Protein 4FVM (pdb70)

Radius of gyration: 31.54 Å; Cα contacts (8 Å, |Δi|>4): 1608; chains: 1; bounding box: 75×98×57 Å

Secondary structure (DSSP, 8-state):
--SEEEEEEEEEEETTEEEEEEEEE-TTS-EEEEEEEE---EEEEEEEE-TT--HHHHHHHHHHHHHHHHT-S---EEEEEEE--SS-TTS-SEEEEEEEEEESS-SS-TTPPPPTT---SSEEEEESTT--HHHHHHHHTT--SS-EEEE-S-BSSS--S-BSSSEEEEES-GGGEEE--------EEEEEEEEEEEEETTTTEEEEEEEEEEEEEEE-TTSPPPTTPPPSEEEEEE--SSSSSPPTTHHHHHHHHSSSEEEE-SSHHHHHHHHHHHHHHH--SEEEESSIIIIIHHHHHHHHHHTT-TTGGGGSSB--SS--TT---TTHHHHHHHHHHTTSEEEETTSHHHHHT-TT-SS--HHHHHHHHH----------TTSTHHHH-HHHHHHHHHHHHHHHHHHHHHHHHTTHHHHHHHHHHHHTS-HHHHHHS-HHHHHHHHHHHHHHHTTBPPPP--B----EEE-S-EEEEE-TTHHHHHHHHTT--TTT----SS-TTS---PPPTTSPP-HHHHHHHHHHHHHHHHHHHHHH---HHHHHHHHHHHHHHHHHHTTTHHHHHSTT-TT--HHHHHHHHHHHHHHHHHHHHHHHHTT-EEEEE-SSEEEEE---SSHHHHHHHHHHHHHHHHHH-TT---EEEEEEEEEEEEETTEEEEEEE--EEEEEESS-S--TTS-HHHHHHHHHHHHHHSSSS-TTHHHHHHHHHHHHHHHHHHTT-S-GGGG-EEEE-SS-GGG-TTGGG-HHHHHHHHHHHHT----TTPEEEEEEB-----TTTTEEEHHHHHSGGG---B-HHHIIIIIIIHHHHHHT--

CATH classification: 2.40.50.730 (+7 more: 3.30.70.2820, 3.30.420.10, 6.10.10.100)

GO terms:
  GO:0005657 replication fork (C, IDA)
  GO:0000510 H3-H4 histone complex chaperone activity (F, IDA)
  GO:0042276 error-prone translesion synthesis (P, IDA)
  GO:0003887 DNA-directed DNA polymerase activity (F, IDA)
  GO:0005658 alpha DNA polymerase:primase complex (C, IDA)
  GO:0006278 RNA-templated DNA biosynthetic process (P, IDA)
  GO:0000731 DNA synthesis involved in DNA repair (P, IMP)
  GO:0005739 mitochondrion (C, HDA)
  GO:0000510 H3-H4 histone complex chaperone activity (F, IMP)
  GO:0006260 DNA replication (P, IMP)
  GO:0006279 premeiotic DNA replication (P, IMP)
  GO:0006302 double-strand break repair (P, IMP)
  GO:0005515 protein binding (F, IPI)
  GO:0034061 DNA polymerase activity (F, EXP)

Solvent-accessible surface area: 40458 Å² total; per-residue (Å²): 178,128,49,22,92,0,4,3,0,8,36,4,72,33,124,60,8,0,10,0,0,0,5,15,118,77,210,81,113,88,36,39,1,0,3,0,39,0,35,32,2,26,36,56,1,17,0,3,19,94,168,76,89,63,15,80,50,0,64,126,52,6,4,69,109,9,61,118,86,8,33,29,145,106,12,176,26,109,80,52,120,18,70,8,11,3,51,69,62,87,9,58,91,89,16,66,1,0,30,0,46,6,35,9,63,19,95,134,44,31,222,77,66,7,63,45,120,62,108,14,124,19,0,63,21,0,4,12,5,70,25,41,8,0,12,8,2,0,31,53,17,144,0,55,0,3,20,29,0,43,1,119,60,21,65,115,120,57,26,195,122,35,11,12,16,69,32,34,0,6,3,89,93,2,114,9,0,71,54,38,130,76,192,83,14,13,62,0,73,1,4,0,3,16,14,20,31,19,78,35,107,183,104,120,73,57,25,0,0,0,0,0,6,0,1,4,74,96,2,36,18,51,46,60,39,86,117,90,43,173,30,89,38,17,0,0,0,0,18,5,9,73,56,108,68,35,10,175,45,4,65,75,32,4,190,133,130,11,63,45,113,36,93,66,29,110,72,11,89,40,0,0,40,18,0,0,52,34,0,99,130,19,23,0,0,0,0,0,0,24,84,3,31,96,64,62,8,40,18,3,11,48,15,3,63,62,41,110,1,82,66,1,1,1,11,0,0,50,49,27,195,104,39,32,169,134,14,64,95,101,134,87,24,85,122,19,9,65,28,8,5,11,0,3,1,31,0,2,0,6,18,95,6,0,62,67,35,6,104,129,6,78,54,52,58,25,26,44,0,33,80,46,27,11,147,118,130,37,159,89,83,86,40,31,3,65,50,63,85,15,67,116,54,31,89,16,0,10,111,0,0,63,11,1,3,38,32,0,62,9,3,0,16,0,2,16,70,19,55,1,5,20,4,0,24,41,1,0,33,14,2,0,0,0,0,35,58,2,3,30,26,73,138,34,26,27,10,33,17,9,0,0,4,38,0,35,118,60,28,21,6,28,21,47,154,122,11,138,22,91,95,10,62,25,117,53,14,0,0,17,0,28,0,69,30,1,36,9,9,1,0,35,72,63,22,0,0,5,52,12,5,134,28,67,53,138,69,75,82,87,92,15,86,50,15,80,110,140,60,122,89,4,6,0,0,97,12,0,16,67,4,41,71,76,61,95,101,22,79,131,81,25,161,109,43,124,56,90,91,122,100,54,100,21,53,15,59,10,57,0,2,72,66,11,9,33,5,1,47,21,1,0,18,110,101,116,23,39,3,56,2,64,2,0,10,52,9,0,33,46,44,0,139,97,9,4,116,61,0,84,103,16,0,87,80,54,134,4,117,18,3,22,0,15,44,70,16,0,10,0,14,7,50,22,120,66,95,42,67,0,36,141,47,0,82,29,0,52,171,24,0,49,113,132,52,158,38,2,92,1,75,45,99,47,11,2,45,28,0,25,3,74,22,76,155,97,21,0,0,25,6,27,129,128,75,82,58,35,25,40,21,82,56,154,140,140,197,78,56,0,20,10,4,78,63,1,23,91,63,0,12,66,8,38,0,27,110,106,76,91,140,112,3,59,89,61,0,111,78,49,39,94,70,16,104,73,87,1,93,90,48,110,25,174,36,72,57,0,71,5,56,78,100,3,96,133,42,4,159,66,41,110,47,10,158,122,76,28,2,2,20,3,0,51,88,54,45,197,88,62,185,93,9,111,30,17,23,74,7,40,6,0,0,3,116,134,145,85,52,48,1,86,33,0,39,7,20,83,75,4,88,95,189,93,63,131,42,79,2,6,20,117,37,0,38,74,108,5,12,128,41,21,15,97,186,25,61,114,141

Structure (mmCIF, N/CA/C/O backbone):
data_4FVM
#
_entry.id   4FVM
#
_cell.length_a   74.380
_cell.length_b   127.140
_cell.length_c   74.570
_cell.angle_alpha   90.00
_cell.angle_beta   104.78
_cell.angle_gamma   90.00
#
_symmetry.space_group_name_H-M   'P 1 21 1'
#
loop_
_entity.id
_entity.type
_entity.pdbx_description
1 polymer 'DNA polymerase alpha catalytic subunit A'
2 water water
#
loop_
_atom_site.group_PDB
_atom_site.id
_atom_site.type_symbol
_atom_site.label_atom_id
_atom_site.label_alt_id
_atom_site.label_comp_id
_atom_site.label_asym_id
_atom_site.label_entity_id
_atom_site.label_seq_id
_atom_site.pdbx_PDB_ins_code
_atom_site.Cartn_x
_atom_site.Cartn_y
_atom_site.Cartn_z
_atom_site.occupancy
_atom_site.B_iso_or_equiv
_atom_site.auth_seq_id
_atom_site.auth_comp_id
_atom_site.auth_asym_id
_atom_site.auth_atom_id
_atom_site.pdbx_PDB_model_num
ATOM 1 N N . THR A 1 1 ? -46.667 24.386 10.476 1.00 71.03 349 THR A N 1
ATOM 2 C CA . THR A 1 1 ? -47.786 24.000 11.329 1.00 64.53 349 THR A CA 1
ATOM 3 C C . THR A 1 1 ? -49.120 24.145 10.597 1.00 56.40 349 THR A C 1
ATOM 4 O O . THR A 1 1 ? -50.161 23.709 11.091 1.00 54.49 349 THR A O 1
ATOM 14 N N . ASP A 1 2 ? -49.083 24.759 9.419 1.00 59.11 350 ASP A N 1
ATOM 15 C CA . ASP A 1 2 ? -50.283 24.939 8.611 1.00 60.70 350 ASP A CA 1
ATOM 16 C C . ASP A 1 2 ? -50.062 24.432 7.191 1.00 54.73 350 ASP A C 1
ATOM 17 O O . ASP A 1 2 ? -50.844 24.730 6.288 1.00 67.62 350 ASP A O 1
ATOM 26 N N . THR A 1 3 ? -48.995 23.665 6.997 1.00 57.13 351 THR A N 1
ATOM 27 C CA . THR A 1 3 ? -48.661 23.151 5.676 1.00 58.26 351 THR A CA 1
ATOM 28 C C . THR A 1 3 ? -48.511 21.633 5.683 1.00 52.81 351 THR A C 1
ATOM 29 O O . THR A 1 3 ? -48.076 21.040 6.670 1.00 53.42 351 THR A O 1
ATOM 40 N N . PHE A 1 4 ? -48.892 21.015 4.572 1.00 47.96 352 PHE A N 1
ATOM 41 C CA . PHE A 1 4 ? -48.750 19.580 4.392 1.00 53.81 352 PHE A CA 1
ATOM 42 C C . PHE A 1 4 ? -47.293 19.263 4.073 1.00 55.00 352 PHE A C 1
ATOM 43 O O . PHE A 1 4 ? -46.739 19.778 3.102 1.00 57.37 352 PHE A O 1
ATOM 60 N N . GLN A 1 5 ? -46.672 18.428 4.901 1.00 49.96 353 GLN A N 1
ATOM 61 C CA . GLN A 1 5 ? -45.255 18.106 4.747 1.00 55.64 353 GLN A CA 1
ATOM 62 C C . GLN A 1 5 ? -45.051 16.648 4.345 1.00 56.73 353 GLN A C 1
ATOM 63 O O . GLN A 1 5 ? -45.502 15.735 5.039 1.00 53.13 353 GLN A O 1
ATOM 77 N N . MET A 1 6 ? -44.360 16.440 3.228 1.00 46.64 354 MET A N 1
ATOM 78 C CA . MET A 1 6 ? -44.135 15.100 2.704 1.00 49.69 354 MET A CA 1
ATOM 79 C C . MET A 1 6 ? -42.680 14.896 2.290 1.00 42.82 354 MET A C 1
ATOM 80 O O . MET A 1 6 ? -42.052 15.788 1.722 1.00 41.84 354 MET A O 1
ATOM 94 N N . PHE A 1 7 ? -42.149 13.712 2.579 1.00 48.72 355 PHE A N 1
ATOM 95 C CA . PHE A 1 7 ? -40.832 13.325 2.091 1.00 36.82 355 PHE A CA 1
ATOM 96 C C . PHE A 1 7 ? -41.014 12.548 0.796 1.00 38.88 355 PHE A C 1
ATOM 97 O O . PHE A 1 7 ? -41.522 11.427 0.812 1.00 40.65 355 PHE A O 1
ATOM 114 N N . TRP A 1 8 ? -40.610 13.139 -0.325 1.00 28.56 356 TRP A N 1
ATOM 115 C CA . TRP A 1 8 ? -40.861 12.525 -1.626 1.00 36.54 356 TRP A CA 1
ATOM 116 C C . TRP A 1 8 ? -39.769 11.531 -2.032 1.00 35.37 356 TRP A C 1
ATOM 117 O O . TRP A 1 8 ? -38.583 11.748 -1.777 1.00 30.32 356 TRP A O 1
ATOM 138 N N . LEU A 1 9 ? -40.194 10.440 -2.666 1.00 32.50 357 LEU A N 1
ATOM 139 C CA . LEU A 1 9 ? -39.305 9.337 -3.023 1.00 35.25 357 LEU A CA 1
ATOM 140 C C . LEU A 1 9 ? -39.300 9.043 -4.524 1.00 39.74 357 LEU A C 1
ATOM 141 O O . LEU A 1 9 ? -38.248 8.775 -5.108 1.00 32.02 357 LEU A O 1
ATOM 157 N N . ASP A 1 10 ? -40.476 9.072 -5.145 1.00 33.64 358 ASP A N 1
ATOM 158 C CA . ASP A 1 10 ? -40.597 8.701 -6.550 1.00 33.95 358 ASP A CA 1
ATOM 159 C C . ASP A 1 10 ? -41.725 9.493 -7.199 1.00 32.02 358 ASP A C 1
ATOM 160 O O . ASP A 1 10 ? -42.394 10.279 -6.531 1.00 30.96 358 ASP A O 1
ATOM 169 N N . TYR A 1 11 ? -41.933 9.291 -8.497 1.00 36.79 359 TYR A N 1
ATOM 170 C CA . TYR A 1 11 ? -42.954 10.036 -9.225 1.00 37.41 359 TYR A CA 1
ATOM 171 C C . TYR A 1 11 ? -43.489 9.266 -10.431 1.00 40.37 359 TYR A C 1
ATOM 172 O O . TYR A 1 11 ? -42.971 8.208 -10.796 1.00 37.10 359 TYR A O 1
ATOM 190 N N . CYS A 1 12 ? -44.529 9.822 -11.047 1.00 39.09 360 CYS A N 1
ATOM 191 C CA A CYS A 1 12 ? -45.037 9.299 -12.308 0.57 42.10 360 CYS A CA 1
ATOM 192 C CA B CYS A 1 12 ? -45.104 9.275 -12.271 0.43 42.02 360 CYS A CA 1
ATOM 193 C C . CYS A 1 12 ? -45.818 10.376 -13.051 1.00 45.99 360 CYS A C 1
ATOM 194 O O . CYS A 1 12 ? -46.333 11.321 -12.454 1.00 44.21 360 CYS A O 1
ATOM 209 N N . GLU A 1 13 ? -45.866 10.241 -14.372 1.00 53.38 361 GLU A N 1
ATOM 210 C CA . GLU A 1 13 ? -46.550 11.208 -15.220 1.00 43.27 361 GLU A CA 1
ATOM 211 C C . GLU A 1 13 ? -47.863 10.619 -15.725 1.00 56.91 361 GLU A C 1
ATOM 212 O O . GLU A 1 13 ? -47.915 9.455 -16.114 1.00 45.79 361 GLU A O 1
ATOM 224 N N . VAL A 1 14 ? -48.925 11.420 -15.716 1.00 53.81 362 VAL A N 1
ATOM 225 C CA . VAL A 1 14 ? -50.221 10.953 -16.195 1.00 54.78 362 VAL A CA 1
ATOM 226 C C . VAL A 1 14 ? -51.175 12.115 -16.459 1.00 54.13 362 VAL A C 1
ATOM 227 O O . VAL A 1 14 ? -51.328 13.010 -15.629 1.00 50.45 362 VAL A O 1
ATOM 240 N N . ASN A 1 15 ? -51.808 12.096 -17.628 1.00 58.73 363 ASN A N 1
ATOM 241 C CA . ASN A 1 15 ? -52.760 13.135 -18.006 1.00 55.47 363 ASN A CA 1
ATOM 242 C C . ASN A 1 15 ? -52.193 14.537 -17.808 1.00 50.16 363 ASN A C 1
ATOM 243 O O . ASN A 1 15 ? -52.865 15.419 -17.277 1.00 47.70 363 ASN A O 1
ATOM 254 N N . ASN A 1 16 ? -50.949 14.729 -18.233 1.00 53.00 364 ASN A N 1
ATOM 255 C CA . ASN A 1 16 ? -50.288 16.028 -18.148 1.00 45.10 364 ASN A CA 1
ATOM 256 C C . ASN A 1 16 ? -50.231 16.588 -16.727 1.00 41.16 364 ASN A C 1
ATOM 257 O O . ASN A 1 16 ? -50.189 17.801 -16.533 1.00 50.85 364 ASN A O 1
ATOM 268 N N . THR A 1 17 ? -50.241 15.699 -15.740 1.00 49.16 365 THR A N 1
ATOM 269 C CA . THR A 1 17 ? -49.989 16.086 -14.357 1.00 39.73 365 THR A CA 1
ATOM 270 C C . THR A 1 17 ? -48.758 15.346 -13.858 1.00 49.13 365 THR A C 1
ATOM 271 O O . THR A 1 17 ? -48.253 14.440 -14.523 1.00 46.12 365 THR A O 1
ATOM 282 N N . LEU A 1 18 ? -48.284 15.735 -12.681 1.00 39.76 366 LEU A N 1
ATOM 283 C CA . LEU A 1 18 ? -47.137 15.090 -12.066 1.00 38.63 366 LEU A CA 1
ATOM 284 C C . LEU A 1 18 ? -47.537 14.606 -10.684 1.00 43.69 366 LEU A C 1
ATOM 285 O O . LEU A 1 18 ? -48.031 15.378 -9.864 1.00 37.23 366 LEU A O 1
ATOM 301 N N . ILE A 1 19 ? -47.338 13.317 -10.434 1.00 37.44 367 ILE A N 1
ATOM 302 C CA . ILE A 1 19 ? -47.666 12.743 -9.139 1.00 30.34 367 ILE A CA 1
ATOM 303 C C . ILE A 1 19 ? -46.386 12.400 -8.394 1.00 38.22 367 ILE A C 1
ATOM 304 O O . ILE A 1 19 ? -45.490 11.761 -8.942 1.00 36.30 367 ILE A O 1
ATOM 320 N N . LEU A 1 20 ? -46.299 12.858 -7.150 1.00 35.09 368 LEU A N 1
ATOM 321 C CA . LEU A 1 20 ? -45.169 12.538 -6.295 1.00 43.43 368 LEU A CA 1
ATOM 322 C C . LEU A 1 20 ? -45.613 11.552 -5.232 1.00 42.51 368 LEU A C 1
ATOM 323 O O . LEU A 1 20 ? -46.643 11.748 -4.587 1.00 40.26 368 LEU A O 1
ATOM 339 N N . PHE A 1 21 ? -44.834 10.490 -5.059 1.00 39.27 369 PHE A N 1
ATOM 340 C CA . PHE A 1 21 ? -45.086 9.514 -4.009 1.00 34.99 369 PHE A CA 1
ATOM 341 C C . PHE A 1 21 ? -44.059 9.692 -2.901 1.00 41.51 369 PHE A C 1
ATOM 342 O O . PHE A 1 21 ? -42.878 9.919 -3.169 1.00 33.50 369 PHE A O 1
ATOM 359 N N . GLY A 1 22 ? -44.510 9.587 -1.656 1.00 34.91 370 GLY A N 1
ATOM 360 C CA . GLY A 1 22 ? -43.638 9.814 -0.521 1.00 34.37 370 GLY A CA 1
ATOM 361 C C . GLY A 1 22 ? -44.263 9.373 0.783 1.00 38.29 370 GLY A C 1
ATOM 362 O O . GLY A 1 22 ? -45.173 8.542 0.799 1.00 36.45 370 GLY A O 1
ATOM 366 N N . LYS A 1 23 ? -43.775 9.937 1.884 1.00 37.21 371 LYS A N 1
ATOM 367 C CA . LYS A 1 23 ? -44.241 9.550 3.206 1.00 42.46 371 LYS A CA 1
ATOM 368 C C . LYS A 1 23 ? -44.692 10.760 4.018 1.00 43.49 371 LYS A C 1
ATOM 369 O O . LYS A 1 23 ? -44.123 11.848 3.906 1.00 42.01 371 LYS A O 1
ATOM 388 N N . VAL A 1 24 ? -45.720 10.555 4.836 1.00 39.47 372 VAL A N 1
ATOM 389 C CA . VAL A 1 24 ? -46.222 11.589 5.730 1.00 45.72 372 VAL A CA 1
ATOM 390 C C . VAL A 1 24 ? -46.232 11.074 7.162 1.00 45.29 372 VAL A C 1
ATOM 391 O O . VAL A 1 24 ? -46.503 9.900 7.407 1.00 47.14 372 VAL A O 1
ATOM 404 N N . LYS A 1 25 ? -45.944 11.962 8.105 1.00 45.74 373 LYS A N 1
ATOM 405 C CA . LYS A 1 25 ? -45.926 11.606 9.516 1.00 50.13 373 LYS A CA 1
ATOM 406 C C . LYS A 1 25 ? -47.308 11.814 10.127 1.00 58.13 373 LYS A C 1
ATOM 407 O O . LYS A 1 25 ? -47.983 12.800 9.831 1.00 63.77 373 LYS A O 1
ATOM 426 N N . LEU A 1 26 ? -47.730 10.880 10.974 1.00 61.17 374 LEU A N 1
ATOM 427 C CA . LEU A 1 26 ? -49.032 10.968 11.623 1.00 56.91 374 LEU A CA 1
ATOM 428 C C . LEU A 1 26 ? -48.872 11.407 13.074 1.00 61.30 374 LEU A C 1
ATOM 429 O O . LEU A 1 26 ? -47.754 11.553 13.567 1.00 64.07 374 LEU A O 1
ATOM 445 N N . LYS A 1 27 ? -49.995 11.616 13.753 1.00 64.83 375 LYS A N 1
ATOM 446 C CA . LYS A 1 27 ? -49.978 12.121 15.122 1.00 65.33 375 LYS A CA 1
ATOM 447 C C . LYS A 1 27 ? -49.264 11.170 16.082 1.00 66.96 375 LYS A C 1
ATOM 448 O O . LYS A 1 27 ? -48.763 11.594 17.122 1.00 69.43 375 LYS A O 1
ATOM 467 N N . ASP A 1 28 ? -49.215 9.887 15.733 1.00 70.49 376 ASP A N 1
ATOM 468 C CA . ASP A 1 28 ? -48.535 8.901 16.570 1.00 72.94 376 ASP A CA 1
ATOM 469 C C . ASP A 1 28 ? -47.082 8.708 16.137 1.00 77.04 376 ASP A C 1
ATOM 470 O O . ASP A 1 28 ? -46.475 7.675 16.417 1.00 79.25 376 ASP A O 1
ATOM 479 N N . ASP A 1 29 ? -46.535 9.707 15.448 1.00 72.78 377 ASP A N 1
ATOM 480 C CA . ASP A 1 29 ? -45.134 9.700 15.024 1.00 77.81 377 ASP A CA 1
ATOM 481 C C . ASP A 1 29 ? -44.804 8.611 13.998 1.00 76.92 377 ASP A C 1
ATOM 482 O O . ASP A 1 29 ? -43.653 8.477 13.582 1.00 79.99 377 ASP A O 1
ATOM 491 N N . ASN A 1 30 ? -45.808 7.845 13.585 1.00 71.43 378 ASN A N 1
ATOM 492 C CA . ASN A 1 30 ? -45.614 6.841 12.545 1.00 68.40 378 ASN A CA 1
ATOM 493 C C . ASN A 1 30 ? -45.807 7.461 11.171 1.00 66.98 378 ASN A C 1
ATOM 494 O O . ASN A 1 30 ? -46.597 8.390 11.007 1.00 67.54 378 ASN A O 1
ATOM 505 N N . CYS A 1 31 ? -45.084 6.946 10.182 1.00 59.73 379 CYS A N 1
ATOM 506 C CA . CYS A 1 31 ? -45.168 7.476 8.829 1.00 51.40 379 CYS A CA 1
ATOM 507 C C . CYS A 1 31 ? -45.868 6.506 7.886 1.00 48.55 379 CYS A C 1
ATOM 508 O O . CYS A 1 31 ? -45.581 5.311 7.882 1.00 58.33 379 CYS A O 1
ATOM 516 N N . VAL A 1 32 ? -46.788 7.035 7.085 1.00 42.88 380 VAL A N 1
ATOM 517 C CA . VAL A 1 32 ? -47.500 6.238 6.095 1.00 33.70 380 VAL A CA 1
ATOM 518 C C . VAL A 1 32 ? -47.245 6.813 4.709 1.00 37.54 380 VAL A C 1
ATOM 519 O O . VAL A 1 32 ? -46.648 7.880 4.577 1.00 40.55 380 VAL A O 1
ATOM 532 N N . SER A 1 33 ? -47.700 6.109 3.678 1.00 31.57 381 SER A N 1
ATOM 533 C CA . SER A 1 33 ? -47.468 6.542 2.306 1.00 35.36 381 SER A CA 1
ATOM 534 C C . SER A 1 33 ? -48.435 7.650 1.914 1.00 42.89 381 SER A C 1
ATOM 535 O O . SER A 1 33 ? -49.528 7.764 2.471 1.00 38.32 381 SER A O 1
ATOM 543 N N . ALA A 1 34 ? -48.028 8.460 0.944 1.00 43.06 382 ALA A N 1
ATOM 544 C CA . ALA A 1 34 ? -48.859 9.556 0.471 1.00 39.94 382 ALA A CA 1
ATOM 545 C C . ALA A 1 34 ? -48.543 9.875 -0.982 1.00 35.66 382 ALA A C 1
ATOM 546 O O . ALA A 1 34 ? -47.447 9.595 -1.460 1.00 39.10 382 ALA A O 1
ATOM 553 N N . MET A 1 35 ? -49.512 10.446 -1.688 1.00 34.16 383 MET A N 1
ATOM 554 C CA . MET A 1 35 ? -49.276 10.928 -3.042 1.00 47.39 383 MET A CA 1
ATOM 555 C C . MET A 1 35 ? -49.770 12.362 -3.190 1.00 47.34 383 MET A C 1
ATOM 556 O O . MET A 1 35 ? -50.748 12.759 -2.558 1.00 40.10 383 MET A O 1
ATOM 570 N N . VAL A 1 36 ? -49.078 13.133 -4.024 1.00 41.78 384 VAL A N 1
ATOM 571 C CA . VAL A 1 36 ? -49.470 14.502 -4.319 1.00 38.32 384 VAL A CA 1
ATOM 572 C C . VAL A 1 36 ? -49.617 14.670 -5.823 1.00 43.97 384 VAL A C 1
ATOM 573 O O . VAL A 1 36 ? -48.670 14.443 -6.572 1.00 40.47 384 VAL A O 1
ATOM 586 N N . GLN A 1 37 ? -50.809 15.054 -6.268 1.00 46.11 385 GLN A N 1
ATOM 587 C CA . GLN A 1 37 ? -51.019 15.359 -7.676 1.00 45.77 385 GLN A CA 1
ATOM 588 C C . GLN A 1 37 ? -50.759 16.842 -7.917 1.00 47.19 385 GLN A C 1
ATOM 589 O O . GLN A 1 37 ? -51.355 17.700 -7.267 1.00 42.48 385 GLN A O 1
ATOM 603 N N . ILE A 1 38 ? -49.864 17.137 -8.854 1.00 44.59 386 ILE A N 1
ATOM 604 C CA . ILE A 1 38 ? -49.461 18.510 -9.122 1.00 43.48 386 ILE A CA 1
ATOM 605 C C . ILE A 1 38 ? -50.018 19.005 -10.451 1.00 46.51 386 ILE A C 1
ATOM 606 O O . ILE A 1 38 ? -49.631 18.524 -11.516 1.00 40.45 386 ILE A O 1
ATOM 622 N N . ASN A 1 39 ? -50.925 19.973 -10.377 1.00 46.43 387 ASN A N 1
ATOM 623 C CA . ASN A 1 39 ? -51.451 20.626 -11.566 1.00 43.41 387 ASN A CA 1
ATOM 624 C C . ASN A 1 39 ? -50.783 21.983 -11.760 1.00 48.25 387 ASN A C 1
ATOM 625 O O . ASN A 1 39 ? -50.074 22.463 -10.875 1.00 42.32 387 ASN A O 1
ATOM 636 N N . GLY A 1 40 ? -51.000 22.590 -12.923 1.00 47.24 388 GLY A N 1
ATOM 637 C CA . GLY A 1 40 ? -50.549 23.948 -13.172 1.00 50.24 388 GLY A CA 1
ATOM 638 C C . GLY A 1 40 ? -49.116 24.078 -13.658 1.00 49.03 388 GLY A C 1
ATOM 639 O O . GLY A 1 40 ? -48.613 25.191 -13.810 1.00 52.66 388 GLY A O 1
ATOM 643 N N . LEU A 1 41 ? -48.450 22.954 -13.903 1.00 48.75 389 LEU A N 1
ATOM 644 C CA . LEU A 1 41 ? -47.083 22.986 -14.415 1.00 48.63 389 LEU A CA 1
ATOM 645 C C . LEU A 1 41 ? -47.060 23.483 -15.858 1.00 42.55 389 LEU A C 1
ATOM 646 O O . LEU A 1 41 ? -47.975 23.205 -16.634 1.00 44.28 389 LEU A O 1
ATOM 662 N N . CYS A 1 42 ? -46.009 24.220 -16.208 1.00 43.88 390 CYS A N 1
ATOM 663 C CA . CYS A 1 42 ? -45.852 24.750 -17.557 1.00 45.72 390 CYS A CA 1
ATOM 664 C C . CYS A 1 42 ? -44.474 24.423 -18.126 1.00 48.65 390 CYS A C 1
ATOM 665 O O . CYS A 1 42 ? -43.509 24.246 -17.384 1.00 42.26 390 CYS A O 1
ATOM 673 N N . ARG A 1 43 ? -44.397 24.334 -19.449 1.00 50.05 391 ARG A N 1
ATOM 674 C CA . ARG A 1 43 ? -43.118 24.269 -20.140 1.00 41.56 391 ARG A CA 1
ATOM 675 C C . ARG A 1 43 ? -42.554 25.675 -20.272 1.00 46.44 391 ARG A C 1
ATOM 676 O O . ARG A 1 43 ? -43.281 26.613 -20.601 1.00 50.37 391 ARG A O 1
ATOM 697 N N . GLU A 1 44 ? -41.260 25.819 -20.013 1.00 42.55 392 GLU A N 1
ATOM 698 C CA . GLU A 1 44 ? -40.580 27.086 -20.229 1.00 39.19 392 GLU A CA 1
ATOM 699 C C . GLU A 1 44 ? -39.995 27.129 -21.633 1.00 49.34 392 GLU A C 1
ATOM 700 O O . GLU A 1 44 ? -39.031 26.425 -21.933 1.00 53.23 392 GLU A O 1
ATOM 712 N N . LEU A 1 45 ? -40.585 27.952 -22.494 1.00 49.49 393 LEU A N 1
ATOM 713 C CA . LEU A 1 45 ? -40.080 28.113 -23.851 1.00 50.00 393 LEU A CA 1
ATOM 714 C C . LEU A 1 45 ? -39.353 29.442 -24.001 1.00 54.07 393 LEU A C 1
ATOM 715 O O . LEU A 1 45 ? -39.750 30.446 -23.416 1.00 59.44 393 LEU A O 1
ATOM 731 N N . PHE A 1 46 ? -38.276 29.432 -24.780 1.00 58.06 394 PHE A N 1
ATOM 732 C CA . PHE A 1 46 ? -37.518 30.642 -25.062 1.00 50.87 394 PHE A CA 1
ATOM 733 C C . PHE A 1 46 ? -37.419 30.850 -26.568 1.00 56.59 394 PHE A C 1
ATOM 734 O O . PHE A 1 46 ? -36.804 30.051 -27.273 1.00 62.64 394 PHE A O 1
ATOM 751 N N . PHE A 1 47 ? -38.033 31.923 -27.056 1.00 61.31 395 PHE A N 1
ATOM 752 C CA . PHE A 1 47 ? -38.008 32.242 -28.479 1.00 57.86 395 PHE A CA 1
ATOM 753 C C . PHE A 1 47 ? -36.875 33.217 -28.785 1.00 63.67 395 PHE A C 1
ATOM 754 O O . PHE A 1 47 ? -36.748 34.259 -28.141 1.00 61.07 395 PHE A O 1
ATOM 771 N N . LEU A 1 48 ? -36.057 32.869 -29.774 1.00 64.54 396 LEU A N 1
ATOM 772 C CA . LEU A 1 48 ? -34.862 33.638 -30.108 1.00 70.06 396 LEU A CA 1
ATOM 773 C C . LEU A 1 48 ? -35.133 34.638 -31.234 1.00 68.79 396 LEU A C 1
ATOM 774 O O . LEU A 1 48 ? -35.345 34.241 -32.379 1.00 74.05 396 LEU A O 1
ATOM 790 N N . PRO A 1 49 ? -35.117 35.943 -30.913 1.00 72.99 397 PRO A N 1
ATOM 791 C CA . PRO A 1 49 ? -35.433 36.969 -31.914 1.00 80.77 397 PRO A CA 1
ATOM 792 C C . PRO A 1 49 ? -34.522 36.938 -33.139 1.00 79.73 397 PRO A C 1
ATOM 793 O O . PRO A 1 49 ? -33.377 36.494 -33.061 1.00 80.67 397 PRO A O 1
ATOM 804 N N . ARG A 1 50 ? -35.050 37.415 -34.262 1.00 86.72 398 ARG A N 1
ATOM 805 C CA . ARG A 1 50 ? -34.300 37.515 -35.507 1.00 87.02 398 ARG A CA 1
ATOM 806 C C . ARG A 1 50 ? -33.450 38.780 -35.486 1.00 87.13 398 ARG A C 1
ATOM 807 O O . ARG A 1 50 ? -33.715 39.701 -34.713 1.00 81.55 398 ARG A O 1
ATOM 828 N N . GLU A 1 51 ? -32.423 38.817 -36.328 1.00 90.70 399 GLU A N 1
ATOM 829 C CA . GLU A 1 51 ? -31.595 40.008 -36.475 1.00 96.61 399 GLU A CA 1
ATOM 830 C C . GLU A 1 51 ? -32.463 41.242 -36.715 1.00 94.09 399 GLU A C 1
ATOM 831 O O . GLU A 1 51 ? -33.093 41.371 -37.764 1.00 90.66 399 GLU A O 1
ATOM 843 N N . GLY A 1 52 ? -32.497 42.141 -35.735 1.00 85.86 400 GLY A N 1
ATOM 844 C CA . GLY A 1 52 ? -33.257 43.373 -35.851 1.00 83.11 400 GLY A CA 1
ATOM 845 C C . GLY A 1 52 ? -34.568 43.349 -35.085 1.00 90.91 400 GLY A C 1
ATOM 846 O O . GLY A 1 52 ? -35.096 44.396 -34.710 1.00 87.58 400 GLY A O 1
ATOM 850 N N . LYS A 1 53 ? -35.097 42.152 -34.854 1.00 88.87 401 LYS A N 1
ATOM 851 C CA . LYS A 1 53 ? -36.367 41.998 -34.152 1.00 81.50 401 LYS A CA 1
ATOM 852 C C . LYS A 1 53 ? -36.167 41.964 -32.640 1.00 76.09 401 LYS A C 1
ATOM 853 O O . LYS A 1 53 ? -35.045 41.819 -32.155 1.00 75.54 401 LYS A O 1
ATOM 872 N N . THR A 1 54 ? -37.265 42.099 -31.903 1.00 80.14 402 THR A N 1
ATOM 873 C CA . THR A 1 54 ? -37.226 42.104 -30.445 1.00 79.85 402 THR A CA 1
ATOM 874 C C . THR A 1 54 ? -38.194 41.061 -29.890 1.00 79.69 402 THR A C 1
ATOM 875 O O . THR A 1 54 ? -38.989 40.487 -30.635 1.00 77.37 402 THR A O 1
ATOM 886 N N . PRO A 1 55 ? -38.124 40.803 -28.575 1.00 74.70 403 PRO A N 1
ATOM 887 C CA . PRO A 1 55 ? -39.060 39.857 -27.957 1.00 73.48 403 PRO A CA 1
ATOM 888 C C . PRO A 1 55 ? -40.508 40.325 -28.075 1.00 71.44 403 PRO A C 1
ATOM 889 O O . PRO A 1 55 ? -41.412 39.503 -28.227 1.00 67.80 403 PRO A O 1
ATOM 900 N N . THR A 1 56 ? -40.720 41.635 -28.007 1.00 78.06 404 THR A N 1
ATOM 901 C CA . THR A 1 56 ? -42.060 42.198 -28.123 1.00 72.49 404 THR A CA 1
ATOM 902 C C . THR A 1 56 ? -42.650 41.893 -29.495 1.00 71.07 404 THR A C 1
ATOM 903 O O . THR A 1 56 ? -43.855 41.679 -29.627 1.00 67.02 404 THR A O 1
ATOM 914 N N . ASP A 1 57 ? -41.799 41.876 -30.516 1.00 72.39 405 ASP A N 1
ATOM 915 C CA . ASP A 1 57 ? -42.233 41.509 -31.857 1.00 74.10 405 ASP A CA 1
ATOM 916 C C . ASP A 1 57 ? -42.705 40.061 -31.879 1.00 77.57 405 ASP A C 1
ATOM 917 O O . ASP A 1 57 ? -43.707 39.735 -32.515 1.00 82.40 405 ASP A O 1
ATOM 926 N N . ILE A 1 58 ? -41.981 39.197 -31.175 1.00 73.95 406 ILE A N 1
ATOM 927 C CA . ILE A 1 58 ? -42.349 37.792 -31.080 1.00 73.69 406 ILE A CA 1
ATOM 928 C C . ILE A 1 58 ? -43.678 37.650 -30.349 1.00 65.98 406 ILE A C 1
ATOM 929 O O . ILE A 1 58 ? -44.567 36.921 -30.788 1.00 64.38 406 ILE A O 1
ATOM 945 N N . HIS A 1 59 ? -43.802 38.355 -29.229 1.00 60.98 407 HIS A N 1
ATOM 946 C CA . HIS A 1 59 ? -45.010 38.308 -28.415 1.00 65.94 407 HIS A CA 1
ATOM 947 C C . HIS A 1 59 ? -46.240 38.595 -29.269 1.00 79.24 407 HIS A C 1
ATOM 948 O O . HIS A 1 59 ? -47.287 37.972 -29.095 1.00 74.13 407 HIS A O 1
ATOM 963 N N . GLU A 1 60 ? -46.104 39.540 -30.193 1.00 75.80 408 GLU A N 1
ATOM 964 C CA . GLU A 1 60 ? -47.216 39.945 -31.045 1.00 81.28 408 GLU A CA 1
ATOM 965 C C . GLU A 1 60 ? -47.623 38.846 -32.022 1.00 81.58 408 GLU A C 1
ATOM 966 O O . GLU A 1 60 ? -48.801 38.715 -32.355 1.00 89.15 408 GLU A O 1
ATOM 978 N N . GLU A 1 61 ? -46.655 38.057 -32.478 1.00 71.72 409 GLU A N 1
ATOM 979 C CA . GLU A 1 61 ? -46.926 37.039 -33.488 1.00 77.86 409 GLU A CA 1
ATOM 980 C C . GLU A 1 61 ? -47.494 35.748 -32.902 1.00 82.69 409 GLU A C 1
ATOM 981 O O . GLU A 1 61 ? -48.642 35.396 -33.172 1.00 78.03 409 GLU A O 1
ATOM 993 N N . ILE A 1 62 ? -46.693 35.046 -32.102 1.00 82.73 410 ILE A N 1
ATOM 994 C CA . ILE A 1 62 ? -47.033 33.678 -31.701 1.00 74.99 410 ILE A CA 1
ATOM 995 C C . ILE A 1 62 ? -48.012 33.565 -30.534 1.00 67.86 410 ILE A C 1
ATOM 996 O O . ILE A 1 62 ? -48.751 32.587 -30.455 1.00 77.88 410 ILE A O 1
ATOM 1012 N N . ILE A 1 63 ? -48.034 34.543 -29.636 1.00 65.07 411 ILE A N 1
ATOM 1013 C CA . ILE A 1 63 ? -48.901 34.439 -28.466 1.00 65.39 411 ILE A CA 1
ATOM 1014 C C . ILE A 1 63 ? -50.365 34.291 -28.888 1.00 75.27 411 ILE A C 1
ATOM 1015 O O . ILE A 1 63 ? -51.058 33.387 -28.419 1.00 77.27 411 ILE A O 1
ATOM 1031 N N . PRO A 1 64 ? -50.841 35.172 -29.781 1.00 78.83 412 PRO A N 1
ATOM 1032 C CA . PRO A 1 64 ? -52.209 35.011 -30.285 1.00 77.75 412 PRO A CA 1
ATOM 1033 C C . PRO A 1 64 ? -52.398 33.679 -31.006 1.00 74.87 412 PRO A C 1
ATOM 1034 O O . PRO A 1 64 ? -53.459 33.064 -30.893 1.00 79.78 412 PRO A O 1
ATOM 1045 N N . LEU A 1 65 ? -51.376 33.242 -31.737 1.00 73.32 413 LEU A N 1
ATOM 1046 C CA . LEU A 1 65 ? -51.441 31.985 -32.477 1.00 81.70 413 LEU A CA 1
ATOM 1047 C C . LEU A 1 65 ? -51.416 30.783 -31.536 1.00 78.52 413 LEU A C 1
ATOM 1048 O O . LEU A 1 65 ? -51.966 29.726 -31.849 1.00 81.12 413 LEU A O 1
ATOM 1064 N N . LEU A 1 66 ? -50.773 30.949 -30.385 1.00 77.50 414 LEU A N 1
ATOM 1065 C CA . LEU A 1 66 ? -50.690 29.883 -29.395 1.00 81.71 414 LEU A CA 1
ATOM 1066 C C . LEU A 1 66 ? -52.003 29.767 -28.630 1.00 73.59 414 LEU A C 1
ATOM 1067 O O . LEU A 1 66 ? -52.447 28.666 -28.306 1.00 73.72 414 LEU A O 1
ATOM 1083 N N . MET A 1 67 ? -52.620 30.909 -28.345 1.00 71.65 415 MET A N 1
ATOM 1084 C CA . MET A 1 67 ? -53.924 30.932 -27.693 1.00 74.04 415 MET A CA 1
ATOM 1085 C C . MET A 1 67 ? -54.935 30.130 -28.502 1.00 76.73 415 MET A C 1
ATOM 1086 O O . MET A 1 67 ? -55.833 29.501 -27.943 1.00 71.00 415 MET A O 1
ATOM 1100 N N . ASP A 1 68 ? -54.782 30.157 -29.821 1.00 74.09 416 ASP A N 1
ATOM 1101 C CA . ASP A 1 68 ? -55.709 29.472 -30.713 1.00 82.41 416 ASP A CA 1
ATOM 1102 C C . ASP A 1 68 ? -55.484 27.963 -30.713 1.00 74.86 416 ASP A C 1
ATOM 1103 O O . ASP A 1 68 ? -56.411 27.192 -30.463 1.00 73.34 416 ASP A O 1
ATOM 1112 N N . LYS A 1 69 ? -54.253 27.544 -30.992 1.00 78.28 417 LYS A N 1
ATOM 1113 C CA . LYS A 1 69 ? -53.943 26.123 -31.113 1.00 78.46 417 LYS A CA 1
ATOM 1114 C C . LYS A 1 69 ? -54.301 25.361 -29.841 1.00 75.21 417 LYS A C 1
ATOM 1115 O O . LYS A 1 69 ? -54.915 24.295 -29.898 1.00 79.39 417 LYS A O 1
ATOM 1134 N N . TYR A 1 70 ? -53.916 25.912 -28.694 1.00 73.48 418 TYR A N 1
ATOM 1135 C CA . TYR A 1 70 ? -54.133 25.244 -27.415 1.00 77.65 418 TYR A CA 1
ATOM 1136 C C . TYR A 1 70 ? -55.455 25.650 -26.768 1.00 72.43 418 TYR A C 1
ATOM 1137 O O . TYR A 1 70 ? -55.927 24.991 -25.842 1.00 68.50 418 TYR A O 1
ATOM 1155 N N . GLY A 1 71 ? -56.048 26.734 -27.258 1.00 76.42 419 GLY A N 1
ATOM 1156 C CA . GLY A 1 71 ? -57.325 27.198 -26.746 1.00 62.57 419 GLY A CA 1
ATOM 1157 C C . GLY A 1 71 ? -57.213 27.785 -25.353 1.00 65.14 419 GLY A C 1
ATOM 1158 O O . GLY A 1 71 ? -58.001 27.459 -24.467 1.00 64.06 419 GLY A O 1
ATOM 1162 N N . LEU A 1 72 ? -56.230 28.658 -25.162 1.00 73.59 420 LEU A N 1
ATOM 1163 C CA . LEU A 1 72 ? -56.007 29.297 -23.870 1.00 75.07 420 LEU A CA 1
ATOM 1164 C C . LEU A 1 72 ? -56.479 30.746 -23.894 1.00 76.22 420 LEU A C 1
ATOM 1165 O O . LEU A 1 72 ? -56.334 31.437 -24.902 1.00 79.28 420 LEU A O 1
ATOM 1181 N N . ASP A 1 73 ? -57.043 31.201 -22.780 1.00 78.79 421 ASP A N 1
ATOM 1182 C CA . ASP A 1 73 ? -57.490 32.585 -22.662 1.00 82.10 421 ASP A CA 1
ATOM 1183 C C . ASP A 1 73 ? -56.300 33.536 -22.605 1.00 85.59 421 ASP A C 1
ATOM 1184 O O . ASP A 1 73 ? -56.239 34.508 -23.358 1.00 89.64 421 ASP A O 1
ATOM 1193 N N . ASN A 1 74 ? -55.358 33.256 -21.709 1.00 76.55 422 ASN A N 1
ATOM 1194 C CA . ASN A 1 74 ? -54.145 34.058 -21.611 1.00 82.16 422 ASN A CA 1
ATOM 1195 C C . ASN A 1 74 ? -52.906 33.192 -21.410 1.00 82.15 422 ASN A C 1
ATOM 1196 O O . ASN A 1 74 ? -52.972 32.124 -20.802 1.00 68.00 422 ASN A O 1
ATOM 1207 N N . ILE A 1 75 ? -51.776 33.663 -21.928 1.00 78.21 423 ILE A N 1
ATOM 1208 C CA . ILE A 1 75 ? -50.513 32.950 -21.800 1.00 69.62 423 ILE A CA 1
ATOM 1209 C C . ILE A 1 75 ? -49.448 33.870 -21.217 1.00 71.37 423 ILE A C 1
ATOM 1210 O O . ILE A 1 75 ? -49.103 34.888 -21.816 1.00 70.46 423 ILE A O 1
ATOM 1226 N N . ARG A 1 76 ? -48.931 33.513 -20.046 1.00 68.09 424 ARG A N 1
ATOM 1227 C CA . ARG A 1 76 ? -47.875 34.295 -19.415 1.00 59.06 424 ARG A CA 1
ATOM 1228 C C . ARG A 1 76 ? -46.628 34.303 -20.288 1.00 61.54 424 ARG A C 1
ATOM 1229 O O . ARG A 1 76 ? -46.110 33.251 -20.658 1.00 67.47 424 ARG A O 1
ATOM 1250 N N . ALA A 1 77 ? -46.152 35.499 -20.616 1.00 58.73 425 ALA A N 1
ATOM 1251 C CA . ALA A 1 77 ? -44.947 35.650 -21.418 1.00 59.67 425 ALA A CA 1
ATOM 1252 C C . ALA A 1 77 ? -44.267 36.967 -21.078 1.00 58.51 425 ALA A C 1
ATOM 1253 O O . ALA A 1 77 ? -44.926 37.929 -20.686 1.00 65.98 425 ALA A O 1
ATOM 1260 N N . LYS A 1 78 ? -42.947 37.007 -21.223 1.00 55.24 426 LYS A N 1
ATOM 1261 C CA . LYS A 1 78 ? -42.190 38.220 -20.943 1.00 60.08 426 LYS A CA 1
ATOM 1262 C C . LYS A 1 78 ? -40.773 38.115 -21.489 1.00 58.24 426 LYS A C 1
ATOM 1263 O O . LYS A 1 78 ? -40.237 37.015 -21.625 1.00 62.51 426 LYS A O 1
ATOM 1282 N N . PRO A 1 79 ? -40.160 39.265 -21.809 1.00 59.28 427 PRO A N 1
ATOM 1283 C CA . PRO A 1 79 ? -38.763 39.265 -22.251 1.00 56.15 427 PRO A CA 1
ATOM 1284 C C . PRO A 1 79 ? -37.838 38.785 -21.139 1.00 55.78 427 PRO A C 1
ATOM 1285 O O . PRO A 1 79 ? -38.141 38.983 -19.962 1.00 52.30 427 PRO A O 1
ATOM 1296 N N . GLN A 1 80 ? -36.726 38.160 -21.508 1.00 54.40 428 GLN A N 1
ATOM 1297 C CA . GLN A 1 80 ? -35.750 37.707 -20.527 1.00 52.56 428 GLN A CA 1
ATOM 1298 C C . GLN A 1 80 ? -34.407 37.451 -21.192 1.00 51.97 428 GLN A C 1
ATOM 1299 O O . GLN A 1 80 ? -34.320 36.709 -22.170 1.00 58.41 428 GLN A O 1
ATOM 1313 N N . LYS A 1 81 ? -33.361 38.075 -20.662 1.00 49.69 429 LYS A N 1
ATOM 1314 C CA . LYS A 1 81 ? -32.015 37.868 -21.172 1.00 56.35 429 LYS A CA 1
ATOM 1315 C C . LYS A 1 81 ? -31.489 36.516 -20.696 1.00 58.51 429 LYS A C 1
ATOM 1316 O O . LYS A 1 81 ? -31.518 36.216 -19.502 1.00 50.84 429 LYS A O 1
ATOM 1335 N N . MET A 1 82 ? -31.020 35.702 -21.637 1.00 51.16 430 MET A N 1
ATOM 1336 C CA . MET A 1 82 ? -30.501 34.377 -21.319 1.00 57.35 430 MET A CA 1
ATOM 1337 C C . MET A 1 82 ? -29.174 34.134 -22.026 1.00 52.96 430 MET A C 1
ATOM 1338 O O . MET A 1 82 ? -28.924 34.670 -23.105 1.00 56.01 430 MET A O 1
ATOM 1352 N N . LYS A 1 83 ? -28.327 33.318 -21.409 1.00 53.70 431 LYS A N 1
ATOM 1353 C CA . LYS A 1 83 ? -27.039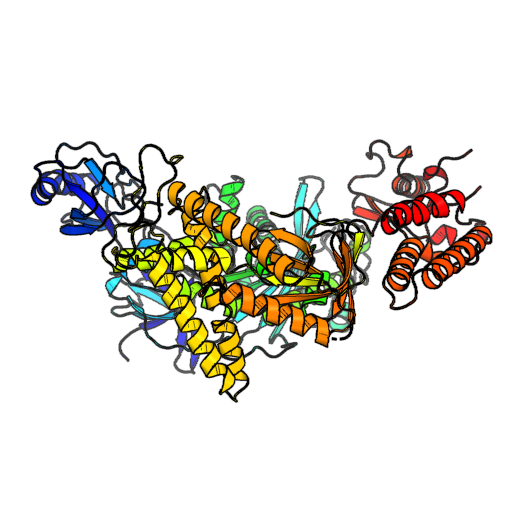 32.971 -21.992 1.00 54.58 431 LYS A CA 1
ATOM 1354 C C . LYS A 1 83 ? -27.103 31.601 -22.655 1.00 53.39 431 LYS A C 1
ATOM 1355 O O . LYS A 1 83 ? -27.808 30.707 -22.187 1.00 60.36 431 LYS A O 1
ATOM 1374 N N . TYR A 1 84 ? -26.373 31.447 -23.754 1.00 55.00 432 TYR A N 1
ATOM 1375 C CA . TYR A 1 84 ? -26.277 30.164 -24.437 1.00 54.18 432 TYR A CA 1
ATOM 1376 C C . TYR A 1 84 ? -24.815 29.846 -24.720 1.00 60.79 432 TYR A C 1
ATOM 1377 O O . TYR A 1 84 ? -24.049 30.721 -25.124 1.00 64.80 432 TYR A O 1
ATOM 1395 N N . SER A 1 85 ? -24.434 28.590 -24.516 1.00 58.49 433 SER A N 1
ATOM 1396 C CA . SER A 1 85 ? -23.031 28.205 -24.590 1.00 62.21 433 SER A CA 1
ATOM 1397 C C . SER A 1 85 ? -22.849 26.760 -25.042 1.00 62.95 433 SER A C 1
ATOM 1398 O O . SER A 1 85 ? -21.863 26.117 -24.683 1.00 60.46 433 SER A O 1
ATOM 1406 N N . PHE A 1 86 ? -23.791 26.249 -25.827 1.00 58.02 434 PHE A N 1
ATOM 1407 C CA . PHE A 1 86 ? -23.730 24.855 -26.252 1.00 56.54 434 PHE A CA 1
ATOM 1408 C C . PHE A 1 86 ? -23.556 24.710 -27.769 1.00 55.08 434 PHE A C 1
ATOM 1409 O O . PHE A 1 86 ? -23.094 25.638 -28.431 1.00 66.65 434 PHE A O 1
ATOM 1426 N N . GLU A 1 87 ? -23.926 23.555 -28.315 1.00 66.29 435 GLU A N 1
ATOM 1427 C CA . GLU A 1 87 ? -23.407 23.133 -29.615 1.00 66.84 435 GLU A CA 1
ATOM 1428 C C . GLU A 1 87 ? -24.144 23.660 -30.851 1.00 73.05 435 GLU A C 1
ATOM 1429 O O . GLU A 1 87 ? -23.678 23.457 -31.972 1.00 76.20 435 GLU A O 1
ATOM 1441 N N . LEU A 1 88 ? -25.279 24.327 -30.669 1.00 69.81 436 LEU A N 1
ATOM 1442 C CA . LEU A 1 88 ? -25.969 24.927 -31.810 1.00 70.47 436 LEU A CA 1
ATOM 1443 C C . LEU A 1 88 ? -25.198 26.156 -32.293 1.00 72.38 436 LEU A C 1
ATOM 1444 O O . LEU A 1 88 ? -25.036 27.125 -31.550 1.00 70.09 436 LEU A O 1
ATOM 1460 N N . PRO A 1 89 ? -24.726 26.118 -33.550 1.00 74.55 437 PRO A N 1
ATOM 1461 C CA . PRO A 1 89 ? -23.783 27.111 -34.083 1.00 80.37 437 PRO A CA 1
ATOM 1462 C C . PRO A 1 89 ? -24.346 28.521 -34.264 1.00 79.32 437 PRO A C 1
ATOM 1463 O O . PRO A 1 89 ? -23.617 29.489 -34.048 1.00 85.84 437 PRO A O 1
ATOM 1474 N N . ASP A 1 90 ? -25.611 28.640 -34.651 1.00 79.52 438 ASP A N 1
ATOM 1475 C CA . ASP A 1 90 ? -26.157 29.938 -35.044 1.00 83.19 438 ASP A CA 1
ATOM 1476 C C . ASP A 1 90 ? -26.724 30.765 -33.885 1.00 84.58 438 ASP A C 1
ATOM 1477 O O . ASP A 1 90 ? -27.195 31.882 -34.098 1.00 82.81 438 ASP A O 1
ATOM 1486 N N . ILE A 1 91 ? -26.676 30.234 -32.666 1.00 77.43 439 ILE A N 1
ATOM 1487 C CA . ILE A 1 91 ? -27.192 30.966 -31.509 1.00 71.37 439 ILE A CA 1
ATOM 1488 C C . ILE A 1 91 ? -26.075 31.733 -30.793 1.00 74.35 439 ILE A C 1
ATOM 1489 O O . ILE A 1 91 ? -24.996 31.185 -30.564 1.00 74.92 439 ILE A O 1
ATOM 1505 N N . PRO A 1 92 ? -26.333 33.008 -30.441 1.00 72.77 440 PRO A N 1
ATOM 1506 C CA . PRO A 1 92 ? -25.305 33.859 -29.825 1.00 69.50 440 PRO A CA 1
ATOM 1507 C C . PRO A 1 92 ? -25.028 33.525 -28.361 1.00 64.88 440 PRO A C 1
ATOM 1508 O O . PRO A 1 92 ? -25.772 32.762 -27.745 1.00 67.02 440 PRO A O 1
ATOM 1519 N N . SER A 1 93 ? -23.965 34.109 -27.817 1.00 55.15 441 SER A N 1
ATOM 1520 C CA . SER A 1 93 ? -23.581 33.883 -26.428 1.00 58.28 441 SER A CA 1
ATOM 1521 C C . SER A 1 93 ? -24.644 34.387 -25.460 1.00 57.58 441 SER A C 1
ATOM 1522 O O . SER A 1 93 ? -24.900 33.765 -24.430 1.00 59.76 441 SER A O 1
ATOM 1530 N N . GLU A 1 94 ? -25.255 35.521 -25.786 1.00 62.71 442 GLU A N 1
ATOM 1531 C CA . GLU A 1 94 ? -26.293 36.092 -24.940 1.00 57.44 442 GLU A CA 1
ATOM 1532 C C . GLU A 1 94 ? -27.290 36.872 -25.785 1.00 61.80 442 GLU A C 1
ATOM 1533 O O . GLU A 1 94 ? -26.912 37.532 -26.752 1.00 67.13 442 GLU A O 1
ATOM 1545 N N . SER A 1 95 ? -28.564 36.792 -25.416 1.00 64.24 443 SER A N 1
ATOM 1546 C CA . SER A 1 95 ? -29.620 37.434 -26.187 1.00 61.34 443 SER A CA 1
ATOM 1547 C C . SER A 1 95 ? -30.848 37.685 -25.326 1.00 64.56 443 SER A C 1
ATOM 1548 O O . SER A 1 95 ? -31.012 37.079 -24.267 1.00 62.10 443 SER A O 1
ATOM 1556 N N . ASP A 1 96 ? -31.709 38.587 -25.786 1.00 66.53 444 ASP A N 1
ATOM 1557 C CA . ASP A 1 96 ? -33.008 38.782 -25.162 1.00 60.93 444 ASP A CA 1
ATOM 1558 C C . ASP A 1 96 ? -33.996 37.803 -25.777 1.00 61.62 444 ASP A C 1
ATOM 1559 O O . ASP A 1 96 ? -34.218 37.810 -26.987 1.00 71.78 444 ASP A O 1
ATOM 1568 N N . TYR A 1 97 ? -34.575 36.951 -24.940 1.00 65.11 445 TYR A N 1
ATOM 1569 C CA . TYR A 1 97 ? -35.553 35.975 -25.400 1.00 55.35 445 TYR A CA 1
ATOM 1570 C C . TYR A 1 97 ? -36.949 36.371 -24.958 1.00 49.85 445 TYR A C 1
ATOM 1571 O O . TYR A 1 97 ? -37.118 37.201 -24.066 1.00 52.75 445 TYR A O 1
ATOM 1589 N N . LEU A 1 98 ? -37.950 35.771 -25.590 1.00 55.70 446 LEU A N 1
ATOM 1590 C CA . LEU A 1 98 ? -39.308 35.822 -25.075 1.00 57.61 446 LEU A CA 1
ATOM 1591 C C . LEU A 1 98 ? -39.574 34.518 -24.336 1.00 61.30 446 LEU A C 1
ATOM 1592 O O . LEU A 1 98 ? -39.658 33.455 -24.953 1.00 51.15 446 LEU A O 1
ATOM 1608 N N . LYS A 1 99 ? -39.684 34.595 -23.014 1.00 63.00 447 LYS A N 1
ATOM 1609 C CA . LYS A 1 99 ? -39.980 33.416 -22.214 1.00 54.68 447 LYS A CA 1
ATOM 1610 C C . LYS A 1 99 ? -41.487 33.212 -22.141 1.00 59.22 447 LYS A C 1
ATOM 1611 O O . LYS A 1 99 ? -42.204 34.045 -21.590 1.00 63.21 447 LYS A O 1
ATOM 1630 N N . VAL A 1 100 ? -41.958 32.102 -22.702 1.00 58.43 448 VAL A N 1
ATOM 1631 C CA . VAL A 1 100 ? -43.385 31.799 -22.735 1.00 55.16 448 VAL A CA 1
ATOM 1632 C C . VAL A 1 100 ? -43.699 30.580 -21.875 1.00 56.31 448 VAL A C 1
ATOM 1633 O O . VAL A 1 100 ? -43.109 29.517 -22.057 1.00 53.27 448 VAL A O 1
ATOM 1646 N N . LEU A 1 101 ? -44.634 30.739 -20.943 1.00 55.82 449 LEU A N 1
ATOM 1647 C CA . LEU A 1 101 ? -45.054 29.639 -20.082 1.00 52.41 449 LEU A CA 1
ATOM 1648 C C . LEU A 1 101 ? -46.276 28.929 -20.659 1.00 51.83 449 LEU A C 1
ATOM 1649 O O . LEU A 1 101 ? -47.400 29.421 -20.562 1.00 63.39 449 LEU A O 1
ATOM 1665 N N . LEU A 1 102 ? -46.039 27.767 -21.259 1.00 51.17 450 LEU A N 1
ATOM 1666 C CA . LEU A 1 102 ? -47.094 26.981 -21.886 1.00 50.80 450 LEU A CA 1
ATOM 1667 C C . LEU A 1 102 ? -47.482 25.808 -20.991 1.00 50.08 450 LEU A C 1
ATOM 1668 O O . LEU A 1 102 ? -46.693 24.883 -20.806 1.00 57.32 450 LEU A O 1
ATOM 1684 N N . PRO A 1 103 ? -48.702 25.837 -20.432 1.00 58.73 451 PRO A N 1
ATOM 1685 C CA . PRO A 1 103 ? -49.134 24.763 -19.529 1.00 48.15 451 PRO A CA 1
ATOM 1686 C C . PRO A 1 103 ? -49.063 23.382 -20.177 1.00 60.26 451 PRO A C 1
ATOM 1687 O O . PRO A 1 103 ? -49.254 23.267 -21.388 1.00 54.32 451 PRO A O 1
ATOM 1698 N N . TYR A 1 104 ? -48.784 22.352 -19.380 1.00 53.02 452 TYR A N 1
ATOM 1699 C CA . TYR A 1 104 ? -48.824 20.978 -19.870 1.00 55.65 452 TYR A CA 1
ATOM 1700 C C . TYR A 1 104 ? -50.271 20.566 -20.097 1.00 49.88 452 TYR A C 1
ATOM 1701 O O . TYR A 1 104 ? -50.584 19.875 -21.066 1.00 49.18 452 TYR A O 1
ATOM 1719 N N . GLN A 1 105 ? -51.147 20.995 -19.194 1.00 54.20 453 GLN A N 1
ATOM 1720 C CA . GLN A 1 105 ? -52.579 20.749 -19.324 1.00 60.49 453 GLN A CA 1
ATOM 1721 C C . GLN A 1 105 ? -53.224 21.880 -20.115 1.00 60.22 453 GLN A C 1
ATOM 1722 O O . GLN A 1 105 ? -53.317 23.006 -19.628 1.00 59.31 453 GLN A O 1
ATOM 1736 N N . THR A 1 106 ? -53.665 21.582 -21.332 1.00 63.98 454 THR A N 1
ATOM 1737 C CA . THR A 1 106 ? -54.341 22.575 -22.159 1.00 70.35 454 THR A CA 1
ATOM 1738 C C . THR A 1 106 ? -55.644 22.013 -22.721 1.00 70.03 454 THR A C 1
ATOM 1739 O O . THR A 1 106 ? -55.737 20.818 -23.004 1.00 71.60 454 THR A O 1
ATOM 1750 N N . PRO A 1 107 ? -56.658 22.878 -22.884 1.00 72.69 455 PRO A N 1
ATOM 1751 C CA . PRO A 1 107 ? -57.966 22.452 -23.395 1.00 67.67 455 PRO A CA 1
ATOM 1752 C C . PRO A 1 107 ? -57.876 21.735 -24.739 1.00 70.23 455 PRO A C 1
ATOM 1753 O O . PRO A 1 107 ? -58.651 20.811 -24.988 1.00 71.43 455 PRO A O 1
ATOM 1764 N N . LYS A 1 108 ? -56.940 22.152 -25.587 1.00 72.21 456 LYS A N 1
ATOM 1765 C CA . LYS A 1 108 ? -56.806 21.579 -26.923 1.00 75.88 456 LYS A CA 1
ATOM 1766 C C . LYS A 1 108 ? -55.369 21.157 -27.229 1.00 72.50 456 LYS A C 1
ATOM 1767 O O . LYS A 1 108 ? -54.416 21.768 -26.748 1.00 74.39 456 LYS A O 1
ATOM 1786 N N . SER A 1 109 ? -55.233 20.108 -28.036 1.00 73.79 457 SER A N 1
ATOM 1787 C CA . SER A 1 109 ? -53.934 19.658 -28.533 1.00 82.34 457 SER A CA 1
ATOM 1788 C C . SER A 1 109 ? -52.837 19.732 -27.476 1.00 78.29 457 SER A C 1
ATOM 1789 O O . SER A 1 109 ? -51.784 20.327 -27.704 1.00 73.00 457 SER A O 1
ATOM 1797 N N . SER A 1 110 ? -53.082 19.118 -26.324 1.00 82.32 458 SER A N 1
ATOM 1798 C CA . SER A 1 110 ? -52.123 19.145 -25.225 1.00 76.15 458 SER A CA 1
ATOM 1799 C C . SER A 1 110 ? -50.929 18.228 -25.482 1.00 78.18 458 SER A C 1
ATOM 1800 O O . SER A 1 110 ? -49.892 18.356 -24.831 1.00 81.16 458 SER A O 1
ATOM 1808 N N . ARG A 1 111 ? -51.074 17.307 -26.430 1.00 81.60 459 ARG A N 1
ATOM 1809 C CA . ARG A 1 111 ? -50.018 16.342 -26.721 1.00 85.94 459 ARG A CA 1
ATOM 1810 C C . ARG A 1 111 ? -49.147 16.788 -27.896 1.00 82.88 459 ARG A C 1
ATOM 1811 O O . ARG A 1 111 ? -48.256 16.057 -28.328 1.00 88.22 459 ARG A O 1
ATOM 1832 N N . ASP A 1 112 ? -49.401 17.990 -28.406 1.00 77.77 460 ASP A N 1
ATOM 1833 C CA . ASP A 1 112 ? -48.632 18.521 -29.528 1.00 78.80 460 ASP A CA 1
ATOM 1834 C C . ASP A 1 112 ? -47.610 19.547 -29.050 1.00 82.96 460 ASP A C 1
ATOM 1835 O O . ASP A 1 112 ? -47.969 20.567 -28.461 1.00 84.11 460 ASP A O 1
ATOM 1844 N N . THR A 1 113 ? -46.335 19.272 -29.313 1.00 82.44 461 THR A N 1
ATOM 1845 C CA . THR A 1 113 ? -45.251 20.134 -28.854 1.00 72.77 461 THR A CA 1
ATOM 1846 C C . THR A 1 113 ? -44.754 21.058 -29.960 1.00 69.26 461 THR A C 1
ATOM 1847 O O . THR A 1 113 ? -44.810 20.719 -31.141 1.00 69.80 461 THR A O 1
ATOM 1858 N N . ILE A 1 114 ? -44.261 22.226 -29.563 1.00 68.95 462 ILE A N 1
ATOM 1859 C CA . ILE A 1 114 ? -43.705 23.192 -30.501 1.00 63.37 462 ILE A CA 1
ATOM 1860 C C . ILE A 1 114 ? -42.287 22.792 -30.895 1.00 77.67 462 ILE A C 1
ATOM 1861 O O . ILE A 1 114 ? -41.416 22.660 -30.035 1.00 79.56 462 ILE A O 1
ATOM 1877 N N . PRO A 1 115 ? -42.048 22.598 -32.202 1.00 79.49 463 PRO A N 1
ATOM 1878 C CA . PRO A 1 115 ? -40.720 22.189 -32.676 1.00 77.34 463 PRO A CA 1
ATOM 1879 C C . PRO A 1 115 ? -39.686 23.307 -32.570 1.00 78.68 463 PRO A C 1
ATOM 1880 O O . PRO A 1 115 ? -40.039 24.485 -32.619 1.00 75.53 463 PRO A O 1
ATOM 1891 N N . SER A 1 116 ? -38.420 22.930 -32.425 1.00 78.47 464 SER A N 1
ATOM 1892 C CA . SER A 1 116 ? -37.338 23.900 -32.302 1.00 74.03 464 SER A CA 1
ATOM 1893 C C . SER A 1 116 ? -37.145 24.685 -33.595 1.00 75.98 464 SER A C 1
ATOM 1894 O O . SER A 1 116 ? -36.710 25.837 -33.572 1.00 67.95 464 SER A O 1
ATOM 1902 N N . ASP A 1 117 ? -37.469 24.055 -34.720 1.00 85.47 465 ASP A N 1
ATOM 1903 C CA . ASP A 1 117 ? -37.297 24.677 -36.027 1.00 86.29 465 ASP A CA 1
ATOM 1904 C C . ASP A 1 117 ? -38.627 25.188 -36.571 1.00 88.47 465 ASP A C 1
ATOM 1905 O O . ASP A 1 117 ? -38.982 24.919 -37.719 1.00 96.17 465 ASP A O 1
ATOM 1914 N N . LEU A 1 118 ? -39.359 25.925 -35.743 1.00 85.42 466 LEU A N 1
ATOM 1915 C CA . LEU A 1 118 ? -40.652 26.467 -36.146 1.00 86.73 466 LEU A CA 1
ATOM 1916 C C . LEU A 1 118 ? -40.464 27.670 -37.068 1.00 87.67 466 LEU A C 1
ATOM 1917 O O . LEU A 1 118 ? -39.706 28.590 -36.757 1.00 88.34 466 LEU A O 1
ATOM 1933 N N . SER A 1 119 ? -41.156 27.654 -38.203 1.00 91.67 467 SER A N 1
ATOM 1934 C CA . SER A 1 119 ? -41.044 28.722 -39.192 1.00 95.92 467 SER A CA 1
ATOM 1935 C C . SER A 1 119 ? -41.676 30.019 -38.685 1.00 89.43 467 SER A C 1
ATOM 1936 O O . SER A 1 119 ? -42.802 30.019 -38.186 1.00 88.12 467 SER A O 1
ATOM 1944 N N . SER A 1 120 ? -40.946 31.123 -38.826 1.00 84.77 468 SER A N 1
ATOM 1945 C CA . SER A 1 120 ? -41.402 32.420 -38.334 1.00 85.19 468 SER A CA 1
ATOM 1946 C C . SER A 1 120 ? -40.474 33.525 -38.845 1.00 91.92 468 SER A C 1
ATOM 1947 O O . SER A 1 120 ? -39.294 33.284 -39.093 1.00 95.77 468 SER A O 1
ATOM 1955 N N . ASP A 1 121 ? -41.026 34.718 -39.050 1.00 91.89 469 ASP A N 1
ATOM 1956 C CA . ASP A 1 121 ? -40.247 35.879 -39.488 1.00 93.03 469 ASP A CA 1
ATOM 1957 C C . ASP A 1 121 ? -39.789 36.790 -38.341 1.00 90.71 469 ASP A C 1
ATOM 1958 O O . ASP A 1 121 ? -39.215 37.855 -38.579 1.00 84.77 469 ASP A O 1
ATOM 1967 N N . THR A 1 122 ? -40.031 36.367 -37.104 1.00 93.33 470 THR A N 1
ATOM 1968 C CA . THR A 1 122 ? -39.644 37.153 -35.930 1.00 91.98 470 THR A CA 1
ATOM 1969 C C . THR A 1 122 ? -38.603 36.427 -35.076 1.00 88.94 470 THR A C 1
ATOM 1970 O O . THR A 1 122 ? -37.821 37.062 -34.366 1.00 88.37 470 THR A O 1
ATOM 1981 N N . PHE A 1 123 ? -38.597 35.099 -35.147 1.00 83.56 471 PHE A N 1
ATOM 1982 C CA . PHE A 1 123 ? -37.621 34.295 -34.420 1.00 81.20 471 PHE A CA 1
ATOM 1983 C C . PHE A 1 123 ? -37.153 33.131 -35.283 1.00 85.30 471 PHE A C 1
ATOM 1984 O O . PHE A 1 123 ? -37.855 32.718 -36.207 1.00 84.69 471 PHE A O 1
ATOM 2001 N N . TYR A 1 124 ? -35.972 32.599 -34.980 1.00 83.88 472 TYR A N 1
ATOM 2002 C CA . TYR A 1 124 ? -35.410 31.510 -35.774 1.00 80.66 472 TYR A CA 1
ATOM 2003 C C . TYR A 1 124 ? -34.973 30.316 -34.923 1.00 77.71 472 TYR A C 1
ATOM 2004 O O . TYR A 1 124 ? -34.196 29.477 -35.379 1.00 79.07 472 TYR A O 1
ATOM 2022 N N . HIS A 1 125 ? -35.473 30.241 -33.693 1.00 73.97 473 HIS A N 1
ATOM 2023 C CA . HIS A 1 125 ? -35.259 29.066 -32.854 1.00 66.04 473 HIS A CA 1
ATOM 2024 C C . HIS A 1 125 ? -36.117 29.116 -31.595 1.00 59.41 473 HIS A C 1
ATOM 2025 O O . HIS A 1 125 ? -36.442 30.194 -31.096 1.00 64.93 473 HIS A O 1
ATOM 2040 N N . VAL A 1 126 ? -36.472 27.941 -31.082 1.00 62.44 474 VAL A N 1
ATOM 2041 C CA . VAL A 1 126 ? -37.305 27.840 -29.890 1.00 65.33 474 VAL A CA 1
ATOM 2042 C C . VAL A 1 126 ? -36.788 26.744 -28.960 1.00 65.15 474 VAL A C 1
ATOM 2043 O O . VAL A 1 126 ? -36.759 25.569 -29.329 1.00 58.47 474 VAL A O 1
ATOM 2056 N N . PHE A 1 127 ? -36.382 27.136 -27.755 1.00 64.71 475 PHE A N 1
ATOM 2057 C CA . PHE A 1 127 ? -35.895 26.186 -26.759 1.00 59.78 475 PHE A CA 1
ATOM 2058 C C . PHE A 1 127 ? -37.008 25.770 -25.804 1.00 57.88 475 PHE A C 1
ATOM 2059 O O . PHE A 1 127 ? -37.895 26.563 -25.494 1.00 53.61 475 PHE A O 1
ATOM 2076 N N . GLY A 1 128 ? -36.953 24.524 -25.340 1.00 48.49 476 GLY A N 1
ATOM 2077 C CA . GLY A 1 128 ? -37.835 24.057 -24.284 1.00 54.82 476 GLY A CA 1
ATOM 2078 C C . GLY A 1 128 ? -39.150 23.464 -24.757 1.00 54.23 476 GLY A C 1
ATOM 2079 O O . GLY A 1 128 ? -40.026 23.167 -23.946 1.00 50.62 476 GLY A O 1
ATOM 2083 N N . GLY A 1 129 ? -39.289 23.278 -26.065 1.00 52.43 477 GLY A N 1
ATOM 2084 C CA . GLY A 1 129 ? -40.528 22.772 -26.630 1.00 61.19 477 GLY A CA 1
ATOM 2085 C C . GLY A 1 129 ? -40.914 21.391 -26.133 1.00 58.38 477 GLY A C 1
ATOM 2086 O O . GLY A 1 129 ? -42.078 21.142 -25.817 1.00 57.76 477 GLY A O 1
ATOM 2090 N N . ASN A 1 130 ? -39.937 20.491 -26.062 1.00 61.91 478 ASN A N 1
ATOM 2091 C CA . ASN A 1 130 ? -40.196 19.100 -25.701 1.00 57.57 478 ASN A CA 1
ATOM 2092 C C . ASN A 1 130 ? -39.908 18.799 -24.233 1.00 55.53 478 ASN A C 1
ATOM 2093 O O . ASN A 1 130 ? -39.642 17.654 -23.870 1.00 62.16 478 ASN A O 1
ATOM 2104 N N . SER A 1 131 ? -39.965 19.825 -23.391 1.00 56.05 479 SER A N 1
ATOM 2105 C CA . SER A 1 131 ? -39.670 19.668 -21.972 1.00 54.39 479 SER A CA 1
ATOM 2106 C C . SER A 1 131 ? -40.458 18.520 -21.349 1.00 50.10 479 SER A C 1
ATOM 2107 O O . SER A 1 131 ? -41.649 18.353 -21.611 1.00 60.80 479 SER A O 1
ATOM 2115 N N . ASN A 1 132 ? -39.775 17.732 -20.524 1.00 44.75 480 ASN A N 1
ATOM 2116 C CA . ASN A 1 132 ? -40.411 16.694 -19.725 1.00 44.70 480 ASN A CA 1
ATOM 2117 C C . ASN A 1 132 ? -40.971 17.311 -18.447 1.00 44.23 480 ASN A C 1
ATOM 2118 O O . ASN A 1 132 ? -40.363 18.213 -17.872 1.00 45.86 480 ASN A O 1
ATOM 2129 N N . ILE A 1 133 ? -42.127 16.828 -18.001 1.00 41.12 481 ILE A N 1
ATOM 2130 C CA . ILE A 1 133 ? -42.827 17.459 -16.884 1.00 41.36 481 ILE A CA 1
ATOM 2131 C C . ILE A 1 133 ? -42.112 17.296 -15.540 1.00 40.39 481 ILE A C 1
ATOM 2132 O O . ILE A 1 133 ? -42.112 18.217 -14.724 1.00 40.00 481 ILE A O 1
ATOM 2148 N N . PHE A 1 134 ? -41.509 16.136 -15.297 1.00 47.91 482 PHE A N 1
ATOM 2149 C CA . PHE A 1 134 ? -40.757 15.944 -14.062 1.00 33.80 482 PHE A CA 1
ATOM 2150 C C . PHE A 1 134 ? -39.565 16.882 -14.055 1.00 32.65 482 PHE A C 1
ATOM 2151 O O . PHE A 1 134 ? -39.234 17.480 -13.033 1.00 30.24 482 PHE A O 1
ATOM 2168 N N . GLU A 1 135 ? -38.921 17.002 -15.210 1.00 36.50 483 GLU A N 1
ATOM 2169 C CA . GLU A 1 135 ? -37.753 17.855 -15.347 1.00 37.88 483 GLU A CA 1
ATOM 2170 C C . GLU A 1 135 ? -38.116 19.304 -15.063 1.00 44.33 483 GLU A C 1
ATOM 2171 O O . GLU A 1 135 ? -37.394 20.001 -14.350 1.00 40.59 483 GLU A O 1
ATOM 2183 N N . SER A 1 136 ? -39.237 19.750 -15.624 1.00 37.98 484 SER A N 1
ATOM 2184 C CA . SER A 1 136 ? -39.690 21.124 -15.442 1.00 35.30 484 SER A CA 1
ATOM 2185 C C . SER A 1 136 ? -39.921 21.422 -13.967 1.00 40.37 484 SER A C 1
ATOM 2186 O O . SER A 1 136 ? -39.484 22.453 -13.458 1.00 38.37 484 SER A O 1
ATOM 2194 N N . PHE A 1 137 ? -40.609 20.514 -13.283 1.00 31.80 485 PHE A N 1
ATOM 2195 C CA . PHE A 1 137 ? -40.910 20.702 -11.869 1.00 33.12 485 PHE A CA 1
ATOM 2196 C C . PHE A 1 137 ? -39.640 20.806 -11.034 1.00 37.04 485 PHE A C 1
ATOM 2197 O O . PHE A 1 137 ? -39.494 21.709 -10.212 1.00 39.67 485 PHE A O 1
ATOM 2214 N N . VAL A 1 138 ? -38.724 19.871 -11.255 1.00 38.80 486 VAL A N 1
ATOM 2215 C CA . VAL A 1 138 ? -37.513 19.768 -10.453 1.00 34.45 486 VAL A CA 1
ATOM 2216 C C . VAL A 1 138 ? -36.587 20.960 -10.667 1.00 35.02 486 VAL A C 1
ATOM 2217 O O . VAL A 1 138 ? -36.000 21.484 -9.722 1.00 35.43 486 VAL A O 1
ATOM 2230 N N . ILE A 1 139 ? -36.466 21.389 -11.916 1.00 36.96 487 ILE A N 1
ATOM 2231 C CA . ILE A 1 139 ? -35.587 22.497 -12.261 1.00 36.14 487 ILE A CA 1
ATOM 2232 C C . ILE A 1 139 ? -36.168 23.853 -11.854 1.00 39.51 487 ILE A C 1
ATOM 2233 O O . ILE A 1 139 ? -35.438 24.735 -11.401 1.00 40.02 487 ILE A O 1
ATOM 2249 N N . GLN A 1 140 ? -37.477 24.018 -12.014 1.00 33.84 488 GLN A N 1
ATOM 2250 C CA . GLN A 1 140 ? -38.126 25.283 -11.681 1.00 39.89 488 GLN A CA 1
ATOM 2251 C C . GLN A 1 140 ? -38.223 25.481 -10.173 1.00 44.16 488 GLN A C 1
ATOM 2252 O O . GLN A 1 140 ? -38.119 26.604 -9.680 1.00 38.13 488 GLN A O 1
ATOM 2266 N N . ASN A 1 141 ? -38.417 24.387 -9.445 1.00 36.85 489 ASN A N 1
ATOM 2267 C CA . ASN A 1 141 ? -38.585 24.455 -7.998 1.00 34.43 489 ASN A CA 1
ATOM 2268 C C . ASN A 1 141 ? -37.318 24.073 -7.241 1.00 30.59 489 ASN A C 1
ATOM 2269 O O . ASN A 1 141 ? -37.334 23.941 -6.017 1.00 36.51 489 ASN A O 1
ATOM 2280 N N . ARG A 1 142 ? -36.224 23.894 -7.974 1.00 40.39 490 ARG A N 1
ATOM 2281 C CA . ARG A 1 142 ? -34.920 23.638 -7.368 1.00 41.81 490 ARG A CA 1
ATOM 2282 C C . ARG A 1 142 ? -34.949 22.432 -6.431 1.00 43.41 490 ARG A C 1
ATOM 2283 O O . ARG A 1 142 ? -34.375 22.464 -5.343 1.00 44.18 490 ARG A O 1
ATOM 2304 N N . ILE A 1 143 ? -35.610 21.364 -6.866 1.00 38.55 491 ILE A N 1
ATOM 2305 C CA . ILE A 1 143 ? -35.699 20.144 -6.075 1.00 34.36 491 ILE A CA 1
ATOM 2306 C C . ILE A 1 143 ? -34.470 19.282 -6.333 1.00 31.32 491 ILE A C 1
ATOM 2307 O O . ILE A 1 143 ? -34.166 18.949 -7.477 1.00 33.73 491 ILE A O 1
ATOM 2323 N N . MET A 1 144 ? -33.756 18.929 -5.270 1.00 30.64 492 MET A N 1
ATOM 2324 C CA . MET A 1 144 ? -32.528 18.152 -5.412 1.00 41.03 492 MET A CA 1
ATOM 2325 C C . MET A 1 144 ? -32.674 16.778 -4.766 1.00 33.56 492 MET A C 1
ATOM 2326 O O . MET A 1 144 ? -32.235 16.563 -3.639 1.00 37.00 492 MET A O 1
ATOM 2340 N N . GLY A 1 145 ? -33.299 15.854 -5.488 1.00 39.90 493 GLY A N 1
ATOM 2341 C CA . GLY A 1 145 ? -33.450 14.490 -5.012 1.00 42.30 493 GLY A CA 1
ATOM 2342 C C . GLY A 1 145 ? -34.429 14.368 -3.861 1.00 38.44 493 GLY A C 1
ATOM 2343 O O . GLY A 1 145 ? -35.093 15.339 -3.501 1.00 40.45 493 GLY A O 1
ATOM 2347 N N . PRO A 1 146 ? -34.517 13.167 -3.268 1.00 39.87 494 PRO A N 1
ATOM 2348 C CA . PRO A 1 146 ? -35.458 12.891 -2.177 1.00 42.97 494 PRO A CA 1
ATOM 2349 C C . PRO A 1 146 ? -35.235 13.802 -0.977 1.00 37.16 494 PRO A C 1
ATOM 2350 O O . PRO A 1 146 ? -34.124 13.878 -0.454 1.00 41.54 494 PRO A O 1
ATOM 2361 N N . CYS A 1 147 ? -36.293 14.480 -0.549 1.00 43.46 495 CYS A N 1
ATOM 2362 C CA . CYS A 1 147 ? -36.205 15.439 0.542 1.00 38.18 495 CYS A CA 1
ATOM 2363 C C . CYS A 1 147 ? -37.595 15.752 1.074 1.00 38.28 495 CYS A C 1
ATOM 2364 O O . CYS A 1 147 ? -38.600 15.317 0.509 1.00 36.44 495 CYS A O 1
ATOM 2372 N N . TRP A 1 148 ? -37.649 16.509 2.164 1.00 44.66 496 TRP A N 1
ATOM 2373 C CA . TRP A 1 148 ? -38.915 16.983 2.705 1.00 44.46 496 TRP A CA 1
ATOM 2374 C C . TRP A 1 148 ? -39.451 18.145 1.876 1.00 45.52 496 TRP A C 1
ATOM 2375 O O . TRP A 1 148 ? -38.689 18.993 1.413 1.00 42.89 496 TRP A O 1
ATOM 2396 N N . LEU A 1 149 ? -40.769 18.176 1.699 1.00 46.02 497 LEU A N 1
ATOM 2397 C CA . LEU A 1 149 ? -41.419 19.209 0.906 1.00 40.96 497 LEU A CA 1
ATOM 2398 C C . LEU A 1 149 ? -42.536 19.881 1.695 1.00 46.93 497 LEU A C 1
ATOM 2399 O O . LEU A 1 149 ? -43.460 19.214 2.161 1.00 45.70 497 LEU A O 1
ATOM 2415 N N . ASP A 1 150 ? -42.445 21.199 1.847 1.00 49.43 498 ASP A N 1
ATOM 2416 C CA . ASP A 1 150 ? -43.555 21.983 2.375 1.00 42.95 498 ASP A CA 1
ATOM 2417 C C . ASP A 1 150 ? -44.552 22.217 1.257 1.00 38.64 498 ASP A C 1
ATOM 2418 O O . ASP A 1 150 ? -44.208 22.778 0.218 1.00 38.86 498 ASP A O 1
ATOM 2427 N N . ILE A 1 151 ? -45.786 21.778 1.472 1.00 46.11 499 ILE A N 1
ATOM 2428 C CA . ILE A 1 151 ? -46.830 21.907 0.469 1.00 49.92 499 ILE A CA 1
ATOM 2429 C C . ILE A 1 151 ? -48.005 22.696 1.032 1.00 53.04 499 ILE A C 1
ATOM 2430 O O . ILE A 1 151 ? -48.712 22.220 1.921 1.00 57.27 499 ILE A O 1
ATOM 2446 N N . LYS A 1 152 ? -48.207 23.904 0.515 1.00 48.36 500 LYS A N 1
ATOM 2447 C CA . LYS A 1 152 ? -49.311 24.748 0.963 1.00 48.65 500 LYS A CA 1
ATOM 2448 C C . LYS A 1 152 ? -50.481 24.665 -0.014 1.00 47.45 500 LYS A C 1
ATOM 2449 O O . LYS A 1 152 ? -50.298 24.373 -1.196 1.00 49.80 500 LYS A O 1
ATOM 2468 N N . GLY A 1 153 ? -51.686 24.914 0.487 1.00 45.98 501 GLY A N 1
ATOM 2469 C CA . GLY A 1 153 ? -52.879 24.862 -0.338 1.00 39.76 501 GLY A CA 1
ATOM 2470 C C . GLY A 1 153 ? -53.189 23.461 -0.829 1.00 55.80 501 GLY A C 1
ATOM 2471 O O . GLY A 1 153 ? -53.703 23.282 -1.934 1.00 53.17 501 GLY A O 1
ATOM 2475 N N . ALA A 1 154 ? -52.877 22.465 -0.006 1.00 53.45 502 ALA A N 1
ATOM 2476 C CA . ALA A 1 154 ? -53.136 21.074 -0.358 1.00 54.58 502 ALA A CA 1
ATOM 2477 C C . ALA A 1 154 ? -54.624 20.756 -0.262 1.00 52.14 502 ALA A C 1
ATOM 2478 O O . ALA A 1 154 ? -55.244 20.956 0.781 1.00 46.65 502 ALA A O 1
ATOM 2485 N N . ASP A 1 155 ? -55.183 20.251 -1.357 1.00 51.23 503 ASP A N 1
ATOM 2486 C CA . ASP A 1 155 ? -56.592 19.883 -1.414 1.00 42.49 503 ASP A CA 1
ATOM 2487 C C . ASP A 1 155 ? -56.773 18.425 -1.000 1.00 55.13 503 ASP A C 1
ATOM 2488 O O . ASP A 1 155 ? -56.318 17.515 -1.693 1.00 51.41 503 ASP A O 1
ATOM 2497 N N . PHE A 1 156 ? -57.448 18.206 0.124 1.00 58.28 504 PHE A N 1
ATOM 2498 C CA . PHE A 1 156 ? -57.594 16.864 0.685 1.00 54.00 504 PHE A CA 1
ATOM 2499 C C . PHE A 1 156 ? -58.864 16.141 0.234 1.00 60.51 504 PHE A C 1
ATOM 2500 O O . PHE A 1 156 ? -59.100 15.000 0.635 1.00 52.53 504 PHE A O 1
ATOM 2517 N N . ASN A 1 157 ? -59.675 16.789 -0.598 1.00 51.21 505 ASN A N 1
ATOM 2518 C CA . ASN A 1 157 ? -60.947 16.203 -1.023 1.00 55.91 505 ASN A CA 1
ATOM 2519 C C . ASN A 1 157 ? -61.075 16.034 -2.536 1.00 50.73 505 ASN A C 1
ATOM 2520 O O . ASN A 1 157 ? -62.096 15.558 -3.029 1.00 63.16 505 ASN A O 1
ATOM 2531 N N . SER A 1 158 ? -60.037 16.416 -3.269 1.00 54.69 506 SER A N 1
ATOM 2532 C CA . SER A 1 158 ? -60.073 16.359 -4.727 1.00 56.58 506 SER A CA 1
ATOM 2533 C C . SER A 1 158 ? -59.870 14.942 -5.265 1.00 56.94 506 SER A C 1
ATOM 2534 O O . SER A 1 158 ? -60.559 14.517 -6.193 1.00 55.54 506 SER A O 1
ATOM 2542 N N . ILE A 1 159 ? -58.921 14.218 -4.680 1.00 49.28 507 ILE A N 1
ATOM 2543 C CA . ILE A 1 159 ? -58.503 12.922 -5.206 1.00 48.34 507 ILE A CA 1
ATOM 2544 C C . ILE A 1 159 ? -59.299 11.775 -4.590 1.00 46.04 507 ILE A C 1
ATOM 2545 O O . ILE A 1 159 ? -59.408 11.667 -3.369 1.00 49.41 507 ILE A O 1
ATOM 2561 N N . ARG A 1 160 ? -59.848 10.919 -5.446 1.00 44.74 508 ARG A N 1
ATOM 2562 C CA . ARG A 1 160 ? -60.649 9.784 -4.998 1.00 49.99 508 ARG A CA 1
ATOM 2563 C C . ARG A 1 160 ? -60.169 8.468 -5.605 1.00 42.93 508 ARG A C 1
ATOM 2564 O O . ARG A 1 160 ? -60.162 8.306 -6.826 1.00 43.71 508 ARG A O 1
ATOM 2585 N N . ASN A 1 161 ? -59.773 7.533 -4.746 1.00 48.30 509 ASN A N 1
ATOM 2586 C CA . ASN A 1 161 ? -59.438 6.177 -5.175 1.00 43.72 509 ASN A CA 1
ATOM 2587 C C . ASN A 1 161 ? -58.457 6.159 -6.345 1.00 43.69 509 ASN A C 1
ATOM 2588 O O . ASN A 1 161 ? -58.680 5.472 -7.343 1.00 42.22 509 ASN A O 1
ATOM 2599 N N . ALA A 1 162 ? -57.368 6.911 -6.213 1.00 40.45 510 ALA A N 1
ATOM 2600 C CA . ALA A 1 162 ? -56.394 7.043 -7.291 1.00 39.12 510 ALA A CA 1
ATOM 2601 C C . ALA A 1 162 ? -55.132 6.216 -7.047 1.00 41.38 510 ALA A C 1
ATOM 2602 O O . ALA A 1 162 ? -54.404 5.905 -7.989 1.00 34.90 510 ALA A O 1
ATOM 2609 N N . SER A 1 163 ? -54.875 5.857 -5.792 1.00 35.74 511 SER A N 1
ATOM 2610 C CA . SER A 1 163 ? -53.596 5.252 -5.435 1.00 44.49 511 SER A CA 1
ATOM 2611 C C . SER A 1 163 ? -53.714 4.142 -4.396 1.00 42.81 511 SER A C 1
ATOM 2612 O O . SER A 1 163 ? -54.788 3.892 -3.851 1.00 43.79 511 SER A O 1
ATOM 2620 N N . HIS A 1 164 ? -52.589 3.488 -4.125 1.00 38.66 512 HIS A N 1
ATOM 2621 C CA . HIS A 1 164 ? -52.504 2.516 -3.046 1.00 38.90 512 HIS A CA 1
ATOM 2622 C C . HIS A 1 164 ? -51.898 3.173 -1.809 1.00 42.49 512 HIS A C 1
ATOM 2623 O O . HIS A 1 164 ? -51.385 2.488 -0.921 1.00 49.09 512 HIS A O 1
ATOM 2638 N N . CYS A 1 165 ? -51.956 4.502 -1.755 1.00 40.19 513 CYS A N 1
ATOM 2639 C CA . CYS A 1 165 ? -51.363 5.252 -0.652 1.00 39.90 513 CYS A CA 1
ATOM 2640 C C . CYS A 1 165 ? -52.393 5.561 0.427 1.00 37.19 513 CYS A C 1
ATOM 2641 O O . CYS A 1 165 ? -53.596 5.540 0.174 1.00 43.58 513 CYS A O 1
ATOM 2649 N N . ALA A 1 166 ? -51.908 5.859 1.628 1.00 36.73 514 ALA A N 1
ATOM 2650 C CA . ALA A 1 166 ? -52.781 6.138 2.763 1.00 39.05 514 ALA A CA 1
ATOM 2651 C C . ALA A 1 166 ? -53.329 7.562 2.717 1.00 40.39 514 ALA A C 1
ATOM 2652 O O . ALA A 1 166 ? -54.397 7.839 3.258 1.00 44.09 514 ALA A O 1
ATOM 2659 N N . VAL A 1 167 ? -52.592 8.462 2.074 1.00 45.36 515 VAL A N 1
ATOM 2660 C CA . VAL A 1 167 ? -52.976 9.868 2.023 1.00 42.68 515 VAL A CA 1
ATOM 2661 C C . VAL A 1 167 ? -52.862 10.421 0.606 1.00 44.96 515 VAL A C 1
ATOM 2662 O O . VAL A 1 167 ? -51.807 10.332 -0.021 1.00 46.19 515 VAL A O 1
ATOM 2675 N N . GLU A 1 168 ? -53.956 10.994 0.113 1.00 39.02 516 GLU A N 1
ATOM 2676 C CA . GLU A 1 168 ? -54.004 11.527 -1.243 1.00 46.50 516 GLU A CA 1
ATOM 2677 C C . GLU A 1 168 ? -54.399 13.003 -1.239 1.00 46.28 516 GLU A C 1
ATOM 2678 O O . GLU A 1 168 ? -55.481 13.359 -0.772 1.00 47.23 516 GLU A O 1
ATOM 2690 N N . VAL A 1 169 ? -53.524 13.857 -1.763 1.00 45.80 517 VAL A N 1
ATOM 2691 C CA . VAL A 1 169 ? -53.824 15.280 -1.881 1.00 40.42 517 VAL A CA 1
ATOM 2692 C C . VAL A 1 169 ? -53.413 15.806 -3.252 1.00 47.56 517 VAL A C 1
ATOM 2693 O O . VAL A 1 169 ? -52.733 15.116 -4.014 1.00 42.19 517 VAL A O 1
ATOM 2706 N N . SER A 1 170 ? -53.834 17.030 -3.559 1.00 50.46 518 SER A N 1
ATOM 2707 C CA . SER A 1 170 ? -53.472 17.675 -4.816 1.00 54.17 518 SER A CA 1
ATOM 2708 C C . SER A 1 170 ? -53.150 19.152 -4.603 1.00 44.26 518 SER A C 1
ATOM 2709 O O . SER A 1 170 ? -53.442 19.716 -3.549 1.00 42.20 518 SER A O 1
ATOM 2717 N N . VAL A 1 171 ? -52.548 19.770 -5.614 1.00 44.19 519 VAL A N 1
ATOM 2718 C CA . VAL A 1 171 ? -52.273 21.203 -5.592 1.00 44.48 519 VAL A CA 1
ATOM 2719 C C . VAL A 1 171 ? -52.507 21.784 -6.976 1.00 51.13 519 VAL A C 1
ATOM 2720 O O . VAL A 1 171 ? -52.291 21.113 -7.985 1.00 49.58 519 VAL A O 1
ATOM 2733 N N . ASP A 1 172 ? -52.948 23.038 -7.017 1.00 51.58 520 ASP A N 1
ATOM 2734 C CA . ASP A 1 172 ? -53.305 23.686 -8.274 1.00 49.83 520 ASP A CA 1
ATOM 2735 C C . ASP A 1 172 ? -52.091 24.279 -8.987 1.00 44.62 520 ASP A C 1
ATOM 2736 O O . ASP A 1 172 ? -52.111 24.459 -10.205 1.00 49.56 520 ASP A O 1
ATOM 2745 N N . LYS A 1 173 ? -51.036 24.581 -8.236 1.00 46.55 521 LYS A N 1
ATOM 2746 C CA . LYS A 1 173 ? -49.824 25.142 -8.828 1.00 54.03 521 LYS A CA 1
ATOM 2747 C C . LYS A 1 173 ? -48.566 24.644 -8.120 1.00 43.69 521 LYS A C 1
ATOM 2748 O O . LYS A 1 173 ? -48.549 24.504 -6.898 1.00 50.84 521 LYS A O 1
ATOM 2767 N N . PRO A 1 174 ? -47.504 24.380 -8.895 1.00 41.02 522 PRO A N 1
ATOM 2768 C CA . PRO A 1 174 ? -46.258 23.809 -8.369 1.00 44.33 522 PRO A CA 1
ATOM 2769 C C . PRO A 1 174 ? -45.523 24.747 -7.417 1.00 49.32 522 PRO A C 1
ATOM 2770 O O . PRO A 1 174 ? -44.737 24.277 -6.595 1.00 40.22 522 PRO A O 1
ATOM 2781 N N . GLN A 1 175 ? -45.782 26.048 -7.522 1.00 47.61 523 GLN A N 1
ATOM 2782 C CA . GLN A 1 175 ? -45.114 27.029 -6.671 1.00 44.62 523 GLN A CA 1
ATOM 2783 C C . GLN A 1 175 ? -45.518 26.845 -5.212 1.00 36.40 523 GLN A C 1
ATOM 2784 O O . GLN A 1 175 ? -44.859 27.355 -4.306 1.00 42.48 523 GLN A O 1
ATOM 2798 N N . ASN A 1 176 ? -46.608 26.120 -4.990 1.00 38.02 524 ASN A N 1
ATOM 2799 C CA . ASN A 1 176 ? -47.046 25.803 -3.637 1.00 40.61 524 ASN A CA 1
ATOM 2800 C C . ASN A 1 176 ? -46.125 24.800 -2.947 1.00 47.46 524 ASN A C 1
ATOM 2801 O O . ASN A 1 176 ? -46.258 24.551 -1.748 1.00 45.34 524 ASN A O 1
ATOM 2812 N N . ILE A 1 177 ? -45.197 24.224 -3.707 1.00 38.91 525 ILE A N 1
ATOM 2813 C CA . ILE A 1 177 ? -44.296 23.203 -3.181 1.00 42.04 525 ILE A CA 1
ATOM 2814 C C . ILE A 1 177 ? -42.859 23.710 -3.107 1.00 41.81 525 ILE A C 1
ATOM 2815 O O . ILE A 1 177 ? -42.265 24.065 -4.125 1.00 45.89 525 ILE A O 1
ATOM 2831 N N . THR A 1 178 ? -42.305 23.743 -1.898 1.00 40.37 526 THR A N 1
ATOM 2832 C CA . THR A 1 178 ? -40.914 24.139 -1.697 1.00 43.96 526 THR A CA 1
ATOM 2833 C C . THR A 1 178 ? -40.179 23.097 -0.861 1.00 46.49 526 THR A C 1
ATOM 2834 O O . THR A 1 178 ? -40.768 22.483 0.029 1.00 43.90 526 THR A O 1
ATOM 2845 N N . PRO A 1 179 ? -38.885 22.894 -1.146 1.00 38.72 527 PRO A N 1
ATOM 2846 C CA . PRO A 1 179 ? -38.068 21.960 -0.365 1.00 40.26 527 PRO A CA 1
ATOM 2847 C C . PRO A 1 179 ? -37.604 22.571 0.952 1.00 39.03 527 PRO A C 1
ATOM 2848 O O . PRO A 1 179 ? -37.344 23.772 1.009 1.00 57.79 527 PRO A O 1
ATOM 2859 N N . THR A 1 180 ? -37.508 21.753 1.994 1.00 46.34 528 THR A N 1
ATOM 2860 C CA . THR A 1 180 ? -37.028 22.212 3.291 1.00 44.14 528 THR A CA 1
ATOM 2861 C C . THR A 1 180 ? -35.576 21.779 3.481 1.00 49.85 528 THR A C 1
ATOM 2862 O O . THR A 1 180 ? -35.021 21.067 2.644 1.00 53.40 528 THR A O 1
ATOM 2873 N N . THR A 1 181 ? -34.967 22.203 4.583 1.00 49.67 529 THR A N 1
ATOM 2874 C CA . THR A 1 181 ? -33.552 21.933 4.825 1.00 56.37 529 THR A CA 1
ATOM 2875 C C . THR A 1 181 ? -33.336 20.709 5.711 1.00 48.39 529 THR A C 1
ATOM 2876 O O . THR A 1 181 ? -32.205 20.250 5.877 1.00 51.49 529 THR A O 1
ATOM 2887 N N . THR A 1 182 ? -34.418 20.187 6.280 1.00 53.57 530 THR A N 1
ATOM 2888 C CA . THR A 1 182 ? -34.334 19.034 7.171 1.00 53.98 530 THR A CA 1
ATOM 2889 C C . THR A 1 182 ? -33.480 17.927 6.554 1.00 54.57 530 THR A C 1
ATOM 2890 O O . THR A 1 182 ? -33.708 17.510 5.418 1.00 53.47 530 THR A O 1
ATOM 2901 N N . LYS A 1 183 ? -32.498 17.455 7.314 1.00 54.06 531 LYS A N 1
ATOM 2902 C CA . LYS A 1 183 ? -31.517 16.504 6.802 1.00 61.66 531 LYS A CA 1
ATOM 2903 C C . LYS A 1 183 ? -31.906 15.053 7.080 1.00 54.51 531 LYS A C 1
ATOM 2904 O O . LYS A 1 183 ? -31.496 14.148 6.355 1.00 52.66 531 LYS A O 1
ATOM 2923 N N . THR A 1 184 ? -32.693 14.833 8.129 1.00 49.87 532 THR A N 1
ATOM 2924 C CA . THR A 1 184 ? -33.139 13.487 8.472 1.00 59.49 532 THR A CA 1
ATOM 2925 C C . THR A 1 184 ? -34.271 13.046 7.553 1.00 47.71 532 THR A C 1
ATOM 2926 O O . THR A 1 184 ? -34.877 13.864 6.861 1.00 40.40 532 THR A O 1
ATOM 2937 N N . MET A 1 185 ? -34.549 11.747 7.549 1.00 48.28 533 MET A N 1
ATOM 2938 C CA . MET A 1 185 ? -35.632 11.202 6.740 1.00 45.33 533 MET A CA 1
ATOM 2939 C C . MET A 1 185 ? -36.366 10.128 7.528 1.00 41.57 533 MET A C 1
ATOM 2940 O O . MET A 1 185 ? -35.850 9.616 8.519 1.00 48.65 533 MET A O 1
ATOM 2954 N N . PRO A 1 186 ? -37.585 9.788 7.095 1.00 40.41 534 PRO A N 1
ATOM 2955 C CA . PRO A 1 186 ? -38.334 8.739 7.788 1.00 51.24 534 PRO A CA 1
ATOM 2956 C C . PRO A 1 186 ? -37.766 7.355 7.499 1.00 51.94 534 PRO A C 1
ATOM 2957 O O . PRO A 1 186 ? -37.068 7.171 6.501 1.00 44.97 534 PRO A O 1
ATOM 2968 N N . ASN A 1 187 ? -38.047 6.397 8.374 1.00 48.92 535 ASN A N 1
ATOM 2969 C CA . ASN A 1 187 ? -37.674 5.017 8.119 1.00 53.00 535 ASN A CA 1
ATOM 2970 C C . ASN A 1 187 ? -38.339 4.542 6.838 1.00 41.48 535 ASN A C 1
ATOM 2971 O O . ASN A 1 187 ? -39.411 5.023 6.475 1.00 44.57 535 ASN A O 1
ATOM 2982 N N . LEU A 1 188 ? -37.697 3.605 6.150 1.00 41.68 536 LEU A N 1
ATOM 2983 C CA . LEU A 1 188 ? -38.239 3.071 4.908 1.00 40.32 536 LEU A CA 1
ATOM 2984 C C . LEU A 1 188 ? -38.735 1.644 5.100 1.00 41.10 536 LEU A C 1
ATOM 2985 O O . LEU A 1 188 ? -38.123 0.851 5.817 1.00 53.21 536 LEU A O 1
ATOM 3001 N N . ARG A 1 189 ? -39.854 1.328 4.461 1.00 44.66 537 ARG A N 1
ATOM 3002 C CA . ARG A 1 189 ? -40.372 -0.030 4.461 1.00 38.90 537 ARG A CA 1
ATOM 3003 C C . ARG A 1 189 ? -39.780 -0.774 3.274 1.00 39.00 537 ARG A C 1
ATOM 3004 O O . ARG A 1 189 ? -40.086 -0.471 2.121 1.00 32.95 537 ARG A O 1
ATOM 3025 N N . CYS A 1 190 ? -38.910 -1.736 3.562 1.00 36.05 538 CYS A N 1
ATOM 3026 C CA . CYS A 1 190 ? -38.261 -2.508 2.513 1.00 33.74 538 CYS A CA 1
ATOM 3027 C C . CYS A 1 190 ? -38.835 -3.914 2.434 1.00 38.24 538 CYS A C 1
ATOM 3028 O O . CYS A 1 190 ? -39.145 -4.530 3.453 1.00 33.90 538 CYS A O 1
ATOM 3036 N N . LEU A 1 191 ? -38.974 -4.411 1.212 1.00 36.83 539 LEU A N 1
ATOM 3037 C CA . LEU A 1 191 ? -39.483 -5.752 0.985 1.00 36.45 539 LEU A CA 1
ATOM 3038 C C . LEU A 1 191 ? -38.581 -6.481 -0.003 1.00 33.85 539 LEU A C 1
ATOM 3039 O O . LEU A 1 191 ? -38.507 -6.116 -1.177 1.00 33.83 539 LEU A O 1
ATOM 3055 N N . SER A 1 192 ? -37.884 -7.505 0.474 1.00 39.21 540 SER A N 1
ATOM 3056 C CA . SER A 1 192 ? -37.019 -8.294 -0.393 1.00 33.42 540 SER A CA 1
ATOM 3057 C C . SER A 1 192 ? -37.839 -9.356 -1.119 1.00 32.20 540 SER A C 1
ATOM 3058 O O . SER A 1 192 ? -38.602 -10.093 -0.498 1.00 30.37 540 SER A O 1
ATOM 3066 N N . LEU A 1 193 ? -37.684 -9.412 -2.439 1.00 36.39 541 LEU A N 1
ATOM 3067 C CA . LEU A 1 193 ? -38.405 -10.366 -3.270 1.00 32.60 541 LEU A CA 1
ATOM 3068 C C . LEU A 1 193 ? -37.459 -11.379 -3.897 1.00 40.19 541 LEU A C 1
ATOM 3069 O O . LEU A 1 193 ? -36.418 -11.016 -4.445 1.00 46.08 541 LEU A O 1
ATOM 3085 N N . SER A 1 194 ? -37.833 -12.651 -3.813 1.00 35.89 542 SER A N 1
ATOM 3086 C CA . SER A 1 194 ? -37.110 -13.714 -4.498 1.00 37.81 542 SER A CA 1
ATOM 3087 C C . SER A 1 194 ? -38.112 -14.610 -5.219 1.00 38.38 542 SER A C 1
ATOM 3088 O O . SER A 1 194 ? -39.063 -15.105 -4.617 1.00 39.56 542 SER A O 1
ATOM 3096 N N . ILE A 1 195 ? -37.889 -14.812 -6.512 1.00 44.41 543 ILE A N 1
ATOM 3097 C CA . ILE A 1 195 ? -38.842 -15.511 -7.359 1.00 36.77 543 ILE A CA 1
ATOM 3098 C C . ILE A 1 195 ? -38.212 -16.735 -8.018 1.00 51.95 543 ILE A C 1
ATOM 3099 O O . ILE A 1 195 ? -37.114 -16.661 -8.566 1.00 47.82 543 ILE A O 1
ATOM 3115 N N . GLN A 1 196 ? -38.917 -17.861 -7.959 1.00 47.78 544 GLN A N 1
ATOM 3116 C CA . GLN A 1 196 ? -38.499 -19.066 -8.663 1.00 47.61 544 GLN A CA 1
ATOM 3117 C C . GLN A 1 196 ? -39.426 -19.315 -9.844 1.00 43.83 544 GLN A C 1
ATOM 3118 O O . GLN A 1 196 ? -40.650 -19.327 -9.696 1.00 45.49 544 GLN A O 1
ATOM 3132 N N . THR A 1 197 ? -38.834 -19.507 -11.017 1.00 37.72 545 THR A N 1
ATOM 3133 C CA . THR A 1 197 ? -39.602 -19.632 -12.246 1.00 47.06 545 THR A CA 1
ATOM 3134 C C . THR A 1 197 ? -39.531 -21.034 -12.833 1.00 55.47 545 THR A C 1
ATOM 3135 O O . THR A 1 197 ? -38.856 -21.917 -12.304 1.00 50.14 545 THR A O 1
ATOM 3146 N N . LEU A 1 198 ? -40.240 -21.217 -13.940 1.00 58.46 546 LEU A N 1
ATOM 3147 C CA . LEU A 1 198 ? -40.293 -22.489 -14.640 1.00 52.25 546 LEU A CA 1
ATOM 3148 C C . LEU A 1 198 ? -40.432 -22.214 -16.130 1.00 58.52 546 LEU A C 1
ATOM 3149 O O . LEU A 1 198 ? -41.267 -21.410 -16.542 1.00 61.59 546 LEU A O 1
ATOM 3165 N N . MET A 1 199 ? -39.610 -22.874 -16.938 1.00 63.29 547 MET A N 1
ATOM 3166 C CA . MET A 1 199 ? -39.657 -22.680 -18.381 1.00 75.26 547 MET A CA 1
ATOM 3167 C C . MET A 1 199 ? -40.639 -23.651 -19.025 1.00 78.60 547 MET A C 1
ATOM 3168 O O . MET A 1 199 ? -40.407 -24.859 -19.049 1.00 87.71 547 MET A O 1
ATOM 3182 N N . ASN A 1 200 ? -41.741 -23.116 -19.540 1.00 80.73 548 ASN A N 1
ATOM 3183 C CA . ASN A 1 200 ? -42.711 -23.921 -20.268 1.00 90.03 548 ASN A CA 1
ATOM 3184 C C . ASN A 1 200 ? -42.273 -24.057 -21.722 1.00 102.25 548 ASN A C 1
ATOM 3185 O O . ASN A 1 200 ? -42.322 -23.087 -22.480 1.00 99.08 548 ASN A O 1
ATOM 3196 N N . PRO A 1 201 ? -41.839 -25.265 -22.117 1.00 102.90 549 PRO A N 1
ATOM 3197 C CA . PRO A 1 201 ? -41.262 -25.471 -23.450 1.00 100.11 549 PRO A CA 1
ATOM 3198 C C . PRO A 1 201 ? -42.262 -25.233 -24.579 1.00 106.51 549 PRO A C 1
ATOM 3199 O O . PRO A 1 201 ? -41.860 -24.853 -25.680 1.00 108.12 549 PRO A O 1
ATOM 3210 N N . LYS A 1 202 ? -43.544 -25.453 -24.305 1.00 102.03 550 LYS A N 1
ATOM 3211 C CA . LYS A 1 202 ? -44.584 -25.263 -25.309 1.00 101.97 550 LYS A CA 1
ATOM 3212 C C . LYS A 1 202 ? -44.550 -23.851 -25.885 1.00 105.39 550 LYS A C 1
ATOM 3213 O O . LYS A 1 202 ? -44.330 -23.665 -27.082 1.00 104.72 550 LYS A O 1
ATOM 3232 N N . GLU A 1 203 ? -44.767 -22.861 -25.024 1.00 106.96 551 GLU A N 1
ATOM 3233 C CA . GLU A 1 203 ? -44.867 -21.474 -25.462 1.00 103.36 551 GLU A CA 1
ATOM 3234 C C . GLU A 1 203 ? -43.562 -20.703 -25.279 1.00 98.26 551 GLU A C 1
ATOM 3235 O O . GLU A 1 203 ? -43.504 -19.506 -25.560 1.00 91.35 551 GLU A O 1
ATOM 3247 N N . ASN A 1 204 ? -42.518 -21.381 -24.811 1.00 97.21 552 ASN A N 1
ATOM 3248 C CA . ASN A 1 204 ? -41.259 -20.709 -24.515 1.00 105.58 552 ASN A CA 1
ATOM 3249 C C . ASN A 1 204 ? -41.511 -19.603 -23.496 1.00 107.06 552 ASN A C 1
ATOM 3250 O O . ASN A 1 204 ? -40.935 -18.516 -23.578 1.00 97.89 552 ASN A O 1
ATOM 3261 N N . LYS A 1 205 ? -42.384 -19.896 -22.537 1.00 102.49 553 LYS A N 1
ATOM 3262 C CA . LYS A 1 205 ? -42.842 -18.909 -21.568 1.00 83.21 553 LYS A CA 1
ATOM 3263 C C . LYS A 1 205 ? -42.228 -19.150 -20.194 1.00 80.02 553 LYS A C 1
ATOM 3264 O O . LYS A 1 205 ? -42.175 -20.283 -19.717 1.00 80.01 553 LYS A O 1
ATOM 3283 N N . GLN A 1 206 ? -41.768 -18.077 -19.561 1.00 64.95 554 GLN A N 1
ATOM 3284 C CA . GLN A 1 206 ? -41.294 -18.146 -18.185 1.00 65.06 554 GLN A CA 1
ATOM 3285 C C . GLN A 1 206 ? -42.472 -17.999 -17.231 1.00 54.80 554 GLN A C 1
ATOM 3286 O O . GLN A 1 206 ? -43.163 -16.983 -17.243 1.00 55.73 554 GLN A O 1
ATOM 3300 N N . GLU A 1 207 ? -42.698 -19.018 -16.409 1.00 57.12 555 GLU A N 1
ATOM 3301 C CA . GLU A 1 207 ? -43.812 -19.011 -15.468 1.00 54.61 555 GLU A CA 1
ATOM 3302 C C . GLU A 1 207 ? -43.302 -19.028 -14.033 1.00 50.42 555 GLU A C 1
ATOM 3303 O O . GLU A 1 207 ? -42.214 -19.530 -13.757 1.00 51.63 555 GLU A O 1
ATOM 3315 N N . ILE A 1 208 ? -44.101 -18.481 -13.123 1.00 46.95 556 ILE A N 1
ATOM 3316 C CA . ILE A 1 208 ? -43.698 -18.332 -11.731 1.00 45.56 556 ILE A CA 1
ATOM 3317 C C . ILE A 1 208 ? -44.232 -19.465 -10.860 1.00 45.96 556 ILE A C 1
ATOM 3318 O O . ILE A 1 208 ? -45.431 -19.755 -10.858 1.00 44.65 556 ILE A O 1
ATOM 3334 N N . VAL A 1 209 ? -43.328 -20.090 -10.111 1.00 41.30 557 VAL A N 1
ATOM 3335 C CA . VAL A 1 209 ? -43.672 -21.214 -9.248 1.00 41.28 557 VAL A CA 1
ATOM 3336 C C . VAL A 1 209 ? -43.843 -20.774 -7.795 1.00 37.72 557 VAL A C 1
ATOM 3337 O O . VAL A 1 209 ? -44.781 -21.197 -7.120 1.00 41.79 557 VAL A O 1
ATOM 3350 N N . SER A 1 210 ? -42.939 -19.926 -7.313 1.00 43.15 558 SER A N 1
ATOM 3351 C CA . SER A 1 210 ? -42.990 -19.482 -5.924 1.00 40.65 558 SER A CA 1
ATOM 3352 C C . SER A 1 210 ? -42.446 -18.067 -5.744 1.00 43.35 558 SER A C 1
ATOM 3353 O O . SER A 1 210 ? -41.692 -17.563 -6.577 1.00 42.03 558 SER A O 1
ATOM 3361 N N . ILE A 1 211 ? -42.835 -17.441 -4.637 1.00 44.42 559 ILE A N 1
ATOM 3362 C CA . ILE A 1 211 ? -42.382 -16.102 -4.296 1.00 39.86 559 ILE A CA 1
ATOM 3363 C C . ILE A 1 211 ? -42.131 -16.016 -2.798 1.00 38.90 559 ILE A C 1
ATOM 3364 O O . ILE A 1 211 ? -42.985 -16.395 -2.000 1.00 38.09 559 ILE A O 1
ATOM 3380 N N . THR A 1 212 ? -40.961 -15.517 -2.414 1.00 38.97 560 THR A N 1
ATOM 3381 C CA . THR A 1 212 ? -40.681 -15.266 -1.006 1.00 41.74 560 THR A CA 1
ATOM 3382 C C . THR A 1 212 ? -40.635 -13.765 -0.732 1.00 38.51 560 THR A C 1
ATOM 3383 O O . THR A 1 212 ? -40.032 -13.002 -1.485 1.00 36.03 560 THR A O 1
ATOM 3394 N N . LEU A 1 213 ? -41.289 -13.355 0.349 1.00 42.78 561 LEU A N 1
ATOM 3395 C CA . LEU A 1 213 ? -41.353 -11.953 0.731 1.00 37.95 561 LEU A CA 1
ATOM 3396 C C . LEU A 1 213 ? -40.804 -11.775 2.139 1.00 40.49 561 LEU A C 1
ATOM 3397 O O . LEU A 1 213 ? -41.340 -12.330 3.097 1.00 41.02 561 LEU A O 1
ATOM 3413 N N . SER A 1 214 ? -39.731 -11.001 2.256 1.00 37.53 562 SER A N 1
ATOM 3414 C CA . SER A 1 214 ? -39.134 -10.709 3.551 1.00 43.59 562 SER A CA 1
ATOM 3415 C C . SER A 1 214 ? -39.224 -9.212 3.810 1.00 37.99 562 SER A C 1
ATOM 3416 O O . SER A 1 214 ? -38.680 -8.409 3.053 1.00 41.84 562 SER A O 1
ATOM 3424 N N . ALA A 1 215 ? -39.914 -8.841 4.883 1.00 44.04 563 ALA A N 1
ATOM 3425 C CA . ALA A 1 215 ? -40.217 -7.440 5.145 1.00 44.15 563 ALA A CA 1
ATOM 3426 C C . ALA A 1 215 ? -39.352 -6.856 6.254 1.00 48.92 563 ALA A C 1
ATOM 3427 O O . ALA A 1 215 ? -39.239 -7.431 7.336 1.00 43.71 563 ALA A O 1
ATOM 3434 N N . TYR A 1 216 ? -38.746 -5.708 5.962 1.00 44.53 564 TYR A N 1
ATOM 3435 C CA . TYR A 1 216 ? -37.996 -4.936 6.946 1.00 41.78 564 TYR A CA 1
ATOM 3436 C C . TYR A 1 216 ? -38.634 -3.550 7.023 1.00 47.96 564 TYR A C 1
ATOM 3437 O O . TYR A 1 216 ? -38.460 -2.726 6.127 1.00 43.88 564 TYR A O 1
ATOM 3455 N N . ARG A 1 217 ? -39.376 -3.302 8.097 1.00 41.03 565 ARG A N 1
ATOM 3456 C CA . ARG A 1 217 ? -40.299 -2.172 8.144 1.00 52.74 565 ARG A CA 1
ATOM 3457 C C . ARG A 1 217 ? -39.733 -0.907 8.785 1.00 50.74 565 ARG A C 1
ATOM 3458 O O . ARG A 1 217 ? -40.433 0.096 8.892 1.00 49.29 565 ARG A O 1
ATOM 3479 N N . ASN A 1 218 ? -38.474 -0.946 9.204 1.00 46.71 566 ASN A N 1
ATOM 3480 C CA . ASN A 1 218 ? -37.863 0.220 9.830 1.00 49.69 566 ASN A CA 1
ATOM 3481 C C . ASN A 1 218 ? -36.382 0.368 9.502 1.00 44.89 566 ASN A C 1
ATOM 3482 O O . ASN A 1 218 ? -35.538 0.413 10.395 1.00 60.33 566 ASN A O 1
ATOM 3493 N N . ILE A 1 219 ? -36.079 0.448 8.211 1.00 42.01 567 ILE A N 1
ATOM 3494 C CA . ILE A 1 219 ? -34.719 0.696 7.758 1.00 46.15 567 ILE A CA 1
ATOM 3495 C C . ILE A 1 219 ? -34.426 2.191 7.824 1.00 49.89 567 ILE A C 1
ATOM 3496 O O . ILE A 1 219 ? -35.001 2.979 7.071 1.00 47.89 567 ILE A O 1
ATOM 3512 N N . SER A 1 220 ? -33.537 2.577 8.733 1.00 49.58 568 SER A N 1
ATOM 3513 C CA . SER A 1 220 ? -33.159 3.976 8.889 1.00 45.14 568 SER A CA 1
ATOM 3514 C C . SER A 1 220 ? -31.818 4.248 8.223 1.00 42.28 568 SER A C 1
ATOM 3515 O O . SER A 1 220 ? -30.793 3.700 8.625 1.00 46.32 568 SER A O 1
ATOM 3523 N N . LEU A 1 221 ? -31.832 5.097 7.204 1.00 51.81 569 LEU A N 1
ATOM 3524 C CA . LEU A 1 221 ? -30.610 5.460 6.499 1.00 50.74 569 LEU A CA 1
ATOM 3525 C C . LEU A 1 221 ? -29.836 6.542 7.253 1.00 48.98 569 LEU A C 1
ATOM 3526 O O . LEU A 1 221 ? -28.713 6.885 6.881 1.00 53.70 569 LEU A O 1
ATOM 3542 N N . ASP A 1 222 ? -30.438 7.076 8.312 1.00 51.09 570 ASP A N 1
ATOM 3543 C CA . ASP A 1 222 ? -29.793 8.110 9.117 1.00 58.35 570 ASP A CA 1
ATOM 3544 C C . ASP A 1 222 ? -28.748 7.512 10.056 1.00 57.26 570 ASP A C 1
ATOM 3545 O O . ASP A 1 222 ? -27.885 8.220 10.573 1.00 68.42 570 ASP A O 1
ATOM 3554 N N . SER A 1 223 ? -28.839 6.205 10.275 1.00 66.45 571 SER A N 1
ATOM 3555 C CA . SER A 1 223 ? -27.860 5.487 11.080 1.00 60.85 571 SER A CA 1
ATOM 3556 C C . SER A 1 223 ? -27.487 4.206 10.350 1.00 56.26 571 SER A C 1
ATOM 3557 O O . SER A 1 223 ? -28.266 3.709 9.539 1.00 55.87 571 SER A O 1
ATOM 3565 N N . PRO A 1 224 ? -26.289 3.667 10.626 1.00 55.37 572 PRO A N 1
ATOM 3566 C CA . PRO A 1 224 ? -25.881 2.435 9.943 1.00 59.44 572 PRO A CA 1
ATOM 3567 C C . PRO A 1 224 ? -26.850 1.290 10.204 1.00 49.90 572 PRO A C 1
ATOM 3568 O O . PRO A 1 224 ? -27.334 1.128 11.324 1.00 51.29 572 PRO A O 1
ATOM 3579 N N . ILE A 1 225 ? -27.137 0.511 9.168 1.00 53.52 573 ILE A N 1
ATOM 3580 C CA . ILE A 1 225 ? -28.031 -0.630 9.299 1.00 54.08 573 ILE A CA 1
ATOM 3581 C C . ILE A 1 225 ? -27.277 -1.788 9.940 1.00 53.30 573 ILE A C 1
ATOM 3582 O O . ILE A 1 225 ? -26.230 -2.199 9.439 1.00 57.60 573 ILE A O 1
ATOM 3598 N N . PRO A 1 226 ? -27.804 -2.316 11.057 1.00 55.26 574 PRO A N 1
ATOM 3599 C CA . PRO A 1 226 ? -27.122 -3.399 11.775 1.00 53.81 574 PRO A CA 1
ATOM 3600 C C . PRO A 1 226 ? -26.965 -4.649 10.917 1.00 56.23 574 PRO A C 1
ATOM 3601 O O . PRO A 1 226 ? -27.898 -5.028 10.208 1.00 49.76 574 PRO A O 1
ATOM 3612 N N . GLU A 1 227 ? -25.794 -5.276 10.982 1.00 55.93 575 GLU A N 1
ATOM 3613 C CA . GLU A 1 227 ? -25.523 -6.469 10.191 1.00 55.97 575 GLU A CA 1
ATOM 3614 C C . GLU A 1 227 ? -26.463 -7.608 10.572 1.00 49.99 575 GLU A C 1
ATOM 3615 O O . GLU A 1 227 ? -26.859 -7.742 11.729 1.00 50.44 575 GLU A O 1
ATOM 3627 N N . ASN A 1 228 ? -26.814 -8.422 9.583 1.00 49.28 576 ASN A N 1
ATOM 3628 C CA . ASN A 1 228 ? -27.715 -9.551 9.783 1.00 55.19 576 ASN A CA 1
ATOM 3629 C C . ASN A 1 228 ? -29.029 -9.134 10.431 1.00 50.83 576 ASN A C 1
ATOM 3630 O O . ASN A 1 228 ? -29.579 -9.862 11.258 1.00 59.07 576 ASN A O 1
ATOM 3641 N N . ILE A 1 229 ? -29.531 -7.962 10.057 1.00 51.50 577 ILE A N 1
ATOM 3642 C CA . ILE A 1 229 ? -30.815 -7.499 10.564 1.00 51.59 577 ILE A CA 1
ATOM 3643 C C . ILE A 1 229 ? -31.894 -8.510 10.191 1.00 51.91 577 ILE A C 1
ATOM 3644 O O . ILE A 1 229 ? -31.932 -9.003 9.063 1.00 51.63 577 ILE A O 1
ATOM 3660 N N . LYS A 1 230 ? -32.758 -8.830 11.148 1.00 53.45 578 LYS A N 1
ATOM 3661 C CA . LYS A 1 230 ? -33.804 -9.821 10.931 1.00 56.16 578 LYS A CA 1
ATOM 3662 C C . LYS A 1 230 ? -35.101 -9.165 10.477 1.00 46.46 578 LYS A C 1
ATOM 3663 O O . LYS A 1 230 ? -35.462 -8.094 10.961 1.00 53.15 578 LYS A O 1
ATOM 3682 N N . PRO A 1 231 ? -35.809 -9.815 9.540 1.00 53.42 579 PRO A N 1
ATOM 3683 C CA . PRO A 1 231 ? -37.067 -9.291 9.001 1.00 49.58 579 PRO A CA 1
ATOM 3684 C C . PRO A 1 231 ? -38.198 -9.344 10.019 1.00 49.84 579 PRO A C 1
ATOM 3685 O O . PRO A 1 231 ? -38.232 -10.238 10.863 1.00 50.47 579 PRO A O 1
ATOM 3696 N N . ASP A 1 232 ? -39.113 -8.386 9.933 1.00 50.76 580 ASP A N 1
ATOM 3697 C CA . ASP A 1 232 ? -40.266 -8.346 10.818 1.00 49.44 580 ASP A CA 1
ATOM 3698 C C . ASP A 1 232 ? -41.288 -9.386 10.383 1.00 47.03 580 ASP A C 1
ATOM 3699 O O . ASP A 1 232 ? -42.118 -9.826 11.177 1.00 48.97 580 ASP A O 1
ATOM 3708 N N . ASP A 1 233 ? -41.220 -9.774 9.114 1.00 47.74 581 ASP A N 1
ATOM 3709 C CA . ASP A 1 233 ? -42.108 -10.795 8.580 1.00 45.15 581 ASP A CA 1
ATOM 3710 C C . ASP A 1 233 ? -41.446 -11.534 7.425 1.00 48.64 581 ASP A C 1
ATOM 3711 O O . ASP A 1 233 ? -40.723 -10.941 6.625 1.00 48.78 581 ASP A O 1
ATOM 3720 N N . LEU A 1 234 ? -41.699 -12.836 7.350 1.00 44.43 582 LEU A N 1
ATOM 3721 C CA . LEU A 1 234 ? -41.174 -13.665 6.276 1.00 42.92 582 LEU A CA 1
ATOM 3722 C C . LEU A 1 234 ? -42.261 -14.630 5.813 1.00 48.65 582 LEU A C 1
ATOM 3723 O O . LEU A 1 234 ? -42.821 -15.377 6.616 1.00 42.29 582 LEU A O 1
ATOM 3739 N N . CYS A 1 235 ? -42.560 -14.603 4.518 1.00 40.57 583 CYS A N 1
ATOM 3740 C CA . CYS A 1 235 ? -43.648 -15.396 3.961 1.00 36.55 583 CYS A CA 1
ATOM 3741 C C . CYS A 1 235 ? -43.274 -15.933 2.585 1.00 39.90 583 CYS A C 1
ATOM 3742 O O . CYS A 1 235 ? -42.595 -15.260 1.812 1.00 42.02 583 CYS A O 1
ATOM 3750 N N . THR A 1 236 ? -43.717 -17.149 2.286 1.00 40.44 584 THR A N 1
ATOM 3751 C CA . THR A 1 236 ? -43.434 -17.770 0.999 1.00 38.01 584 THR A CA 1
ATOM 3752 C C . THR A 1 236 ? -44.716 -18.287 0.360 1.00 42.19 584 THR A C 1
ATOM 3753 O O . THR A 1 236 ? -45.499 -18.988 0.997 1.00 46.27 584 THR A O 1
ATOM 3764 N N . LEU A 1 237 ? -44.921 -17.932 -0.903 1.00 40.05 585 LEU A N 1
ATOM 3765 C CA . LEU A 1 237 ? -46.077 -18.390 -1.659 1.00 41.87 585 LEU A CA 1
ATOM 3766 C C . LEU A 1 237 ? -45.606 -19.401 -2.693 1.00 45.37 585 LEU A C 1
ATOM 3767 O O . LEU A 1 237 ? -44.523 -19.254 -3.256 1.00 41.39 585 LEU A O 1
ATOM 3783 N N . VAL A 1 238 ? -46.413 -20.424 -2.951 1.00 41.86 586 VAL A N 1
ATOM 3784 C CA . VAL A 1 238 ? -46.028 -21.445 -3.916 1.00 42.28 586 VAL A CA 1
ATOM 3785 C C . VAL A 1 238 ? -47.231 -22.118 -4.571 1.00 46.16 586 VAL A C 1
ATOM 3786 O O . VAL A 1 238 ? -48.255 -22.362 -3.930 1.00 38.23 586 VAL A O 1
ATOM 3799 N N . ARG A 1 239 ? -47.095 -22.401 -5.862 1.00 46.03 587 ARG A N 1
ATOM 3800 C CA . ARG A 1 239 ? -48.081 -23.182 -6.593 1.00 43.13 587 ARG A CA 1
ATOM 3801 C C . ARG A 1 239 ? -47.413 -24.447 -7.132 1.00 49.45 587 ARG A C 1
ATOM 3802 O O . ARG A 1 239 ? -46.189 -24.500 -7.261 1.00 45.85 587 ARG A O 1
ATOM 3823 N N . PRO A 1 240 ? -48.213 -25.477 -7.442 1.00 44.67 588 PRO A N 1
ATOM 3824 C CA . PRO A 1 240 ? -47.633 -26.737 -7.915 1.00 49.20 588 PRO A CA 1
ATOM 3825 C C . PRO A 1 240 ? -47.026 -26.570 -9.303 1.00 46.18 588 PRO A C 1
ATOM 3826 O O . PRO A 1 240 ? -47.688 -26.041 -10.194 1.00 51.08 588 PRO A O 1
ATOM 3837 N N . PRO A 1 241 ? -45.772 -27.008 -9.484 1.00 50.36 589 PRO A N 1
ATOM 3838 C CA . PRO A 1 241 ? -45.093 -26.818 -10.771 1.00 56.56 589 PRO A CA 1
ATOM 3839 C C . PRO A 1 241 ? -45.636 -27.705 -11.893 1.00 65.50 589 PRO A C 1
ATOM 3840 O O . PRO A 1 241 ? -45.521 -27.330 -13.061 1.00 59.57 589 PRO A O 1
ATOM 3851 N N . GLN A 1 242 ? -46.221 -28.850 -11.548 1.00 67.18 590 GLN A N 1
ATOM 3852 C CA . GLN A 1 242 ? -46.679 -29.806 -12.555 1.00 71.53 590 GLN A CA 1
ATOM 3853 C C . GLN A 1 242 ? -48.204 -29.933 -12.611 1.00 81.45 590 GLN A C 1
ATOM 3854 O O . GLN A 1 242 ? -48.816 -29.682 -13.650 1.00 89.60 590 GLN A O 1
ATOM 3868 N N . SER A 1 243 ? -48.810 -30.330 -11.496 1.00 82.12 591 SER A N 1
ATOM 3869 C CA . SER A 1 243 ? -50.244 -30.607 -11.463 1.00 82.39 591 SER A CA 1
ATOM 3870 C C . SER A 1 243 ? -51.010 -29.506 -10.733 1.00 82.00 591 SER A C 1
ATOM 3871 O O . SER A 1 243 ? -50.536 -28.375 -10.627 1.00 88.48 591 SER A O 1
ATOM 3879 N N . THR A 1 244 ? -52.201 -29.840 -10.243 1.00 83.16 592 THR A N 1
ATOM 3880 C CA . THR A 1 244 ? -53.008 -28.902 -9.469 1.00 87.09 592 THR A CA 1
ATOM 3881 C C . THR A 1 244 ? -52.868 -29.167 -7.972 1.00 83.64 592 THR A C 1
ATOM 3882 O O . THR A 1 244 ? -53.485 -28.482 -7.154 1.00 83.57 592 THR A O 1
ATOM 3893 N N . SER A 1 245 ? -52.052 -30.157 -7.618 1.00 80.95 593 SER A N 1
ATOM 3894 C CA . SER A 1 245 ? -51.904 -30.569 -6.226 1.00 80.02 593 SER A CA 1
ATOM 3895 C C . SER A 1 245 ? -50.443 -30.802 -5.857 1.00 69.61 593 SER A C 1
ATOM 3896 O O . SER A 1 245 ? -49.636 -31.209 -6.695 1.00 68.44 593 SER A O 1
ATOM 3904 N N . PHE A 1 246 ? -50.115 -30.546 -4.594 1.00 66.63 594 PHE A N 1
ATOM 3905 C CA . PHE A 1 246 ? -48.763 -30.752 -4.085 1.00 66.29 594 PHE A CA 1
ATOM 3906 C C . PHE A 1 246 ? -48.586 -32.170 -3.556 1.00 65.50 594 PHE A C 1
ATOM 3907 O O . PHE A 1 246 ? -49.563 -32.902 -3.385 1.00 58.15 594 PHE A O 1
ATOM 3924 N N . PRO A 1 247 ? -47.331 -32.564 -3.290 1.00 60.98 595 PRO A N 1
ATOM 3925 C CA . PRO A 1 247 ? -47.086 -33.818 -2.574 1.00 65.80 595 PRO A CA 1
ATOM 3926 C C . PRO A 1 247 ? -47.737 -33.775 -1.197 1.00 70.45 595 PRO A C 1
ATOM 3927 O O . PRO A 1 247 ? -47.885 -32.691 -0.627 1.00 58.24 595 PRO A O 1
ATOM 3938 N N . LEU A 1 248 ? -48.123 -34.932 -0.672 1.00 59.17 596 LEU A N 1
ATOM 3939 C CA . LEU A 1 248 ? -48.766 -34.998 0.636 1.00 64.33 596 LEU A CA 1
ATOM 3940 C C . LEU A 1 248 ? -47.785 -34.652 1.753 1.00 58.55 596 LEU A C 1
ATOM 3941 O O . LEU A 1 248 ? -46.596 -34.959 1.668 1.00 61.79 596 LEU A O 1
ATOM 3957 N N . GLY A 1 249 ? -48.292 -34.002 2.797 1.00 55.69 597 GLY A N 1
ATOM 3958 C CA . GLY A 1 249 ? -47.488 -33.671 3.960 1.00 56.58 597 GLY A CA 1
ATOM 3959 C C . GLY A 1 249 ? -46.717 -32.366 3.849 1.00 48.39 597 GLY A C 1
ATOM 3960 O O . GLY A 1 249 ? -46.064 -31.952 4.807 1.00 49.52 597 GLY A O 1
ATOM 3964 N N . LEU A 1 250 ? -46.794 -31.711 2.693 1.00 47.64 598 LEU A N 1
ATOM 3965 C CA . LEU A 1 250 ? -46.009 -30.500 2.439 1.00 57.12 598 LEU A CA 1
ATOM 3966 C C . LEU A 1 250 ? -46.179 -29.432 3.519 1.00 47.62 598 LEU A C 1
ATOM 3967 O O . LEU A 1 250 ? -45.197 -28.861 3.997 1.00 49.36 598 LEU A O 1
ATOM 3983 N N . ALA A 1 251 ? -47.423 -29.158 3.892 1.00 39.12 599 ALA A N 1
ATOM 3984 C CA . ALA A 1 251 ? -47.717 -28.112 4.865 1.00 41.75 599 ALA A CA 1
ATOM 3985 C C . ALA A 1 251 ? -47.136 -28.439 6.239 1.00 43.98 599 ALA A C 1
ATOM 3986 O O . ALA A 1 251 ? -46.601 -27.564 6.920 1.00 52.16 599 ALA A O 1
ATOM 3993 N N . ALA A 1 252 ? -47.242 -29.701 6.642 1.00 49.51 600 ALA A N 1
ATOM 3994 C CA . ALA A 1 252 ? -46.734 -30.134 7.939 1.00 48.34 600 ALA A CA 1
ATOM 3995 C C . ALA A 1 252 ? -45.212 -30.063 7.978 1.00 48.47 600 ALA A C 1
ATOM 3996 O O . ALA A 1 252 ? -44.620 -29.763 9.015 1.00 45.01 600 ALA A O 1
ATOM 4003 N N . LEU A 1 253 ? -44.584 -30.342 6.841 1.00 40.60 601 LEU A N 1
ATOM 4004 C CA . LEU A 1 253 ? -43.130 -30.348 6.756 1.00 49.02 601 LEU A CA 1
ATOM 4005 C C . LEU A 1 253 ? -42.594 -28.921 6.679 1.00 51.85 601 LEU A C 1
ATOM 4006 O O . LEU A 1 253 ? -41.509 -28.628 7.180 1.00 43.78 601 LEU A O 1
ATOM 4022 N N . ALA A 1 254 ? -43.364 -28.033 6.058 1.00 53.03 602 ALA A N 1
ATOM 4023 C CA . ALA A 1 254 ? -42.983 -26.628 5.964 1.00 50.69 602 ALA A CA 1
ATOM 4024 C C . ALA A 1 254 ? -42.952 -25.994 7.350 1.00 43.42 602 ALA A C 1
ATOM 4025 O O . ALA A 1 254 ? -41.966 -25.368 7.738 1.00 44.96 602 ALA A O 1
ATOM 4032 N N . LYS A 1 255 ? -44.038 -26.164 8.096 1.00 38.70 603 LYS A N 1
ATOM 4033 C CA . LYS A 1 255 ? -44.121 -25.641 9.454 1.00 40.71 603 LYS A CA 1
ATOM 4034 C C . LYS A 1 255 ? -42.967 -26.161 10.304 1.00 53.19 603 LYS A C 1
ATOM 4035 O O . LYS A 1 255 ? -42.544 -25.512 11.263 1.00 53.84 603 LYS A O 1
ATOM 4054 N N . GLN A 1 256 ? -42.456 -27.332 9.939 1.00 46.76 604 GLN A N 1
ATOM 4055 C CA . GLN A 1 256 ? -41.418 -27.996 10.715 1.00 44.58 604 GLN A CA 1
ATOM 4056 C C . GLN A 1 256 ? -40.009 -27.586 10.286 1.00 40.10 604 GLN A C 1
ATOM 4057 O O . GLN A 1 256 ? -39.127 -27.411 11.125 1.00 43.75 604 GLN A O 1
ATOM 4071 N N . LYS A 1 257 ? -39.806 -27.425 8.982 1.00 41.12 605 LYS A N 1
ATOM 4072 C CA . LYS A 1 257 ? -38.466 -27.246 8.431 1.00 45.17 605 LYS A CA 1
ATOM 4073 C C . LYS A 1 257 ? -38.165 -25.816 7.981 1.00 50.10 605 LYS A C 1
ATOM 4074 O O . LYS A 1 257 ? -37.023 -25.368 8.064 1.00 52.07 605 LYS A O 1
ATOM 4093 N N . LEU A 1 258 ? -39.180 -25.105 7.501 1.00 45.99 606 LEU A N 1
ATOM 4094 C CA . LEU A 1 258 ? -38.970 -23.790 6.902 1.00 50.01 606 LEU A CA 1
ATOM 4095 C C . LEU A 1 258 ? -39.317 -22.648 7.854 1.00 41.96 606 LEU A C 1
ATOM 4096 O O . LEU A 1 258 ? -40.323 -22.707 8.559 1.00 43.51 606 LEU A O 1
ATOM 4112 N N . PRO A 1 259 ? -38.475 -21.602 7.876 1.00 46.03 607 PRO A N 1
ATOM 4113 C CA . PRO A 1 259 ? -38.758 -20.403 8.672 1.00 53.64 607 PRO A CA 1
ATOM 4114 C C . PRO A 1 259 ? -39.820 -19.531 8.011 1.00 47.03 607 PRO A C 1
ATOM 4115 O O . PRO A 1 259 ? -39.969 -19.562 6.790 1.00 45.93 607 PRO A O 1
ATOM 4126 N N . GLY A 1 260 ? -40.553 -18.767 8.814 1.00 48.28 608 GLY A N 1
ATOM 4127 C CA . GLY A 1 260 ? -41.599 -17.906 8.294 1.00 45.28 608 GLY A CA 1
ATOM 4128 C C . GLY A 1 260 ? -42.805 -18.699 7.829 1.00 54.70 608 GLY A C 1
ATOM 4129 O O . GLY A 1 260 ? -42.832 -19.927 7.929 1.00 56.37 608 GLY A O 1
ATOM 4133 N N . ARG A 1 261 ? -43.808 -17.992 7.320 1.00 53.05 609 ARG A N 1
ATOM 4134 C CA . ARG A 1 261 ? -45.025 -18.627 6.837 1.00 52.62 609 ARG A CA 1
ATOM 4135 C C . ARG A 1 261 ? -44.814 -19.225 5.455 1.00 47.94 609 ARG A C 1
ATOM 4136 O O . ARG A 1 261 ? -44.013 -18.726 4.663 1.00 47.55 609 ARG A O 1
ATOM 4157 N N . VAL A 1 262 ? -45.547 -20.295 5.173 1.00 43.94 610 VAL A N 1
ATOM 4158 C CA . VAL A 1 262 ? -45.616 -20.851 3.831 1.00 45.45 610 VAL A CA 1
ATOM 4159 C C . VAL A 1 262 ? -47.081 -20.949 3.444 1.00 43.93 610 VAL A C 1
ATOM 4160 O O . VAL A 1 262 ? -47.902 -21.439 4.217 1.00 46.04 610 VAL A O 1
ATOM 4173 N N . ARG A 1 263 ? -47.412 -20.465 2.253 1.00 42.23 611 ARG A N 1
ATOM 4174 C CA . ARG A 1 263 ? -48.788 -20.494 1.786 1.00 47.30 611 ARG A CA 1
ATOM 4175 C C . ARG A 1 263 ? -48.871 -21.257 0.475 1.00 45.71 611 ARG A C 1
ATOM 4176 O O . ARG A 1 263 ? -48.130 -20.978 -0.469 1.00 42.79 611 ARG A O 1
ATOM 4197 N N . LEU A 1 264 ? -49.774 -22.229 0.432 1.00 43.49 612 LEU A N 1
ATOM 4198 C CA . LEU A 1 264 ? -49.938 -23.073 -0.739 1.00 43.64 612 LEU A CA 1
ATOM 4199 C C . LEU A 1 264 ? -51.154 -22.635 -1.534 1.00 41.89 612 LEU A C 1
ATOM 4200 O O . LEU A 1 264 ? -52.188 -22.287 -0.967 1.00 43.68 612 LEU A O 1
ATOM 4216 N N . PHE A 1 265 ? -51.018 -22.653 -2.854 1.00 44.75 613 PHE A N 1
ATOM 4217 C CA . PHE A 1 265 ? -52.108 -22.293 -3.743 1.00 42.42 613 PHE A CA 1
ATOM 4218 C C . PHE A 1 265 ? -52.248 -23.369 -4.803 1.00 46.26 613 PHE A C 1
ATOM 4219 O O . PHE A 1 265 ? -51.288 -24.073 -5.105 1.00 48.73 613 PHE A O 1
ATOM 4236 N N . ASN A 1 266 ? -53.444 -23.497 -5.362 1.00 44.99 614 ASN A N 1
ATOM 4237 C CA . ASN A 1 266 ? -53.724 -24.558 -6.319 1.00 47.44 614 ASN A CA 1
ATOM 4238 C C . ASN A 1 266 ? -53.231 -24.212 -7.719 1.00 48.65 614 ASN A C 1
ATOM 4239 O O . ASN A 1 266 ? -53.027 -25.097 -8.550 1.00 48.78 614 ASN A O 1
ATOM 4250 N N . ASN A 1 267 ? -53.032 -22.924 -7.977 1.00 41.88 615 ASN A N 1
ATOM 4251 C CA . ASN A 1 267 ? -52.512 -22.490 -9.266 1.00 41.87 615 ASN A CA 1
ATOM 4252 C C . ASN A 1 267 ? -51.767 -21.163 -9.160 1.00 45.35 615 ASN A C 1
ATOM 4253 O O . ASN A 1 267 ? -51.711 -20.553 -8.091 1.00 42.89 615 ASN A O 1
ATOM 4264 N N . GLU A 1 268 ? -51.201 -20.721 -10.277 1.00 46.33 616 GLU A N 1
ATOM 4265 C CA . GLU A 1 268 ? -50.360 -19.530 -10.299 1.00 42.18 616 GLU A CA 1
ATOM 4266 C C . GLU A 1 268 ? -51.184 -18.246 -10.202 1.00 47.94 616 GLU A C 1
ATOM 4267 O O . GLU A 1 268 ? -50.757 -17.271 -9.582 1.00 43.74 616 GLU A O 1
ATOM 4279 N N . LYS A 1 269 ? -52.362 -18.249 -10.816 1.00 44.71 617 LYS A N 1
ATOM 4280 C CA . LYS A 1 269 ? -53.238 -17.083 -10.801 1.00 44.29 617 LYS A CA 1
ATOM 4281 C C . LYS A 1 269 ? -53.641 -16.730 -9.373 1.00 47.39 617 LYS A C 1
ATOM 4282 O O . LYS A 1 269 ? -53.597 -15.566 -8.975 1.00 45.27 617 LYS A O 1
ATOM 4301 N N . ALA A 1 270 ? -54.029 -17.741 -8.604 1.00 37.56 618 ALA A N 1
ATOM 4302 C CA . ALA A 1 270 ? -54.385 -17.541 -7.205 1.00 33.82 618 ALA A CA 1
ATOM 4303 C C . ALA A 1 270 ? -53.192 -17.002 -6.423 1.00 44.04 618 ALA A C 1
ATOM 4304 O O . ALA A 1 270 ? -53.339 -16.100 -5.598 1.00 44.11 618 ALA A O 1
ATOM 4311 N N . MET A 1 271 ? -52.013 -17.558 -6.690 1.00 39.01 619 MET A N 1
ATOM 4312 C CA . MET A 1 271 ? -50.798 -17.154 -5.989 1.00 36.08 619 MET A CA 1
ATOM 4313 C C . MET A 1 271 ? -50.490 -15.680 -6.225 1.00 39.68 619 MET A C 1
ATOM 4314 O O . MET A 1 271 ? -50.265 -14.928 -5.278 1.00 41.22 619 MET A O 1
ATOM 4328 N N . LEU A 1 272 ? -50.481 -15.276 -7.491 1.00 35.83 620 LEU A N 1
ATOM 4329 C CA . LEU A 1 272 ? -50.148 -13.907 -7.859 1.00 40.28 620 LEU A CA 1
ATOM 4330 C C . LEU A 1 272 ? -51.190 -12.918 -7.343 1.00 48.03 620 LEU A C 1
ATOM 4331 O O . LEU A 1 272 ? -50.864 -11.769 -7.046 1.00 45.12 620 LEU A O 1
ATOM 4347 N N . SER A 1 273 ? -52.439 -13.362 -7.241 1.00 39.13 621 SER A N 1
ATOM 4348 C CA . SER A 1 273 ? -53.498 -12.522 -6.692 1.00 43.53 621 SER A CA 1
ATOM 4349 C C . SER A 1 273 ? -53.226 -12.222 -5.225 1.00 47.39 621 SER A C 1
ATOM 4350 O O . SER A 1 273 ? -53.401 -11.092 -4.768 1.00 42.62 621 SER A O 1
ATOM 4358 N N . CYS A 1 274 ? -52.796 -13.242 -4.490 1.00 33.84 622 CYS A N 1
ATOM 4359 C CA . CYS A 1 274 ? -52.471 -13.082 -3.081 1.00 41.20 622 CYS A CA 1
ATOM 4360 C C . CYS A 1 274 ? -51.234 -12.205 -2.928 1.00 47.14 622 CYS A C 1
ATOM 4361 O O . CYS A 1 274 ? -51.156 -11.382 -2.019 1.00 45.43 622 CYS A O 1
ATOM 4369 N N . PHE A 1 275 ? -50.273 -12.385 -3.829 1.00 38.46 623 PHE A N 1
ATOM 4370 C CA . PHE A 1 275 ? -49.054 -11.587 -3.825 1.00 45.62 623 PHE A CA 1
ATOM 4371 C C . PHE A 1 275 ? -49.394 -10.096 -3.892 1.00 46.71 623 PHE A C 1
ATOM 4372 O O . PHE A 1 275 ? -48.990 -9.315 -3.029 1.00 37.23 623 PHE A O 1
ATOM 4389 N N . CYS A 1 276 ? -50.151 -9.711 -4.914 1.00 42.48 624 CYS A N 1
ATOM 4390 C CA . CYS A 1 276 ? -50.561 -8.323 -5.083 1.00 48.68 624 CYS A CA 1
ATOM 4391 C C . CYS A 1 276 ? -51.261 -7.784 -3.835 1.00 43.27 624 CYS A C 1
ATOM 4392 O O . CYS A 1 276 ? -51.025 -6.647 -3.427 1.00 43.11 624 CYS A O 1
ATOM 4400 N N . ALA A 1 277 ? -52.117 -8.599 -3.229 1.00 40.28 625 ALA A N 1
ATOM 4401 C CA . ALA A 1 277 ? -52.840 -8.187 -2.030 1.00 38.01 625 ALA A CA 1
ATOM 4402 C C . ALA A 1 277 ? -51.875 -7.943 -0.874 1.00 39.58 625 ALA A C 1
ATOM 4403 O O . ALA A 1 277 ? -52.035 -6.989 -0.112 1.00 42.41 625 ALA A O 1
ATOM 4410 N N . MET A 1 278 ? -50.874 -8.808 -0.748 1.00 45.20 626 MET A N 1
ATOM 4411 C CA . MET A 1 278 ? -49.872 -8.668 0.303 1.00 45.68 626 MET A CA 1
ATOM 4412 C C . MET A 1 278 ? -49.035 -7.407 0.095 1.00 41.27 626 MET A C 1
ATOM 4413 O O . MET A 1 278 ? -48.666 -6.732 1.055 1.00 37.53 626 MET A O 1
ATOM 4427 N N . LEU A 1 279 ? -48.731 -7.103 -1.162 1.00 37.47 627 LEU A N 1
ATOM 4428 C CA . LEU A 1 279 ? -47.948 -5.921 -1.501 1.00 40.37 627 LEU A CA 1
ATOM 4429 C C . LEU A 1 279 ? -48.682 -4.648 -1.102 1.00 48.82 627 LEU A C 1
ATOM 4430 O O . LEU A 1 279 ? -48.081 -3.708 -0.579 1.00 43.96 627 LEU A O 1
ATOM 4446 N N . LYS A 1 280 ? -49.985 -4.625 -1.360 1.00 44.30 628 LYS A N 1
ATOM 4447 C CA . LYS A 1 280 ? -50.815 -3.472 -1.047 1.00 39.15 628 LYS A CA 1
ATOM 4448 C C . LYS A 1 280 ? -50.829 -3.213 0.456 1.00 44.29 628 LYS A C 1
ATOM 4449 O O . LYS A 1 280 ? -50.654 -2.080 0.903 1.00 44.78 628 LYS A O 1
ATOM 4468 N N . VAL A 1 281 ? -51.037 -4.272 1.231 1.00 41.10 629 VAL A N 1
ATOM 4469 C CA . VAL A 1 281 ? -51.141 -4.157 2.682 1.00 40.64 629 VAL A CA 1
ATOM 4470 C C . VAL A 1 281 ? -49.794 -3.815 3.302 1.00 45.07 629 VAL A C 1
ATOM 4471 O O . VAL A 1 281 ? -49.714 -3.011 4.229 1.00 50.76 629 VAL A O 1
ATOM 4484 N N . GLU A 1 282 ? -48.738 -4.437 2.792 1.00 43.21 630 GLU A N 1
ATOM 4485 C CA . GLU A 1 282 ? -47.395 -4.165 3.279 1.00 43.47 630 GLU A CA 1
ATOM 4486 C C . GLU A 1 282 ? -47.020 -2.725 2.944 1.00 41.84 630 GLU A C 1
ATOM 4487 O O . GLU A 1 282 ? -46.451 -2.014 3.771 1.00 42.04 630 GLU A O 1
ATOM 4499 N N . ASP A 1 283 ? -47.354 -2.305 1.727 1.00 36.07 631 ASP A N 1
ATOM 4500 C CA . ASP A 1 283 ? -47.087 -0.946 1.266 1.00 42.03 631 ASP A CA 1
ATOM 4501 C C . ASP A 1 283 ? -45.621 -0.573 1.476 1.00 39.89 631 ASP A C 1
ATOM 4502 O O . ASP A 1 283 ? -45.317 0.380 2.189 1.00 42.52 631 ASP A O 1
ATOM 4511 N N . PRO A 1 284 ? -44.704 -1.335 0.858 1.00 40.41 632 PRO A N 1
ATOM 4512 C CA . PRO A 1 284 ? -43.274 -1.050 1.000 1.00 42.24 632 PRO A CA 1
ATOM 4513 C C . PRO A 1 284 ? -42.828 0.146 0.169 1.00 39.60 632 PRO A C 1
ATOM 4514 O O . PRO A 1 284 ? -43.402 0.430 -0.883 1.00 37.38 632 PRO A O 1
ATOM 4525 N N . ASP A 1 285 ? -41.806 0.840 0.655 1.00 35.68 633 ASP A N 1
ATOM 4526 C CA . ASP A 1 285 ? -41.209 1.948 -0.072 1.00 32.91 633 ASP A CA 1
ATOM 4527 C C . ASP A 1 285 ? -40.163 1.435 -1.047 1.00 38.76 633 ASP A C 1
ATOM 4528 O O . ASP A 1 285 ? -39.938 2.030 -2.104 1.00 32.64 633 ASP A O 1
ATOM 4537 N N . VAL A 1 286 ? -39.526 0.325 -0.686 1.00 35.87 634 VAL A N 1
ATOM 4538 C CA . VAL A 1 286 ? -38.441 -0.224 -1.484 1.00 35.68 634 VAL A CA 1
ATOM 4539 C C . VAL A 1 286 ? -38.608 -1.724 -1.681 1.00 36.86 634 VAL A C 1
ATOM 4540 O O . VAL A 1 286 ? -38.879 -2.461 -0.733 1.00 31.75 634 VAL A O 1
ATOM 4553 N N . ILE A 1 287 ? -38.450 -2.166 -2.922 1.00 34.01 635 ILE A N 1
ATOM 4554 C CA . ILE A 1 287 ? -38.452 -3.584 -3.234 1.00 33.72 635 ILE A CA 1
ATOM 4555 C C . ILE A 1 287 ? -37.030 -4.022 -3.557 1.00 38.52 635 ILE A C 1
ATOM 4556 O O . ILE A 1 287 ? -36.443 -3.577 -4.544 1.00 37.70 635 ILE A O 1
ATOM 4572 N N . ILE A 1 288 ? -36.480 -4.885 -2.707 1.00 36.00 636 ILE A N 1
ATOM 4573 C CA . ILE A 1 288 ? -35.109 -5.362 -2.864 1.00 39.43 636 ILE A CA 1
ATOM 4574 C C . ILE A 1 288 ? -35.071 -6.710 -3.574 1.00 39.33 636 ILE A C 1
ATOM 4575 O O . ILE A 1 288 ? -35.917 -7.571 -3.333 1.00 37.20 636 ILE A O 1
ATOM 4591 N N . GLY A 1 289 ? -34.085 -6.894 -4.446 1.00 40.00 637 GLY A N 1
ATOM 4592 C CA . GLY A 1 289 ? -33.922 -8.159 -5.137 1.00 41.79 637 GLY A CA 1
ATOM 4593 C C . GLY A 1 289 ? -32.612 -8.295 -5.888 1.00 40.95 637 GLY A C 1
ATOM 4594 O O . GLY A 1 289 ? -31.738 -7.428 -5.817 1.00 45.71 637 GLY A O 1
ATOM 4598 N N . HIS A 1 290 ? -32.484 -9.403 -6.609 1.00 43.28 638 HIS A N 1
ATOM 4599 C CA . HIS A 1 290 ? -31.298 -9.692 -7.401 1.00 34.65 638 HIS A CA 1
ATOM 4600 C C . HIS A 1 290 ? -31.715 -9.942 -8.846 1.00 35.83 638 HIS A C 1
ATOM 4601 O O . HIS A 1 290 ? -32.414 -10.909 -9.141 1.00 43.30 638 HIS A O 1
ATOM 4616 N N . ARG A 1 291 ? -31.296 -9.049 -9.737 1.00 45.49 639 ARG A N 1
ATOM 4617 C CA . ARG A 1 291 ? -31.670 -9.114 -11.147 1.00 49.21 639 ARG A CA 1
ATOM 4618 C C . ARG A 1 291 ? -33.180 -8.971 -11.348 1.00 50.52 639 ARG A C 1
ATOM 4619 O O . ARG A 1 291 ? -33.769 -9.633 -12.198 1.00 48.70 639 ARG A O 1
ATOM 4640 N N . LEU A 1 292 ? -33.798 -8.091 -10.567 1.00 44.36 640 LEU A N 1
ATOM 4641 C CA . LEU A 1 292 ? -35.214 -7.786 -10.733 1.00 50.50 640 LEU A CA 1
ATOM 4642 C C . LEU A 1 292 ? -35.444 -6.982 -12.004 1.00 49.71 640 LEU A C 1
ATOM 4643 O O . LEU A 1 292 ? -36.309 -7.309 -12.815 1.00 46.43 640 LEU A O 1
ATOM 4659 N N . GLN A 1 293 ? -34.644 -5.934 -12.168 1.00 52.52 641 GLN A N 1
ATOM 4660 C CA . GLN A 1 293 ? -34.891 -4.904 -13.172 1.00 58.35 641 GLN A CA 1
ATOM 4661 C C . GLN A 1 293 ? -35.128 -5.441 -14.582 1.00 62.75 641 GLN A C 1
ATOM 4662 O O . GLN A 1 293 ? -36.092 -5.047 -15.240 1.00 73.94 641 GLN A O 1
ATOM 4676 N N . ASN A 1 294 ? -34.253 -6.324 -15.052 1.00 53.04 642 ASN A N 1
ATOM 4677 C CA . ASN A 1 294 ? -34.340 -6.796 -16.432 1.00 72.55 642 ASN A CA 1
ATOM 4678 C C . ASN A 1 294 ? -34.475 -8.311 -16.581 1.00 69.41 642 ASN A C 1
ATOM 4679 O O . ASN A 1 294 ? -34.195 -8.862 -17.647 1.00 67.50 642 ASN A O 1
ATOM 4690 N N . VAL A 1 295 ? -34.909 -8.983 -15.520 1.00 55.92 643 VAL A N 1
ATOM 4691 C CA . VAL A 1 295 ? -35.207 -10.407 -15.603 1.00 58.51 643 VAL A CA 1
ATOM 4692 C C . VAL A 1 295 ? -36.548 -10.734 -14.952 1.00 52.07 643 VAL A C 1
ATOM 4693 O O . VAL A 1 295 ? -37.515 -11.054 -15.640 1.00 52.51 643 VAL A O 1
ATOM 4706 N N . TYR A 1 296 ? -36.607 -10.628 -13.628 1.00 50.68 644 TYR A N 1
ATOM 4707 C CA . TYR A 1 296 ? -37.742 -11.151 -12.872 1.00 46.39 644 TYR A CA 1
ATOM 4708 C C . TYR A 1 296 ? -38.954 -10.218 -12.800 1.00 58.49 644 TYR A C 1
ATOM 4709 O O . TYR A 1 296 ? -40.089 -10.690 -12.737 1.00 53.66 644 TYR A O 1
ATOM 4727 N N . LEU A 1 297 ? -38.731 -8.908 -12.809 1.00 52.46 645 LEU A N 1
ATOM 4728 C CA . LEU A 1 297 ? -39.851 -7.973 -12.845 1.00 52.33 645 LEU A CA 1
ATOM 4729 C C . LEU A 1 297 ? -40.593 -8.105 -14.170 1.00 52.26 645 LEU A C 1
ATOM 4730 O O . LEU A 1 297 ? -41.814 -7.958 -14.221 1.00 48.70 645 LEU A O 1
ATOM 4746 N N . ASP A 1 298 ? -39.852 -8.384 -15.238 1.00 45.02 646 ASP A N 1
ATOM 4747 C CA . ASP A 1 298 ? -40.458 -8.611 -16.544 1.00 51.34 646 ASP A CA 1
ATOM 4748 C C . ASP A 1 298 ? -41.339 -9.855 -16.502 1.00 55.14 646 ASP A C 1
ATOM 4749 O O . ASP A 1 298 ? -42.490 -9.826 -16.936 1.00 51.25 646 ASP A O 1
ATOM 4758 N N . VAL A 1 299 ? -40.795 -10.945 -15.971 1.00 48.01 647 VAL A N 1
ATOM 4759 C CA . VAL A 1 299 ? -41.542 -12.193 -15.858 1.00 48.93 647 VAL A CA 1
ATOM 4760 C C . VAL A 1 299 ? -42.784 -11.992 -14.996 1.00 50.18 647 VAL A C 1
ATOM 4761 O O . VAL A 1 299 ? -43.876 -12.436 -15.351 1.00 45.85 647 VAL A O 1
ATOM 4774 N N . LEU A 1 300 ? -42.610 -11.315 -13.865 1.00 48.38 648 LEU A N 1
ATOM 4775 C CA . LEU A 1 300 ? -43.711 -11.049 -12.945 1.00 53.62 648 LEU A CA 1
ATOM 4776 C C . LEU A 1 300 ? -44.814 -10.239 -13.621 1.00 54.49 648 LEU A C 1
ATOM 4777 O O . LEU A 1 300 ? -45.999 -10.543 -13.477 1.00 50.08 648 LEU A O 1
ATOM 4793 N N . ALA A 1 301 ? -44.416 -9.210 -14.361 1.00 49.51 649 ALA A N 1
ATOM 4794 C CA . ALA A 1 301 ? -45.370 -8.326 -15.017 1.00 54.50 649 ALA A CA 1
ATOM 4795 C C . ALA A 1 301 ? -46.176 -9.073 -16.074 1.00 56.58 649 ALA A C 1
ATOM 4796 O O . ALA A 1 301 ? -47.403 -8.991 -16.101 1.00 48.86 649 ALA A O 1
ATOM 4803 N N . HIS A 1 302 ? -45.480 -9.802 -16.940 1.00 47.19 650 HIS A N 1
ATOM 4804 C CA . HIS A 1 302 ? -46.128 -10.502 -18.043 1.00 57.00 650 HIS A CA 1
ATOM 4805 C C . HIS A 1 302 ? -47.055 -11.616 -17.564 1.00 57.39 650 HIS A C 1
ATOM 4806 O O . HIS A 1 302 ? -48.073 -11.888 -18.197 1.00 58.81 650 HIS A O 1
ATOM 4821 N N . ARG A 1 303 ? -46.711 -12.258 -16.452 1.00 50.63 651 ARG A N 1
ATOM 4822 C CA . ARG A 1 303 ? -47.557 -13.317 -15.912 1.00 54.96 651 ARG A CA 1
ATOM 4823 C C . ARG A 1 303 ? -48.840 -12.746 -15.313 1.00 54.51 651 ARG A C 1
ATOM 4824 O O . ARG A 1 303 ? -49.921 -13.307 -15.492 1.00 47.76 651 ARG A O 1
ATOM 4845 N N . MET A 1 304 ? -48.726 -11.628 -14.606 1.00 51.80 652 MET A N 1
ATOM 4846 C CA . MET A 1 304 ? -49.910 -10.959 -14.093 1.00 49.77 652 MET A CA 1
ATOM 4847 C C . MET A 1 304 ? -50.792 -10.535 -15.258 1.00 51.42 652 MET A C 1
ATOM 4848 O O . MET A 1 304 ? -52.018 -10.545 -15.157 1.00 47.73 652 MET A O 1
ATOM 4862 N N . HIS A 1 305 ? -50.156 -10.177 -16.369 1.00 48.15 653 HIS A N 1
ATOM 4863 C CA . HIS A 1 305 ? -50.873 -9.806 -17.581 1.00 55.10 653 HIS A CA 1
ATOM 4864 C C . HIS A 1 305 ? -51.519 -11.037 -18.213 1.00 56.00 653 HIS A C 1
ATOM 4865 O O . HIS A 1 305 ? -52.713 -11.037 -18.512 1.00 54.11 653 HIS A O 1
ATOM 4880 N N . ASP A 1 306 ? -50.723 -12.084 -18.406 1.00 52.76 654 ASP A N 1
ATOM 4881 C CA . ASP A 1 306 ? -51.204 -13.326 -19.000 1.00 57.97 654 ASP A CA 1
ATOM 4882 C C . ASP A 1 306 ? -52.406 -13.875 -18.243 1.00 54.76 654 ASP A C 1
ATOM 4883 O O . ASP A 1 306 ? -53.396 -14.289 -18.846 1.00 57.38 654 ASP A O 1
ATOM 4892 N N . LEU A 1 307 ? -52.314 -13.869 -16.918 1.00 55.37 655 LEU A N 1
ATOM 4893 C CA . LEU A 1 307 ? -53.350 -14.448 -16.075 1.00 47.75 655 LEU A CA 1
ATOM 4894 C C . LEU A 1 307 ? -54.402 -13.419 -15.667 1.00 52.65 655 LEU A C 1
ATOM 4895 O O . LEU A 1 307 ? -55.250 -13.695 -14.818 1.00 56.48 655 LEU A O 1
ATOM 4911 N N . ASN A 1 308 ? -54.340 -12.235 -16.268 1.00 57.23 656 ASN A N 1
ATOM 4912 C CA . ASN A 1 308 ? -55.339 -11.197 -16.032 1.00 62.50 656 ASN A CA 1
ATOM 4913 C C . ASN A 1 308 ? -55.574 -10.920 -14.547 1.00 58.49 656 ASN A C 1
ATOM 4914 O O . ASN A 1 308 ? -56.715 -10.871 -14.089 1.00 56.78 656 ASN A O 1
ATOM 4925 N N . ILE A 1 309 ? -54.493 -10.740 -13.798 1.00 54.23 657 ILE A N 1
ATOM 4926 C CA . ILE A 1 309 ? -54.596 -10.386 -12.386 1.00 53.60 657 ILE A CA 1
ATOM 4927 C C . ILE A 1 309 ? -55.096 -8.944 -12.278 1.00 55.36 657 ILE A C 1
ATOM 4928 O O . ILE A 1 309 ? -54.432 -8.019 -12.749 1.00 52.34 657 ILE A O 1
ATOM 4944 N N . PRO A 1 310 ? -56.272 -8.746 -11.661 1.00 58.93 658 PRO A N 1
ATOM 4945 C CA . PRO A 1 310 ? -56.884 -7.411 -11.618 1.00 52.33 658 PRO A CA 1
ATOM 4946 C C . PRO A 1 310 ? -56.162 -6.415 -10.706 1.00 60.00 658 PRO A C 1
ATOM 4947 O O . PRO A 1 310 ? -56.238 -5.210 -10.950 1.00 52.12 658 PRO A O 1
ATOM 4958 N N . THR A 1 311 ? -55.473 -6.906 -9.680 1.00 59.87 659 THR A N 1
ATOM 4959 C CA . THR A 1 311 ? -54.807 -6.029 -8.719 1.00 48.55 659 THR A CA 1
ATOM 4960 C C . THR A 1 311 ? -53.309 -5.886 -8.995 1.00 42.26 659 THR A C 1
ATOM 4961 O O . THR A 1 311 ? -52.514 -5.716 -8.071 1.00 39.84 659 THR A O 1
ATOM 4972 N N . PHE A 1 312 ? -52.935 -5.931 -10.270 1.00 37.34 660 PHE A N 1
ATOM 4973 C CA . PHE A 1 312 ? -51.529 -5.946 -10.667 1.00 40.16 660 PHE A CA 1
ATOM 4974 C C . PHE A 1 312 ? -50.804 -4.640 -10.331 1.00 49.81 660 PHE A C 1
ATOM 4975 O O . PHE A 1 312 ? -49.582 -4.620 -10.184 1.00 41.15 660 PHE A O 1
ATOM 4992 N N . SER A 1 313 ? -51.558 -3.553 -10.208 1.00 36.66 661 SER A N 1
ATOM 4993 C CA . SER A 1 313 ? -50.970 -2.226 -10.042 1.00 40.57 661 SER A CA 1
ATOM 4994 C C . SER A 1 313 ? -50.346 -2.013 -8.663 1.00 35.93 661 SER A C 1
ATOM 4995 O O . SER A 1 313 ? -49.632 -1.031 -8.449 1.00 41.42 661 SER A O 1
ATOM 5003 N N . SER A 1 314 ? -50.606 -2.925 -7.730 1.00 40.14 662 SER A N 1
ATOM 5004 C CA . SER A 1 314 ? -50.079 -2.788 -6.374 1.00 39.46 662 SER A CA 1
ATOM 5005 C C . SER A 1 314 ? -48.569 -3.028 -6.307 1.00 40.27 662 SER A C 1
ATOM 5006 O O . SER A 1 314 ? -47.957 -2.894 -5.245 1.00 39.72 662 SER A O 1
ATOM 5014 N N . ILE A 1 315 ? -47.966 -3.388 -7.435 1.00 30.86 663 ILE A N 1
ATOM 5015 C CA . ILE A 1 315 ? -46.513 -3.462 -7.507 1.00 44.88 663 ILE A CA 1
ATOM 5016 C C . ILE A 1 315 ? -45.967 -2.035 -7.496 1.00 44.65 663 ILE A C 1
ATOM 5017 O O . ILE A 1 315 ? -44.809 -1.799 -7.154 1.00 41.68 663 ILE A O 1
ATOM 5033 N N . GLY A 1 316 ? -46.824 -1.090 -7.873 1.00 42.02 664 GLY A N 1
ATOM 5034 C CA . GLY A 1 316 ? -46.535 0.327 -7.744 1.00 42.02 664 GLY A CA 1
ATOM 5035 C C . GLY A 1 316 ? -47.495 0.961 -6.755 1.00 48.06 664 GLY A C 1
ATOM 5036 O O . GLY A 1 316 ? -48.091 0.260 -5.934 1.00 41.03 664 GLY A O 1
ATOM 5040 N N . ARG A 1 317 ? -47.657 2.280 -6.829 1.00 41.93 665 ARG A N 1
ATOM 5041 C CA . ARG A 1 317 ? -48.517 2.985 -5.881 1.00 35.47 665 ARG A CA 1
ATOM 5042 C C . ARG A 1 317 ? -49.659 3.759 -6.536 1.00 34.81 665 ARG A C 1
ATOM 5043 O O . ARG A 1 317 ? -50.479 4.353 -5.841 1.00 31.65 665 ARG A O 1
ATOM 5064 N N . ARG A 1 318 ? -49.721 3.754 -7.864 1.00 33.02 666 ARG A N 1
ATOM 5065 C CA . ARG A 1 318 ? -50.886 4.297 -8.556 1.00 39.82 666 ARG A CA 1
ATOM 5066 C C . ARG A 1 318 ? -51.843 3.163 -8.910 1.00 42.10 666 ARG A C 1
ATOM 5067 O O . ARG A 1 318 ? -51.407 2.072 -9.280 1.00 44.91 666 ARG A O 1
ATOM 5088 N N . LEU A 1 319 ? -53.142 3.422 -8.793 1.00 41.62 667 LEU A N 1
ATOM 5089 C CA . LEU A 1 319 ? -54.153 2.405 -9.073 1.00 42.93 667 LEU A CA 1
ATOM 5090 C C . LEU A 1 319 ? -54.617 2.455 -10.525 1.00 47.49 667 LEU A C 1
ATOM 5091 O O . LEU A 1 319 ? -55.082 3.490 -11.002 1.00 50.94 667 LEU A O 1
ATOM 5107 N N . ARG A 1 320 ? -54.474 1.333 -11.225 1.00 46.96 668 ARG A N 1
ATOM 5108 C CA . ARG A 1 320 ? -55.023 1.179 -12.564 1.00 58.20 668 ARG A CA 1
ATOM 5109 C C . ARG A 1 320 ? -55.867 -0.087 -12.617 1.00 56.74 668 ARG A C 1
ATOM 5110 O O . ARG A 1 320 ? -55.511 -1.102 -12.017 1.00 52.05 668 ARG A O 1
ATOM 5131 N N . ARG A 1 321 ? -56.981 -0.025 -13.339 1.00 60.86 669 ARG A N 1
ATOM 5132 C CA . ARG A 1 321 ? -57.830 -1.194 -13.531 1.00 59.91 669 ARG A CA 1
ATOM 5133 C C . ARG A 1 321 ? -57.425 -1.950 -14.792 1.00 57.51 669 ARG A C 1
ATOM 5134 O O . ARG A 1 321 ? -57.673 -3.150 -14.913 1.00 66.49 669 ARG A O 1
ATOM 5155 N N . THR A 1 322 ? -56.796 -1.244 -15.727 1.00 59.22 670 THR A N 1
ATOM 5156 C CA . THR A 1 322 ? -56.394 -1.839 -16.996 1.00 61.94 670 THR A CA 1
ATOM 5157 C C . THR A 1 322 ? -54.932 -1.547 -17.317 1.00 59.59 670 THR A C 1
ATOM 5158 O O . THR A 1 322 ? -54.386 -0.525 -16.906 1.00 56.07 670 THR A O 1
ATOM 5169 N N . TRP A 1 323 ? -54.308 -2.458 -18.057 1.00 66.52 671 TRP A N 1
ATOM 5170 C CA . TRP A 1 323 ? -52.931 -2.287 -18.498 1.00 67.68 671 TRP A CA 1
ATOM 5171 C C . TRP A 1 323 ? -52.865 -1.293 -19.651 1.00 77.17 671 TRP A C 1
ATOM 5172 O O . TRP A 1 323 ? -53.891 -0.962 -20.246 1.00 80.92 671 TRP A O 1
ATOM 5193 N N . PRO A 1 324 ? -51.655 -0.808 -19.969 1.00 75.72 672 PRO A N 1
ATOM 5194 C CA . PRO A 1 324 ? -51.479 0.031 -21.159 1.00 77.46 672 PRO A CA 1
ATOM 5195 C C . PRO A 1 324 ? -51.842 -0.743 -22.422 1.00 89.71 672 PRO A C 1
ATOM 5196 O O . PRO A 1 324 ? -51.646 -1.958 -22.469 1.00 89.82 672 PRO A O 1
ATOM 5207 N N . GLU A 1 325 ? -52.365 -0.050 -23.428 1.00 96.24 673 GLU A N 1
ATOM 5208 C CA . GLU A 1 325 ? -52.821 -0.705 -24.650 1.00 97.33 673 GLU A CA 1
ATOM 5209 C C . GLU A 1 325 ? -51.696 -1.448 -25.367 1.00 95.92 673 GLU A C 1
ATOM 5210 O O . GLU A 1 325 ? -51.895 -2.556 -25.866 1.00 94.25 673 GLU A O 1
ATOM 5222 N N . LYS A 1 326 ? -50.516 -0.838 -25.414 1.00 95.50 674 LYS A N 1
ATOM 5223 C CA . LYS A 1 326 ? -49.404 -1.385 -26.190 1.00 99.94 674 LYS A CA 1
ATOM 5224 C C . LYS A 1 326 ? -48.552 -2.397 -25.422 1.00 94.54 674 LYS A C 1
ATOM 5225 O O . LYS A 1 326 ? -47.526 -2.854 -25.929 1.00 93.06 674 LYS A O 1
ATOM 5244 N N . PHE A 1 327 ? -48.968 -2.753 -24.211 1.00 87.78 675 PHE A N 1
ATOM 5245 C CA . PHE A 1 327 ? -48.202 -3.701 -23.409 1.00 85.10 675 PHE A CA 1
ATOM 5246 C C . PHE A 1 327 ? -48.343 -5.118 -23.952 1.00 82.28 675 PHE A C 1
ATOM 5247 O O . PHE A 1 327 ? -49.450 -5.581 -24.226 1.00 87.37 675 PHE A O 1
ATOM 5264 N N . GLY A 1 328 ? -47.213 -5.802 -24.101 1.00 88.15 676 GLY A N 1
ATOM 5265 C CA . GLY A 1 328 ? -47.204 -7.163 -24.604 1.00 88.11 676 GLY A CA 1
ATOM 5266 C C . GLY A 1 328 ? -45.929 -7.476 -25.364 1.00 90.84 676 GLY A C 1
ATOM 5267 O O . GLY A 1 328 ? -45.444 -8.608 -25.344 1.00 85.84 676 GLY A O 1
ATOM 5271 N N . ASN A 1 331 ? -44.405 -4.392 -27.463 1.00 84.48 679 ASN A N 1
ATOM 5272 C CA . ASN A 1 331 ? -43.168 -3.926 -28.077 1.00 89.25 679 ASN A CA 1
ATOM 5273 C C . ASN A 1 331 ? -41.989 -4.189 -27.121 1.00 98.95 679 ASN A C 1
ATOM 5274 O O . ASN A 1 331 ? -42.062 -3.851 -25.943 1.00 101.18 679 ASN A O 1
ATOM 5284 N N . SER A 1 332 ? -40.913 -4.798 -27.624 1.00 100.59 680 SER A N 1
ATOM 5285 C CA . SER A 1 332 ? -39.778 -5.208 -26.791 1.00 107.51 680 SER A CA 1
ATOM 5286 C C . SER A 1 332 ? -39.281 -4.085 -25.887 1.00 111.36 680 SER A C 1
ATOM 5287 O O . SER A 1 332 ? -39.355 -4.187 -24.665 1.00 113.64 680 SER A O 1
ATOM 5295 N N . ASN A 1 333 ? -38.782 -3.012 -26.490 1.00 110.51 681 ASN A N 1
ATOM 5296 C CA . ASN A 1 333 ? -38.182 -1.922 -25.728 1.00 115.51 681 ASN A CA 1
ATOM 5297 C C . ASN A 1 333 ? -39.192 -1.183 -24.855 1.00 111.54 681 ASN A C 1
ATOM 5298 O O . ASN A 1 333 ? -38.881 -0.790 -23.729 1.00 107.65 681 ASN A O 1
ATOM 5309 N N . MET A 1 334 ? -40.401 -0.997 -25.375 1.00 109.24 682 MET A N 1
ATOM 5310 C CA . MET A 1 334 ? -41.441 -0.279 -24.648 1.00 105.55 682 MET A CA 1
ATOM 5311 C C . MET A 1 334 ? -41.840 -1.011 -23.370 1.00 100.35 682 MET A C 1
ATOM 5312 O O . MET A 1 334 ? -42.364 -0.400 -22.438 1.00 91.99 682 MET A O 1
ATOM 5326 N N . ASN A 1 335 ? -41.594 -2.317 -23.328 1.00 97.45 683 ASN A N 1
ATOM 5327 C CA . ASN A 1 335 ? -41.932 -3.115 -22.154 1.00 93.53 683 ASN A CA 1
ATOM 5328 C C . ASN A 1 335 ? -41.211 -2.624 -20.903 1.00 86.05 683 ASN A C 1
ATOM 5329 O O . ASN A 1 335 ? -41.743 -2.708 -19.797 1.00 84.24 683 ASN A O 1
ATOM 5340 N N . HIS A 1 336 ? -40.000 -2.107 -21.083 1.00 83.42 684 HIS A N 1
ATOM 5341 C CA . HIS A 1 336 ? -39.218 -1.604 -19.961 1.00 87.61 684 HIS A CA 1
ATOM 5342 C C . HIS A 1 336 ? -39.886 -0.382 -19.341 1.00 83.47 684 HIS A C 1
ATOM 5343 O O . HIS A 1 336 ? -39.986 -0.270 -18.119 1.00 81.27 684 HIS A O 1
ATOM 5358 N N . PHE A 1 337 ? -40.343 0.534 -20.188 1.00 75.38 685 PHE A N 1
ATOM 5359 C CA . PHE A 1 337 ? -40.985 1.752 -19.714 1.00 65.58 685 PHE A CA 1
ATOM 5360 C C . PHE A 1 337 ? -42.291 1.445 -18.988 1.00 66.35 685 PHE A C 1
ATOM 5361 O O . PHE A 1 337 ? -42.546 1.973 -17.906 1.00 57.25 685 PHE A O 1
ATOM 5378 N N . PHE A 1 338 ? -43.114 0.591 -19.588 1.00 72.59 686 PHE A N 1
ATOM 5379 C CA . PHE A 1 338 ? -44.398 0.221 -19.000 1.00 67.71 686 PHE A CA 1
ATOM 5380 C C . PHE A 1 338 ? -44.220 -0.318 -17.585 1.00 61.41 686 PHE A C 1
ATOM 5381 O O . PHE A 1 338 ? -44.893 0.124 -16.654 1.00 56.73 686 PHE A O 1
ATOM 5398 N N . ILE A 1 339 ? -43.307 -1.270 -17.428 1.00 61.33 687 ILE A N 1
ATOM 5399 C CA . ILE A 1 339 ? -43.060 -1.889 -16.132 1.00 58.28 687 ILE A CA 1
ATOM 5400 C C . ILE A 1 339 ? -42.526 -0.865 -15.136 1.00 56.10 687 ILE A C 1
ATOM 5401 O O . ILE A 1 339 ? -43.002 -0.780 -14.004 1.00 53.33 687 ILE A O 1
ATOM 5417 N N . SER A 1 340 ? -41.537 -0.087 -15.564 1.00 53.70 688 SER A N 1
ATOM 5418 C CA . SER A 1 340 ? -40.970 0.954 -14.718 1.00 54.17 688 SER A CA 1
ATOM 5419 C C . SER A 1 340 ? -42.058 1.938 -14.299 1.00 50.75 688 SER A C 1
ATOM 5420 O O . SER A 1 340 ? -42.084 2.407 -13.161 1.00 51.96 688 SER A O 1
ATOM 5428 N N . ASP A 1 341 ? -42.963 2.235 -15.224 1.00 50.62 689 ASP A N 1
ATOM 5429 C CA . ASP A 1 341 ? -44.055 3.163 -14.963 1.00 42.93 689 ASP A CA 1
ATOM 5430 C C . ASP A 1 341 ? -45.054 2.561 -13.977 1.00 50.44 689 ASP A C 1
ATOM 5431 O O . ASP A 1 341 ? -45.526 3.238 -13.065 1.00 43.45 689 ASP A O 1
ATOM 5440 N N . ILE A 1 342 ? -45.366 1.282 -14.161 1.00 51.93 690 ILE A N 1
ATOM 5441 C CA . ILE A 1 342 ? -46.312 0.588 -13.292 1.00 47.72 690 ILE A CA 1
ATOM 5442 C C . ILE A 1 342 ? -45.763 0.439 -11.875 1.00 47.13 690 ILE A C 1
ATOM 5443 O O . ILE A 1 342 ? -46.524 0.430 -10.908 1.00 42.32 690 ILE A O 1
ATOM 5459 N N . CYS A 1 343 ? -44.443 0.316 -11.759 1.00 40.02 691 CYS A N 1
ATOM 5460 C CA . CYS A 1 343 ? -43.795 0.177 -10.458 1.00 42.13 691 CYS A CA 1
ATOM 5461 C C . CYS A 1 343 ? -43.631 1.520 -9.743 1.00 40.78 691 CYS A C 1
ATOM 5462 O O . CYS A 1 343 ? -43.353 1.557 -8.544 1.00 37.37 691 CYS A O 1
ATOM 5470 N N . SER A 1 344 ? -43.800 2.614 -10.483 1.00 42.00 692 SER A N 1
ATOM 5471 C CA . SER A 1 344 ? -43.697 3.960 -9.920 1.00 41.65 692 SER A CA 1
ATOM 5472 C C . SER A 1 344 ? -44.298 4.042 -8.522 1.00 31.66 692 SER A C 1
ATOM 5473 O O . SER A 1 344 ? -45.426 3.606 -8.296 1.00 37.44 692 SER A O 1
ATOM 5481 N N . GLY A 1 345 ? -43.539 4.610 -7.591 1.00 37.19 693 GLY A N 1
ATOM 5482 C CA . GLY A 1 345 ? -43.987 4.748 -6.218 1.00 33.55 693 GLY A CA 1
ATOM 5483 C C . GLY A 1 345 ? -43.209 3.851 -5.279 1.00 31.23 693 GLY A C 1
ATOM 5484 O O . GLY A 1 345 ? -43.127 4.115 -4.079 1.00 33.46 693 GLY A O 1
ATOM 5488 N N . ARG A 1 346 ? -42.646 2.779 -5.829 1.00 35.28 694 ARG A N 1
ATOM 5489 C CA . ARG A 1 346 ? -41.817 1.861 -5.059 1.00 34.96 694 ARG A CA 1
ATOM 5490 C C . ARG A 1 346 ? -40.444 1.757 -5.709 1.00 32.07 694 ARG A C 1
ATOM 5491 O O . ARG A 1 346 ? -40.329 1.426 -6.889 1.00 36.55 694 ARG A O 1
ATOM 5512 N N . LEU A 1 347 ? -39.404 2.049 -4.938 1.00 32.90 695 LEU A N 1
ATOM 5513 C CA . LEU A 1 347 ? -38.047 2.048 -5.467 1.00 35.00 695 LEU A CA 1
ATOM 5514 C C . LEU A 1 347 ? -37.527 0.623 -5.651 1.00 35.68 695 LEU A C 1
ATOM 5515 O O . LEU A 1 347 ? -37.633 -0.208 -4.749 1.00 29.94 695 LEU A O 1
ATOM 5531 N N . ILE A 1 348 ? -36.973 0.349 -6.829 1.00 36.20 696 ILE A N 1
ATOM 5532 C CA . ILE A 1 348 ? -36.408 -0.960 -7.133 1.00 35.76 696 ILE A CA 1
ATOM 5533 C C . ILE A 1 348 ? -34.932 -1.004 -6.759 1.00 40.93 696 ILE A C 1
ATOM 5534 O O . ILE A 1 348 ? -34.087 -0.434 -7.449 1.00 38.52 696 ILE A O 1
ATOM 5550 N N . CYS A 1 349 ? -34.630 -1.689 -5.662 1.00 44.35 697 CYS A N 1
ATOM 5551 C CA . CYS A 1 349 ? -33.261 -1.811 -5.181 1.00 38.89 697 CYS A CA 1
ATOM 5552 C C . CYS A 1 349 ? -32.655 -3.136 -5.654 1.00 42.93 697 CYS A C 1
ATOM 5553 O O . CYS A 1 349 ? -32.724 -4.146 -4.954 1.00 35.04 697 CYS A O 1
ATOM 5561 N N . ASP A 1 350 ? -32.071 -3.119 -6.851 1.00 36.77 698 ASP A N 1
ATOM 5562 C CA . ASP A 1 350 ? -31.480 -4.313 -7.455 1.00 37.50 698 ASP A CA 1
ATOM 5563 C C . ASP A 1 350 ? -29.961 -4.330 -7.272 1.00 38.91 698 ASP A C 1
ATOM 5564 O O . ASP A 1 350 ? -29.247 -3.505 -7.842 1.00 38.82 698 ASP A O 1
ATOM 5573 N N . ILE A 1 351 ? -29.470 -5.278 -6.481 1.00 42.09 699 ILE A N 1
ATOM 5574 C CA . ILE A 1 351 ? -28.048 -5.333 -6.144 1.00 43.17 699 ILE A CA 1
ATOM 5575 C C . ILE A 1 351 ? -27.150 -5.782 -7.297 1.00 40.87 699 ILE A C 1
ATOM 5576 O O . ILE A 1 351 ? -25.930 -5.630 -7.226 1.00 38.53 699 ILE A O 1
ATOM 5592 N N . ALA A 1 352 ? -27.744 -6.325 -8.355 1.00 37.92 700 ALA A N 1
ATOM 5593 C CA . ALA A 1 352 ? -26.961 -6.868 -9.461 1.00 36.39 700 ALA A CA 1
ATOM 5594 C C . ALA A 1 352 ? -27.185 -6.139 -10.787 1.00 34.04 700 ALA A C 1
ATOM 5595 O O . ALA A 1 352 ? -26.774 -6.630 -11.838 1.00 41.89 700 ALA A O 1
ATOM 5602 N N . ASN A 1 353 ? -27.835 -4.980 -10.751 1.00 40.84 701 ASN A N 1
ATOM 5603 C CA . ASN A 1 353 ? -27.929 -4.155 -11.951 1.00 37.77 701 ASN A CA 1
ATOM 5604 C C . ASN A 1 353 ? -26.702 -3.249 -12.051 1.00 42.56 701 ASN A C 1
ATOM 5605 O O . ASN A 1 353 ? -25.797 -3.341 -11.222 1.00 38.78 701 ASN A O 1
ATOM 5616 N N . GLU A 1 354 ? -26.664 -2.387 -13.063 1.00 42.87 702 GLU A N 1
ATOM 5617 C CA . GLU A 1 354 ? -25.473 -1.580 -13.321 1.00 50.11 702 GLU A CA 1
ATOM 5618 C C . GLU A 1 354 ? -25.013 -0.804 -12.088 1.00 38.06 702 GLU A C 1
ATOM 5619 O O . GLU A 1 354 ? -23.822 -0.766 -11.781 1.00 52.33 702 GLU A O 1
ATOM 5631 N N . MET A 1 355 ? -25.951 -0.180 -11.387 1.00 42.54 703 MET A N 1
ATOM 5632 C CA . MET A 1 355 ? -25.614 0.566 -10.184 1.00 44.69 703 MET A CA 1
ATOM 5633 C C . MET A 1 355 ? -25.046 -0.382 -9.133 1.00 45.67 703 MET A C 1
ATOM 5634 O O . MET A 1 355 ? -23.999 -0.113 -8.543 1.00 38.76 703 MET A O 1
ATOM 5648 N N . GLY A 1 356 ? -25.736 -1.497 -8.911 1.00 39.31 704 GLY A N 1
ATOM 5649 C CA . GLY A 1 356 ? -25.297 -2.485 -7.943 1.00 39.35 704 GLY A CA 1
ATOM 5650 C C . GLY A 1 356 ? -23.905 -3.011 -8.242 1.00 44.98 704 GLY A C 1
ATOM 5651 O O . GLY A 1 356 ? -23.102 -3.230 -7.334 1.00 35.80 704 GLY A O 1
ATOM 5655 N N . GLN A 1 357 ? -23.618 -3.215 -9.524 1.00 42.78 705 GLN A N 1
ATOM 5656 C CA . GLN A 1 357 ? -22.320 -3.724 -9.944 1.00 46.08 705 GLN A CA 1
ATOM 5657 C C . GLN A 1 357 ? -21.226 -2.687 -9.711 1.00 49.69 705 GLN A C 1
ATOM 5658 O O . GLN A 1 357 ? -20.102 -3.032 -9.345 1.00 48.52 705 GLN A O 1
ATOM 5672 N N . SER A 1 358 ? -21.560 -1.416 -9.915 1.00 45.86 706 SER A N 1
ATOM 5673 C CA . SER A 1 358 ? -20.584 -0.342 -9.773 1.00 44.91 706 SER A CA 1
ATOM 5674 C C . SER A 1 358 ? -20.075 -0.231 -8.338 1.00 43.08 706 SER A C 1
ATOM 5675 O O . SER A 1 358 ? -18.993 0.304 -8.098 1.00 48.19 706 SER A O 1
ATOM 5683 N N . LEU A 1 359 ? -20.854 -0.740 -7.387 1.00 42.58 707 LEU A N 1
ATOM 5684 C CA . LEU A 1 359 ? -20.462 -0.711 -5.982 1.00 46.00 707 LEU A CA 1
ATOM 5685 C C . LEU A 1 359 ? -19.739 -1.989 -5.568 1.00 47.46 707 LEU A C 1
ATOM 5686 O O . LEU A 1 359 ? -19.254 -2.097 -4.441 1.00 47.24 707 LEU A O 1
ATOM 5702 N N . THR A 1 360 ? -19.668 -2.954 -6.480 1.00 45.72 708 THR A N 1
ATOM 5703 C CA . THR A 1 360 ? -19.071 -4.250 -6.178 1.00 52.07 708 THR A CA 1
ATOM 5704 C C . THR A 1 360 ? -18.114 -4.690 -7.285 1.00 47.48 708 THR A C 1
ATOM 5705 O O . THR A 1 360 ? -18.313 -5.733 -7.908 1.00 44.40 708 THR A O 1
ATOM 5716 N N . PRO A 1 361 ? -17.064 -3.891 -7.528 1.00 52.59 709 PRO A N 1
ATOM 5717 C CA . PRO A 1 361 ? -16.101 -4.154 -8.605 1.00 45.67 709 PRO A CA 1
ATOM 5718 C C . PRO A 1 361 ? -15.275 -5.422 -8.398 1.00 48.38 709 PRO A C 1
ATOM 5719 O O . PRO A 1 361 ? -14.672 -5.910 -9.352 1.00 51.46 709 PRO A O 1
ATOM 5730 N N . LYS A 1 362 ? -15.250 -5.945 -7.177 1.00 48.59 710 LYS A N 1
ATOM 5731 C CA . LYS A 1 362 ? -14.495 -7.160 -6.882 1.00 54.22 710 LYS A CA 1
ATOM 5732 C C . LYS A 1 362 ? -15.209 -8.424 -7.374 1.00 62.27 710 LYS A C 1
ATOM 5733 O O . LYS A 1 362 ? -14.645 -9.517 -7.322 1.00 65.14 710 LYS A O 1
ATOM 5752 N N . CYS A 1 363 ? -16.445 -8.274 -7.847 1.00 51.60 711 CYS A N 1
ATOM 5753 C CA . CYS A 1 363 ? -17.190 -9.399 -8.411 1.00 55.16 711 CYS A CA 1
ATOM 5754 C C . CYS A 1 363 ? -16.871 -9.568 -9.893 1.00 51.62 711 CYS A C 1
ATOM 5755 O O . CYS A 1 363 ? -16.367 -8.646 -10.536 1.00 56.53 711 CYS A O 1
ATOM 5763 N N . GLN A 1 364 ? -17.179 -10.744 -10.430 1.00 47.71 712 GLN A N 1
ATOM 5764 C CA . GLN A 1 364 ? -16.915 -11.041 -11.835 1.00 52.73 712 GLN A CA 1
ATOM 5765 C C . GLN A 1 364 ? -18.172 -11.495 -12.575 1.00 51.89 712 GLN A C 1
ATOM 5766 O O . GLN A 1 364 ? -18.378 -11.134 -13.734 1.00 58.62 712 GLN A O 1
ATOM 5780 N N . SER A 1 365 ? -19.004 -12.292 -11.910 1.00 50.73 713 SER A N 1
ATOM 5781 C CA . SER A 1 365 ? -20.262 -12.748 -12.497 1.00 49.42 713 SER A CA 1
ATOM 5782 C C . SER A 1 365 ? -21.456 -12.003 -11.905 1.00 52.79 713 SER A C 1
ATOM 5783 O O . SER A 1 365 ? -22.476 -11.823 -12.570 1.00 53.44 713 SER A O 1
ATOM 5791 N N . TRP A 1 366 ? -21.316 -11.572 -10.655 1.00 47.51 714 TRP A N 1
ATOM 5792 C CA . TRP A 1 366 ? -22.411 -10.962 -9.906 1.00 50.08 714 TRP A CA 1
ATOM 5793 C C . TRP A 1 366 ? -23.573 -11.937 -9.700 1.00 52.01 714 TRP A C 1
ATOM 5794 O O . TRP A 1 366 ? -24.729 -11.528 -9.590 1.00 39.84 714 TRP A O 1
ATOM 5815 N N . ASP A 1 367 ? -23.258 -13.228 -9.650 1.00 47.90 715 ASP A N 1
ATOM 5816 C CA . ASP A 1 367 ? -24.229 -14.228 -9.228 1.00 45.99 715 ASP A CA 1
ATOM 5817 C C . ASP A 1 367 ? -24.468 -14.036 -7.738 1.00 46.49 715 ASP A C 1
ATOM 5818 O O . ASP A 1 367 ? -23.586 -13.563 -7.020 1.00 44.82 715 ASP A O 1
ATOM 5827 N N . LEU A 1 368 ? -25.658 -14.400 -7.275 1.00 40.05 716 LEU A N 1
ATOM 5828 C CA . LEU A 1 368 ? -26.056 -14.109 -5.902 1.00 43.64 716 LEU A CA 1
ATOM 5829 C C . LEU A 1 368 ? -25.062 -14.663 -4.885 1.00 40.90 716 LEU A C 1
ATOM 5830 O O . LEU A 1 368 ? -24.619 -13.944 -3.988 1.00 43.27 716 LEU A O 1
ATOM 5846 N N . SER A 1 369 ? -24.708 -15.937 -5.026 1.00 48.37 717 SER A N 1
ATOM 5847 C CA . SER A 1 369 ? -23.786 -16.572 -4.091 1.00 45.26 717 SER A CA 1
ATOM 5848 C C . SER A 1 369 ? -22.426 -15.878 -4.112 1.00 39.53 717 SER A C 1
ATOM 5849 O O . SER A 1 369 ? -21.795 -15.705 -3.070 1.00 39.61 717 SER A O 1
ATOM 5857 N N . GLU A 1 370 ? -21.982 -15.472 -5.296 1.00 34.90 718 GLU A N 1
ATOM 5858 C CA . GLU A 1 370 ? -20.705 -14.779 -5.424 1.00 37.38 718 GLU A CA 1
ATOM 5859 C C . GLU A 1 370 ? -20.734 -13.443 -4.681 1.00 53.67 718 GLU A C 1
ATOM 5860 O O . GLU A 1 370 ? -19.818 -13.136 -3.916 1.00 46.94 718 GLU A O 1
ATOM 5872 N N . MET A 1 371 ? -21.782 -12.650 -4.906 1.00 41.97 719 MET A N 1
ATOM 5873 C CA . MET A 1 371 ? -21.905 -11.352 -4.248 1.00 41.82 719 MET A CA 1
ATOM 5874 C C . MET A 1 371 ? -21.908 -11.534 -2.736 1.00 40.46 719 MET A C 1
ATOM 5875 O O . MET A 1 371 ? -21.314 -10.745 -2.002 1.00 44.40 719 MET A O 1
ATOM 5889 N N . TYR A 1 372 ? -22.584 -12.581 -2.275 1.00 41.49 720 TYR A N 1
ATOM 5890 C CA . TYR A 1 372 ? -22.675 -12.866 -0.849 1.00 45.83 720 TYR A CA 1
ATOM 5891 C C . TYR A 1 372 ? -21.288 -13.155 -0.279 1.00 49.47 720 TYR A C 1
ATOM 5892 O O . TYR A 1 372 ? -20.958 -12.723 0.826 1.00 45.14 720 TYR A O 1
ATOM 5910 N N . GLN A 1 373 ? -20.476 -13.876 -1.044 1.00 48.22 721 GLN A N 1
ATOM 5911 C CA . GLN A 1 373 ? -19.117 -14.197 -0.624 1.00 54.92 721 GLN A CA 1
ATOM 5912 C C . GLN A 1 373 ? -18.267 -12.933 -0.565 1.00 49.50 721 GLN A C 1
ATOM 5913 O O . GLN A 1 373 ? -17.647 -12.636 0.456 1.00 47.86 721 GLN A O 1
ATOM 5927 N N . VAL A 1 374 ? -18.257 -12.185 -1.664 1.00 48.71 722 VAL A N 1
ATOM 5928 C CA . VAL A 1 374 ? -17.422 -10.993 -1.787 1.00 50.05 722 VAL A CA 1
ATOM 5929 C C . VAL A 1 374 ? -17.758 -9.907 -0.767 1.00 49.65 722 VAL A C 1
ATOM 5930 O O . VAL A 1 374 ? -16.858 -9.306 -0.182 1.00 44.96 722 VAL A O 1
ATOM 5943 N N . THR A 1 375 ? -19.047 -9.653 -0.559 1.00 46.85 723 THR A N 1
ATOM 5944 C CA . THR A 1 375 ? -19.481 -8.517 0.256 1.00 46.14 723 THR A CA 1
ATOM 5945 C C . THR A 1 375 ? -19.682 -8.864 1.731 1.00 46.02 723 THR A C 1
ATOM 5946 O O . THR A 1 375 ? -19.541 -8.000 2.598 1.00 52.46 723 THR A O 1
ATOM 5957 N N . CYS A 1 376 ? -20.018 -10.118 2.017 1.00 46.18 724 CYS A N 1
ATOM 5958 C CA . CYS A 1 376 ? -20.316 -10.529 3.388 1.00 51.94 724 CYS A CA 1
ATOM 5959 C C . CYS A 1 376 ? -19.353 -11.596 3.913 1.00 60.60 724 CYS A C 1
ATOM 5960 O O . CYS A 1 376 ? -19.413 -11.969 5.086 1.00 57.24 724 CYS A O 1
ATOM 5968 N N . GLU A 1 377 ? -18.467 -12.085 3.051 1.00 48.64 725 GLU A N 1
ATOM 5969 C CA . GLU A 1 377 ? -17.503 -13.102 3.456 1.00 60.79 725 GLU A CA 1
ATOM 5970 C C . GLU A 1 377 ? -18.217 -14.301 4.080 1.00 62.91 725 GLU A C 1
ATOM 5971 O O . GLU A 1 377 ? -17.778 -14.849 5.091 1.00 67.85 725 GLU A O 1
ATOM 5983 N N . LYS A 1 378 ? -19.330 -14.692 3.467 1.00 64.46 726 LYS A N 1
ATOM 5984 C CA . LYS A 1 378 ? -20.081 -15.871 3.881 1.00 58.46 726 LYS A CA 1
ATOM 5985 C C . LYS A 1 378 ? -20.321 -16.749 2.661 1.00 56.96 726 LYS A C 1
ATOM 5986 O O . LYS A 1 378 ? -20.486 -16.244 1.550 1.00 58.73 726 LYS A O 1
ATOM 6005 N N . GLU A 1 379 ? -20.337 -18.061 2.864 1.00 66.17 727 GLU A N 1
ATOM 6006 C CA . GLU A 1 379 ? -20.485 -18.986 1.749 1.00 60.74 727 GLU A CA 1
ATOM 6007 C C . GLU A 1 379 ? -21.892 -19.563 1.686 1.00 56.90 727 GLU A C 1
ATOM 6008 O O . GLU A 1 379 ? -22.454 -19.982 2.698 1.00 54.26 727 GLU A O 1
ATOM 6020 N N . HIS A 1 380 ? -22.456 -19.572 0.484 1.00 53.25 728 HIS A N 1
ATOM 6021 C CA . HIS A 1 380 ? -23.717 -20.248 0.230 1.00 51.94 728 HIS A CA 1
ATOM 6022 C C . HIS A 1 380 ? -23.595 -21.048 -1.056 1.00 57.86 728 HIS A C 1
ATOM 6023 O O . HIS A 1 380 ? -23.286 -20.499 -2.113 1.00 58.64 728 HIS A O 1
ATOM 6038 N N . LYS A 1 381 ? -23.830 -22.351 -0.959 1.00 60.52 729 LYS A N 1
ATOM 6039 C CA . LYS A 1 381 ? -23.741 -23.226 -2.117 1.00 59.49 729 LYS A CA 1
ATOM 6040 C C . LYS A 1 381 ? -25.097 -23.304 -2.806 1.00 61.62 729 LYS A C 1
ATOM 6041 O O . LYS A 1 381 ? -26.038 -23.887 -2.265 1.00 59.15 729 LYS A O 1
ATOM 6060 N N . PRO A 1 382 ? -25.201 -22.713 -4.006 1.00 60.19 730 PRO A N 1
ATOM 6061 C CA . PRO A 1 382 ? -26.487 -22.604 -4.703 1.00 60.68 730 PRO A CA 1
ATOM 6062 C C . PRO A 1 382 ? -27.004 -23.933 -5.244 1.00 61.21 730 PRO A C 1
ATOM 6063 O O . PRO A 1 382 ? -26.260 -24.674 -5.886 1.00 58.45 730 PRO A O 1
ATOM 6074 N N . LEU A 1 383 ? -28.274 -24.221 -4.977 1.00 60.49 731 LEU A N 1
ATOM 6075 C CA . LEU A 1 383 ? -28.943 -25.375 -5.561 1.00 51.69 731 LEU A CA 1
ATOM 6076 C C . LEU A 1 383 ? -29.512 -24.998 -6.921 1.00 61.56 731 LEU A C 1
ATOM 6077 O O . LEU A 1 383 ? -30.133 -23.945 -7.070 1.00 70.45 731 LEU A O 1
ATOM 6093 N N . ASP A 1 384 ? -29.296 -25.852 -7.913 1.00 64.34 732 ASP A N 1
ATOM 6094 C CA . ASP A 1 384 ? -29.880 -25.638 -9.229 1.00 68.85 732 ASP A CA 1
ATOM 6095 C C . ASP A 1 384 ? -31.267 -26.270 -9.267 1.00 68.53 732 ASP A C 1
ATOM 6096 O O . ASP A 1 384 ? -31.411 -27.461 -9.539 1.00 69.90 732 ASP A O 1
ATOM 6105 N N . ILE A 1 385 ? -32.284 -25.463 -8.985 1.00 70.64 733 ILE A N 1
ATOM 6106 C CA . ILE A 1 385 ? -33.658 -25.944 -8.954 1.00 65.78 733 ILE A CA 1
ATOM 6107 C C . ILE A 1 385 ? -34.259 -25.947 -10.355 1.00 64.43 733 ILE A C 1
ATOM 6108 O O . ILE A 1 385 ? -34.301 -24.916 -11.027 1.00 67.13 733 ILE A O 1
ATOM 6124 N N . ASP A 1 386 ? -34.713 -27.117 -10.793 1.00 64.42 734 ASP A N 1
ATOM 6125 C CA . ASP A 1 386 ? -35.406 -27.248 -12.068 1.00 64.01 734 ASP A CA 1
ATOM 6126 C C . ASP A 1 386 ? -36.784 -27.857 -11.840 1.00 69.29 734 ASP A C 1
ATOM 6127 O O . ASP A 1 386 ? -36.913 -29.065 -11.636 1.00 65.68 734 ASP A O 1
ATOM 6136 N N . TYR A 1 387 ? -37.812 -27.017 -11.877 1.00 61.36 735 TYR A N 1
ATOM 6137 C CA . TYR A 1 387 ? -39.167 -27.466 -11.584 1.00 51.93 735 TYR A CA 1
ATOM 6138 C C . TYR A 1 387 ? -39.783 -28.268 -12.730 1.00 60.42 735 TYR A C 1
ATOM 6139 O O . TYR A 1 387 ? -40.883 -28.804 -12.596 1.00 55.71 735 TYR A O 1
ATOM 6157 N N . GLN A 1 388 ? -39.077 -28.349 -13.853 1.00 68.46 736 GLN A N 1
ATOM 6158 C CA . GLN A 1 388 ? -39.501 -29.211 -14.949 1.00 70.79 736 GLN A CA 1
ATOM 6159 C C . GLN A 1 388 ? -39.356 -30.674 -14.541 1.00 76.74 736 GLN A C 1
ATOM 6160 O O . GLN A 1 388 ? -40.091 -31.538 -15.020 1.00 71.57 736 GLN A O 1
ATOM 6174 N N . ASN A 1 389 ? -38.405 -30.946 -13.653 1.00 70.20 737 ASN A N 1
ATOM 6175 C CA . ASN A 1 389 ? -38.161 -32.304 -13.184 1.00 64.32 737 ASN A CA 1
ATOM 6176 C C . ASN A 1 389 ? -39.384 -32.872 -12.468 1.00 72.25 737 ASN A C 1
ATOM 6177 O O . ASN A 1 389 ? -39.981 -32.197 -11.629 1.00 72.22 737 ASN A O 1
ATOM 6188 N N . PRO A 1 390 ? -39.758 -34.121 -12.794 1.00 79.87 738 PRO A N 1
ATOM 6189 C CA . PRO A 1 390 ? -40.984 -34.725 -12.256 1.00 79.74 738 PRO A CA 1
ATOM 6190 C C . PRO A 1 390 ? -40.964 -34.954 -10.745 1.00 77.62 738 PRO A C 1
ATOM 6191 O O . PRO A 1 390 ? -42.028 -35.132 -10.151 1.00 80.66 738 PRO A O 1
ATOM 6202 N N . GLN A 1 391 ? -39.785 -34.954 -10.132 1.00 68.54 739 GLN A N 1
ATOM 6203 C CA . GLN A 1 391 ? -39.679 -35.286 -8.715 1.00 71.43 739 GLN A CA 1
ATOM 6204 C C . GLN A 1 391 ? -40.369 -34.255 -7.822 1.00 70.87 739 GLN A C 1
ATOM 6205 O O . GLN A 1 391 ? -40.716 -34.553 -6.680 1.00 68.21 739 GLN A O 1
ATOM 6219 N N . TYR A 1 392 ? -40.574 -33.048 -8.341 1.00 74.25 740 TYR A N 1
ATOM 6220 C CA . TYR A 1 392 ? -41.149 -31.965 -7.544 1.00 67.87 740 TYR A CA 1
ATOM 6221 C C . TYR A 1 392 ? -42.673 -32.028 -7.439 1.00 61.87 740 TYR A C 1
ATOM 6222 O O . TYR A 1 392 ? -43.286 -31.189 -6.781 1.00 69.51 740 TYR A O 1
ATOM 6240 N N . GLN A 1 393 ? -43.286 -33.020 -8.077 1.00 72.41 741 GLN A N 1
ATOM 6241 C CA . GLN A 1 393 ? -44.735 -33.176 -8.004 1.00 78.39 741 GLN A CA 1
ATOM 6242 C C . GLN A 1 393 ? -45.136 -34.199 -6.945 1.00 77.50 741 GLN A C 1
ATOM 6243 O O . GLN A 1 393 ? -46.259 -34.167 -6.441 1.00 82.87 741 GLN A O 1
ATOM 6257 N N . ASN A 1 394 ? -44.222 -35.106 -6.610 1.00 70.44 742 ASN A N 1
ATOM 6258 C CA . ASN A 1 394 ? -44.509 -36.151 -5.631 1.00 70.45 742 ASN A CA 1
ATOM 6259 C C . ASN A 1 394 ? -43.494 -36.253 -4.492 1.00 62.38 742 ASN A C 1
ATOM 6260 O O . ASN A 1 394 ? -43.763 -36.896 -3.478 1.00 65.60 742 ASN A O 1
ATOM 6271 N N . ASP A 1 395 ? -42.333 -35.623 -4.653 1.00 61.66 743 ASP A N 1
ATOM 6272 C CA . ASP A 1 395 ? -41.300 -35.673 -3.622 1.00 56.45 743 ASP A CA 1
ATOM 6273 C C . ASP A 1 395 ? -41.366 -34.435 -2.734 1.00 59.71 743 ASP A C 1
ATOM 6274 O O . ASP A 1 395 ? -40.891 -33.361 -3.107 1.00 58.22 743 ASP A O 1
ATOM 6283 N N . VAL A 1 396 ? -41.948 -34.598 -1.549 1.00 53.30 744 VAL A N 1
ATOM 6284 C CA . VAL A 1 396 ? -42.185 -33.477 -0.646 1.00 51.06 744 VAL A CA 1
ATOM 6285 C C . VAL A 1 396 ? -40.888 -32.863 -0.118 1.00 58.64 744 VAL A C 1
ATOM 6286 O O . VAL A 1 396 ? -40.814 -31.654 0.109 1.00 55.29 744 VAL A O 1
ATOM 6299 N N A ASN A 1 397 ? -39.875 -33.702 0.080 0.48 53.79 745 ASN A N 1
ATOM 6300 N N B ASN A 1 397 ? -39.865 -33.690 0.072 0.52 53.78 745 ASN A N 1
ATOM 6301 C CA A ASN A 1 397 ? -38.586 -33.244 0.588 0.48 54.80 745 ASN A CA 1
ATOM 6302 C CA B ASN A 1 397 ? -38.597 -33.203 0.601 0.52 54.79 745 ASN A CA 1
ATOM 6303 C C A ASN A 1 397 ? -37.869 -32.352 -0.419 0.48 52.80 745 ASN A C 1
ATOM 6304 C C B ASN A 1 397 ? -37.849 -32.352 -0.420 0.52 52.79 745 ASN A C 1
ATOM 6305 O O A ASN A 1 397 ? -37.235 -31.366 -0.048 0.48 52.28 745 ASN A O 1
ATOM 6306 O O B ASN A 1 397 ? -37.170 -31.391 -0.059 0.52 52.28 745 ASN A O 1
ATOM 6327 N N . SER A 1 398 ? -37.975 -32.706 -1.695 1.00 54.95 746 SER A N 1
ATOM 6328 C CA . SER A 1 398 ? -37.354 -31.932 -2.761 1.00 50.91 746 SER A CA 1
ATOM 6329 C C . SER A 1 398 ? -38.004 -30.554 -2.843 1.00 50.74 746 SER A C 1
ATOM 6330 O O . SER A 1 398 ? -37.320 -29.534 -2.914 1.00 38.93 746 SER A O 1
ATOM 6339 N N . MET A 1 399 ? -39.332 -30.539 -2.828 1.00 43.53 747 MET A N 1
ATOM 6340 C CA . MET A 1 399 ? -40.095 -29.300 -2.867 1.00 48.10 747 MET A CA 1
ATOM 6341 C C . MET A 1 399 ? -39.697 -28.393 -1.708 1.00 49.79 747 MET A C 1
ATOM 6342 O O . MET A 1 399 ? -39.555 -27.184 -1.877 1.00 47.65 747 MET A O 1
ATOM 6356 N N . THR A 1 400 ? -39.506 -28.989 -0.535 1.00 43.93 748 THR A N 1
ATOM 6357 C CA . THR A 1 400 ? -39.176 -28.235 0.668 1.00 44.13 748 THR A CA 1
ATOM 6358 C C . THR A 1 400 ? -37.769 -27.639 0.599 1.00 56.96 748 THR A C 1
ATOM 6359 O O . THR A 1 400 ? -37.547 -26.510 1.038 1.00 52.42 748 THR A O 1
ATOM 6370 N N . MET A 1 401 ? -36.823 -28.398 0.053 1.00 45.25 749 MET A N 1
ATOM 6371 C CA . MET A 1 401 ? -35.452 -27.918 -0.097 1.00 49.64 749 MET A CA 1
ATOM 6372 C C . MET A 1 401 ? -35.387 -26.780 -1.107 1.00 41.09 749 MET A C 1
ATOM 6373 O O . MET A 1 401 ? -34.582 -25.861 -0.968 1.00 40.58 749 MET A O 1
ATOM 6387 N N . ALA A 1 402 ? -36.227 -26.859 -2.134 1.00 38.49 750 ALA A N 1
ATOM 6388 C CA . ALA A 1 402 ? -36.270 -25.836 -3.169 1.00 49.89 750 ALA A CA 1
ATOM 6389 C C . ALA A 1 402 ? -36.807 -24.528 -2.599 1.00 44.03 750 ALA A C 1
ATOM 6390 O O . ALA A 1 402 ? -36.309 -23.451 -2.922 1.00 45.08 750 ALA A O 1
ATOM 6397 N N . LEU A 1 403 ? -37.824 -24.625 -1.750 1.00 42.75 751 LEU A N 1
ATOM 6398 C CA . LEU A 1 403 ? -38.385 -23.443 -1.113 1.00 48.70 751 LEU A CA 1
ATOM 6399 C C . LEU A 1 403 ? -37.372 -22.830 -0.152 1.00 48.12 751 LEU A C 1
ATOM 6400 O O . LEU A 1 403 ? -37.269 -21.608 -0.048 1.00 41.57 751 LEU A O 1
ATOM 6416 N N . GLN A 1 404 ? -36.619 -23.678 0.544 1.00 40.65 752 GLN A N 1
ATOM 6417 C CA . GLN A 1 404 ? -35.581 -23.196 1.448 1.00 45.28 752 GLN A CA 1
ATOM 6418 C C . GLN A 1 404 ? -34.543 -22.386 0.676 1.00 40.28 752 GLN A C 1
ATOM 6419 O O . GLN A 1 404 ? -34.080 -21.346 1.145 1.00 40.23 752 GLN A O 1
ATOM 6433 N N . GLU A 1 405 ? -34.188 -22.863 -0.512 1.00 36.20 753 GLU A N 1
ATOM 6434 C CA . GLU A 1 405 ? -33.251 -22.151 -1.372 1.00 44.42 753 GLU A CA 1
ATOM 6435 C C . GLU A 1 405 ? -33.787 -20.758 -1.702 1.00 47.96 753 GLU A C 1
ATOM 6436 O O . GLU A 1 405 ? -33.042 -19.777 -1.697 1.00 40.51 753 GLU A O 1
ATOM 6448 N N . ASN A 1 406 ? -35.083 -20.672 -1.981 1.00 40.92 754 ASN A N 1
ATOM 6449 C CA . ASN A 1 406 ? -35.704 -19.393 -2.307 1.00 47.22 754 ASN A CA 1
ATOM 6450 C C . ASN A 1 406 ? -35.676 -18.451 -1.108 1.00 39.28 754 ASN A C 1
ATOM 6451 O O . ASN A 1 406 ? -35.285 -17.289 -1.225 1.00 36.41 754 ASN A O 1
ATOM 6462 N N . ILE A 1 407 ? -36.077 -18.966 0.050 1.00 35.66 755 ILE A N 1
ATOM 6463 C CA . ILE A 1 407 ? -36.062 -18.190 1.281 1.00 33.99 755 ILE A CA 1
ATOM 6464 C C . ILE A 1 407 ? -34.663 -17.661 1.572 1.00 43.72 755 ILE A C 1
ATOM 6465 O O . ILE A 1 407 ? -34.492 -16.490 1.911 1.00 42.95 755 ILE A O 1
ATOM 6481 N N . THR A 1 408 ? -33.665 -18.528 1.435 1.00 42.31 756 THR A N 1
ATOM 6482 C CA . THR A 1 408 ? -32.283 -18.149 1.698 1.00 32.02 756 THR A CA 1
ATOM 6483 C C . THR A 1 408 ? -31.832 -17.029 0.765 1.00 38.06 756 THR A C 1
ATOM 6484 O O . THR A 1 408 ? -31.240 -16.044 1.206 1.00 38.47 756 THR A O 1
ATOM 6495 N N . ASN A 1 409 ? -32.104 -17.188 -0.526 1.00 36.68 757 ASN A N 1
ATOM 6496 C CA . ASN A 1 409 ? -31.734 -16.180 -1.510 1.00 41.26 757 ASN A CA 1
ATOM 6497 C C . ASN A 1 409 ? -32.382 -14.829 -1.217 1.00 47.13 757 ASN A C 1
ATOM 6498 O O . ASN A 1 409 ? -31.757 -13.780 -1.381 1.00 39.40 757 ASN A O 1
ATOM 6509 N N . CYS A 1 410 ? -33.637 -14.861 -0.782 1.00 39.37 758 CYS A N 1
ATOM 6510 C CA . CYS A 1 410 ? -34.368 -13.639 -0.482 1.00 38.24 758 CYS A CA 1
ATOM 6511 C C . CYS A 1 410 ? -33.674 -12.849 0.619 1.00 43.27 758 CYS A C 1
ATOM 6512 O O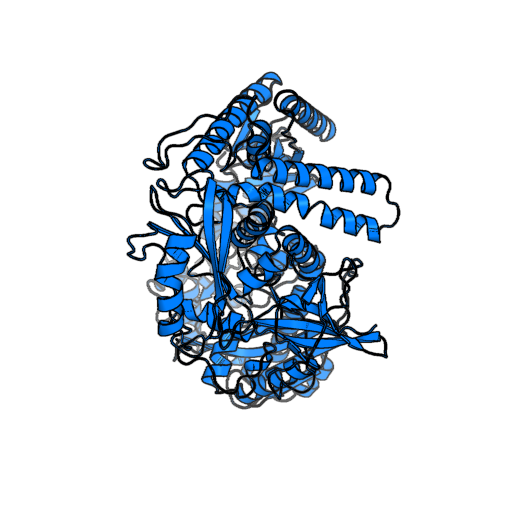 . CYS A 1 410 ? -33.495 -11.639 0.507 1.00 34.81 758 CYS A O 1
ATOM 6520 N N . MET A 1 411 ? -33.277 -13.538 1.683 1.00 36.01 759 MET A N 1
ATOM 6521 C CA . MET A 1 411 ? -32.659 -12.869 2.819 1.00 46.19 759 MET A CA 1
ATOM 6522 C C . MET A 1 411 ? -31.202 -12.501 2.536 1.00 52.46 759 MET A C 1
ATOM 6523 O O . MET A 1 411 ? -30.676 -11.540 3.102 1.00 44.23 759 MET A O 1
ATOM 6537 N N . ILE A 1 412 ? -30.558 -13.256 1.652 1.00 44.42 760 ILE A N 1
ATOM 6538 C CA . ILE A 1 412 ? -29.205 -12.928 1.221 1.00 45.67 760 ILE A CA 1
ATOM 6539 C C . ILE A 1 412 ? -29.213 -11.634 0.412 1.00 41.53 760 ILE A C 1
ATOM 6540 O O . ILE A 1 412 ? -28.385 -10.750 0.630 1.00 44.86 760 ILE A O 1
ATOM 6556 N N . SER A 1 413 ? -30.154 -11.527 -0.520 1.00 42.69 761 SER A N 1
ATOM 6557 C CA . SER A 1 413 ? -30.269 -10.332 -1.347 1.00 44.98 761 SER A CA 1
ATOM 6558 C C . SER A 1 413 ? -30.409 -9.085 -0.483 1.00 41.20 761 SER A C 1
ATOM 6559 O O . SER A 1 413 ? -29.738 -8.080 -0.714 1.00 38.17 761 SER A O 1
ATOM 6567 N N . ALA A 1 414 ? -31.280 -9.158 0.516 1.00 39.17 762 ALA A N 1
ATOM 6568 C CA . ALA A 1 414 ? -31.479 -8.043 1.430 1.00 43.32 762 ALA A CA 1
ATOM 6569 C C . ALA A 1 414 ? -30.178 -7.704 2.148 1.00 43.33 762 ALA A C 1
ATOM 6570 O O . ALA A 1 414 ? -29.728 -6.557 2.130 1.00 37.95 762 ALA A O 1
ATOM 6577 N N . GLU A 1 415 ? -29.577 -8.711 2.775 1.00 42.00 763 GLU A N 1
ATOM 6578 C CA . GLU A 1 415 ? -28.374 -8.511 3.573 1.00 35.66 763 GLU A CA 1
ATOM 6579 C C . GLU A 1 415 ? -27.276 -7.844 2.754 1.00 38.47 763 GLU A C 1
ATOM 6580 O O . GLU A 1 415 ? -26.598 -6.936 3.232 1.00 37.84 763 GLU A O 1
ATOM 6592 N N . VAL A 1 416 ? -27.106 -8.302 1.519 1.00 39.81 764 VAL A N 1
ATOM 6593 C CA . VAL A 1 416 ? -26.109 -7.731 0.625 1.00 31.89 764 VAL A CA 1
ATOM 6594 C C . VAL A 1 416 ? -26.437 -6.271 0.310 1.00 43.59 764 VAL A C 1
ATOM 6595 O O . VAL A 1 416 ? -25.556 -5.411 0.357 1.00 36.05 764 VAL A O 1
ATOM 6608 N N . SER A 1 417 ? -27.699 -5.988 -0.001 1.00 36.49 765 SER A N 1
ATOM 6609 C CA . SER A 1 417 ? -28.094 -4.631 -0.368 1.00 39.58 765 SER A CA 1
ATOM 6610 C C . SER A 1 417 ? -27.786 -3.642 0.755 1.00 36.07 765 SER A C 1
ATOM 6611 O O . SER A 1 417 ? -27.460 -2.484 0.498 1.00 41.67 765 SER A O 1
ATOM 6619 N N . TYR A 1 418 ? -27.879 -4.107 1.997 1.00 34.43 766 TYR A N 1
ATOM 6620 C CA . TYR A 1 418 ? -27.602 -3.261 3.150 1.00 31.02 766 TYR A CA 1
ATOM 6621 C C . TYR A 1 418 ? -26.100 -3.123 3.372 1.00 41.29 766 TYR A C 1
ATOM 6622 O O . TYR A 1 418 ? -25.615 -2.053 3.735 1.00 45.63 766 TYR A O 1
ATOM 6640 N N . ARG A 1 419 ? -25.368 -4.210 3.151 1.00 39.36 767 ARG A N 1
ATOM 6641 C CA . ARG A 1 419 ? -23.933 -4.223 3.404 1.00 41.04 767 ARG A CA 1
ATOM 6642 C C . ARG A 1 419 ? -23.198 -3.308 2.428 1.00 47.68 767 ARG A C 1
ATOM 6643 O O . ARG A 1 419 ? -22.274 -2.591 2.814 1.00 39.60 767 ARG A O 1
ATOM 6664 N N . ILE A 1 420 ? -23.610 -3.328 1.164 1.00 40.58 768 ILE A N 1
ATOM 6665 C CA . ILE A 1 420 ? -22.980 -2.484 0.153 1.00 42.58 768 ILE A CA 1
ATOM 6666 C C . ILE A 1 420 ? -23.558 -1.066 0.168 1.00 43.31 768 ILE A C 1
ATOM 6667 O O . ILE A 1 420 ? -23.216 -0.241 -0.678 1.00 39.64 768 ILE A O 1
ATOM 6683 N N . GLN A 1 421 ? -24.434 -0.790 1.131 1.00 39.96 769 GLN A N 1
ATOM 6684 C CA . GLN A 1 421 ? -24.967 0.555 1.321 1.00 54.19 769 GLN A CA 1
ATOM 6685 C C . GLN A 1 421 ? -25.553 1.098 0.023 1.00 43.99 769 GLN A C 1
ATOM 6686 O O . GLN A 1 421 ? -25.268 2.227 -0.375 1.00 36.41 769 GLN A O 1
ATOM 6700 N N . LEU A 1 422 ? -26.376 0.287 -0.630 1.00 34.03 770 LEU A N 1
ATOM 6701 C CA . LEU A 1 422 ? -26.920 0.635 -1.935 1.00 36.97 770 LEU A CA 1
ATOM 6702 C C . LEU A 1 422 ? -27.918 1.790 -1.845 1.00 42.16 770 LEU A C 1
ATOM 6703 O O . LEU A 1 422 ? -28.001 2.610 -2.758 1.00 34.71 770 LEU A O 1
ATOM 6719 N N . LEU A 1 423 ? -28.667 1.861 -0.748 1.00 37.42 771 LEU A N 1
ATOM 6720 C CA . LEU A 1 423 ? -29.683 2.903 -0.596 1.00 40.21 771 LEU A CA 1
ATOM 6721 C C . LEU A 1 423 ? -29.089 4.267 -0.244 1.00 35.16 771 LEU A C 1
ATOM 6722 O O . LEU A 1 423 ? -29.387 5.257 -0.908 1.00 39.51 771 LEU A O 1
ATOM 6738 N N . THR A 1 424 ? -28.259 4.325 0.793 1.00 37.27 772 THR A N 1
ATOM 6739 C CA . THR A 1 424 ? -27.669 5.592 1.218 1.00 39.23 772 THR A CA 1
ATOM 6740 C C . THR A 1 424 ? -26.815 6.216 0.124 1.00 38.76 772 THR A C 1
ATOM 6741 O O . THR A 1 424 ? -26.923 7.411 -0.151 1.00 40.44 772 THR A O 1
ATOM 6752 N N . LEU A 1 425 ? -25.958 5.412 -0.494 1.00 36.06 773 LEU A N 1
ATOM 6753 C CA . LEU A 1 425 ? -25.080 5.923 -1.539 1.00 40.56 773 LEU A CA 1
ATOM 6754 C C . LEU A 1 425 ? -25.888 6.478 -2.707 1.00 34.51 773 LEU A C 1
ATOM 6755 O O . LEU A 1 425 ? -25.593 7.561 -3.210 1.00 30.91 773 LEU A O 1
ATOM 6771 N N . THR A 1 426 ? -26.904 5.737 -3.139 1.00 33.77 774 THR A N 1
ATOM 6772 C CA . THR A 1 426 ? -27.742 6.184 -4.246 1.00 32.77 774 THR A CA 1
ATOM 6773 C C . THR A 1 426 ? -28.550 7.419 -3.869 1.00 34.82 774 THR A C 1
ATOM 6774 O O . THR A 1 426 ? -28.783 8.285 -4.707 1.00 38.84 774 THR A O 1
ATOM 6785 N N . LYS A 1 427 ? -28.979 7.502 -2.613 1.00 30.67 775 LYS A N 1
ATOM 6786 C CA . LYS A 1 427 ? -29.689 8.686 -2.148 1.00 38.07 775 LYS A CA 1
ATOM 6787 C C . LYS A 1 427 ? -28.777 9.907 -2.224 1.00 35.84 775 LYS A C 1
ATOM 6788 O O . LYS A 1 427 ? -29.163 10.949 -2.754 1.00 34.95 775 LYS A O 1
ATOM 6807 N N . GLN A 1 428 ? -27.568 9.771 -1.688 1.00 36.03 776 GLN A N 1
ATOM 6808 C CA . GLN A 1 428 ? -26.602 10.863 -1.688 1.00 37.09 776 GLN A CA 1
ATOM 6809 C C . GLN A 1 428 ? -26.256 11.277 -3.112 1.00 37.63 776 GLN A C 1
ATOM 6810 O O . GLN A 1 428 ? -26.135 12.465 -3.406 1.00 37.90 776 GLN A O 1
ATOM 6824 N N . LEU A 1 429 ? -26.097 10.296 -3.995 1.00 33.32 777 LEU A N 1
ATOM 6825 C CA . LEU A 1 429 ? -25.825 10.582 -5.397 1.00 32.39 777 LEU A CA 1
ATOM 6826 C C . LEU A 1 429 ? -26.992 11.342 -6.017 1.00 41.68 777 LEU A C 1
ATOM 6827 O O . LEU A 1 429 ? -26.794 12.233 -6.845 1.00 39.46 777 LEU A O 1
ATOM 6843 N N . THR A 1 430 ? -28.208 10.992 -5.605 1.00 33.39 778 THR A N 1
ATOM 6844 C CA . THR A 1 430 ? -29.404 11.633 -6.133 1.00 36.76 778 THR A CA 1
ATOM 6845 C C . THR A 1 430 ? -29.530 13.068 -5.625 1.00 34.51 778 THR A C 1
ATOM 6846 O O . THR A 1 430 ? -29.880 13.968 -6.386 1.00 35.89 778 THR A O 1
ATOM 6857 N N . ASN A 1 431 ? -29.245 13.285 -4.344 1.00 35.58 779 ASN A N 1
ATOM 6858 C CA . ASN A 1 431 ? -29.295 14.632 -3.780 1.00 39.74 779 ASN A CA 1
ATOM 6859 C C . ASN A 1 431 ? -28.251 15.547 -4.410 1.00 38.22 779 ASN A C 1
ATOM 6860 O O . ASN A 1 431 ? -28.454 16.758 -4.507 1.00 39.88 779 ASN A O 1
ATOM 6871 N N . LEU A 1 432 ? -27.131 14.970 -4.833 1.00 34.81 780 LEU A N 1
ATOM 6872 C CA . LEU A 1 432 ? -26.056 15.757 -5.425 1.00 41.37 780 LEU A CA 1
ATOM 6873 C C . LEU A 1 432 ? -26.342 16.117 -6.881 1.00 44.28 780 LEU A C 1
ATOM 6874 O O . LEU A 1 432 ? -25.965 17.194 -7.343 1.00 44.69 780 LEU A O 1
ATOM 6890 N N . ALA A 1 433 ? -27.008 15.220 -7.601 1.00 37.61 781 ALA A N 1
ATOM 6891 C CA . ALA A 1 433 ? -27.257 15.424 -9.024 1.00 38.36 781 ALA A CA 1
ATOM 6892 C C . ALA A 1 433 ? -28.595 16.118 -9.270 1.00 38.69 781 ALA A C 1
ATOM 6893 O O . ALA A 1 433 ? -28.789 16.762 -10.301 1.00 42.80 781 ALA A O 1
ATOM 6900 N N . GLY A 1 434 ? -29.513 15.986 -8.319 1.00 37.08 782 GLY A N 1
ATOM 6901 C CA . GLY A 1 434 ? -30.818 16.615 -8.421 1.00 37.96 782 GLY A CA 1
ATOM 6902 C C . GLY A 1 434 ? -31.800 15.865 -9.307 1.00 36.46 782 GLY A C 1
ATOM 6903 O O . GLY A 1 434 ? -32.782 16.438 -9.777 1.00 33.76 782 GLY A O 1
ATOM 6907 N N . ASN A 1 435 ? -31.541 14.582 -9.541 1.00 38.37 783 ASN A N 1
ATOM 6908 C CA . ASN A 1 435 ? -32.442 13.772 -10.352 1.00 31.31 783 ASN A CA 1
ATOM 6909 C C . ASN A 1 435 ? -33.395 12.975 -9.467 1.00 33.84 783 ASN A C 1
ATOM 6910 O O . ASN A 1 435 ? -33.615 13.334 -8.308 1.00 32.85 783 ASN A O 1
ATOM 6921 N N . ALA A 1 436 ? -33.977 11.911 -10.013 1.00 35.18 784 ALA A N 1
ATOM 6922 C CA . ALA A 1 436 ? -34.867 11.052 -9.238 1.00 32.19 784 ALA A CA 1
ATOM 6923 C C . ALA A 1 436 ? -34.121 9.828 -8.704 1.00 35.50 784 ALA A C 1
ATOM 6924 O O . ALA A 1 436 ? -33.294 9.241 -9.399 1.00 34.77 784 ALA A O 1
ATOM 6931 N N . TRP A 1 437 ? -34.429 9.455 -7.465 1.00 30.24 785 TRP A N 1
ATOM 6932 C CA . TRP A 1 437 ? -33.808 8.310 -6.807 1.00 26.36 785 TRP A CA 1
ATOM 6933 C C . TRP A 1 437 ? -33.931 7.039 -7.650 1.00 41.24 785 TRP A C 1
ATOM 6934 O O . TRP A 1 437 ? -32.991 6.248 -7.738 1.00 36.66 785 TRP A O 1
ATOM 6955 N N . ALA A 1 438 ? -35.090 6.846 -8.270 1.00 35.57 786 ALA A N 1
ATOM 6956 C CA . ALA A 1 438 ? -35.323 5.674 -9.106 1.00 38.76 786 ALA A CA 1
ATOM 6957 C C . ALA A 1 438 ? -34.370 5.636 -10.299 1.00 38.13 786 ALA A C 1
ATOM 6958 O O . ALA A 1 438 ? -33.882 4.571 -10.682 1.00 40.40 786 ALA A O 1
ATOM 6965 N N A GLN A 1 439 ? -34.105 6.805 -10.873 0.55 37.94 787 GLN A N 1
ATOM 6966 N N B GLN A 1 439 ? -34.122 6.795 -10.898 0.45 37.83 787 GLN A N 1
ATOM 6967 C CA A GLN A 1 439 ? -33.224 6.922 -12.031 0.55 39.17 787 GLN A CA 1
ATOM 6968 C CA B GLN A 1 439 ? -33.208 6.885 -12.031 0.45 39.16 787 GLN A CA 1
ATOM 6969 C C A GLN A 1 439 ? -31.777 6.572 -11.671 0.55 42.07 787 GLN A C 1
ATOM 6970 C C B GLN A 1 439 ? -31.807 6.449 -11.623 0.45 42.05 787 GLN A C 1
ATOM 6971 O O A GLN A 1 439 ? -31.035 6.036 -12.495 0.55 40.41 787 GLN A O 1
ATOM 6972 O O B GLN A 1 439 ? -31.122 5.746 -12.366 0.45 39.74 787 GLN A O 1
ATOM 6999 N N . THR A 1 440 ? -31.387 6.871 -10.436 1.00 40.75 788 THR A N 1
ATOM 7000 C CA . THR A 1 440 ? -30.054 6.544 -9.945 1.00 43.47 788 THR A CA 1
ATOM 7001 C C . THR A 1 440 ? -29.935 5.047 -9.674 1.00 38.73 788 THR A C 1
ATOM 7002 O O . THR A 1 440 ? -28.921 4.422 -9.991 1.00 34.42 788 THR A O 1
ATOM 7014 N N . LEU A 1 441 ? -30.979 4.473 -9.089 1.00 40.68 789 LEU A N 1
ATOM 7015 C CA . LEU A 1 441 ? -30.979 3.051 -8.764 1.00 40.55 789 LEU A CA 1
ATOM 7016 C C . LEU A 1 441 ? -30.997 2.174 -10.013 1.00 40.06 789 LEU A C 1
ATOM 7017 O O . LEU A 1 441 ? -30.331 1.139 -10.058 1.00 34.79 789 LEU A O 1
ATOM 7033 N N . GLY A 1 442 ? -31.747 2.594 -11.028 1.00 40.74 790 GLY A N 1
ATOM 7034 C CA . GLY A 1 442 ? -31.994 1.745 -12.181 1.00 46.70 790 GLY A CA 1
ATOM 7035 C C . GLY A 1 442 ? -31.417 2.227 -13.500 1.00 44.42 790 GLY A C 1
ATOM 7036 O O . GLY A 1 442 ? -31.682 1.633 -14.545 1.00 47.27 790 GLY A O 1
ATOM 7040 N N . GLY A 1 443 ? -30.621 3.289 -13.465 1.00 40.40 791 GLY A N 1
ATOM 7041 C CA . GLY A 1 443 ? -30.088 3.858 -14.689 1.00 44.43 791 GLY A CA 1
ATOM 7042 C C . GLY A 1 443 ? -28.581 3.752 -14.806 1.00 52.53 791 GLY A C 1
ATOM 7043 O O . GLY A 1 443 ? -27.928 3.047 -14.033 1.00 48.62 791 GLY A O 1
ATOM 7047 N N . THR A 1 444 ? -28.034 4.454 -15.793 1.00 62.49 792 THR A N 1
ATOM 7048 C CA . THR A 1 444 ? -26.592 4.561 -15.966 1.00 58.28 792 THR A CA 1
ATOM 7049 C C . THR A 1 444 ? -26.129 5.870 -15.343 1.00 53.16 792 THR A C 1
ATOM 7050 O O . THR A 1 444 ? -26.928 6.590 -14.744 1.00 67.31 792 THR A O 1
ATOM 7061 N N . ARG A 1 445 ? -24.845 6.183 -15.484 1.00 67.22 793 ARG A N 1
ATOM 7062 C CA . ARG A 1 445 ? -24.305 7.433 -14.956 1.00 63.73 793 ARG A CA 1
ATOM 7063 C C . ARG A 1 445 ? -24.912 8.651 -15.653 1.00 63.97 793 ARG A C 1
ATOM 7064 O O . ARG A 1 445 ? -25.062 9.712 -15.047 1.00 56.57 793 ARG A O 1
ATOM 7085 N N . ALA A 1 446 ? -25.257 8.489 -16.927 1.00 61.67 794 ALA A N 1
ATOM 7086 C CA . ALA A 1 446 ? -25.708 9.600 -17.761 1.00 54.99 794 ALA A CA 1
ATOM 7087 C C . ALA A 1 446 ? -26.789 10.451 -17.093 1.00 55.08 794 ALA A C 1
ATOM 7088 O O . ALA A 1 446 ? -26.758 11.678 -17.174 1.00 57.62 794 ALA A O 1
ATOM 7095 N N . GLY A 1 447 ? -27.744 9.799 -16.439 1.00 62.33 795 GLY A N 1
ATOM 7096 C CA . GLY A 1 447 ? -28.841 10.502 -15.796 1.00 53.45 795 GLY A CA 1
ATOM 7097 C C . GLY A 1 447 ? -28.362 11.514 -14.771 1.00 61.51 795 GLY A C 1
ATOM 7098 O O . GLY A 1 447 ? -28.795 12.669 -14.771 1.00 51.31 795 GLY A O 1
ATOM 7102 N N . ARG A 1 448 ? -27.469 11.078 -13.887 1.00 55.46 796 ARG A N 1
ATOM 7103 C CA . ARG A 1 448 ? -26.905 11.962 -12.875 1.00 56.97 796 ARG A CA 1
ATOM 7104 C C . ARG A 1 448 ? -26.105 13.069 -13.546 1.00 57.47 796 ARG A C 1
ATOM 7105 O O . ARG A 1 448 ? -26.294 14.251 -13.262 1.00 50.82 796 ARG A O 1
ATOM 7126 N N . ASN A 1 449 ? -25.208 12.672 -14.441 1.00 55.12 797 ASN A N 1
ATOM 7127 C CA . ASN A 1 449 ? -24.419 13.621 -15.212 1.00 58.33 797 ASN A CA 1
ATOM 7128 C C . ASN A 1 449 ? -25.304 14.693 -15.841 1.00 56.55 797 ASN A C 1
ATOM 7129 O O . ASN A 1 449 ? -24.937 15.866 -15.898 1.00 54.19 797 ASN A O 1
ATOM 7140 N N . GLU A 1 450 ? -26.479 14.281 -16.301 1.00 47.22 798 GLU A N 1
ATOM 7141 C CA . GLU A 1 450 ? -27.378 15.180 -17.011 1.00 49.55 798 GLU A CA 1
ATOM 7142 C C . GLU A 1 450 ? -27.977 16.223 -16.071 1.00 50.79 798 GLU A C 1
ATOM 7143 O O . GLU A 1 450 ? -27.874 17.424 -16.320 1.00 49.64 798 GLU A O 1
ATOM 7155 N N . TYR A 1 451 ? -28.583 15.760 -14.983 1.00 43.85 799 TYR A N 1
ATOM 7156 C CA . TYR A 1 451 ? -29.327 16.641 -14.089 1.00 40.45 799 TYR A CA 1
ATOM 7157 C C . TYR A 1 451 ? -28.447 17.579 -13.269 1.00 44.87 799 TYR A C 1
ATOM 7158 O O . TYR A 1 451 ? -28.862 18.693 -12.950 1.00 38.68 799 TYR A O 1
ATOM 7176 N N . ILE A 1 452 ? -27.245 17.140 -12.915 1.00 41.74 800 ILE A N 1
ATOM 7177 C CA . ILE A 1 452 ? -26.365 17.992 -12.128 1.00 40.76 800 ILE A CA 1
ATOM 7178 C C . ILE A 1 452 ? -26.045 19.255 -12.924 1.00 37.94 800 ILE A C 1
ATOM 7179 O O . ILE A 1 452 ? -25.947 20.346 -12.362 1.00 37.80 800 ILE A O 1
ATOM 7195 N N . LEU A 1 453 ? -25.907 19.100 -14.238 1.00 34.49 801 LEU A N 1
ATOM 7196 C CA . LEU A 1 453 ? -25.647 20.229 -15.122 1.00 35.36 801 LEU A CA 1
ATOM 7197 C C . LEU A 1 453 ? -26.918 21.027 -15.399 1.00 40.74 801 LEU A C 1
ATOM 7198 O O . LEU A 1 453 ? -26.873 22.252 -15.488 1.00 39.59 801 LEU A O 1
ATOM 7214 N N . LEU A 1 454 ? -28.049 20.340 -15.537 1.00 36.99 802 LEU A N 1
ATOM 7215 C CA . LEU A 1 454 ? -29.320 21.022 -15.774 1.00 41.53 802 LEU A CA 1
ATOM 7216 C C . LEU A 1 454 ? -29.613 22.014 -14.655 1.00 40.47 802 LEU A C 1
ATOM 7217 O O . LEU A 1 454 ? -29.997 23.155 -14.911 1.00 43.14 802 LEU A O 1
ATOM 7233 N N . HIS A 1 455 ? -29.436 21.570 -13.415 1.00 34.52 803 HIS A N 1
ATOM 7234 C CA . HIS A 1 455 ? -29.627 22.436 -12.257 1.00 38.73 803 HIS A CA 1
ATOM 7235 C C . HIS A 1 455 ? -28.587 23.558 -12.225 1.00 47.17 803 HIS A C 1
ATOM 7236 O O . HIS A 1 455 ? -28.917 24.716 -11.977 1.00 39.17 803 HIS A O 1
ATOM 7251 N N . GLU A 1 456 ? -27.331 23.205 -12.478 1.00 40.25 804 GLU A N 1
ATOM 7252 C CA . GLU A 1 456 ? -26.230 24.155 -12.371 1.00 45.20 804 GLU A CA 1
ATOM 7253 C C . GLU A 1 456 ? -26.386 25.306 -13.362 1.00 46.01 804 GLU A C 1
ATOM 7254 O O . GLU A 1 456 ? -26.302 26.475 -12.989 1.00 40.54 804 GLU A O 1
ATOM 7266 N N . PHE A 1 457 ? -26.620 24.969 -14.625 1.00 42.31 805 PHE A N 1
ATOM 7267 C CA . PHE A 1 457 ? -26.715 25.972 -15.677 1.00 42.90 805 PHE A CA 1
ATOM 7268 C C . PHE A 1 457 ? -27.985 26.817 -15.576 1.00 48.36 805 PHE A C 1
ATOM 7269 O O . PHE A 1 457 ? -27.934 28.039 -15.706 1.00 47.06 805 PHE A O 1
ATOM 7286 N N . SER A 1 458 ? -29.120 26.168 -15.338 1.00 44.81 806 SER A N 1
ATOM 7287 C CA . SER A 1 458 ? -30.402 26.864 -15.278 1.00 39.75 806 SER A CA 1
ATOM 7288 C C . SER A 1 458 ? -30.423 27.916 -14.175 1.00 45.00 806 SER A C 1
ATOM 7289 O O . SER A 1 458 ? -31.108 28.933 -14.289 1.00 47.98 806 SER A O 1
ATOM 7297 N N . ARG A 1 459 ? -29.689 27.660 -13.099 1.00 44.30 807 ARG A N 1
ATOM 7298 C CA . ARG A 1 459 ? -29.686 28.556 -11.950 1.00 50.67 807 ARG A CA 1
ATOM 7299 C C . ARG A 1 459 ? -28.820 29.784 -12.174 1.00 48.72 807 ARG A C 1
ATOM 7300 O O . ARG A 1 459 ? -28.950 30.777 -11.459 1.00 57.43 807 ARG A O 1
ATOM 7321 N N . ASN A 1 460 ? -27.930 29.712 -13.157 1.00 46.00 808 ASN A N 1
ATOM 7322 C CA . ASN A 1 460 ? -27.069 30.841 -13.469 1.00 46.35 808 ASN A CA 1
ATOM 7323 C C . ASN A 1 460 ? -27.446 31.491 -14.799 1.00 53.20 808 ASN A C 1
ATOM 7324 O O . ASN A 1 460 ? -26.605 32.090 -15.466 1.00 55.45 808 ASN A O 1
ATOM 7335 N N . GLY A 1 461 ? -28.717 31.371 -15.177 1.00 48.11 809 GLY A N 1
ATOM 7336 C CA . GLY A 1 461 ? -29.243 32.092 -16.323 1.00 41.75 809 GLY A CA 1
ATOM 7337 C C . GLY A 1 461 ? -28.807 31.550 -17.669 1.00 49.02 809 GLY A C 1
ATOM 7338 O O . GLY A 1 461 ? -28.814 32.274 -18.664 1.00 47.64 809 GLY A O 1
ATOM 7342 N N . PHE A 1 462 ? -28.424 30.278 -17.708 1.00 49.01 810 PHE A N 1
ATOM 7343 C CA . PHE A 1 462 ? -28.061 29.637 -18.967 1.00 42.94 810 PHE A CA 1
ATOM 7344 C C . PHE A 1 462 ? -29.233 28.832 -19.515 1.00 47.71 810 PHE A C 1
ATOM 7345 O O . PHE A 1 462 ? -30.008 28.251 -18.755 1.00 48.66 810 PHE A O 1
ATOM 7362 N N . ILE A 1 463 ? -29.360 28.805 -20.836 1.00 48.09 811 ILE A N 1
ATOM 7363 C CA . ILE A 1 463 ? -30.322 27.931 -21.492 1.00 44.20 811 ILE A CA 1
ATOM 7364 C C . ILE A 1 463 ? -29.685 26.567 -21.722 1.00 50.30 811 ILE A C 1
ATOM 7365 O O . ILE A 1 463 ? -28.595 26.470 -22.285 1.00 52.03 811 ILE A O 1
ATOM 7381 N N . VAL A 1 464 ? -30.364 25.515 -21.280 1.00 45.42 812 VAL A N 1
ATOM 7382 C CA . VAL A 1 464 ? -29.841 24.164 -21.426 1.00 47.40 812 VAL A CA 1
ATOM 7383 C C . VAL A 1 464 ? -30.344 23.545 -22.726 1.00 48.51 812 VAL A C 1
ATOM 7384 O O . VAL A 1 464 ? -31.395 23.935 -23.236 1.00 53.21 812 VAL A O 1
ATOM 7397 N N . PRO A 1 465 ? -29.588 22.581 -23.272 1.00 51.27 813 PRO A N 1
ATOM 7398 C CA . PRO A 1 465 ? -29.993 21.892 -24.503 1.00 52.19 813 PRO A CA 1
ATOM 7399 C C . PRO A 1 465 ? -31.297 21.122 -24.321 1.00 51.02 813 PRO A C 1
ATOM 7400 O O . PRO A 1 465 ? -31.586 20.672 -23.213 1.00 53.37 813 PRO A O 1
ATOM 7411 N N . ASP A 1 466 ? -32.074 20.979 -25.391 1.00 49.29 814 ASP A N 1
ATOM 7412 C CA . ASP A 1 466 ? -33.283 20.163 -25.345 1.00 53.56 814 ASP A CA 1
ATOM 7413 C C . ASP A 1 466 ? -32.903 18.693 -25.220 1.00 57.38 814 ASP A C 1
ATOM 7414 O O . ASP A 1 466 ? -31.820 18.289 -25.642 1.00 52.82 814 ASP A O 1
ATOM 7423 N N . LYS A 1 467 ? -33.796 17.899 -24.639 1.00 59.71 815 LYS A N 1
ATOM 7424 C CA . LYS A 1 467 ? -33.530 16.483 -24.417 1.00 57.27 815 LYS A CA 1
ATOM 7425 C C . LYS A 1 467 ? -33.434 15.723 -25.736 1.00 56.46 815 LYS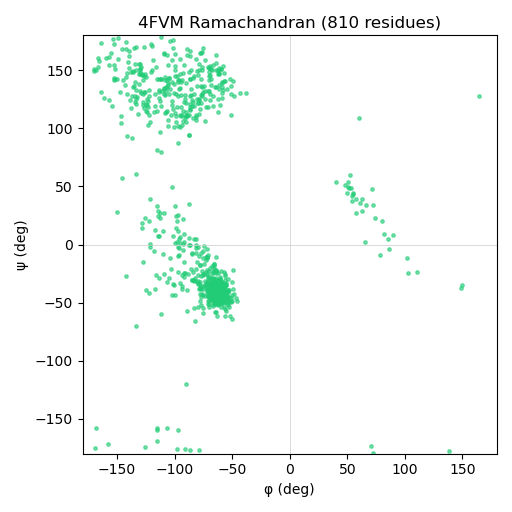 A C 1
ATOM 7426 O O . LYS A 1 467 ? -33.809 16.238 -26.787 1.00 66.85 815 LYS A O 1
ATOM 7445 N N . VAL A 1 500 ? -2.478 4.786 -22.922 1.00 78.57 848 VAL A N 1
ATOM 7446 C CA . VAL A 1 500 ? -2.642 3.365 -22.638 1.00 80.85 848 VAL A CA 1
ATOM 7447 C C . VAL A 1 500 ? -1.325 2.622 -22.846 1.00 76.02 848 VAL A C 1
ATOM 7448 O O . VAL A 1 500 ? -0.699 2.738 -23.899 1.00 79.90 848 VAL A O 1
ATOM 7460 N N . PHE A 1 501 ? -0.911 1.859 -21.839 1.00 72.96 849 PHE A N 1
ATOM 7461 C CA . PHE A 1 501 ? 0.338 1.106 -21.910 1.00 64.42 849 PHE A CA 1
ATOM 7462 C C . PHE A 1 501 ? 0.068 -0.392 -21.870 1.00 73.31 849 PHE A C 1
ATOM 7463 O O . PHE A 1 501 ? -0.412 -0.917 -20.866 1.00 70.77 849 PHE A O 1
ATOM 7480 N N . GLU A 1 502 ? 0.389 -1.075 -22.964 1.00 79.90 850 GLU A N 1
ATOM 7481 C CA . GLU A 1 502 ? 0.172 -2.513 -23.063 1.00 72.41 850 GLU A CA 1
ATOM 7482 C C . GLU A 1 502 ? 0.784 -3.227 -21.861 1.00 72.49 850 GLU A C 1
ATOM 7483 O O . GLU A 1 502 ? 1.848 -2.838 -21.380 1.00 73.19 850 GLU A O 1
ATOM 7495 N N . PRO A 1 503 ? 0.108 -4.277 -21.370 1.00 73.52 851 PRO A N 1
ATOM 7496 C CA . PRO A 1 503 ? 0.543 -4.999 -20.169 1.00 70.59 851 PRO A CA 1
ATOM 7497 C C . PRO A 1 503 ? 1.814 -5.819 -20.380 1.00 75.28 851 PRO A C 1
ATOM 7498 O O . PRO A 1 503 ? 1.999 -6.421 -21.437 1.00 70.92 851 PRO A O 1
ATOM 7509 N N . GLU A 1 504 ? 2.677 -5.834 -19.369 1.00 74.84 852 GLU A N 1
ATOM 7510 C CA . GLU A 1 504 ? 3.893 -6.638 -19.402 1.00 68.34 852 GLU A CA 1
ATOM 7511 C C . GLU A 1 504 ? 3.587 -8.035 -18.877 1.00 67.90 852 GLU A C 1
ATOM 7512 O O . GLU A 1 504 ? 3.631 -8.279 -17.671 1.00 61.45 852 GLU A O 1
ATOM 7524 N N . LYS A 1 505 ? 3.285 -8.949 -19.792 1.00 67.41 853 LYS A N 1
ATOM 7525 C CA . LYS A 1 505 ? 2.834 -10.284 -19.424 1.00 60.45 853 LYS A CA 1
ATOM 7526 C C . LYS A 1 505 ? 3.955 -11.090 -18.774 1.00 62.34 853 LYS A C 1
ATOM 7527 O O . LYS A 1 505 ? 5.099 -11.060 -19.227 1.00 63.04 853 LYS A O 1
ATOM 7546 N N . GLY A 1 506 ? 3.617 -11.808 -17.708 1.00 48.61 854 GLY A N 1
ATOM 7547 C CA . GLY A 1 506 ? 4.577 -12.646 -17.016 1.00 50.24 854 GLY A CA 1
ATOM 7548 C C . GLY A 1 506 ? 4.436 -12.558 -15.510 1.00 57.30 854 GLY A C 1
ATOM 7549 O O . GLY A 1 506 ? 3.550 -11.872 -14.997 1.00 51.51 854 GLY A O 1
ATOM 7553 N N . LEU A 1 507 ? 5.309 -13.264 -14.798 1.00 51.75 855 LEU A N 1
ATOM 7554 C CA . LEU A 1 507 ? 5.335 -13.200 -13.344 1.00 53.57 855 LEU A CA 1
ATOM 7555 C C . LEU A 1 507 ? 6.199 -12.029 -12.888 1.00 63.59 855 LEU A C 1
ATOM 7556 O O . LEU A 1 507 ? 7.340 -11.879 -13.327 1.00 55.61 855 LEU A O 1
ATOM 7572 N N . HIS A 1 508 ? 5.644 -11.199 -12.012 1.00 55.89 856 HIS A N 1
ATOM 7573 C CA . HIS A 1 508 ? 6.383 -10.088 -11.430 1.00 45.27 856 HIS A CA 1
ATOM 7574 C C . HIS A 1 508 ? 6.699 -10.409 -9.974 1.00 51.72 856 HIS A C 1
ATOM 7575 O O . HIS A 1 508 ? 5.797 -10.517 -9.142 1.00 50.40 856 HIS A O 1
ATOM 7590 N N . LYS A 1 509 ? 7.985 -10.562 -9.672 1.00 50.43 857 LYS A N 1
ATOM 7591 C CA . LYS A 1 509 ? 8.419 -11.002 -8.350 1.00 49.28 857 LYS A CA 1
ATOM 7592 C C . LYS A 1 509 ? 8.412 -9.861 -7.341 1.00 58.59 857 LYS A C 1
ATOM 7593 O O . LYS A 1 509 ? 8.193 -10.075 -6.147 1.00 54.31 857 LYS A O 1
ATOM 7612 N N . ASN A 1 510 ? 8.662 -8.650 -7.825 1.00 53.85 858 ASN A N 1
ATOM 7613 C CA . ASN A 1 510 ? 8.622 -7.473 -6.974 1.00 57.94 858 ASN A CA 1
ATOM 7614 C C . ASN A 1 510 ? 7.185 -7.016 -6.776 1.00 54.92 858 ASN A C 1
ATOM 7615 O O . ASN A 1 510 ? 6.346 -7.193 -7.658 1.00 43.49 858 ASN A O 1
ATOM 7626 N N . TYR A 1 511 ? 6.907 -6.430 -5.616 1.00 51.44 859 TYR A N 1
ATOM 7627 C CA . TYR A 1 511 ? 5.595 -5.861 -5.346 1.00 54.31 859 TYR A CA 1
ATOM 7628 C C . TYR A 1 511 ? 5.184 -4.921 -6.472 1.00 46.29 859 TYR A C 1
ATOM 7629 O O . TYR A 1 511 ? 5.950 -4.045 -6.872 1.00 52.17 859 TYR A O 1
ATOM 7647 N N . VAL A 1 512 ? 3.974 -5.117 -6.985 1.00 43.43 860 VAL A N 1
ATOM 7648 C CA . VAL A 1 512 ? 3.398 -4.219 -7.978 1.00 46.85 860 VAL A CA 1
ATOM 7649 C C . VAL A 1 512 ? 2.204 -3.496 -7.373 1.00 52.84 860 VAL A C 1
ATOM 7650 O O . VAL A 1 512 ? 1.336 -4.123 -6.767 1.00 50.67 860 VAL A O 1
ATOM 7663 N N . LEU A 1 513 ? 2.166 -2.177 -7.539 1.00 47.84 861 LEU A N 1
ATOM 7664 C CA . LEU A 1 513 ? 1.073 -1.371 -7.008 1.00 52.10 861 LEU A CA 1
ATOM 7665 C C . LEU A 1 513 ? 0.158 -0.878 -8.119 1.00 50.02 861 LEU A C 1
ATOM 7666 O O . LEU A 1 513 ? 0.622 -0.416 -9.161 1.00 49.46 861 LEU A O 1
ATOM 7682 N N . VAL A 1 514 ? -1.147 -0.979 -7.886 1.00 54.03 862 VAL A N 1
ATOM 7683 C CA . VAL A 1 514 ? -2.137 -0.423 -8.798 1.00 50.32 862 VAL A CA 1
ATOM 7684 C C . VAL A 1 514 ? -2.493 0.984 -8.332 1.00 46.17 862 VAL A C 1
ATOM 7685 O O . VAL A 1 514 ? -3.046 1.162 -7.247 1.00 47.00 862 VAL A O 1
ATOM 7698 N N . MET A 1 515 ? -2.158 1.981 -9.144 1.00 44.98 863 MET A N 1
ATOM 7699 C CA . MET A 1 515 ? -2.391 3.376 -8.781 1.00 52.03 863 MET A CA 1
ATOM 7700 C C . MET A 1 515 ? -3.666 3.897 -9.434 1.00 43.32 863 MET A C 1
ATOM 7701 O O . MET A 1 515 ? -3.856 3.766 -10.643 1.00 44.57 863 MET A O 1
ATOM 7715 N N . ASP A 1 516 ? -4.531 4.498 -8.624 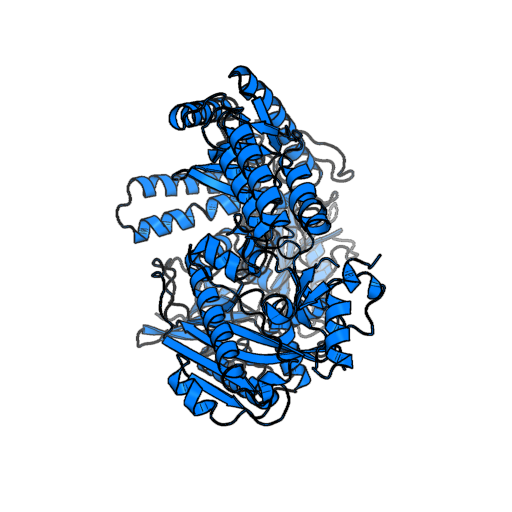1.00 46.86 864 ASP A N 1
ATOM 7716 C CA . ASP A 1 516 ? -5.827 4.975 -9.096 1.00 48.88 864 ASP A CA 1
ATOM 7717 C C . ASP A 1 516 ? -5.727 6.352 -9.749 1.00 48.60 864 ASP A C 1
ATOM 7718 O O . ASP A 1 516 ? -5.335 7.327 -9.108 1.00 45.59 864 ASP A O 1
ATOM 7727 N N . PHE A 1 517 ? -6.096 6.421 -11.025 1.00 48.40 865 PHE A N 1
ATOM 7728 C CA . PHE A 1 517 ? -6.072 7.672 -11.777 1.00 51.81 865 PHE A CA 1
ATOM 7729 C C . PHE A 1 517 ? -7.479 8.128 -12.186 1.00 58.19 865 PHE A C 1
ATOM 7730 O O . PHE A 1 517 ? -7.639 8.865 -13.159 1.00 51.61 865 PHE A O 1
ATOM 7747 N N . ASN A 1 518 ? -8.495 7.693 -11.445 1.00 55.78 866 ASN A N 1
ATOM 7748 C CA . ASN A 1 518 ? -9.875 8.056 -11.762 1.00 52.32 866 ASN A CA 1
ATOM 7749 C C . ASN A 1 518 ? -10.079 9.566 -11.837 1.00 52.06 866 ASN A C 1
ATOM 7750 O O . ASN A 1 518 ? -10.891 10.053 -12.625 1.00 50.74 866 ASN A O 1
ATOM 7761 N N . SER A 1 519 ? -9.333 10.304 -11.022 1.00 53.12 867 SER A N 1
ATOM 7762 C CA . SER A 1 519 ? -9.497 11.751 -10.934 1.00 51.60 867 SER A CA 1
ATOM 7763 C C . SER A 1 519 ? -8.780 12.497 -12.058 1.00 52.87 867 SER A C 1
ATOM 7764 O O . SER A 1 519 ? -8.763 13.730 -12.079 1.00 51.40 867 SER A O 1
ATOM 7772 N N . LEU A 1 520 ? -8.196 11.756 -12.994 1.00 45.20 868 LEU A N 1
ATOM 7773 C CA . LEU A 1 520 ? -7.448 12.364 -14.090 1.00 50.06 868 LEU A CA 1
ATOM 7774 C C . LEU A 1 520 ? -8.257 13.443 -14.814 1.00 49.85 868 LEU A C 1
ATOM 7775 O O . LEU A 1 520 ? -7.870 14.612 -14.834 1.00 45.17 868 LEU A O 1
ATOM 7791 N N . TYR A 1 521 ? -9.379 13.047 -15.405 1.00 52.77 869 TYR A N 1
ATOM 7792 C CA . TYR A 1 521 ? -10.174 13.956 -16.227 1.00 53.93 869 TYR A CA 1
ATOM 7793 C C . TYR A 1 521 ? -10.788 15.125 -15.447 1.00 50.67 869 TYR A C 1
ATOM 7794 O O . TYR A 1 521 ? -10.735 16.268 -15.902 1.00 49.34 869 TYR A O 1
ATOM 7812 N N . PRO A 1 522 ? -11.383 14.849 -14.277 1.00 49.47 870 PRO A N 1
ATOM 7813 C CA . PRO A 1 522 ? -11.925 15.970 -13.501 1.00 46.71 870 PRO A CA 1
ATOM 7814 C C . PRO A 1 522 ? -10.857 16.956 -13.023 1.00 50.39 870 PRO A C 1
ATOM 7815 O O . PRO A 1 522 ? -11.185 18.111 -12.749 1.00 46.45 870 PRO A O 1
ATOM 7826 N N . SER A 1 523 ? -9.604 16.519 -12.925 1.00 46.53 871 SER A N 1
ATOM 7827 C CA . SER A 1 523 ? -8.528 17.426 -12.534 1.00 44.75 871 SER A CA 1
ATOM 7828 C C . SER A 1 523 ? -8.075 18.254 -13.732 1.00 44.85 871 SER A C 1
ATOM 7829 O O . SER A 1 523 ? -7.679 19.410 -13.586 1.00 48.79 871 SER A O 1
ATOM 7837 N N . ILE A 1 524 ? -8.153 17.659 -14.918 1.00 46.94 872 ILE A N 1
ATOM 7838 C CA . ILE A 1 524 ? -7.796 18.343 -16.153 1.00 41.32 872 ILE A CA 1
ATOM 7839 C C . ILE A 1 524 ? -8.800 19.451 -16.445 1.00 49.85 872 ILE A C 1
ATOM 7840 O O . ILE A 1 524 ? -8.424 20.586 -16.740 1.00 50.37 872 ILE A O 1
ATOM 7856 N N . ILE A 1 525 ? -10.081 19.112 -16.351 1.00 43.44 873 ILE A N 1
ATOM 7857 C CA . ILE A 1 525 ? -11.151 20.070 -16.587 1.00 47.50 873 ILE A CA 1
ATOM 7858 C C . ILE A 1 525 ? -11.040 21.247 -15.627 1.00 46.36 873 ILE A C 1
ATOM 7859 O O . ILE A 1 525 ? -11.301 22.391 -15.999 1.00 49.85 873 ILE A O 1
ATOM 7875 N N . GLN A 1 526 ? -10.639 20.962 -14.394 1.00 47.53 874 GLN A N 1
ATOM 7876 C CA . GLN A 1 526 ? -10.521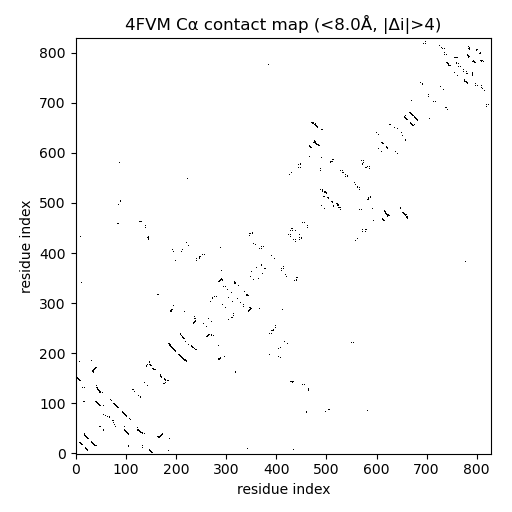 21.996 -13.373 1.00 43.65 874 GLN A CA 1
ATOM 7877 C C . GLN A 1 526 ? -9.250 22.821 -13.569 1.00 48.21 874 GLN A C 1
ATOM 7878 O O . GLN A 1 526 ? -9.281 24.049 -13.503 1.00 52.16 874 GLN A O 1
ATOM 7892 N N . GLU A 1 527 ? -8.135 22.142 -13.820 1.00 53.00 875 GLU A N 1
ATOM 7893 C CA . GLU A 1 527 ? -6.846 22.810 -13.956 1.00 50.94 875 GLU A CA 1
ATOM 7894 C C . GLU A 1 527 ? -6.822 23.737 -15.166 1.00 50.53 875 GLU A C 1
ATOM 7895 O O . GLU A 1 527 ? -6.342 24.866 -15.082 1.00 48.82 875 GLU A O 1
ATOM 7907 N N . PHE A 1 528 ? -7.340 23.258 -16.291 1.00 54.32 876 PHE A N 1
ATOM 7908 C CA . PHE A 1 528 ? -7.268 24.008 -17.540 1.00 50.98 876 PHE A CA 1
ATOM 7909 C C . PHE A 1 528 ? -8.559 24.763 -17.849 1.00 50.45 876 PHE A C 1
ATOM 7910 O O . PHE A 1 528 ? -8.755 25.233 -18.968 1.00 55.23 876 PHE A O 1
ATOM 7927 N N . ASN A 1 529 ? -9.433 24.880 -16.853 1.00 53.45 877 ASN A N 1
ATOM 7928 C CA . ASN A 1 529 ? -10.658 25.661 -16.994 1.00 53.18 877 ASN A CA 1
ATOM 7929 C C . ASN A 1 529 ? -11.411 25.325 -18.281 1.00 47.92 877 ASN A C 1
ATOM 7930 O O . ASN A 1 529 ? -11.759 26.211 -19.058 1.00 49.77 877 ASN A O 1
ATOM 7941 N N . ILE A 1 530 ? -11.650 24.038 -18.501 1.00 49.34 878 ILE A N 1
ATOM 7942 C CA . ILE A 1 530 ? -12.369 23.582 -19.684 1.00 52.06 878 ILE A CA 1
ATOM 7943 C C . ILE A 1 530 ? -13.869 23.530 -19.405 1.00 53.82 878 ILE A C 1
ATOM 7944 O O . ILE A 1 530 ? -14.321 22.843 -18.490 1.00 46.50 878 ILE A O 1
ATOM 7960 N N . CYS A 1 531 ? -14.635 24.268 -20.202 1.00 48.98 879 CYS A N 1
ATOM 7961 C CA . CYS A 1 531 ? -16.072 24.380 -19.999 1.00 54.29 879 CYS A CA 1
ATOM 7962 C C . CYS A 1 531 ? -16.774 24.734 -21.297 1.00 50.02 879 CYS A C 1
ATOM 7963 O O . CYS A 1 531 ? -16.146 25.172 -22.261 1.00 45.91 879 CYS A O 1
ATOM 7971 N N . PHE A 1 532 ? -18.087 24.550 -21.310 1.00 52.57 880 PHE A N 1
ATOM 7972 C CA . PHE A 1 532 ? -18.895 24.915 -22.460 1.00 55.35 880 PHE A CA 1
ATOM 7973 C C . PHE A 1 532 ? -18.857 26.426 -22.658 1.00 49.91 880 PHE A C 1
ATOM 7974 O O . PHE A 1 532 ? -19.071 26.920 -23.764 1.00 56.14 880 PHE A O 1
ATOM 7991 N N . THR A 1 533 ? -18.569 27.151 -21.579 1.00 55.57 881 THR A N 1
ATOM 7992 C CA . THR A 1 533 ? -18.608 28.611 -21.591 1.00 51.47 881 THR A CA 1
ATOM 7993 C C . THR A 1 533 ? -17.239 29.254 -21.799 1.00 57.70 881 THR A C 1
ATOM 7994 O O . THR A 1 533 ? -17.150 30.465 -22.003 1.00 53.58 881 THR A O 1
ATOM 8005 N N . THR A 1 534 ? -16.176 28.455 -21.742 1.00 52.60 882 THR A N 1
ATOM 8006 C CA . THR A 1 534 ? -14.817 28.995 -21.769 1.00 53.26 882 THR A CA 1
ATOM 8007 C C . THR A 1 534 ? -14.025 28.633 -23.023 1.00 58.16 882 THR A C 1
ATOM 8008 O O . THR A 1 534 ? -13.137 29.380 -23.434 1.00 59.96 882 THR A O 1
ATOM 8019 N N . VAL A 1 535 ? -14.331 27.490 -23.627 1.00 56.02 883 VAL A N 1
ATOM 8020 C CA . VAL A 1 535 ? -13.556 27.018 -24.771 1.00 64.65 883 VAL A CA 1
ATOM 8021 C C . VAL A 1 535 ? -14.149 27.475 -26.099 1.00 72.55 883 VAL A C 1
ATOM 8022 O O . VAL A 1 535 ? -15.176 26.960 -26.541 1.00 66.17 883 VAL A O 1
ATOM 8035 N N . ASP A 1 536 ? -13.494 28.446 -26.729 1.00 74.36 884 ASP A N 1
ATOM 8036 C CA . ASP A 1 536 ? -13.861 28.870 -28.074 1.00 73.32 884 ASP A CA 1
ATOM 8037 C C . ASP A 1 536 ? -13.685 27.708 -29.041 1.00 74.79 884 ASP A C 1
ATOM 8038 O O . ASP A 1 536 ? -12.565 27.257 -29.283 1.00 82.01 884 ASP A O 1
ATOM 8047 N N . ARG A 1 537 ? -14.793 27.228 -29.593 1.00 75.33 885 ARG A N 1
ATOM 8048 C CA . ARG A 1 537 ? -14.766 26.057 -30.458 1.00 70.34 885 ARG A CA 1
ATOM 8049 C C . ARG A 1 537 ? -15.635 26.258 -31.694 1.00 79.73 885 ARG A C 1
ATOM 8050 O O . ARG A 1 537 ? -16.637 26.973 -31.653 1.00 77.83 885 ARG A O 1
ATOM 8071 N N . ASN A 1 538 ? -15.240 25.624 -32.792 1.00 82.77 886 ASN A N 1
ATOM 8072 C CA . ASN A 1 538 ? -15.984 25.717 -34.039 1.00 80.30 886 ASN A CA 1
ATOM 8073 C C . ASN A 1 538 ? -17.168 24.759 -34.024 1.00 78.58 886 ASN A C 1
ATOM 8074 O O . ASN A 1 538 ? -16.999 23.544 -34.135 1.00 73.96 886 ASN A O 1
ATOM 8085 N N . LYS A 1 539 ? -18.367 25.315 -33.888 1.00 76.63 887 LYS A N 1
ATOM 8086 C CA . LYS A 1 539 ? -19.574 24.510 -33.751 1.00 77.12 887 LYS A CA 1
ATOM 8087 C C . LYS A 1 539 ? -20.065 23.975 -35.095 1.00 79.98 887 LYS A C 1
ATOM 8088 O O . LYS A 1 539 ? -21.047 23.235 -35.153 1.00 80.82 887 LYS A O 1
ATOM 8107 N N . GLU A 1 540 ? -19.377 24.346 -36.170 1.00 85.38 888 GLU A N 1
ATOM 8108 C CA . GLU A 1 540 ? -19.672 23.798 -37.489 1.00 88.34 888 GLU A CA 1
ATOM 8109 C C . GLU A 1 540 ? -18.970 22.453 -37.644 1.00 91.52 888 GLU A C 1
ATOM 8110 O O . GLU A 1 540 ? -19.601 21.441 -37.953 1.00 87.82 888 GLU A O 1
ATOM 8122 N N . ASP A 1 541 ? -17.659 22.452 -37.425 1.00 86.66 889 ASP A N 1
ATOM 8123 C CA . ASP A 1 541 ? -16.861 21.235 -37.511 1.00 88.73 889 ASP A CA 1
ATOM 8124 C C . ASP A 1 541 ? -16.472 20.763 -36.114 1.00 87.45 889 ASP A C 1
ATOM 8125 O O . ASP A 1 541 ? -15.554 21.305 -35.497 1.00 89.43 889 ASP A O 1
ATOM 8134 N N . ILE A 1 542 ? -17.176 19.750 -35.621 1.00 84.01 890 ILE A N 1
ATOM 8135 C CA . ILE A 1 542 ? -16.958 19.252 -34.267 1.00 81.01 890 ILE A CA 1
ATOM 8136 C C . ILE A 1 542 ? -15.681 18.424 -34.153 1.00 87.53 890 ILE A C 1
ATOM 8137 O O . ILE A 1 542 ? -15.237 18.112 -33.048 1.00 90.60 890 ILE A O 1
ATOM 8153 N N . ASP A 1 543 ? -15.095 18.067 -35.292 1.00 91.15 891 ASP A N 1
ATOM 8154 C CA . ASP A 1 543 ? -13.872 17.271 -35.300 1.00 89.53 891 ASP A CA 1
ATOM 8155 C C . ASP A 1 543 ? -12.634 18.151 -35.153 1.00 86.51 891 ASP A C 1
ATOM 8156 O O . ASP A 1 543 ? -11.522 17.649 -34.986 1.00 90.41 891 ASP A O 1
ATOM 8165 N N . GLU A 1 544 ? -12.830 19.464 -35.216 1.00 83.50 892 GLU A N 1
ATOM 8166 C CA . GLU A 1 544 ? -11.725 20.407 -35.094 1.00 81.78 892 GLU A CA 1
ATOM 8167 C C . GLU A 1 544 ? -11.300 20.554 -33.638 1.00 87.83 892 GLU A C 1
ATOM 8168 O O . GLU A 1 544 ? -12.128 20.807 -32.763 1.00 86.99 892 GLU A O 1
ATOM 8180 N N . LEU A 1 545 ? -10.005 20.396 -33.386 1.00 86.25 893 LEU A N 1
ATOM 8181 C CA . LEU A 1 545 ? -9.468 20.506 -32.036 1.00 79.82 893 LEU A CA 1
ATOM 8182 C C . LEU A 1 545 ? -9.315 21.970 -31.636 1.00 79.52 893 LEU A C 1
ATOM 8183 O O . LEU A 1 545 ? -8.663 22.741 -32.340 1.00 82.47 893 LEU A O 1
ATOM 8199 N N . PRO A 1 546 ? -9.922 22.361 -30.505 1.00 80.01 894 PRO A N 1
ATOM 8200 C CA . PRO A 1 546 ? -9.781 23.727 -29.999 1.00 75.94 894 PRO A CA 1
ATOM 8201 C C . PRO A 1 546 ? -8.611 23.854 -29.030 1.00 68.06 894 PRO A C 1
ATOM 8202 O O . PRO A 1 546 ? -7.880 22.886 -28.816 1.00 78.13 894 PRO A O 1
ATOM 8213 N N . SER A 1 547 ? -8.444 25.036 -28.449 1.00 72.36 895 SER A N 1
ATOM 8214 C CA . SER A 1 547 ? -7.371 25.279 -27.495 1.00 73.87 895 SER A CA 1
ATOM 8215 C C . SER A 1 547 ? -7.952 25.682 -26.147 1.00 75.37 895 SER A C 1
ATOM 8216 O O . SER A 1 547 ? -9.027 26.278 -26.080 1.00 77.10 895 SER A O 1
ATOM 8224 N N . VAL A 1 548 ? -7.241 25.354 -25.073 1.00 68.97 896 VAL A N 1
ATOM 8225 C CA . VAL A 1 548 ? -7.675 25.745 -23.739 1.00 66.42 896 VAL A CA 1
ATOM 8226 C C . VAL A 1 548 ? -7.719 27.264 -23.667 1.00 67.19 896 VAL A C 1
ATOM 8227 O O . VAL A 1 548 ? -6.984 27.942 -24.384 1.00 70.30 896 VAL A O 1
ATOM 8240 N N . PRO A 1 549 ? -8.590 27.808 -22.807 1.00 67.88 897 PRO A N 1
ATOM 8241 C CA . PRO A 1 549 ? -8.682 29.264 -22.675 1.00 71.20 897 PRO A CA 1
ATOM 8242 C C . PRO A 1 549 ? -7.451 29.848 -21.996 1.00 70.93 897 PRO A C 1
ATOM 8243 O O . PRO A 1 549 ? -6.810 29.160 -21.200 1.00 63.04 897 PRO A O 1
ATOM 8254 N N . PRO A 1 550 ? -7.116 31.107 -22.312 1.00 66.38 898 PRO A N 1
ATOM 8255 C CA . PRO A 1 550 ? -5.994 31.773 -21.645 1.00 69.79 898 PRO A CA 1
ATOM 8256 C C . PRO A 1 550 ? -6.307 32.039 -20.177 1.00 72.31 898 PRO A C 1
ATOM 8257 O O . PRO A 1 550 ? -7.471 32.220 -19.823 1.00 70.61 898 PRO A O 1
ATOM 8268 N N . SER A 1 551 ? -5.277 32.061 -19.339 1.00 73.23 899 SER A N 1
ATOM 8269 C CA . SER A 1 551 ? -5.453 32.229 -17.899 1.00 73.09 899 SER A CA 1
ATOM 8270 C C . SER A 1 551 ? -6.359 33.410 -17.547 1.00 74.15 899 SER A C 1
ATOM 8271 O O . SER A 1 551 ? -6.924 33.458 -16.455 1.00 78.35 899 SER A O 1
ATOM 8279 N N . GLU A 1 552 ? -6.498 34.356 -18.471 1.00 76.64 900 GLU A N 1
ATOM 8280 C CA . GLU A 1 552 ? -7.286 35.561 -18.222 1.00 78.91 900 GLU A CA 1
ATOM 8281 C C . GLU A 1 552 ? -8.781 35.263 -18.086 1.00 73.43 900 GLU A C 1
ATOM 8282 O O . GLU A 1 552 ? -9.486 35.931 -17.329 1.00 73.39 900 GLU A O 1
ATOM 8294 N N . VAL A 1 553 ? -9.260 34.262 -18.816 1.00 70.42 901 VAL A N 1
ATOM 8295 C CA . VAL A 1 553 ? -10.678 33.910 -18.795 1.00 70.37 901 VAL A CA 1
ATOM 8296 C C . VAL A 1 553 ? -11.105 33.402 -17.417 1.00 60.84 901 VAL A C 1
ATOM 8297 O O . VAL A 1 553 ? -10.409 32.598 -16.797 1.00 58.24 901 VAL A O 1
ATOM 8310 N N . ASP A 1 554 ? -12.254 33.880 -16.945 1.00 53.32 902 ASP A N 1
ATOM 8311 C CA . ASP A 1 554 ? -12.775 33.498 -15.635 1.00 58.34 902 ASP A CA 1
ATOM 8312 C C . ASP A 1 554 ? -13.163 32.024 -15.586 1.00 58.84 902 ASP A C 1
ATOM 8313 O O . ASP A 1 554 ? -13.488 31.422 -16.610 1.00 50.33 902 ASP A O 1
ATOM 8322 N N . GLN A 1 555 ? -13.133 31.452 -14.387 1.00 52.97 903 GLN A N 1
ATOM 8323 C CA . GLN A 1 555 ? -13.480 30.049 -14.194 1.00 59.44 903 GLN A CA 1
ATOM 8324 C C . GLN A 1 555 ? -14.905 29.777 -14.671 1.00 51.19 903 GLN A C 1
ATOM 8325 O O . GLN A 1 555 ? -15.838 30.498 -14.317 1.00 50.96 903 GLN A O 1
ATOM 8339 N N . GLY A 1 556 ? -15.064 28.733 -15.478 1.00 51.20 904 GLY A N 1
ATOM 8340 C CA . GLY A 1 556 ? -16.358 28.383 -16.035 1.00 58.68 904 GLY A CA 1
ATOM 8341 C C . GLY A 1 556 ? -17.262 27.654 -15.058 1.00 47.66 904 GLY A C 1
ATOM 8342 O O . GLY A 1 556 ? -16.906 27.442 -13.898 1.00 41.46 904 GLY A O 1
ATOM 8346 N N . VAL A 1 557 ? -18.438 27.261 -15.540 1.00 45.22 905 VAL A N 1
ATOM 8347 C CA . VAL A 1 557 ? -19.437 26.597 -14.708 1.00 45.78 905 VAL A CA 1
ATOM 8348 C C . VAL A 1 557 ? -19.003 25.182 -14.318 1.00 41.59 905 VAL A C 1
ATOM 8349 O O . VAL A 1 557 ? -19.080 24.797 -13.151 1.00 37.35 905 VAL A O 1
ATOM 8362 N N . LEU A 1 558 ? -18.542 24.413 -15.296 1.00 38.15 906 LEU A N 1
ATOM 8363 C CA . LEU A 1 558 ? -18.169 23.023 -15.062 1.00 43.44 906 LEU A CA 1
ATOM 8364 C C . LEU A 1 558 ? -16.964 22.910 -14.118 1.00 46.29 906 LEU A C 1
ATOM 8365 O O . LEU A 1 558 ? -16.997 22.140 -13.158 1.00 44.63 906 LEU A O 1
ATOM 8381 N N . PRO A 1 559 ? -15.895 23.681 -14.381 1.00 42.95 907 PRO A N 1
ATOM 8382 C CA . PRO A 1 559 ? -14.736 23.652 -13.480 1.00 42.26 907 PRO A CA 1
ATOM 8383 C C . PRO A 1 559 ? -15.088 24.107 -12.066 1.00 41.19 907 PRO A C 1
ATOM 8384 O O . PRO A 1 559 ? -14.600 23.533 -11.094 1.00 45.58 907 PRO A O 1
ATOM 8395 N N . ARG A 1 560 ? -15.924 25.134 -11.958 1.00 41.17 908 ARG A N 1
ATOM 8396 C CA . ARG A 1 560 ? -16.331 25.652 -10.659 1.00 41.11 908 ARG A CA 1
ATOM 8397 C C . ARG A 1 560 ? -17.149 24.608 -9.915 1.00 41.58 908 ARG A C 1
ATOM 8398 O O . ARG A 1 560 ? -17.046 24.475 -8.695 1.00 41.08 908 ARG A O 1
ATOM 8419 N N . LEU A 1 561 ? -17.963 23.866 -10.657 1.00 41.26 909 LEU A N 1
ATOM 8420 C CA . LEU A 1 561 ? -18.761 22.803 -10.070 1.00 44.34 909 LEU A CA 1
ATOM 8421 C C . LEU A 1 561 ? -17.836 21.740 -9.493 1.00 37.95 909 LEU A C 1
ATOM 8422 O O . LEU A 1 561 ? -18.000 21.315 -8.351 1.00 40.80 909 LEU A O 1
ATOM 8438 N N . LEU A 1 562 ? -16.851 21.328 -10.285 1.00 34.05 910 LEU A N 1
ATOM 8439 C CA . LEU A 1 562 ? -15.888 20.321 -9.848 1.00 39.69 910 LEU A CA 1
ATOM 8440 C C . LEU A 1 562 ? -15.090 20.803 -8.645 1.00 42.51 910 LEU A C 1
ATOM 8441 O O . LEU A 1 562 ? -14.879 20.054 -7.693 1.00 41.41 910 LEU A O 1
ATOM 8457 N N . ALA A 1 563 ? -14.648 22.056 -8.689 1.00 41.94 911 ALA A N 1
ATOM 8458 C CA . ALA A 1 563 ? -13.878 22.623 -7.591 1.00 47.14 911 ALA A CA 1
ATOM 8459 C C . ALA A 1 563 ? -14.684 22.560 -6.296 1.00 40.24 911 ALA A C 1
ATOM 8460 O O . ALA A 1 563 ? -14.156 22.202 -5.244 1.00 41.82 911 ALA A O 1
ATOM 8467 N N . ASN A 1 564 ? -15.967 22.899 -6.379 1.00 41.25 912 ASN A N 1
ATOM 8468 C CA . ASN A 1 564 ? -16.837 22.871 -5.207 1.00 39.14 912 ASN A CA 1
ATOM 8469 C C . ASN A 1 564 ? -16.990 21.460 -4.649 1.00 47.33 912 ASN A C 1
ATOM 8470 O O . ASN A 1 564 ? -17.019 21.264 -3.434 1.00 42.89 912 ASN A O 1
ATOM 8481 N N . LEU A 1 565 ? -17.098 20.482 -5.543 1.00 40.34 913 LEU A N 1
ATOM 8482 C CA . LEU A 1 565 ? -17.237 19.087 -5.139 1.00 47.15 913 LEU A CA 1
ATOM 8483 C C . LEU A 1 565 ? -15.969 18.604 -4.442 1.00 46.99 913 LEU A C 1
ATOM 8484 O O . LEU A 1 565 ? -16.033 17.931 -3.413 1.00 47.32 913 LEU A O 1
ATOM 8500 N N . VAL A 1 566 ? -14.818 18.952 -5.005 1.00 47.05 914 VAL A N 1
ATOM 8501 C CA . VAL A 1 566 ? -13.541 18.580 -4.409 1.00 50.71 914 VAL A CA 1
ATOM 8502 C C . VAL A 1 566 ? -13.365 19.265 -3.058 1.00 49.55 914 VAL A C 1
ATOM 8503 O O . VAL A 1 566 ? -12.919 18.646 -2.094 1.00 51.77 914 VAL A O 1
ATOM 8516 N N . ASP A 1 567 ? -13.726 20.542 -2.985 1.00 49.13 915 ASP A N 1
ATOM 8517 C CA . ASP A 1 567 ? -13.594 21.290 -1.742 1.00 50.32 915 ASP A CA 1
ATOM 8518 C C . ASP A 1 567 ? -14.449 20.681 -0.644 1.00 46.91 915 ASP A C 1
ATOM 8519 O O . ASP A 1 567 ? -13.978 20.451 0.468 1.00 53.75 915 ASP A O 1
ATOM 8528 N N . ARG A 1 568 ? -15.706 20.406 -0.964 1.00 49.12 916 ARG A N 1
ATOM 8529 C CA . ARG A 1 568 ? -16.624 19.850 0.016 1.00 43.67 916 ARG A CA 1
ATOM 8530 C C . ARG A 1 568 ? -16.149 18.480 0.484 1.00 45.59 916 ARG A C 1
ATOM 8531 O O . ARG A 1 568 ? -16.323 18.123 1.646 1.00 46.86 916 ARG A O 1
ATOM 8552 N N . ARG A 1 569 ? -15.543 17.715 -0.416 1.00 40.42 917 ARG A N 1
ATOM 8553 C CA . ARG A 1 569 ? -15.021 16.410 -0.046 1.00 46.58 917 ARG A CA 1
ATOM 8554 C C . ARG A 1 569 ? -13.921 16.560 1.002 1.00 51.60 917 ARG A C 1
ATOM 8555 O O . ARG A 1 569 ? -13.851 15.779 1.949 1.00 53.93 917 ARG A O 1
ATOM 8576 N N . ARG A 1 570 ? -13.062 17.560 0.831 1.00 53.13 918 ARG A N 1
ATOM 8577 C CA . ARG A 1 570 ? -12.005 17.813 1.805 1.00 53.28 918 ARG A CA 1
ATOM 8578 C C . ARG A 1 570 ? -12.619 18.224 3.136 1.00 55.46 918 ARG A C 1
ATOM 8579 O O . ARG A 1 570 ? -12.217 17.733 4.190 1.00 55.35 918 ARG A O 1
ATOM 8600 N N . GLU A 1 571 ? -13.595 19.124 3.080 1.00 51.72 919 GLU A N 1
ATOM 8601 C CA . GLU A 1 571 ? -14.307 19.549 4.278 1.00 49.40 919 GLU A CA 1
ATOM 8602 C C . GLU A 1 571 ? -14.787 18.331 5.064 1.00 64.61 919 GLU A C 1
ATOM 8603 O O . GLU A 1 571 ? -14.665 18.284 6.288 1.00 67.02 919 GLU A O 1
ATOM 8615 N N . VAL A 1 572 ? -15.321 17.341 4.353 1.00 61.10 920 VAL A N 1
ATOM 8616 C CA . VAL A 1 572 ? -15.825 16.128 4.990 1.00 61.46 920 VAL A CA 1
ATOM 8617 C C . VAL A 1 572 ? -14.695 15.316 5.618 1.00 59.06 920 VAL A C 1
ATOM 8618 O O . VAL A 1 572 ? -14.804 14.877 6.762 1.00 60.36 920 VAL A O 1
ATOM 8631 N N . LYS A 1 573 ? -13.615 15.114 4.869 1.00 60.90 921 LYS A N 1
ATOM 8632 C CA . LYS A 1 573 ? -12.480 14.343 5.368 1.00 69.26 921 LYS A CA 1
ATOM 8633 C C . LYS A 1 573 ? -11.810 15.020 6.563 1.00 67.52 921 LYS A C 1
ATOM 8634 O O . LYS A 1 573 ? -11.253 14.347 7.430 1.00 74.45 921 LYS A O 1
ATOM 8653 N N . LYS A 1 574 ? -11.862 16.347 6.609 1.00 67.11 922 LYS A N 1
ATOM 8654 C CA . LYS A 1 574 ? -11.341 17.079 7.758 1.00 79.52 922 LYS A CA 1
ATOM 8655 C C . LYS A 1 574 ? -12.184 16.761 8.985 1.00 77.15 922 LYS A C 1
ATOM 8656 O O . LYS A 1 574 ? -11.657 16.479 10.061 1.00 82.70 922 LYS A O 1
ATOM 8675 N N . VAL A 1 575 ? -13.501 16.806 8.812 1.00 71.57 923 VAL A N 1
ATOM 8676 C CA . VAL A 1 575 ? -14.431 16.525 9.899 1.00 78.86 923 VAL A CA 1
ATOM 8677 C C . VAL A 1 575 ? -14.295 15.085 10.394 1.00 81.21 923 VAL A C 1
ATOM 8678 O O . VAL A 1 575 ? -14.499 14.810 11.576 1.00 89.17 923 VAL A O 1
ATOM 8691 N N . MET A 1 576 ? -13.948 14.172 9.492 1.00 75.04 924 MET A N 1
ATOM 8692 C CA . MET A 1 576 ? -13.812 12.762 9.849 1.00 79.43 924 MET A CA 1
ATOM 8693 C C . MET A 1 576 ? -12.658 12.540 10.820 1.00 84.40 924 MET A C 1
ATOM 8694 O O . MET A 1 576 ? -12.812 11.857 11.833 1.00 89.91 924 MET A O 1
ATOM 8708 N N . LYS A 1 577 ? -11.503 13.116 10.504 1.00 87.87 925 LYS A N 1
ATOM 8709 C CA . LYS A 1 577 ? -10.315 12.960 11.336 1.00 88.69 925 LYS A CA 1
ATOM 8710 C C . LYS A 1 577 ? -10.616 13.260 12.802 1.00 87.60 925 LYS A C 1
ATOM 8711 O O . LYS A 1 577 ? -10.021 12.663 13.699 1.00 90.66 925 LYS A O 1
ATOM 8730 N N . THR A 1 578 ? -11.547 14.180 13.038 1.00 90.56 926 THR A N 1
ATOM 8731 C CA . THR A 1 578 ? -11.886 14.601 14.394 1.00 91.49 926 THR A CA 1
ATOM 8732 C C . THR A 1 578 ? -13.058 13.808 14.969 1.00 96.80 926 THR A C 1
ATOM 8733 O O . THR A 1 578 ? -13.088 13.511 16.164 1.00 101.08 926 THR A O 1
ATOM 8744 N N . GLU A 1 579 ? -14.019 13.468 14.117 1.00 97.33 927 GLU A N 1
ATOM 8745 C CA . GLU A 1 579 ? -15.247 12.815 14.563 1.00 95.32 927 GLU A CA 1
ATOM 8746 C C . GLU A 1 579 ? -14.965 11.552 15.373 1.00 96.71 927 GLU A C 1
ATOM 8747 O O . GLU A 1 579 ? -14.151 10.715 14.979 1.00 98.53 927 GLU A O 1
ATOM 8759 N N . THR A 1 580 ? -15.652 11.424 16.505 1.00 95.91 928 THR A N 1
ATOM 8760 C CA . THR A 1 580 ? -15.484 10.275 17.388 1.00 101.47 928 THR A CA 1
ATOM 8761 C C . THR A 1 580 ? -16.634 9.283 17.230 1.00 99.93 928 THR A C 1
ATOM 8762 O O . THR A 1 580 ? -16.417 8.073 17.177 1.00 97.34 928 THR A O 1
ATOM 8773 N N . ASP A 1 581 ? -17.855 9.804 17.156 1.00 97.73 929 ASP A N 1
ATOM 8774 C CA . ASP A 1 581 ? -19.044 8.968 17.020 1.00 97.40 929 ASP A CA 1
ATOM 8775 C C . ASP A 1 581 ? -18.989 8.133 15.742 1.00 92.79 929 ASP A C 1
ATOM 8776 O O . ASP A 1 581 ? -18.916 8.683 14.643 1.00 95.52 929 ASP A O 1
ATOM 8785 N N . PRO A 1 582 ? -19.023 6.798 15.883 1.00 93.96 930 PRO A N 1
ATOM 8786 C CA . PRO A 1 582 ? -18.974 5.908 14.716 1.00 101.10 930 PRO A CA 1
ATOM 8787 C C . PRO A 1 582 ? -20.134 6.129 13.746 1.00 94.16 930 PRO A C 1
ATOM 8788 O O . PRO A 1 582 ? -19.960 5.946 12.541 1.00 92.62 930 PRO A O 1
ATOM 8799 N N . HIS A 1 583 ? -21.299 6.509 14.262 1.00 90.81 931 HIS A N 1
ATOM 8800 C CA . HIS A 1 583 ? -22.458 6.753 13.410 1.00 96.91 931 HIS A CA 1
ATOM 8801 C C . HIS A 1 583 ? -22.199 7.919 12.464 1.00 87.98 931 HIS A C 1
ATOM 8802 O O . HIS A 1 583 ? -22.280 7.770 11.243 1.00 77.31 931 HIS A O 1
ATOM 8817 N N . LYS A 1 584 ? -21.891 9.080 13.033 1.00 90.21 932 LYS A N 1
ATOM 8818 C CA . LYS A 1 584 ? -21.608 10.269 12.240 1.00 85.92 932 LYS A CA 1
ATOM 8819 C C . LYS A 1 584 ? -20.412 10.042 11.323 1.00 78.89 932 LYS A C 1
ATOM 8820 O O . LYS A 1 584 ? -20.372 10.555 10.206 1.00 74.19 932 LYS A O 1
ATOM 8839 N N . ARG A 1 585 ? -19.441 9.267 11.797 1.00 75.76 933 ARG A N 1
ATOM 8840 C CA . ARG A 1 585 ? -18.234 9.002 11.023 1.00 81.67 933 ARG A CA 1
ATOM 8841 C C . ARG A 1 585 ? -18.555 8.166 9.787 1.00 74.68 933 ARG A C 1
ATOM 8842 O O . ARG A 1 585 ? -18.122 8.488 8.680 1.00 69.97 933 ARG A O 1
ATOM 8863 N N . VAL A 1 586 ? -19.312 7.092 9.980 1.00 76.43 934 VAL A N 1
ATOM 8864 C CA . VAL A 1 586 ? -19.746 6.256 8.867 1.00 72.09 934 VAL A CA 1
ATOM 8865 C C . VAL A 1 586 ? -20.535 7.095 7.868 1.00 62.84 934 VAL A C 1
ATOM 8866 O O . VAL A 1 586 ? -20.393 6.936 6.655 1.00 58.57 934 VAL A O 1
ATOM 8879 N N . GLN A 1 587 ? -21.364 7.992 8.389 1.00 58.67 935 GLN A N 1
ATOM 8880 C CA . GLN A 1 587 ? -22.146 8.891 7.552 1.00 64.90 935 GLN A CA 1
ATOM 8881 C C . GLN A 1 587 ? -21.220 9.753 6.696 1.00 67.42 935 GLN A C 1
ATOM 8882 O O . GLN A 1 587 ? -21.436 9.905 5.493 1.00 59.67 935 GLN A O 1
ATOM 8896 N N . CYS A 1 588 ? -20.187 10.310 7.321 1.00 66.91 936 CYS A N 1
ATOM 8897 C CA . CYS A 1 588 ? -19.213 11.135 6.612 1.00 65.48 936 CYS A CA 1
ATOM 8898 C C . CYS A 1 588 ? -18.558 10.359 5.474 1.00 56.05 936 CYS A C 1
ATOM 8899 O O . CYS A 1 588 ? -18.351 10.896 4.387 1.00 53.69 936 CYS A O 1
ATOM 8907 N N . ASP A 1 589 ? -18.232 9.096 5.727 1.00 61.14 937 ASP A N 1
ATOM 8908 C CA . ASP A 1 589 ? -17.568 8.270 4.726 1.00 57.86 937 ASP A CA 1
ATOM 8909 C C . ASP A 1 589 ? -18.470 8.037 3.515 1.00 62.27 937 ASP A C 1
ATOM 8910 O O . ASP A 1 589 ? -17.996 7.995 2.380 1.00 62.28 937 ASP A O 1
ATOM 8919 N N . ILE A 1 590 ? -19.768 7.884 3.760 1.00 56.69 938 ILE A N 1
ATOM 8920 C CA . ILE A 1 590 ? -20.738 7.752 2.678 1.00 59.27 938 ILE A CA 1
ATOM 8921 C C . ILE A 1 590 ? -20.795 9.043 1.872 1.00 44.20 938 ILE A C 1
ATOM 8922 O O . ILE A 1 590 ? -20.720 9.030 0.643 1.00 41.95 938 ILE A O 1
ATOM 8938 N N . ARG A 1 591 ? -20.930 10.160 2.578 1.00 42.20 939 ARG A N 1
ATOM 8939 C CA . ARG A 1 591 ? -20.956 11.473 1.948 1.00 47.08 939 ARG A CA 1
ATOM 8940 C C . ARG A 1 591 ? -19.719 11.683 1.080 1.00 47.59 939 ARG A C 1
ATOM 8941 O O . ARG A 1 591 ? -19.809 12.115 -0.070 1.00 35.68 939 ARG A O 1
ATOM 8962 N N . GLN A 1 592 ? -18.564 11.367 1.652 1.00 47.27 940 GLN A N 1
ATOM 8963 C CA . GLN A 1 592 ? -17.284 11.538 0.983 1.00 45.78 940 GLN A CA 1
ATOM 8964 C C . GLN A 1 592 ? -17.208 10.701 -0.295 1.00 47.08 940 GLN A C 1
ATOM 8965 O O . GLN A 1 592 ? -16.728 11.174 -1.327 1.00 40.41 940 GLN A O 1
ATOM 8979 N N A GLN A 1 593 ? -17.676 9.458 -0.215 0.57 43.02 941 GLN A N 1
ATOM 8980 N N B GLN A 1 593 ? -17.697 9.467 -0.227 0.43 43.35 941 GLN A N 1
ATOM 8981 C CA A GLN A 1 593 ? -17.707 8.570 -1.373 0.57 45.43 941 GLN A CA 1
ATOM 8982 C CA B GLN A 1 593 ? -17.688 8.574 -1.382 0.43 45.30 941 GLN A CA 1
ATOM 8983 C C A GLN A 1 593 ? -18.577 9.149 -2.480 0.57 41.13 941 GLN A C 1
ATOM 8984 C C B GLN A 1 593 ? -18.601 9.091 -2.492 0.43 41.09 941 GLN A C 1
ATOM 8985 O O A GLN A 1 593 ? -18.167 9.207 -3.639 0.57 38.31 941 GLN A O 1
ATOM 8986 O O B GLN A 1 593 ? -18.240 9.054 -3.668 0.43 38.41 941 GLN A O 1
ATOM 9013 N N . ALA A 1 594 ? -19.785 9.566 -2.114 1.00 41.17 942 ALA A N 1
ATOM 9014 C CA . ALA A 1 594 ? -20.733 10.115 -3.078 1.00 35.37 942 ALA A CA 1
ATOM 9015 C C . ALA A 1 594 ? -20.136 11.312 -3.813 1.00 34.94 942 ALA A C 1
ATOM 9016 O O . ALA A 1 594 ? -20.253 11.422 -5.033 1.00 38.21 942 ALA A O 1
ATOM 9024 N N . LEU A 1 595 ? -19.494 12.207 -3.071 1.00 35.31 943 LEU A N 1
ATOM 9025 C CA . LEU A 1 595 ? -18.863 13.375 -3.678 1.00 38.61 943 LEU A CA 1
ATOM 9026 C C . LEU A 1 595 ? -17.809 12.948 -4.696 1.00 37.15 943 LEU A C 1
ATOM 9027 O O . LEU A 1 595 ? -17.714 13.517 -5.783 1.00 35.95 943 LEU A O 1
ATOM 9043 N N . LYS A 1 596 ? -17.025 11.935 -4.342 1.00 39.02 944 LYS A N 1
ATOM 9044 C CA . LYS A 1 596 ? -15.988 11.423 -5.228 1.00 39.20 944 LYS A CA 1
ATOM 9045 C C . LYS A 1 596 ? -16.593 10.871 -6.516 1.00 43.33 944 LYS A C 1
ATOM 9046 O O . LYS A 1 596 ? -16.174 11.242 -7.613 1.00 42.83 944 LYS A O 1
ATOM 9065 N N . LEU A 1 597 ? -17.579 9.987 -6.377 1.00 38.19 945 LEU A N 1
ATOM 9066 C CA . LEU A 1 597 ? -18.221 9.360 -7.528 1.00 39.11 945 LEU A CA 1
ATOM 9067 C C . LEU A 1 597 ? -18.836 10.405 -8.449 1.00 32.38 945 LEU A C 1
ATOM 9068 O O . LEU A 1 597 ? -18.807 10.264 -9.671 1.00 42.81 945 LEU A O 1
ATOM 9084 N N . THR A 1 598 ? -19.395 11.455 -7.859 1.00 40.52 946 THR A N 1
ATOM 9085 C CA . THR A 1 598 ? -20.037 12.510 -8.635 1.00 37.55 946 THR A CA 1
ATOM 9086 C C . THR A 1 598 ? -19.008 13.229 -9.500 1.00 42.56 946 THR A C 1
ATOM 9087 O O . THR A 1 598 ? -19.218 13.426 -10.696 1.00 39.91 946 THR A O 1
ATOM 9098 N N . ALA A 1 599 ? -17.890 13.609 -8.889 1.00 40.88 947 ALA A N 1
ATOM 9099 C CA . ALA A 1 599 ? -16.828 14.307 -9.604 1.00 41.69 947 ALA A CA 1
ATOM 9100 C C . ALA A 1 599 ? -16.237 13.432 -10.707 1.00 42.74 947 ALA A C 1
ATOM 9101 O O . ALA A 1 599 ? -16.047 13.886 -11.835 1.00 45.22 947 ALA A O 1
ATOM 9108 N N . ASN A 1 600 ? -15.958 12.175 -10.379 1.00 42.71 948 ASN A N 1
ATOM 9109 C CA . ASN A 1 600 ? -15.312 11.263 -11.320 1.00 50.62 948 ASN A CA 1
ATOM 9110 C C . ASN A 1 600 ? -16.240 10.774 -12.429 1.00 47.32 948 ASN A C 1
ATOM 9111 O O . ASN A 1 600 ? -15.821 10.024 -13.309 1.00 51.27 948 ASN A O 1
ATOM 9122 N N . SER A 1 601 ? -17.496 11.201 -12.387 1.00 45.68 949 SER A N 1
ATOM 9123 C CA . SER A 1 601 ? -18.451 10.851 -13.430 1.00 54.66 949 SER A CA 1
ATOM 9124 C C . SER A 1 601 ? -18.697 12.027 -14.376 1.00 53.80 949 SER A C 1
ATOM 9125 O O . SER A 1 601 ? -19.294 11.861 -15.438 1.00 53.01 949 SER A O 1
ATOM 9133 N N . MET A 1 602 ? -18.218 13.208 -13.991 1.00 52.07 950 MET A N 1
ATOM 9134 C CA . MET A 1 602 ? -18.502 14.440 -14.726 1.00 51.99 950 MET A CA 1
ATOM 9135 C C . MET A 1 602 ? -18.051 14.403 -16.184 1.00 53.17 950 MET A C 1
ATOM 9136 O O . MET A 1 602 ? -18.682 15.017 -17.044 1.00 52.26 950 MET A O 1
ATOM 9150 N N . TYR A 1 603 ? -16.960 13.700 -16.468 1.00 52.62 951 TYR A N 1
ATOM 9151 C CA . TYR A 1 603 ? -16.453 13.648 -17.835 1.00 48.85 951 TYR A CA 1
ATOM 9152 C C . TYR A 1 603 ? -17.505 13.093 -18.792 1.00 55.36 951 TYR A C 1
ATOM 9153 O O . TYR A 1 603 ? -17.588 13.513 -19.946 1.00 60.10 951 TYR A O 1
ATOM 9171 N N . GLY A 1 604 ? -18.303 12.145 -18.309 1.00 51.86 952 GLY A N 1
ATOM 9172 C CA . GLY A 1 604 ? -19.359 11.554 -19.111 1.00 52.28 952 GLY A CA 1
ATOM 9173 C C . GLY A 1 604 ? -20.286 12.600 -19.702 1.00 51.18 952 GLY A C 1
ATOM 9174 O O . GLY A 1 604 ? -20.851 12.403 -20.778 1.00 57.36 952 GLY A O 1
ATOM 9178 N N . CYS A 1 605 ? -20.440 13.715 -18.996 1.00 52.00 953 CYS A N 1
ATOM 9179 C CA . CYS A 1 605 ? -21.300 14.805 -19.446 1.00 58.02 953 CYS A CA 1
ATOM 9180 C C . CYS A 1 605 ? -20.962 15.247 -20.866 1.00 60.22 953 CYS A C 1
ATOM 9181 O O . CYS A 1 605 ? -21.854 15.438 -21.692 1.00 60.00 953 CYS A O 1
ATOM 9189 N N . LEU A 1 606 ? -19.673 15.406 -21.149 1.00 59.42 954 LEU A N 1
ATOM 9190 C CA . LEU A 1 606 ? -19.243 15.961 -22.428 1.00 56.50 954 LEU A CA 1
ATOM 9191 C C . LEU A 1 606 ? -18.565 14.928 -23.325 1.00 58.64 954 LEU A C 1
ATOM 9192 O O . LEU A 1 606 ? -18.289 15.203 -24.492 1.00 61.15 954 LEU A O 1
ATOM 9208 N N . GLY A 1 607 ? -18.313 13.739 -22.784 1.00 56.94 955 GLY A N 1
ATOM 9209 C CA . GLY A 1 607 ? -17.589 12.710 -23.509 1.00 57.53 955 GLY A CA 1
ATOM 9210 C C . GLY A 1 607 ? -18.473 11.630 -24.106 1.00 61.54 955 GLY A C 1
ATOM 9211 O O . GLY A 1 607 ? -18.175 11.096 -25.174 1.00 58.93 955 GLY A O 1
ATOM 9215 N N . TYR A 1 608 ? -19.559 11.298 -23.416 1.00 68.82 956 TYR A N 1
ATOM 9216 C CA . TYR A 1 608 ? -20.468 10.259 -23.888 1.00 62.93 956 TYR A CA 1
ATOM 9217 C C . TYR A 1 608 ? -21.218 10.728 -25.133 1.00 66.46 956 TYR A C 1
ATOM 9218 O O . TYR A 1 608 ? -21.875 11.771 -25.123 1.00 65.91 956 TYR A O 1
ATOM 9236 N N . VAL A 1 609 ? -21.110 9.945 -26.202 1.00 65.08 957 VAL A N 1
ATOM 9237 C CA . VAL A 1 609 ? -21.647 10.317 -27.509 1.00 71.61 957 VAL A CA 1
ATOM 9238 C C . VAL A 1 609 ? -23.124 10.703 -27.464 1.00 64.26 957 VAL A C 1
ATOM 9239 O O . VAL A 1 609 ? -23.542 11.656 -28.119 1.00 64.71 957 VAL A O 1
ATOM 9252 N N . ASN A 1 610 ? -23.909 9.957 -26.696 1.00 66.01 958 ASN A N 1
ATOM 9253 C CA . ASN A 1 610 ? -25.347 10.179 -26.640 1.00 69.05 958 ASN A CA 1
ATOM 9254 C C . ASN A 1 610 ? -25.754 11.031 -25.441 1.00 65.81 958 ASN A C 1
ATOM 9255 O O . ASN A 1 610 ? -26.887 10.953 -24.966 1.00 64.32 958 ASN A O 1
ATOM 9266 N N . SER A 1 611 ? -24.825 11.851 -24.963 1.00 63.58 959 SER A N 1
ATOM 9267 C CA . SER A 1 611 ? -25.092 12.727 -23.831 1.00 58.65 959 SER A CA 1
ATOM 9268 C C . SER A 1 611 ? -25.793 14.001 -24.276 1.00 57.38 959 SER A C 1
ATOM 9269 O O . SER A 1 611 ? -25.534 14.524 -25.360 1.00 57.66 959 SER A O 1
ATOM 9277 N N . ARG A 1 612 ? -26.678 14.497 -23.421 1.00 53.55 960 ARG A N 1
ATOM 9278 C CA . ARG A 1 612 ? -27.400 15.730 -23.686 1.00 46.03 960 ARG A CA 1
ATOM 9279 C C . ARG A 1 612 ? -26.437 16.908 -23.762 1.00 50.68 960 ARG A C 1
ATOM 9280 O O . ARG A 1 612 ? -26.731 17.922 -24.396 1.00 53.37 960 ARG A O 1
ATOM 9301 N N . PHE A 1 613 ? -25.282 16.767 -23.118 1.00 48.97 961 PHE A N 1
ATOM 9302 C CA . PHE A 1 613 ? -24.284 17.828 -23.094 1.00 45.36 961 PHE A CA 1
ATOM 9303 C C . PHE A 1 613 ? -23.031 17.432 -23.866 1.00 54.59 961 PHE A C 1
ATOM 9304 O O . PHE A 1 613 ? -21.954 17.981 -23.637 1.00 53.16 961 PHE A O 1
ATOM 9321 N N . TYR A 1 614 ? -23.176 16.482 -24.784 1.00 54.15 962 TYR A N 1
ATOM 9322 C CA . TYR A 1 614 ? -22.043 15.998 -25.563 1.00 49.37 962 TYR A CA 1
ATOM 9323 C C . TYR A 1 614 ? -21.375 17.132 -26.332 1.00 60.15 962 TYR A C 1
ATOM 9324 O O . TYR A 1 614 ? -22.043 17.936 -26.980 1.00 62.03 962 TYR A O 1
ATOM 9342 N N . ALA A 1 615 ? -20.050 17.190 -26.246 1.00 61.85 963 ALA A N 1
ATOM 9343 C CA . ALA A 1 615 ? -19.269 18.190 -26.965 1.00 58.34 963 ALA A CA 1
ATOM 9344 C C . ALA A 1 615 ? -17.931 17.587 -27.374 1.00 66.98 963 ALA A C 1
ATOM 9345 O O . ALA A 1 615 ? -17.035 17.423 -26.546 1.00 70.16 963 ALA A O 1
ATOM 9352 N N . LYS A 1 616 ? -17.799 17.260 -28.655 1.00 69.02 964 LYS A N 1
ATOM 9353 C CA . LYS A 1 616 ? -16.624 16.549 -29.145 1.00 68.61 964 LYS A CA 1
ATOM 9354 C C . LYS A 1 616 ? -15.338 17.356 -28.979 1.00 70.66 964 LYS A C 1
ATOM 9355 O O . LYS A 1 616 ? -14.314 16.810 -28.572 1.00 73.55 964 LYS A O 1
ATOM 9374 N N . PRO A 1 617 ? -15.381 18.660 -29.296 1.00 65.68 965 PRO A N 1
ATOM 9375 C CA . PRO A 1 617 ? -14.171 19.476 -29.156 1.00 71.58 965 PRO A CA 1
ATOM 9376 C C . PRO A 1 617 ? -13.646 19.483 -27.723 1.00 68.87 965 PRO A C 1
ATOM 9377 O O . PRO A 1 617 ? -12.433 19.515 -27.516 1.00 69.39 965 PRO A O 1
ATOM 9388 N N . LEU A 1 618 ? -14.551 19.449 -26.750 1.00 62.30 966 LEU A N 1
ATOM 9389 C CA . LEU A 1 618 ? -14.157 19.430 -25.347 1.00 61.90 966 LEU A CA 1
ATOM 9390 C C . LEU A 1 618 ? -13.636 18.051 -24.958 1.00 64.74 966 LEU A C 1
ATOM 9391 O O . LEU A 1 618 ? -12.626 17.932 -24.265 1.00 58.09 966 LEU A O 1
ATOM 9407 N N . ALA A 1 619 ? -14.329 17.011 -25.409 1.00 61.20 967 ALA A N 1
ATOM 9408 C CA . ALA A 1 619 ? -13.935 15.643 -25.107 1.00 62.23 967 ALA A CA 1
ATOM 9409 C C . ALA A 1 619 ? -12.524 15.378 -25.617 1.00 69.26 967 ALA A C 1
ATOM 9410 O O . ALA A 1 619 ? -11.671 14.887 -24.879 1.00 68.26 967 ALA A O 1
ATOM 9417 N N . MET A 1 620 ? -12.286 15.710 -26.882 1.00 68.11 968 MET A N 1
ATOM 9418 C CA . MET A 1 620 ? -10.970 15.543 -27.488 1.00 70.77 968 MET A CA 1
ATOM 9419 C C . MET A 1 620 ? -9.922 16.332 -26.715 1.00 66.05 968 MET A C 1
ATOM 9420 O O . MET A 1 620 ? -8.824 15.839 -26.456 1.00 63.25 968 MET A O 1
ATOM 9434 N N . LEU A 1 621 ? -10.269 17.561 -26.350 1.00 60.82 969 LEU A N 1
ATOM 9435 C CA . LEU A 1 621 ? -9.358 18.433 -25.622 1.00 62.79 969 LEU A CA 1
ATOM 9436 C C . LEU A 1 621 ? -8.943 17.808 -24.293 1.00 61.57 969 LEU A C 1
ATOM 9437 O O . LEU A 1 621 ? -7.768 17.827 -23.927 1.00 64.28 969 LEU A O 1
ATOM 9453 N N . VAL A 1 622 ? -9.914 17.251 -23.577 1.00 59.38 970 VAL A N 1
ATOM 9454 C CA . VAL A 1 622 ? -9.651 16.622 -22.289 1.00 55.82 970 VAL A CA 1
ATOM 9455 C C . VAL A 1 622 ? -8.912 15.299 -22.473 1.00 64.06 970 VAL A C 1
ATOM 9456 O O . VAL A 1 622 ? -8.082 14.922 -21.646 1.00 62.07 970 VAL A O 1
ATOM 9469 N N . THR A 1 623 ? -9.212 14.602 -23.564 1.00 59.99 971 THR A N 1
ATOM 9470 C CA . THR A 1 623 ? -8.597 13.309 -23.841 1.00 59.97 971 THR A CA 1
ATOM 9471 C C . THR A 1 623 ? -7.117 13.463 -24.167 1.00 61.59 971 THR A C 1
ATOM 9472 O O . THR A 1 623 ? -6.283 12.697 -23.685 1.00 57.83 971 THR A O 1
ATOM 9483 N N . ASN A 1 624 ? -6.797 14.456 -24.989 1.00 61.25 972 ASN A N 1
ATOM 9484 C CA . ASN A 1 624 ? -5.418 14.691 -25.396 1.00 62.24 972 ASN A CA 1
ATOM 9485 C C . ASN A 1 624 ? -4.539 15.067 -24.210 1.00 60.65 972 ASN A C 1
ATOM 9486 O O . ASN A 1 624 ? -3.442 14.535 -24.053 1.00 62.60 972 ASN A O 1
ATOM 9497 N N . LYS A 1 625 ? -5.021 15.980 -23.375 1.00 57.24 973 LYS A N 1
ATOM 9498 C CA . LYS A 1 625 ? -4.298 16.348 -22.164 1.00 59.42 973 LYS A CA 1
ATOM 9499 C C . LYS A 1 625 ? -4.128 15.129 -21.264 1.00 61.74 973 LYS A C 1
ATOM 9500 O O . LYS A 1 625 ? -3.157 15.027 -20.515 1.00 60.30 973 LYS A O 1
ATOM 9519 N N . GLY A 1 626 ? -5.078 14.203 -21.345 1.00 58.19 974 GLY A N 1
ATOM 9520 C CA . GLY A 1 626 ? -5.015 12.980 -20.570 1.00 56.52 974 GLY A CA 1
ATOM 9521 C C . GLY A 1 626 ? -3.889 12.075 -21.033 1.00 63.43 974 GLY A C 1
ATOM 9522 O O . GLY A 1 626 ? -3.237 11.419 -20.220 1.00 54.97 974 GLY A O 1
ATOM 9526 N N . ARG A 1 627 ? -3.664 12.033 -22.342 1.00 60.82 975 ARG A N 1
ATOM 9527 C CA . ARG A 1 627 ? -2.584 11.230 -22.900 1.00 68.25 975 ARG A CA 1
ATOM 9528 C C . ARG A 1 627 ? -1.234 11.789 -22.465 1.00 68.47 975 ARG A C 1
ATOM 9529 O O . ARG A 1 627 ? -0.364 11.046 -22.013 1.00 70.45 975 ARG A O 1
ATOM 9550 N N . GLU A 1 628 ? -1.068 13.101 -22.603 1.00 62.13 976 GLU A N 1
ATOM 9551 C CA . GLU A 1 628 ? 0.169 13.759 -22.205 1.00 65.13 976 GLU A CA 1
ATOM 9552 C C . GLU A 1 628 ? 0.520 13.413 -20.766 1.00 63.81 976 GLU A C 1
ATOM 9553 O O . GLU A 1 628 ? 1.625 12.955 -20.481 1.00 63.71 976 GLU A O 1
ATOM 9565 N N . ILE A 1 629 ? -0.427 13.637 -19.860 1.00 54.64 977 ILE A N 1
ATOM 9566 C CA . ILE A 1 629 ? -0.190 13.409 -18.440 1.00 56.01 977 ILE A CA 1
ATOM 9567 C C . ILE A 1 629 ? 0.222 11.965 -18.171 1.00 59.88 977 ILE A C 1
ATOM 9568 O O . ILE A 1 629 ? 1.114 11.710 -17.364 1.00 58.60 977 ILE A O 1
ATOM 9584 N N . LEU A 1 630 ? -0.423 11.024 -18.851 1.00 54.03 978 LEU A N 1
ATOM 9585 C CA . LEU A 1 630 ? -0.102 9.612 -18.683 1.00 55.75 978 LEU A CA 1
ATOM 9586 C C . LEU A 1 630 ? 1.275 9.292 -19.257 1.00 59.25 978 LEU A C 1
ATOM 9587 O O . LEU A 1 630 ? 2.051 8.550 -18.655 1.00 51.72 978 LEU A O 1
ATOM 9603 N N . MET A 1 631 ? 1.571 9.853 -20.424 1.00 62.11 979 MET A N 1
ATOM 9604 C CA . MET A 1 631 ? 2.876 9.677 -21.047 1.00 66.50 979 MET A CA 1
ATOM 9605 C C . MET A 1 631 ? 3.966 10.236 -20.144 1.00 54.95 979 MET A C 1
ATOM 9606 O O . MET A 1 631 ? 5.019 9.625 -19.972 1.00 56.80 979 MET A O 1
ATOM 9620 N N . ASN A 1 632 ? 3.706 11.401 -19.562 1.00 55.98 980 ASN A N 1
ATOM 9621 C CA . ASN A 1 632 ? 4.665 12.032 -18.668 1.00 50.85 980 ASN A CA 1
ATOM 9622 C C . ASN A 1 632 ? 4.703 11.338 -17.311 1.00 58.22 980 ASN A C 1
ATOM 9623 O O . ASN A 1 632 ? 5.719 11.374 -16.618 1.00 53.57 980 ASN A O 1
ATOM 9634 N N . THR A 1 633 ? 3.595 10.706 -16.935 1.00 60.15 981 THR A N 1
ATOM 9635 C CA . THR A 1 633 ? 3.540 9.938 -15.696 1.00 51.19 981 THR A CA 1
ATOM 9636 C C . THR A 1 633 ? 4.481 8.745 -15.798 1.00 45.03 981 THR A C 1
ATOM 9637 O O . THR A 1 633 ? 5.050 8.299 -14.802 1.00 43.17 981 THR A O 1
ATOM 9648 N N . ARG A 1 634 ? 4.633 8.233 -17.015 1.00 46.51 982 ARG A N 1
ATOM 9649 C CA . ARG A 1 634 ? 5.536 7.124 -17.284 1.00 52.27 982 ARG A CA 1
ATOM 9650 C C . ARG A 1 634 ? 6.976 7.575 -17.067 1.00 53.86 982 ARG A C 1
ATOM 9651 O O . ARG A 1 634 ? 7.740 6.930 -16.348 1.00 48.46 982 ARG A O 1
ATOM 9672 N N . GLN A 1 635 ? 7.338 8.693 -17.689 1.00 51.30 983 GLN A N 1
ATOM 9673 C CA . GLN A 1 635 ? 8.679 9.247 -17.553 1.00 55.12 983 GLN A CA 1
ATOM 9674 C C . GLN A 1 635 ? 9.002 9.517 -16.088 1.00 49.19 983 GLN A C 1
ATOM 9675 O O . GLN A 1 635 ? 10.128 9.299 -15.642 1.00 52.64 983 GLN A O 1
ATOM 9689 N N . LEU A 1 636 ? 8.009 9.987 -15.341 1.00 49.82 984 LEU A N 1
ATOM 9690 C CA . LEU A 1 636 ? 8.187 10.246 -13.917 1.00 47.64 984 LEU A CA 1
ATOM 9691 C C . LEU A 1 636 ? 8.499 8.952 -13.172 1.00 50.64 984 LEU A C 1
ATOM 9692 O O . LEU A 1 636 ? 9.408 8.903 -12.343 1.00 47.93 984 LEU A O 1
ATOM 9708 N N . ALA A 1 637 ? 7.743 7.903 -13.475 1.00 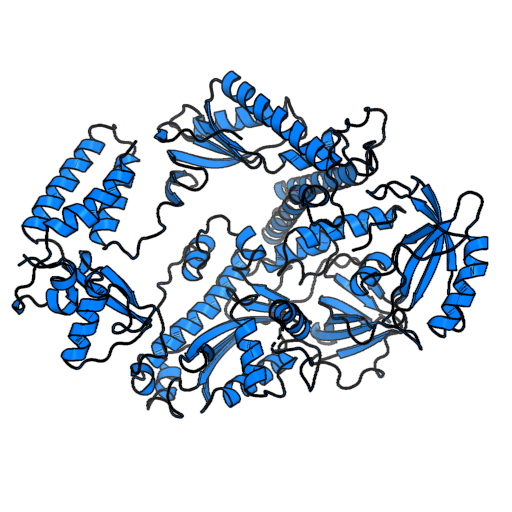47.49 985 ALA A N 1
ATOM 9709 C CA . ALA A 1 637 ? 7.950 6.609 -12.843 1.00 44.32 985 ALA A CA 1
ATOM 9710 C C . ALA A 1 637 ? 9.373 6.133 -13.100 1.00 48.78 985 ALA A C 1
ATOM 9711 O O . ALA A 1 637 ? 10.061 5.669 -12.191 1.00 38.03 985 ALA A O 1
ATOM 9718 N N . GLU A 1 638 ? 9.809 6.259 -14.348 1.00 43.14 986 GLU A N 1
ATOM 9719 C CA . GLU A 1 638 ? 11.144 5.839 -14.740 1.00 46.51 986 GLU A CA 1
ATOM 9720 C C . GLU A 1 638 ? 12.225 6.682 -14.066 1.00 51.00 986 GLU A C 1
ATOM 9721 O O . GLU A 1 638 ? 13.327 6.193 -13.818 1.00 49.78 986 GLU A O 1
ATOM 9733 N N . SER A 1 639 ? 11.911 7.940 -13.761 1.00 43.26 987 SER A N 1
ATOM 9734 C CA . SER A 1 639 ? 12.869 8.820 -13.097 1.00 42.77 987 SER A CA 1
ATOM 9735 C C . SER A 1 639 ? 13.105 8.374 -11.657 1.00 47.61 987 SER A C 1
ATOM 9736 O O . SER A 1 639 ? 14.113 8.728 -11.044 1.00 52.67 987 SER A O 1
ATOM 9744 N N . MET A 1 640 ? 12.165 7.601 -11.122 1.00 38.66 988 MET A N 1
ATOM 9745 C CA . MET A 1 640 ? 12.338 6.959 -9.823 1.00 49.83 988 MET A CA 1
ATOM 9746 C C . MET A 1 640 ? 12.810 5.519 -9.996 1.00 41.75 988 MET A C 1
ATOM 9747 O O . MET A 1 640 ? 12.797 4.740 -9.044 1.00 43.92 988 MET A O 1
ATOM 9761 N N . ASN A 1 641 ? 13.217 5.169 -11.212 1.00 36.15 989 ASN A N 1
ATOM 9762 C CA . ASN A 1 641 ? 13.636 3.805 -11.525 1.00 50.68 989 ASN A CA 1
ATOM 9763 C C . ASN A 1 641 ? 12.523 2.787 -11.311 1.00 54.30 989 ASN A C 1
ATOM 9764 O O . ASN A 1 641 ? 12.775 1.661 -10.885 1.00 59.35 989 ASN A O 1
ATOM 9775 N N . LEU A 1 642 ? 11.291 3.191 -11.603 1.00 52.83 990 LEU A N 1
ATOM 9776 C CA . LEU A 1 642 ? 10.155 2.281 -11.543 1.00 41.03 990 LEU A CA 1
ATOM 9777 C C . LEU A 1 642 ? 9.779 1.855 -12.955 1.00 41.56 990 LEU A C 1
ATOM 9778 O O . LEU A 1 642 ? 10.111 2.533 -13.927 1.00 52.30 990 LEU A O 1
ATOM 9794 N N . LEU A 1 643 ? 9.087 0.729 -13.065 1.00 54.80 991 LEU A N 1
ATOM 9795 C CA . LEU A 1 643 ? 8.659 0.225 -14.361 1.00 55.55 991 LEU A CA 1
ATOM 9796 C C . LEU A 1 643 ? 7.136 0.203 -14.425 1.00 51.98 991 LEU A C 1
ATOM 9797 O O . LEU A 1 643 ? 6.479 -0.314 -13.523 1.00 51.54 991 LEU A O 1
ATOM 9813 N N . VAL A 1 644 ? 6.576 0.778 -15.483 1.00 45.12 992 VAL A N 1
ATOM 9814 C CA . VAL A 1 644 ? 5.135 0.736 -15.687 1.00 54.95 992 VAL A CA 1
ATOM 9815 C C . VAL A 1 644 ? 4.739 -0.605 -16.300 1.00 57.18 992 VAL A C 1
ATOM 9816 O O . VAL A 1 644 ? 5.038 -0.881 -17.462 1.00 55.18 992 VAL A O 1
ATOM 9829 N N . VAL A 1 645 ? 4.070 -1.433 -15.503 1.00 56.42 993 VAL A N 1
ATOM 9830 C CA . VAL A 1 645 ? 3.648 -2.762 -15.932 1.00 53.64 993 VAL A CA 1
ATOM 9831 C C . VAL A 1 645 ? 2.407 -2.689 -16.818 1.00 62.98 993 VAL A C 1
ATOM 9832 O O . VAL A 1 645 ? 2.271 -3.446 -17.778 1.00 65.61 993 VAL A O 1
ATOM 9845 N N . TYR A 1 646 ? 1.501 -1.777 -16.482 1.00 63.59 994 TYR A N 1
ATOM 9846 C CA . TYR A 1 646 ? 0.305 -1.542 -17.282 1.00 58.90 994 TYR A CA 1
ATOM 9847 C C . TYR A 1 646 ? -0.257 -0.167 -16.959 1.00 56.47 994 TYR A C 1
ATOM 9848 O O . TYR A 1 646 ? 0.048 0.400 -15.912 1.00 57.03 994 TYR A O 1
ATOM 9866 N N . GLY A 1 647 ? -1.081 0.373 -17.851 1.00 65.88 995 GLY A N 1
ATOM 9867 C CA . GLY A 1 647 ? -1.677 1.672 -17.609 1.00 66.99 995 GLY A CA 1
ATOM 9868 C C . GLY A 1 647 ? -2.798 2.061 -18.552 1.00 67.25 995 GLY A C 1
ATOM 9869 O O . GLY A 1 647 ? -2.834 1.653 -19.713 1.00 68.87 995 GLY A O 1
ATOM 9873 N N . ASP A 1 648 ? -3.722 2.859 -18.028 1.00 59.69 996 ASP A N 1
ATOM 9874 C CA . ASP A 1 648 ? -4.773 3.477 -18.823 1.00 60.20 996 ASP A CA 1
ATOM 9875 C C . ASP A 1 648 ? -5.278 4.700 -18.065 1.00 57.62 996 ASP A C 1
ATOM 9876 O O . ASP A 1 648 ? -4.698 5.087 -17.051 1.00 61.67 996 ASP A O 1
ATOM 9885 N N . THR A 1 649 ? -6.353 5.309 -18.550 1.00 66.66 997 THR A N 1
ATOM 9886 C CA . THR A 1 649 ? -6.851 6.543 -17.952 1.00 55.39 997 THR A CA 1
ATOM 9887 C C . THR A 1 649 ? -7.417 6.338 -16.546 1.00 53.86 997 THR A C 1
ATOM 9888 O O . THR A 1 649 ? -7.552 7.295 -15.783 1.00 60.07 997 THR A O 1
ATOM 9899 N N . ASP A 1 650 ? -7.738 5.095 -16.200 1.00 52.16 998 ASP A N 1
ATOM 9900 C CA . ASP A 1 650 ? -8.318 4.796 -14.894 1.00 57.43 998 ASP A CA 1
ATOM 9901 C C . ASP A 1 650 ? -7.267 4.372 -13.875 1.00 52.57 998 ASP A C 1
ATOM 9902 O O . ASP A 1 650 ? -7.403 4.646 -12.683 1.00 51.95 998 ASP A O 1
ATOM 9911 N N . SER A 1 651 ? -6.221 3.698 -14.337 1.00 47.48 999 SER A N 1
ATOM 9912 C CA . SER A 1 651 ? -5.231 3.149 -13.421 1.00 59.37 999 SER A CA 1
ATOM 9913 C C . SER A 1 651 ? -3.878 2.925 -14.083 1.00 55.31 999 SER A C 1
ATOM 9914 O O . SER A 1 651 ? -3.785 2.742 -15.297 1.00 59.25 999 SER A O 1
ATOM 9922 N N . VAL A 1 652 ? -2.834 2.941 -13.263 1.00 57.03 1000 VAL A N 1
ATOM 9923 C CA . VAL A 1 652 ? -1.478 2.671 -13.717 1.00 47.63 1000 VAL A CA 1
ATOM 9924 C C . VAL A 1 652 ? -0.820 1.706 -12.743 1.00 40.08 1000 VAL A C 1
ATOM 9925 O O . VAL A 1 652 ? -0.828 1.935 -11.536 1.00 46.22 1000 VAL A O 1
ATOM 9938 N N . MET A 1 653 ? -0.260 0.622 -13.270 1.00 49.04 1001 MET A N 1
ATOM 9939 C CA . MET A 1 653 ? 0.402 -0.378 -12.440 1.00 46.24 1001 MET A CA 1
ATOM 9940 C C . MET A 1 653 ? 1.914 -0.193 -12.494 1.00 46.83 1001 MET A C 1
ATOM 9941 O O . MET A 1 653 ? 2.496 -0.098 -13.573 1.00 47.43 1001 MET A O 1
ATOM 9955 N N . ILE A 1 654 ? 2.549 -0.155 -11.327 1.00 44.10 1002 ILE A N 1
ATOM 9956 C CA . ILE A 1 654 ? 3.980 0.110 -11.253 1.00 55.59 1002 ILE A CA 1
ATOM 9957 C C . ILE A 1 654 ? 4.742 -0.961 -10.475 1.00 51.43 1002 ILE A C 1
ATOM 9958 O O . ILE A 1 654 ? 4.352 -1.347 -9.372 1.00 44.98 1002 ILE A O 1
ATOM 9974 N N . ASP A 1 655 ? 5.832 -1.438 -11.067 1.00 47.00 1003 ASP A N 1
ATOM 9975 C CA . ASP A 1 655 ? 6.742 -2.349 -10.390 1.00 53.53 1003 ASP A CA 1
ATOM 9976 C C . ASP A 1 655 ? 7.636 -1.537 -9.458 1.00 47.37 1003 ASP A C 1
ATOM 9977 O O . ASP A 1 655 ? 8.458 -0.744 -9.913 1.00 49.94 1003 ASP A O 1
ATOM 9986 N N . THR A 1 656 ? 7.465 -1.733 -8.155 1.00 44.29 1004 THR A N 1
ATOM 9987 C CA . THR A 1 656 ? 8.203 -0.964 -7.159 1.00 42.72 1004 THR A CA 1
ATOM 9988 C C . THR A 1 656 ? 9.658 -1.412 -7.053 1.00 58.75 1004 THR A C 1
ATOM 9989 O O . THR A 1 656 ? 10.525 -0.637 -6.648 1.00 52.29 1004 THR A O 1
ATOM 10000 N N . GLY A 1 657 ? 9.922 -2.664 -7.413 1.00 57.53 1005 GLY A N 1
ATOM 10001 C CA . GLY A 1 657 ? 11.263 -3.213 -7.330 1.00 49.68 1005 GLY A CA 1
ATOM 10002 C C . GLY A 1 657 ? 11.606 -3.675 -5.926 1.00 50.23 1005 GLY A C 1
ATOM 10003 O O . GLY A 1 657 ? 12.755 -4.009 -5.638 1.00 71.02 1005 GLY A O 1
ATOM 10007 N N . CYS A 1 658 ? 10.607 -3.695 -5.049 1.00 52.32 1006 CYS A N 1
ATOM 10008 C CA . CYS A 1 658 ? 10.806 -4.121 -3.669 1.00 59.80 1006 CYS A CA 1
ATOM 10009 C C . CYS A 1 658 ? 10.149 -5.476 -3.420 1.00 66.82 1006 CYS A C 1
ATOM 10010 O O . CYS A 1 658 ? 9.329 -5.934 -4.216 1.00 52.58 1006 CYS A O 1
ATOM 10018 N N . ASP A 1 659 ? 10.516 -6.107 -2.308 1.00 66.97 1007 ASP A N 1
ATOM 10019 C CA . ASP A 1 659 ? 9.932 -7.384 -1.910 1.00 70.37 1007 ASP A CA 1
ATOM 10020 C C . ASP A 1 659 ? 9.385 -7.292 -0.489 1.00 70.49 1007 ASP A C 1
ATOM 10021 O O . ASP A 1 659 ? 9.228 -8.302 0.198 1.00 71.42 1007 ASP A O 1
ATOM 10030 N N . ASN A 1 660 ? 9.096 -6.069 -0.058 1.00 74.43 1008 ASN A N 1
ATOM 10031 C CA . ASN A 1 660 ? 8.579 -5.817 1.279 1.00 78.82 1008 ASN A CA 1
ATOM 10032 C C . ASN A 1 660 ? 7.421 -4.829 1.222 1.00 77.37 1008 ASN A C 1
ATOM 10033 O O . ASN A 1 660 ? 7.491 -3.827 0.512 1.00 74.02 1008 ASN A O 1
ATOM 10044 N N . TYR A 1 661 ? 6.357 -5.113 1.967 1.00 80.43 1009 TYR A N 1
ATOM 10045 C CA . TYR A 1 661 ? 5.174 -4.260 1.960 1.00 76.36 1009 TYR A CA 1
ATOM 10046 C C . TYR A 1 661 ? 5.548 -2.814 2.270 1.00 75.79 1009 TYR A C 1
ATOM 10047 O O . TYR A 1 661 ? 5.168 -1.899 1.542 1.00 73.03 1009 TYR A O 1
ATOM 10065 N N . ALA A 1 662 ? 6.298 -2.615 3.349 1.00 77.60 1010 ALA A N 1
ATOM 10066 C CA . ALA A 1 662 ? 6.706 -1.276 3.762 1.00 77.41 1010 ALA A CA 1
ATOM 10067 C C . ALA A 1 662 ? 7.436 -0.547 2.637 1.00 74.21 1010 ALA A C 1
ATOM 10068 O O . ALA A 1 662 ? 7.025 0.534 2.218 1.00 70.71 1010 ALA A O 1
ATOM 10075 N N . ASP A 1 663 ? 8.521 -1.143 2.152 1.00 72.72 1011 ASP A N 1
ATOM 10076 C CA . ASP A 1 663 ? 9.308 -0.543 1.081 1.00 74.60 1011 ASP A CA 1
ATOM 10077 C C . ASP A 1 663 ? 8.448 -0.261 -0.146 1.00 69.87 1011 ASP A C 1
ATOM 10078 O O . ASP A 1 663 ? 8.647 0.736 -0.839 1.00 65.15 1011 ASP A O 1
ATOM 10087 N N . ALA A 1 664 ? 7.491 -1.143 -0.410 1.00 66.13 1012 ALA A N 1
ATOM 10088 C CA . ALA A 1 664 ? 6.625 -1.001 -1.571 1.00 61.12 1012 ALA A CA 1
ATOM 10089 C C . ALA A 1 664 ? 5.690 0.190 -1.403 1.00 57.99 1012 ALA A C 1
ATOM 10090 O O . ALA A 1 664 ? 5.492 0.967 -2.335 1.00 55.58 1012 ALA A O 1
ATOM 10097 N N . ILE A 1 665 ? 5.119 0.328 -0.212 1.00 61.73 1013 ILE A N 1
ATOM 10098 C CA . ILE A 1 665 ? 4.186 1.413 0.067 1.00 60.26 1013 ILE A CA 1
ATOM 10099 C C . ILE A 1 665 ? 4.897 2.762 0.035 1.00 64.74 1013 ILE A C 1
ATOM 10100 O O . ILE A 1 665 ? 4.345 3.751 -0.450 1.00 64.72 1013 ILE A O 1
ATOM 10116 N N . LYS A 1 666 ? 6.123 2.800 0.548 1.00 59.76 1014 LYS A N 1
ATOM 10117 C CA . LYS A 1 666 ? 6.908 4.030 0.554 1.00 62.99 1014 LYS A CA 1
ATOM 10118 C C . LYS A 1 666 ? 7.213 4.479 -0.871 1.00 65.83 1014 LYS A C 1
ATOM 10119 O O . LYS A 1 666 ? 7.045 5.651 -1.208 1.00 62.32 1014 LYS A O 1
ATOM 10138 N N . ILE A 1 667 ? 7.656 3.546 -1.708 1.00 55.58 1015 ILE A N 1
ATOM 10139 C CA . ILE A 1 667 ? 7.848 3.832 -3.124 1.00 51.69 1015 ILE A CA 1
ATOM 10140 C C . ILE A 1 667 ? 6.542 4.347 -3.718 1.00 56.46 1015 ILE A C 1
ATOM 10141 O O . ILE A 1 667 ? 6.531 5.316 -4.476 1.00 52.05 1015 ILE A O 1
ATOM 10157 N N . GLY A 1 668 ? 5.442 3.690 -3.360 1.00 53.15 1016 GLY A N 1
ATOM 10158 C CA . GLY A 1 668 ? 4.132 4.043 -3.873 1.00 49.81 1016 GLY A CA 1
ATOM 10159 C C . GLY A 1 668 ? 3.710 5.451 -3.501 1.00 51.37 1016 GLY A C 1
ATOM 10160 O O . GLY A 1 668 ? 3.150 6.173 -4.325 1.00 45.65 1016 GLY A O 1
ATOM 10164 N N . LEU A 1 669 ? 3.975 5.842 -2.257 1.00 57.73 1017 LEU A N 1
ATOM 10165 C CA . LEU A 1 669 ? 3.640 7.183 -1.788 1.00 53.28 1017 LEU A CA 1
ATOM 10166 C C . LEU A 1 669 ? 4.588 8.218 -2.388 1.00 55.52 1017 LEU A C 1
ATOM 10167 O O . LEU A 1 669 ? 4.179 9.331 -2.714 1.00 56.34 1017 LEU A O 1
ATOM 10183 N N . GLY A 1 670 ? 5.854 7.845 -2.535 1.00 53.65 1018 GLY A N 1
ATOM 10184 C CA . GLY A 1 670 ? 6.834 8.717 -3.154 1.00 43.60 1018 GLY A CA 1
ATOM 10185 C C . GLY A 1 670 ? 6.434 9.058 -4.576 1.00 51.41 1018 GLY A C 1
ATOM 10186 O O . GLY A 1 670 ? 6.583 10.195 -5.023 1.00 54.25 1018 GLY A O 1
ATOM 10190 N N . PHE A 1 671 ? 5.920 8.062 -5.289 1.00 48.01 1019 PHE A N 1
ATOM 10191 C CA . PHE A 1 671 ? 5.442 8.260 -6.649 1.00 46.17 1019 PHE A CA 1
ATOM 10192 C C . PHE A 1 671 ? 4.191 9.133 -6.625 1.00 51.78 1019 PHE A C 1
ATOM 10193 O O . PHE A 1 671 ? 3.999 9.985 -7.492 1.00 45.58 1019 PHE A O 1
ATOM 10210 N N . LYS A 1 672 ? 3.350 8.919 -5.618 1.00 47.86 1020 LYS A N 1
ATOM 10211 C CA . LYS A 1 672 ? 2.141 9.710 -5.437 1.00 53.33 1020 LYS A CA 1
ATOM 10212 C C . LYS A 1 672 ? 2.491 11.190 -5.267 1.00 53.73 1020 LYS A C 1
ATOM 10213 O O . LYS A 1 672 ? 1.904 12.054 -5.920 1.00 45.30 1020 LYS A O 1
ATOM 10232 N N . ARG A 1 673 ? 3.457 11.475 -4.400 1.00 53.67 1021 ARG A N 1
ATOM 10233 C CA . ARG A 1 673 ? 3.888 12.848 -4.162 1.00 51.47 1021 ARG A CA 1
ATOM 10234 C C . ARG A 1 673 ? 4.481 13.466 -5.423 1.00 54.61 1021 ARG A C 1
ATOM 10235 O O . ARG A 1 673 ? 4.203 14.622 -5.748 1.00 53.25 1021 ARG A O 1
ATOM 10256 N N . LEU A 1 674 ? 5.301 12.695 -6.128 1.00 46.19 1022 LEU A N 1
ATOM 10257 C CA . LEU A 1 674 ? 5.958 13.185 -7.334 1.00 50.17 1022 LEU A CA 1
ATOM 10258 C C . LEU A 1 674 ? 4.938 13.597 -8.389 1.00 47.80 1022 LEU A C 1
ATOM 10259 O O . LEU A 1 674 ? 5.071 14.647 -9.015 1.00 49.36 1022 LEU A O 1
ATOM 10275 N N . VAL A 1 675 ? 3.919 12.767 -8.581 1.00 48.16 1023 VAL A N 1
ATOM 10276 C CA . VAL A 1 675 ? 2.888 13.044 -9.572 1.00 41.48 1023 VAL A CA 1
ATOM 10277 C C . VAL A 1 675 ? 2.121 14.321 -9.231 1.00 43.15 1023 VAL A C 1
ATOM 10278 O O . VAL A 1 675 ? 1.785 15.106 -10.118 1.00 42.09 1023 VAL A O 1
ATOM 10291 N N . ASN A 1 676 ? 1.854 14.534 -7.947 1.00 39.59 1024 ASN A N 1
ATOM 10292 C CA . ASN A 1 676 ? 1.102 15.707 -7.519 1.00 42.34 1024 ASN A CA 1
ATOM 10293 C C . ASN A 1 676 ? 1.924 16.991 -7.612 1.00 52.60 1024 ASN A C 1
ATOM 10294 O O . ASN A 1 676 ? 1.376 18.067 -7.848 1.00 45.91 1024 ASN A O 1
ATOM 10305 N N . GLU A 1 677 ? 3.235 16.877 -7.422 1.00 46.27 1025 GLU A N 1
ATOM 10306 C CA . GLU A 1 677 ? 4.121 18.030 -7.536 1.00 47.82 1025 GLU A CA 1
ATOM 10307 C C . GLU A 1 677 ? 4.104 18.583 -8.956 1.00 45.28 1025 GLU A C 1
ATOM 10308 O O . GLU A 1 677 ? 4.222 19.788 -9.161 1.00 51.64 1025 GLU A O 1
ATOM 10320 N N . ARG A 1 678 ? 3.960 17.695 -9.935 1.00 45.35 1026 ARG A N 1
ATOM 10321 C CA A ARG A 1 678 ? 3.906 18.101 -11.333 0.54 46.88 1026 ARG A CA 1
ATOM 10322 C CA B ARG A 1 678 ? 3.901 18.104 -11.334 0.46 46.89 1026 ARG A CA 1
ATOM 10323 C C . ARG A 1 678 ? 2.472 18.443 -11.739 1.00 47.15 1026 ARG A C 1
ATOM 10324 O O . ARG A 1 678 ? 2.249 19.192 -12.689 1.00 47.07 1026 ARG A O 1
ATOM 10365 N N . TYR A 1 679 ? 1.506 17.886 -11.014 1.00 49.80 1027 TYR A N 1
ATOM 10366 C CA . TYR A 1 679 ? 0.092 18.131 -11.289 1.00 47.64 1027 TYR A CA 1
ATOM 10367 C C . TYR A 1 679 ? -0.665 18.358 -9.986 1.00 45.91 1027 TYR A C 1
ATOM 10368 O O . TYR A 1 679 ? -1.153 17.414 -9.363 1.00 44.40 1027 TYR A O 1
ATOM 10386 N N . ARG A 1 680 ? -0.763 19.624 -9.591 1.00 45.48 1028 ARG A N 1
ATOM 10387 C CA . ARG A 1 680 ? -1.286 20.006 -8.281 1.00 47.28 1028 ARG A CA 1
ATOM 10388 C C . ARG A 1 680 ? -2.696 19.487 -7.987 1.00 46.46 1028 ARG A C 1
ATOM 10389 O O . ARG A 1 680 ? -3.037 19.245 -6.829 1.00 51.16 1028 ARG A O 1
ATOM 10410 N N . LEU A 1 681 ? -3.517 19.323 -9.020 1.00 41.94 1029 LEU A N 1
ATOM 10411 C CA . LEU A 1 681 ? -4.904 18.901 -8.819 1.00 49.64 1029 LEU A CA 1
ATOM 10412 C C . LEU A 1 681 ? -5.098 17.397 -9.004 1.00 56.73 1029 LEU A C 1
ATOM 10413 O O . LEU A 1 681 ? -6.204 16.884 -8.830 1.00 55.63 1029 LEU A O 1
ATOM 10429 N N . LEU A 1 682 ? -4.028 16.693 -9.355 1.00 52.13 1030 LEU A N 1
ATOM 10430 C CA . LEU A 1 682 ? -4.106 15.254 -9.566 1.00 46.11 1030 LEU A CA 1
ATOM 10431 C C . LEU A 1 682 ? -3.614 14.498 -8.337 1.00 48.70 1030 LEU A C 1
ATOM 10432 O O . LEU A 1 682 ? -2.414 14.439 -8.074 1.00 57.81 1030 LEU A O 1
ATOM 10448 N N . GLU A 1 683 ? -4.549 13.922 -7.588 1.00 49.64 1031 GLU A N 1
ATOM 10449 C CA . GLU A 1 683 ? -4.214 13.171 -6.386 1.00 50.16 1031 GLU A CA 1
ATOM 10450 C C . GLU A 1 683 ? -4.530 11.691 -6.574 1.00 58.58 1031 GLU A C 1
ATOM 10451 O O . GLU A 1 683 ? -5.672 11.262 -6.411 1.00 51.39 1031 GLU A O 1
ATOM 10463 N N . ILE A 1 684 ? -3.510 10.915 -6.924 1.00 50.22 1032 ILE A N 1
ATOM 10464 C CA . ILE A 1 684 ? -3.674 9.482 -7.131 1.00 49.74 1032 ILE A CA 1
ATOM 10465 C C . ILE A 1 684 ? -3.447 8.734 -5.821 1.00 55.98 1032 ILE A C 1
ATOM 10466 O O . ILE A 1 684 ? -2.882 9.284 -4.875 1.00 53.52 1032 ILE A O 1
ATOM 10482 N N . ASP A 1 685 ? -3.895 7.484 -5.762 1.00 57.85 1033 ASP A N 1
ATOM 10483 C CA . ASP A 1 685 ? -3.737 6.682 -4.554 1.00 64.99 1033 ASP A CA 1
ATOM 10484 C C . ASP A 1 685 ? -3.511 5.206 -4.858 1.00 55.87 1033 ASP A C 1
ATOM 10485 O O . ASP A 1 685 ? -3.687 4.754 -5.990 1.00 48.09 1033 ASP A O 1
ATOM 10494 N N . ILE A 1 686 ? -3.120 4.463 -3.829 1.00 60.57 1034 ILE A N 1
ATOM 10495 C CA . ILE A 1 686 ? -2.845 3.040 -3.959 1.00 53.91 1034 ILE A CA 1
ATOM 10496 C C . ILE A 1 686 ? -4.130 2.243 -3.777 1.00 61.75 1034 ILE A C 1
ATOM 10497 O O . ILE A 1 686 ? -4.736 2.258 -2.706 1.00 61.86 1034 ILE A O 1
ATOM 10513 N N . ASP A 1 687 ? -4.540 1.549 -4.833 1.00 58.46 1035 ASP A N 1
ATOM 10514 C CA . ASP A 1 687 ? -5.797 0.812 -4.834 1.00 63.68 1035 ASP A CA 1
ATOM 10515 C C . ASP A 1 687 ? -5.584 -0.680 -4.589 1.00 74.99 1035 ASP A C 1
ATOM 10516 O O . ASP A 1 687 ? -6.406 -1.332 -3.945 1.00 86.16 1035 ASP A O 1
ATOM 10525 N N . ASN A 1 688 ? -4.482 -1.214 -5.106 1.00 62.30 1036 ASN A N 1
ATOM 10526 C CA . ASN A 1 688 ? -4.199 -2.640 -5.001 1.00 66.23 1036 ASN A CA 1
ATOM 10527 C C . ASN A 1 688 ? -2.712 -2.907 -4.792 1.00 66.30 1036 ASN A C 1
ATOM 10528 O O . ASN A 1 688 ? -1.866 -2.288 -5.436 1.00 64.97 1036 ASN A O 1
ATOM 10539 N N . VAL A 1 689 ? -2.402 -3.833 -3.890 1.00 69.69 1037 VAL A N 1
ATOM 10540 C CA . VAL A 1 689 ? -1.020 -4.211 -3.619 1.00 61.48 1037 VAL A CA 1
ATOM 10541 C C . VAL A 1 689 ? -0.797 -5.682 -3.962 1.00 68.88 1037 VAL A C 1
ATOM 10542 O O . VAL A 1 689 ? -1.361 -6.568 -3.320 1.00 65.01 1037 VAL A O 1
ATOM 10555 N N . PHE A 1 690 ? 0.028 -5.932 -4.973 1.00 61.86 1038 PHE A N 1
ATOM 10556 C CA . PHE A 1 690 ? 0.315 -7.290 -5.419 1.00 55.65 1038 PHE A CA 1
ATOM 10557 C C . PHE A 1 690 ? 1.709 -7.740 -4.995 1.00 59.37 1038 PHE A C 1
ATOM 10558 O O . PHE A 1 690 ? 2.706 -7.293 -5.558 1.00 57.73 1038 PHE A O 1
ATOM 10575 N N . LYS A 1 691 ? 1.777 -8.631 -4.010 1.00 64.18 1039 LYS A N 1
ATOM 10576 C CA . LYS A 1 691 ? 3.052 -9.215 -3.603 1.00 61.38 1039 LYS A CA 1
ATOM 10577 C C . LYS A 1 691 ? 3.686 -9.933 -4.790 1.00 55.92 1039 LYS A C 1
ATOM 10578 O O . LYS A 1 691 ? 4.882 -9.797 -5.050 1.00 55.38 1039 LYS A O 1
ATOM 10597 N N . LYS A 1 692 ? 2.868 -10.704 -5.500 1.00 54.17 1040 LYS A N 1
ATOM 10598 C CA . LYS A 1 692 ? 3.269 -11.320 -6.759 1.00 49.96 1040 LYS A CA 1
ATOM 10599 C C . LYS A 1 692 ? 2.191 -11.024 -7.794 1.00 49.41 1040 LYS A C 1
ATOM 10600 O O . LYS A 1 692 ? 1.040 -10.783 -7.436 1.00 52.63 1040 LYS A O 1
ATOM 10619 N N . LEU A 1 693 ? 2.557 -11.040 -9.071 1.00 43.04 1041 LEU A N 1
ATOM 10620 C CA . LEU A 1 693 ? 1.588 -10.781 -10.128 1.00 45.98 1041 LEU A CA 1
ATOM 10621 C C . LEU A 1 693 ? 1.878 -11.582 -11.390 1.00 54.83 1041 LEU A C 1
ATOM 10622 O O . LEU A 1 693 ? 2.860 -11.332 -12.088 1.00 49.70 1041 LEU A O 1
ATOM 10638 N N . LEU A 1 694 ? 1.007 -12.544 -11.676 1.00 54.27 1042 LEU A N 1
ATOM 10639 C CA . LEU A 1 694 ? 1.044 -13.265 -12.939 1.00 58.05 1042 LEU A CA 1
ATOM 10640 C C . LEU A 1 694 ? 0.055 -12.592 -13.881 1.00 59.94 1042 LEU A C 1
ATOM 10641 O O . LEU A 1 694 ? -1.154 -12.796 -13.774 1.00 62.95 1042 LEU A O 1
ATOM 10657 N N . LEU A 1 695 ? 0.575 -11.779 -14.795 1.00 50.79 1043 LEU A N 1
ATOM 10658 C CA . LEU A 1 695 ? -0.257 -10.873 -15.580 1.00 58.79 1043 LE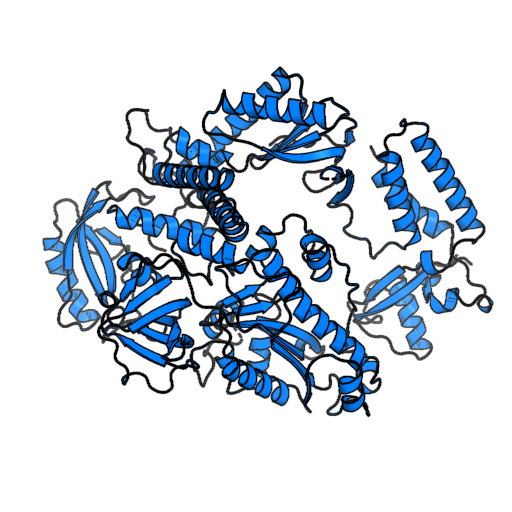U A CA 1
ATOM 10659 C C . LEU A 1 695 ? -0.397 -11.278 -17.048 1.00 64.12 1043 LEU A C 1
ATOM 10660 O O . LEU A 1 695 ? 0.573 -11.686 -17.684 1.00 61.45 1043 LEU A O 1
ATOM 10676 N N A HIS A 1 696 ? -1.613 -11.165 -17.567 0.52 66.17 1044 HIS A N 1
ATOM 10677 N N B HIS A 1 696 ? -1.616 -11.170 -17.575 0.48 66.17 1044 HIS A N 1
ATOM 10678 C CA A HIS A 1 696 ? -1.866 -11.388 -18.986 0.52 68.46 1044 HIS A CA 1
ATOM 10679 C CA B HIS A 1 696 ? -1.884 -11.400 -18.996 0.48 68.47 1044 HIS A CA 1
ATOM 10680 C C A HIS A 1 696 ? -2.582 -10.182 -19.590 0.52 66.30 1044 HIS A C 1
ATOM 10681 C C B HIS A 1 696 ? -2.598 -10.195 -19.597 0.48 66.31 1044 HIS A C 1
ATOM 10682 O O A HIS A 1 696 ? -2.262 -9.747 -20.699 0.52 67.24 1044 HIS A O 1
ATOM 10683 O O B HIS A 1 696 ? -2.298 -9.779 -20.713 0.48 67.25 1044 HIS A O 1
ATOM 10712 N N . ALA A 1 697 ? -3.550 -9.644 -18.852 1.00 64.30 1045 ALA A N 1
ATOM 10713 C CA . ALA A 1 697 ? -4.260 -8.444 -19.276 1.00 58.18 1045 ALA A CA 1
ATOM 10714 C C . ALA A 1 697 ? -4.804 -7.728 -18.044 1.00 59.92 1045 ALA A C 1
ATOM 10715 O O . ALA A 1 697 ? -4.685 -8.233 -16.925 1.00 50.11 1045 ALA A O 1
ATOM 10723 N N . LYS A 1 698 ? -5.396 -6.554 -18.247 1.00 56.96 1046 LYS A N 1
ATOM 10724 C CA . LYS A 1 698 ? -5.897 -5.752 -17.134 1.00 63.39 1046 LYS A CA 1
ATOM 10725 C C . LYS A 1 698 ? -6.787 -6.567 -16.200 1.00 63.63 1046 LYS A C 1
ATOM 10726 O O . LYS A 1 698 ? -6.651 -6.490 -14.978 1.00 61.91 1046 LYS A O 1
ATOM 10745 N N . LYS A 1 699 ? -7.703 -7.338 -16.779 1.00 69.71 1047 LYS A N 1
ATOM 10746 C CA . LYS A 1 699 ? -8.626 -8.151 -15.994 1.00 60.86 1047 LYS A CA 1
ATOM 10747 C C . LYS A 1 699 ? -8.388 -9.642 -16.226 1.00 67.24 1047 LYS A C 1
ATOM 10748 O O . LYS A 1 699 ? -9.322 -10.443 -16.193 1.00 69.00 1047 LYS A O 1
ATOM 10767 N N . LYS A 1 700 ? -7.130 -10.006 -16.456 1.00 62.84 1048 LYS A N 1
ATOM 10768 C CA . LYS A 1 700 ? -6.752 -11.401 -16.648 1.00 67.80 1048 LYS A CA 1
ATOM 10769 C C . LYS A 1 700 ? -5.413 -11.663 -15.968 1.00 63.46 1048 LYS A C 1
ATOM 10770 O O . LYS A 1 700 ? -4.357 -11.458 -16.565 1.00 66.56 1048 LYS A O 1
ATOM 10789 N N . TYR A 1 701 ? -5.456 -12.117 -14.719 1.00 52.99 1049 TYR A N 1
ATOM 10790 C CA . TYR A 1 701 ? -4.237 -12.292 -13.942 1.00 55.58 1049 TYR A CA 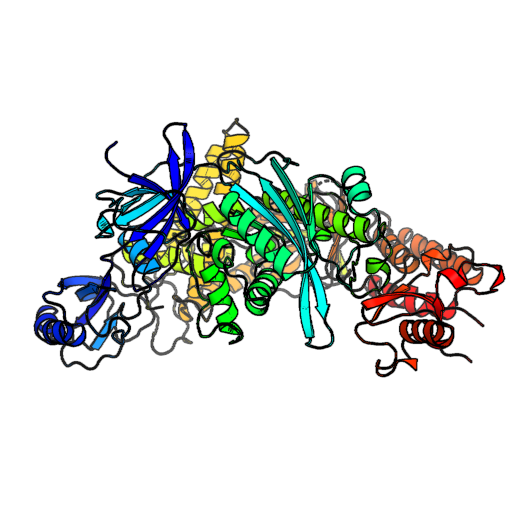1
ATOM 10791 C C . TYR A 1 701 ? -4.462 -13.118 -12.680 1.00 60.69 1049 TYR A C 1
ATOM 10792 O O . TYR A 1 701 ? -5.589 -13.262 -12.207 1.00 55.97 1049 TYR A O 1
ATOM 10810 N N . ALA A 1 702 ? -3.373 -13.658 -12.145 1.00 58.92 1050 ALA A N 1
ATOM 10811 C CA . ALA A 1 702 ? -3.374 -14.269 -10.822 1.00 56.75 1050 ALA A CA 1
ATOM 10812 C C . ALA A 1 702 ? -2.362 -13.515 -9.970 1.00 62.59 1050 ALA A C 1
ATOM 10813 O O . ALA A 1 702 ? -1.359 -13.023 -10.488 1.00 62.84 1050 ALA A O 1
ATOM 10820 N N . ALA A 1 703 ? -2.616 -13.414 -8.669 1.00 49.98 1051 ALA A N 1
ATOM 10821 C CA . ALA A 1 703 ? -1.756 -12.610 -7.811 1.00 55.18 1051 ALA A CA 1
ATOM 10822 C C . ALA A 1 703 ? -1.987 -12.875 -6.330 1.00 62.50 1051 ALA A C 1
ATOM 10823 O O . ALA A 1 703 ? -3.041 -13.368 -5.931 1.00 65.02 1051 ALA A O 1
ATOM 10830 N N . LEU A 1 704 ? -0.985 -12.547 -5.521 1.00 61.75 1052 LEU A N 1
ATOM 10831 C CA . LEU A 1 704 ? -1.129 -12.559 -4.072 1.00 61.92 1052 LEU A CA 1
ATOM 10832 C C . LEU A 1 704 ? -1.355 -11.132 -3.594 1.00 65.51 1052 LEU A C 1
ATOM 10833 O O . LEU A 1 704 ? -0.412 -10.348 -3.489 1.00 70.00 1052 LEU A O 1
ATOM 10849 N N . THR A 1 705 ? -2.609 -10.793 -3.315 1.00 64.84 1053 THR A N 1
ATOM 10850 C CA . THR A 1 705 ? -2.953 -9.443 -2.886 1.00 68.16 1053 THR A CA 1
ATOM 10851 C C . THR A 1 705 ? -2.779 -9.293 -1.383 1.00 72.53 1053 THR A C 1
ATOM 10852 O O . THR A 1 705 ? -2.943 -10.253 -0.630 1.00 73.50 1053 THR A O 1
ATOM 10863 N N . VAL A 1 706 ? -2.447 -8.080 -0.953 1.00 78.41 1054 VAL A N 1
ATOM 10864 C CA . VAL A 1 706 ? -2.247 -7.797 0.461 1.00 82.70 1054 VAL A CA 1
ATOM 10865 C C . VAL A 1 706 ? -3.350 -6.879 0.976 1.00 87.53 1054 VAL A C 1
ATOM 10866 O O . VAL A 1 706 ? -3.800 -5.978 0.267 1.00 87.42 1054 VAL A O 1
ATOM 10879 N N . ASN A 1 707 ? -3.784 -7.117 2.210 1.00 97.27 1055 ASN A N 1
ATOM 10880 C CA . ASN A 1 707 ? -4.846 -6.325 2.820 1.00 98.81 1055 ASN A CA 1
ATOM 10881 C C . ASN A 1 707 ? -4.588 -6.084 4.303 1.00 99.75 1055 ASN A C 1
ATOM 10882 O O . ASN A 1 707 ? -5.469 -5.624 5.031 1.00 92.63 1055 ASN A O 1
ATOM 10893 N N . THR A 1 715 ? -2.410 -9.046 5.582 1.00 96.91 1063 THR A N 1
ATOM 10894 C CA . THR A 1 715 ? -2.735 -10.452 5.376 1.00 96.41 1063 THR A CA 1
ATOM 10895 C C . THR A 1 715 ? -2.819 -10.779 3.890 1.00 93.51 1063 THR A C 1
ATOM 10896 O O . THR A 1 715 ? -3.758 -10.371 3.207 1.00 92.76 1063 THR A O 1
ATOM 10906 N N . THR A 1 716 ? -1.832 -11.519 3.394 1.00 94.04 1064 THR A N 1
ATOM 10907 C CA . THR A 1 716 ? -1.794 -11.893 1.986 1.00 87.92 1064 THR A CA 1
ATOM 10908 C C . THR A 1 716 ? -2.921 -12.864 1.648 1.00 86.29 1064 THR A C 1
ATOM 10909 O O . THR A 1 716 ? -3.353 -13.647 2.493 1.00 91.72 1064 THR A O 1
ATOM 10920 N N . VAL A 1 717 ? -3.388 -12.804 0.405 1.00 82.30 1065 VAL A N 1
ATOM 10921 C CA . VAL A 1 717 ? -4.483 -13.648 -0.057 1.00 74.10 1065 VAL A CA 1
ATOM 10922 C C . VAL A 1 717 ? -4.363 -13.881 -1.558 1.00 69.57 1065 VAL A C 1
ATOM 10923 O O . VAL A 1 717 ? -3.969 -12.982 -2.299 1.00 73.11 1065 VAL A O 1
ATOM 10936 N N . LEU A 1 718 ? -4.703 -15.085 -2.005 1.00 71.97 1066 LEU A N 1
ATOM 10937 C CA . LEU A 1 718 ? -4.665 -15.400 -3.429 1.00 70.35 1066 LEU A CA 1
ATOM 10938 C C . LEU A 1 718 ? -5.871 -14.796 -4.140 1.00 74.13 1066 LEU A C 1
ATOM 10939 O O . LEU A 1 718 ? -6.995 -14.865 -3.643 1.00 72.44 1066 LEU A O 1
ATOM 10955 N N . GLU A 1 719 ? -5.626 -14.204 -5.304 1.00 73.20 1067 GLU A N 1
ATOM 10956 C CA . GLU A 1 719 ? -6.679 -13.570 -6.085 1.00 72.43 1067 GLU A CA 1
ATOM 10957 C C . GLU A 1 719 ? -6.520 -13.915 -7.561 1.00 73.68 1067 GLU A C 1
ATOM 10958 O O . GLU A 1 719 ? -5.444 -13.744 -8.134 1.00 69.38 1067 GLU A O 1
ATOM 10970 N N . VAL A 1 720 ? -7.595 -14.404 -8.170 1.00 71.89 1068 VAL A N 1
ATOM 10971 C CA . VAL A 1 720 ? -7.578 -14.760 -9.584 1.00 67.74 1068 VAL A CA 1
ATOM 10972 C C . VAL A 1 720 ? -8.733 -14.087 -10.318 1.00 71.49 1068 VAL A C 1
ATOM 10973 O O . VAL A 1 720 ? -9.883 -14.163 -9.887 1.00 77.72 1068 VAL A O 1
ATOM 10986 N N . LYS A 1 721 ? -8.414 -13.424 -11.425 1.00 64.81 1069 LYS A N 1
ATOM 10987 C CA . LYS A 1 721 ? -9.415 -12.738 -12.230 1.00 66.99 1069 LYS A CA 1
ATOM 10988 C C . LYS A 1 721 ? -9.268 -13.135 -13.695 1.00 69.71 1069 LYS A C 1
ATOM 10989 O O . LYS A 1 721 ? -8.162 -13.141 -14.234 1.00 62.32 1069 LYS A O 1
ATOM 11008 N N . GLY A 1 722 ? -10.383 -13.476 -14.332 1.00 70.48 1070 GLY A N 1
ATOM 11009 C CA . GLY A 1 722 ? -10.384 -13.791 -15.750 1.00 73.23 1070 GLY A CA 1
ATOM 11010 C C . GLY A 1 722 ? -9.878 -15.182 -16.090 1.00 83.00 1070 GLY A C 1
ATOM 11011 O O . GLY A 1 722 ? -9.988 -15.615 -17.237 1.00 96.91 1070 GLY A O 1
ATOM 11015 N N . LEU A 1 723 ? -9.323 -15.883 -15.106 1.00 82.11 1071 LEU A N 1
ATOM 11016 C CA . LEU A 1 723 ? -8.814 -17.234 -15.326 1.00 97.11 1071 LEU A CA 1
ATOM 11017 C C . LEU A 1 723 ? -9.693 -18.265 -14.622 1.00 104.59 1071 LEU A C 1
ATOM 11018 O O . LEU A 1 723 ? -9.329 -19.437 -14.511 1.00 101.32 1071 LEU A O 1
ATOM 11034 N N . ASP A 1 724 ? -10.853 -17.817 -14.151 1.00 105.60 1072 ASP A N 1
ATOM 11035 C CA . ASP A 1 724 ? -11.796 -18.686 -13.459 1.00 117.35 1072 ASP A CA 1
ATOM 11036 C C . ASP A 1 724 ? -13.139 -18.692 -14.180 1.00 119.24 1072 ASP A C 1
ATOM 11037 O O . ASP A 1 724 ? -14.197 -18.699 -13.550 1.00 122.70 1072 ASP A O 1
ATOM 11046 N N . MET A 1 725 ? -13.087 -18.692 -15.507 1.00 115.60 1073 MET A N 1
ATOM 11047 C CA . MET A 1 725 ? -14.292 -18.604 -16.322 1.00 117.59 1073 MET A CA 1
ATOM 11048 C C . MET A 1 725 ? -15.001 -19.950 -16.436 1.00 111.38 1073 MET A C 1
ATOM 11049 O O . MET A 1 725 ? -16.194 -20.056 -16.148 1.00 111.41 1073 MET A O 1
ATOM 11063 N N . LYS A 1 726 ? -14.264 -20.973 -16.856 1.00 112.53 1074 LYS A N 1
ATOM 11064 C CA . LYS A 1 726 ? -14.841 -22.295 -17.074 1.00 112.56 1074 LYS A CA 1
ATOM 11065 C C . LYS A 1 726 ? -14.339 -23.315 -16.056 1.00 101.75 1074 LYS A C 1
ATOM 11066 O O . LYS A 1 726 ? -13.450 -24.112 -16.353 1.00 102.18 1074 LYS A O 1
ATOM 11085 N N . ARG A 1 727 ? -14.913 -23.284 -14.857 1.00 105.94 1075 ARG A N 1
ATOM 11086 C CA . ARG A 1 727 ? -14.589 -24.264 -13.826 1.00 99.51 1075 ARG A CA 1
ATOM 11087 C C . ARG A 1 727 ? -15.420 -25.530 -14.006 1.00 93.84 1075 ARG A C 1
ATOM 11088 O O . ARG A 1 727 ? -14.976 -26.630 -13.674 1.00 89.80 1075 ARG A O 1
ATOM 11109 N N . ARG A 1 728 ? -16.629 -25.364 -14.534 1.00 96.40 1076 ARG A N 1
ATOM 11110 C CA . ARG A 1 728 ? -17.583 -26.461 -14.657 1.00 95.06 1076 ARG A CA 1
ATOM 11111 C C . ARG A 1 728 ? -17.038 -27.617 -15.494 1.00 92.21 1076 ARG A C 1
ATOM 11112 O O . ARG A 1 728 ? -17.249 -28.786 -15.166 1.00 88.32 1076 ARG A O 1
ATOM 11133 N N . GLU A 1 729 ? -16.337 -27.285 -16.572 1.00 90.42 1077 GLU A N 1
ATOM 11134 C CA . GLU A 1 729 ? -15.857 -28.291 -17.513 1.00 82.78 1077 GLU A CA 1
ATOM 11135 C C . GLU A 1 729 ? -14.704 -29.124 -16.952 1.00 76.99 1077 GLU A C 1
ATOM 11136 O O . GLU A 1 729 ? -14.319 -30.135 -17.543 1.00 67.89 1077 GLU A O 1
ATOM 11148 N N . PHE A 1 730 ? -14.156 -28.703 -15.816 1.00 70.91 1078 PHE A N 1
ATOM 11149 C CA . PHE A 1 730 ? -13.025 -29.403 -15.215 1.00 62.43 1078 PHE A CA 1
ATOM 11150 C C . PHE A 1 730 ? -13.383 -30.017 -13.864 1.00 62.04 1078 PHE A C 1
ATOM 11151 O O . PHE A 1 730 ? -14.122 -29.430 -13.074 1.00 59.55 1078 PHE A O 1
ATOM 11168 N N . CYS A 1 731 ? -12.841 -31.204 -13.611 1.00 58.37 1079 CYS A N 1
ATOM 11169 C CA . CYS A 1 731 ? -13.137 -31.956 -12.399 1.00 56.67 1079 CYS A CA 1
ATOM 11170 C C . CYS A 1 731 ? -12.382 -31.394 -11.201 1.00 54.01 1079 CYS A C 1
ATOM 11171 O O . CYS A 1 731 ? -11.434 -30.627 -11.366 1.00 53.00 1079 CYS A O 1
ATOM 11179 N N . PRO A 1 732 ? -12.801 -31.780 -9.986 1.00 47.25 1080 PRO A N 1
ATOM 11180 C CA . PRO A 1 732 ? -12.149 -31.313 -8.758 1.00 55.70 1080 PRO A CA 1
ATOM 11181 C C . PRO A 1 732 ? -10.641 -31.564 -8.743 1.00 61.39 1080 PRO A C 1
ATOM 11182 O O . PRO A 1 732 ? -9.893 -30.711 -8.265 1.00 51.58 1080 PRO A O 1
ATOM 11193 N N . LEU A 1 733 ? -10.203 -32.712 -9.253 1.00 56.06 1081 LEU A N 1
ATOM 11194 C CA . LEU A 1 733 ? -8.776 -33.009 -9.323 1.00 57.21 1081 LEU A CA 1
ATOM 11195 C C . LEU A 1 733 ? -8.053 -31.934 -10.123 1.00 56.82 1081 LEU A C 1
ATOM 11196 O O . LEU A 1 733 ? -7.011 -31.432 -9.706 1.00 55.28 1081 LEU A O 1
ATOM 11212 N N . SER A 1 734 ? -8.615 -31.589 -11.277 1.00 52.48 1082 SER A N 1
ATOM 11213 C CA . SER A 1 734 ? -8.021 -30.593 -12.159 1.00 54.67 1082 SER A CA 1
ATOM 11214 C C . SER A 1 734 ? -7.943 -29.237 -11.468 1.00 56.56 1082 SER A C 1
ATOM 11215 O O . SER A 1 734 ? -6.941 -28.533 -11.578 1.00 58.67 1082 SER A O 1
ATOM 11223 N N . ARG A 1 735 ? -9.002 -28.876 -10.752 1.00 60.46 1083 ARG A N 1
ATOM 11224 C CA . ARG A 1 735 ? -9.048 -27.590 -10.068 1.00 62.34 1083 ARG A CA 1
ATOM 11225 C C . ARG A 1 735 ? -8.132 -27.589 -8.849 1.00 64.51 1083 ARG A C 1
ATOM 11226 O O . ARG A 1 735 ? -7.544 -26.563 -8.507 1.00 66.15 1083 ARG A O 1
ATOM 11247 N N . ASP A 1 736 ? -8.006 -28.741 -8.198 1.00 56.12 1084 ASP A N 1
ATOM 11248 C CA . ASP A 1 736 ? -7.096 -28.878 -7.068 1.00 66.01 1084 ASP A CA 1
ATOM 11249 C C . ASP A 1 736 ? -5.652 -28.750 -7.538 1.00 66.12 1084 ASP A C 1
ATOM 11250 O O . ASP A 1 736 ? -4.819 -28.142 -6.865 1.00 69.89 1084 ASP A O 1
ATOM 11259 N N . VAL A 1 737 ? -5.364 -29.325 -8.700 1.00 56.97 1085 VAL A N 1
ATOM 11260 C CA . VAL A 1 737 ? -4.025 -29.275 -9.270 1.00 62.29 1085 VAL A CA 1
ATOM 11261 C C . VAL A 1 737 ? -3.647 -27.847 -9.646 1.00 66.08 1085 VAL A C 1
ATOM 11262 O O . VAL A 1 737 ? -2.576 -27.364 -9.279 1.00 64.95 1085 VAL A O 1
ATOM 11275 N N . SER A 1 738 ? -4.532 -27.174 -10.374 1.00 63.17 1086 SER A N 1
ATOM 11276 C CA . SER A 1 738 ? -4.269 -25.815 -10.833 1.00 67.66 1086 SER A CA 1
ATOM 11277 C C . SER A 1 738 ? -4.042 -24.863 -9.663 1.00 65.36 1086 SER A C 1
ATOM 11278 O O . SER A 1 738 ? -3.105 -24.068 -9.673 1.00 56.99 1086 SER A O 1
ATOM 11286 N N . ILE A 1 739 ? -4.905 -24.948 -8.657 1.00 69.04 1087 ILE A N 1
ATOM 11287 C CA . ILE A 1 739 ? -4.798 -24.087 -7.484 1.00 63.70 1087 ILE A CA 1
ATOM 11288 C C . ILE A 1 739 ? -3.496 -24.342 -6.729 1.00 70.11 1087 ILE A C 1
ATOM 11289 O O . ILE A 1 739 ? -2.829 -23.402 -6.299 1.00 67.03 1087 ILE A O 1
ATOM 11305 N N . HIS A 1 740 ? -3.134 -25.611 -6.573 1.00 69.27 1088 HIS A N 1
ATOM 11306 C CA . HIS A 1 740 ? -1.915 -25.969 -5.854 1.00 73.12 1088 HIS A CA 1
ATOM 11307 C C . HIS A 1 740 ? -0.677 -25.482 -6.600 1.00 67.86 1088 HIS A C 1
ATOM 11308 O O . HIS A 1 740 ? 0.297 -25.051 -5.985 1.00 62.60 1088 HIS A O 1
ATOM 11323 N N . VAL A 1 741 ? -0.721 -25.557 -7.927 1.00 62.73 1089 VAL A N 1
ATOM 11324 C CA . VAL A 1 741 ? 0.384 -25.094 -8.761 1.00 58.91 1089 VAL A CA 1
ATOM 11325 C C . VAL A 1 741 ? 0.623 -23.598 -8.573 1.00 69.90 1089 VAL A C 1
ATOM 11326 O O . VAL A 1 741 ? 1.754 -23.167 -8.349 1.00 64.10 1089 VAL A O 1
ATOM 11339 N N . LEU A 1 742 ? -0.443 -22.809 -8.671 1.00 64.36 1090 LEU A N 1
ATOM 11340 C CA . LEU A 1 742 ? -0.343 -21.369 -8.472 1.00 67.07 1090 LEU A CA 1
ATOM 11341 C C . LEU A 1 742 ? 0.232 -21.047 -7.096 1.00 61.98 1090 LEU A C 1
ATOM 11342 O O . LEU A 1 742 ? 1.212 -20.314 -6.984 1.00 64.04 1090 LEU A O 1
ATOM 11358 N N . ASN A 1 743 ? -0.382 -21.599 -6.055 1.00 59.27 1091 ASN A N 1
ATOM 11359 C CA . ASN A 1 743 ? 0.072 -21.379 -4.687 1.00 57.92 1091 ASN A CA 1
ATOM 11360 C C . ASN A 1 743 ? 1.583 -21.529 -4.547 1.00 74.12 1091 ASN A C 1
ATOM 11361 O O . ASN A 1 743 ? 2.245 -20.676 -3.954 1.00 71.84 1091 ASN A O 1
ATOM 11372 N N . THR A 1 744 ? 2.122 -22.618 -5.090 1.00 71.31 1092 THR A N 1
ATOM 11373 C CA . THR A 1 744 ? 3.553 -22.901 -4.987 1.00 79.25 1092 THR A CA 1
ATOM 11374 C C . THR A 1 744 ? 4.393 -21.970 -5.860 1.00 70.79 1092 THR A C 1
ATOM 11375 O O . THR A 1 744 ? 5.476 -21.546 -5.456 1.00 80.93 1092 THR A O 1
ATOM 11386 N N . ILE A 1 745 ? 3.899 -21.657 -7.054 1.00 60.07 1093 ILE A N 1
ATOM 11387 C CA . ILE A 1 745 ? 4.597 -20.741 -7.951 1.00 73.94 1093 ILE A CA 1
ATOM 11388 C C . ILE A 1 745 ? 4.677 -19.334 -7.359 1.00 75.58 1093 ILE A C 1
ATOM 11389 O O . ILE A 1 745 ? 5.713 -18.675 -7.436 1.00 66.87 1093 ILE A O 1
ATOM 11405 N N . LEU A 1 746 ? 3.577 -18.878 -6.772 1.00 76.40 1094 LEU A N 1
ATOM 11406 C CA . LEU A 1 746 ? 3.512 -17.536 -6.205 1.00 72.64 1094 LEU A CA 1
ATOM 11407 C C . LEU A 1 746 ? 4.023 -17.514 -4.767 1.00 73.01 1094 LEU A C 1
ATOM 11408 O O . LEU A 1 746 ? 4.053 -16.462 -4.127 1.00 70.36 1094 LEU A O 1
ATOM 11424 N N . SER A 1 747 ? 4.426 -18.676 -4.263 1.00 77.33 1095 SER A N 1
ATOM 11425 C CA . SER A 1 747 ? 4.950 -18.780 -2.907 1.00 77.32 1095 SER A CA 1
ATOM 11426 C C . SER A 1 747 ? 6.248 -17.994 -2.775 1.00 82.55 1095 SER A C 1
ATOM 11427 O O . SER A 1 747 ? 6.885 -17.659 -3.775 1.00 65.77 1095 SER A O 1
ATOM 11435 N N . ASP A 1 748 ? 6.644 -17.712 -1.538 1.00 85.65 1096 ASP A N 1
ATOM 11436 C CA . ASP A 1 748 ? 7.863 -16.956 -1.283 1.00 97.38 1096 ASP A CA 1
ATOM 11437 C C . ASP A 1 748 ? 9.070 -17.891 -1.222 1.00 98.72 1096 ASP A C 1
ATOM 11438 O O . ASP A 1 748 ? 10.006 -17.668 -0.454 1.00 93.50 1096 ASP A O 1
ATOM 11447 N N . LYS A 1 749 ? 9.036 -18.936 -2.043 1.00 103.07 1097 LYS A N 1
ATOM 11448 C CA . LYS A 1 749 ? 10.123 -19.902 -2.119 1.00 97.36 1097 LYS A CA 1
ATOM 11449 C C . LYS A 1 749 ? 10.901 -19.682 -3.410 1.00 98.14 1097 LYS A C 1
ATOM 11450 O O . LYS A 1 749 ? 10.357 -19.166 -4.386 1.00 96.85 1097 LYS A O 1
ATOM 11469 N N . ASP A 1 750 ? 12.173 -20.067 -3.412 1.00 100.03 1098 ASP A N 1
ATOM 11470 C CA . ASP A 1 750 ? 13.009 -19.907 -4.598 1.00 96.31 1098 ASP A CA 1
ATOM 11471 C C . ASP A 1 750 ? 12.379 -20.614 -5.797 1.00 94.87 1098 ASP A C 1
ATOM 11472 O O . ASP A 1 750 ? 11.831 -21.708 -5.660 1.00 93.52 1098 ASP A O 1
ATOM 11481 N N . PRO A 1 751 ? 12.463 -19.987 -6.982 1.00 96.49 1099 PRO A N 1
ATOM 11482 C CA . PRO A 1 751 ? 11.757 -20.438 -8.191 1.00 92.96 1099 PRO A CA 1
ATOM 11483 C C . PRO A 1 751 ? 12.198 -21.789 -8.768 1.00 93.78 1099 PRO A C 1
ATOM 11484 O O . PRO A 1 751 ? 11.624 -22.230 -9.766 1.00 98.71 1099 PRO A O 1
ATOM 11495 N N A GLU A 1 752 ? 13.205 -22.424 -8.176 0.57 87.96 1100 GLU A N 1
ATOM 11496 N N B GLU A 1 752 ? 13.175 -22.438 -8.140 0.43 87.96 1100 GLU A N 1
ATOM 11497 C CA A GLU A 1 752 ? 13.603 -23.760 -8.611 0.57 84.92 1100 GLU A CA 1
ATOM 11498 C CA B GLU A 1 752 ? 13.648 -23.740 -8.603 0.43 84.91 1100 GLU A CA 1
ATOM 11499 C C A GLU A 1 752 ? 13.066 -24.823 -7.661 0.57 85.57 1100 GLU A C 1
ATOM 11500 C C B GLU A 1 752 ? 13.207 -24.865 -7.665 0.43 85.52 1100 GLU A C 1
ATOM 11501 O O A GLU A 1 752 ? 12.509 -25.831 -8.097 0.57 83.85 1100 GLU A O 1
ATOM 11502 O O B GLU A 1 752 ? 12.839 -25.948 -8.117 0.43 83.96 1100 GLU A O 1
ATOM 11525 N N . GLU A 1 753 ? 13.243 -24.600 -6.363 1.00 85.14 1101 GLU A N 1
ATOM 11526 C CA . GLU A 1 753 ? 12.789 -25.563 -5.369 1.00 85.45 1101 GLU A CA 1
ATOM 11527 C C . GLU A 1 753 ? 11.271 -25.674 -5.420 1.00 92.04 1101 GLU A C 1
ATOM 11528 O O . GLU A 1 753 ? 10.710 -26.757 -5.249 1.00 92.36 1101 GLU A O 1
ATOM 11541 N N . ALA A 1 754 ? 10.613 -24.544 -5.656 1.00 90.48 1102 ALA A N 1
ATOM 11542 C CA . ALA A 1 754 ? 9.162 -24.513 -5.778 1.00 91.27 1102 ALA A CA 1
ATOM 11543 C C . ALA A 1 754 ? 8.724 -25.189 -7.071 1.00 88.72 1102 ALA A C 1
ATOM 11544 O O . ALA A 1 754 ? 7.721 -25.901 -7.100 1.00 75.30 1102 ALA A O 1
ATOM 11551 N N . LEU A 1 755 ? 9.481 -24.961 -8.141 1.00 83.94 1103 LEU A N 1
ATOM 11552 C CA . LEU A 1 755 ? 9.157 -25.542 -9.438 1.00 84.98 1103 LEU A CA 1
ATOM 11553 C C . LEU A 1 755 ? 9.461 -27.037 -9.450 1.00 82.80 1103 LEU A C 1
ATOM 11554 O O . LEU A 1 755 ? 8.896 -27.787 -10.244 1.00 82.00 1103 LEU A O 1
ATOM 11570 N N . GLN A 1 756 ? 10.358 -27.467 -8.568 1.00 87.92 1104 GLN A N 1
ATOM 11571 C CA . GLN A 1 756 ? 10.632 -28.888 -8.403 1.00 92.34 1104 GLN A CA 1
ATOM 11572 C C . GLN A 1 756 ? 9.544 -29.499 -7.532 1.00 90.64 1104 GLN A C 1
ATOM 11573 O O . GLN A 1 756 ? 9.157 -30.653 -7.718 1.00 85.47 1104 GLN A O 1
ATOM 11587 N N . GLU A 1 757 ? 9.056 -28.714 -6.578 1.00 88.80 1105 GLU A N 1
ATOM 11588 C CA . GLU A 1 757 ? 7.927 -29.121 -5.756 1.00 94.03 1105 GLU A CA 1
ATOM 11589 C C . GLU A 1 757 ? 6.718 -29.359 -6.655 1.00 88.48 1105 GLU A C 1
ATOM 11590 O O . GLU A 1 757 ? 5.853 -30.181 -6.350 1.00 88.45 1105 GLU A O 1
ATOM 11602 N N . VAL A 1 758 ? 6.672 -28.635 -7.769 1.00 86.56 1106 VAL A N 1
ATOM 11603 C CA . VAL A 1 758 ? 5.596 -28.775 -8.744 1.00 89.81 1106 VAL A CA 1
ATOM 11604 C C . VAL A 1 758 ? 5.690 -30.104 -9.488 1.00 87.21 1106 VAL A C 1
ATOM 11605 O O . VAL A 1 758 ? 4.686 -30.795 -9.664 1.00 74.87 1106 VAL A O 1
ATOM 11618 N N . TYR A 1 759 ? 6.894 -30.462 -9.923 1.00 90.69 1107 TYR A N 1
ATOM 11619 C CA . TYR A 1 759 ? 7.093 -31.714 -10.646 1.00 85.47 1107 TYR A CA 1
ATOM 11620 C C . TYR A 1 759 ? 6.907 -32.909 -9.719 1.00 79.51 1107 TYR A C 1
ATOM 11621 O O . TYR A 1 759 ? 6.311 -33.914 -10.104 1.00 77.06 1107 TYR A O 1
ATOM 11639 N N . ASP A 1 760 ? 7.421 -32.800 -8.498 1.00 85.45 1108 ASP A N 1
ATOM 11640 C CA . ASP A 1 760 ? 7.225 -33.843 -7.499 1.00 82.19 1108 ASP A CA 1
ATOM 11641 C C . ASP A 1 760 ? 5.737 -34.018 -7.223 1.00 85.98 1108 ASP A C 1
ATOM 11642 O O . ASP A 1 760 ? 5.285 -35.104 -6.858 1.00 81.06 1108 ASP A O 1
ATOM 11651 N N . TYR A 1 761 ? 4.980 -32.940 -7.403 1.00 84.90 1109 TYR A N 1
ATOM 11652 C CA . TYR A 1 761 ? 3.537 -32.970 -7.203 1.00 77.79 1109 TYR A CA 1
ATOM 11653 C C . TYR A 1 761 ? 2.836 -33.615 -8.394 1.00 73.69 1109 TYR A C 1
ATOM 11654 O O . TYR A 1 761 ? 1.997 -34.500 -8.225 1.00 72.04 1109 TYR A O 1
ATOM 11672 N N . LEU A 1 762 ? 3.187 -33.171 -9.598 1.00 64.98 1110 LEU A N 1
ATOM 11673 C CA . LEU A 1 762 ? 2.575 -33.692 -10.815 1.00 69.23 1110 LEU A CA 1
ATOM 11674 C C . LEU A 1 762 ? 2.910 -35.168 -11.013 1.00 87.73 1110 LEU A C 1
ATOM 11675 O O . LEU A 1 762 ? 2.013 -36.006 -11.109 1.00 78.35 1110 LEU A O 1
ATOM 11691 N N . GLU A 1 763 ? 4.202 -35.479 -11.076 1.00 85.45 1111 GLU A N 1
ATOM 11692 C CA . GLU A 1 763 ? 4.647 -36.861 -11.217 1.00 84.78 1111 GLU A CA 1
ATOM 11693 C C . GLU A 1 763 ? 3.901 -37.756 -10.235 1.00 88.14 1111 GLU A C 1
ATOM 11694 O O . GLU A 1 763 ? 3.427 -38.833 -10.597 1.00 89.16 1111 GLU A O 1
ATOM 11706 N N . ASP A 1 764 ? 3.800 -37.300 -8.990 1.00 81.95 1112 ASP A N 1
ATOM 11707 C CA . ASP A 1 764 ? 3.093 -38.047 -7.959 1.00 86.40 1112 ASP A CA 1
ATOM 11708 C C . ASP A 1 764 ? 1.617 -38.190 -8.323 1.00 92.73 1112 ASP A C 1
ATOM 11709 O O . ASP A 1 764 ? 1.001 -39.224 -8.062 1.00 88.15 1112 ASP A O 1
ATOM 11718 N N . ILE A 1 765 ? 1.057 -37.145 -8.926 1.00 80.71 1113 ILE A N 1
ATOM 11719 C CA . ILE A 1 765 ? -0.330 -37.175 -9.377 1.00 81.96 1113 ILE A CA 1
ATOM 11720 C C . ILE A 1 765 ? -0.487 -38.124 -10.563 1.00 80.27 1113 ILE A C 1
ATOM 11721 O O . ILE A 1 765 ? -1.507 -38.798 -10.697 1.00 77.76 1113 ILE A O 1
ATOM 11737 N N . ARG A 1 766 ? 0.531 -38.181 -11.417 1.00 81.30 1114 ARG A N 1
ATOM 11738 C CA . ARG A 1 766 ? 0.490 -39.037 -12.598 1.00 84.46 1114 ARG A CA 1
ATOM 11739 C C . ARG A 1 766 ? 0.518 -40.513 -12.205 1.00 87.57 1114 ARG A C 1
ATOM 11740 O O . ARG A 1 766 ? -0.154 -41.340 -12.820 1.00 80.75 1114 ARG A O 1
ATOM 11761 N N . ILE A 1 767 ? 1.299 -40.837 -11.179 1.00 84.27 1115 ILE A N 1
ATOM 11762 C CA . ILE A 1 767 ? 1.365 -42.202 -10.673 1.00 79.33 1115 ILE A CA 1
ATOM 11763 C C . ILE A 1 767 ? 0.061 -42.578 -9.978 1.00 82.55 1115 ILE A C 1
ATOM 11764 O O . ILE A 1 767 ? -0.433 -43.696 -10.126 1.00 85.12 1115 ILE A O 1
ATOM 11780 N N . LYS A 1 768 ? -0.497 -41.637 -9.223 1.00 80.77 1116 LYS A N 1
ATOM 11781 C CA . LYS A 1 768 ? -1.732 -41.882 -8.486 1.00 80.75 1116 LYS A CA 1
ATOM 11782 C C . LYS A 1 768 ? -2.918 -42.069 -9.428 1.00 77.04 1116 LYS A C 1
ATOM 11783 O O . LYS A 1 768 ? -3.853 -42.808 -9.119 1.00 80.36 1116 LYS A O 1
ATOM 11802 N N . VAL A 1 769 ? -2.878 -41.400 -10.576 1.00 73.19 1117 VAL A N 1
ATOM 11803 C CA . VAL A 1 769 ? -3.934 -41.538 -11.574 1.00 73.61 1117 VAL A CA 1
ATOM 11804 C C . VAL A 1 769 ? -3.830 -42.883 -12.284 1.00 72.46 1117 VAL A C 1
ATOM 11805 O O . VAL A 1 769 ? -4.832 -43.570 -12.484 1.00 65.63 1117 VAL A O 1
ATOM 11818 N N . GLU A 1 770 ? -2.612 -43.256 -12.660 1.00 75.42 1118 GLU A N 1
ATOM 11819 C CA . GLU A 1 770 ? -2.380 -44.512 -13.366 1.00 81.98 1118 GLU A CA 1
ATOM 11820 C C . GLU A 1 770 ? -2.686 -45.723 -12.486 1.00 70.72 1118 GLU A C 1
ATOM 11821 O O . GLU A 1 770 ? -3.178 -46.740 -12.973 1.00 66.52 1118 GLU A O 1
ATOM 11833 N N . THR A 1 771 ? -2.399 -45.609 -11.192 1.00 71.29 1119 THR A N 1
ATOM 11834 C CA . THR A 1 771 ? -2.682 -46.689 -10.250 1.00 66.55 1119 THR A CA 1
ATOM 11835 C C . THR A 1 771 ? -4.065 -46.530 -9.619 1.00 73.77 1119 THR A C 1
ATOM 11836 O O . THR A 1 771 ? -4.462 -47.322 -8.765 1.00 70.23 1119 THR A O 1
ATOM 11847 N N . ASN A 1 772 ? -4.792 -45.500 -10.042 1.00 77.64 1120 ASN A N 1
ATOM 11848 C CA . ASN A 1 772 ? -6.160 -45.276 -9.584 1.00 78.72 1120 ASN A CA 1
ATOM 11849 C C . ASN A 1 772 ? -6.299 -45.311 -8.064 1.00 77.16 1120 ASN A C 1
ATOM 11850 O O . ASN A 1 772 ? -7.122 -46.053 -7.528 1.00 70.56 1120 ASN A O 1
ATOM 11861 N N . ASN A 1 773 ? -5.497 -44.505 -7.374 1.00 82.64 1121 ASN A N 1
ATOM 11862 C CA . ASN A 1 773 ? -5.578 -44.413 -5.921 1.00 87.13 1121 ASN A CA 1
ATOM 11863 C C . ASN A 1 773 ? -6.090 -43.043 -5.481 1.00 87.49 1121 ASN A C 1
ATOM 11864 O O . ASN A 1 773 ? -5.782 -42.571 -4.386 1.00 80.36 1121 ASN A O 1
ATOM 11875 N N . ILE A 1 774 ? -6.870 -42.409 -6.351 1.00 83.73 1122 ILE A N 1
ATOM 11876 C CA . ILE A 1 774 ? -7.512 -41.139 -6.035 1.00 84.56 1122 ILE A CA 1
ATOM 11877 C C . ILE A 1 774 ? -9.020 -41.340 -5.974 1.00 75.25 1122 ILE A C 1
ATOM 11878 O O . ILE A 1 774 ? -9.582 -42.099 -6.763 1.00 75.81 1122 ILE A O 1
ATOM 11894 N N . ARG A 1 775 ? -9.671 -40.661 -5.035 1.00 76.11 1123 ARG A N 1
ATOM 11895 C CA . ARG A 1 775 ? -11.119 -40.758 -4.887 1.00 77.12 1123 ARG A CA 1
ATOM 11896 C C . ARG A 1 775 ? -11.796 -40.564 -6.237 1.00 73.45 1123 ARG A C 1
ATOM 11897 O O . ARG A 1 775 ? -11.375 -39.730 -7.039 1.00 77.79 1123 ARG A O 1
ATOM 11918 N N . ILE A 1 776 ? -12.850 -41.333 -6.484 1.00 69.99 1124 ILE A N 1
ATOM 11919 C CA . ILE A 1 776 ? -13.572 -41.248 -7.746 1.00 65.22 1124 ILE A CA 1
ATOM 11920 C C . ILE A 1 776 ? -14.347 -39.933 -7.843 1.00 60.29 1124 ILE A C 1
ATOM 11921 O O . ILE A 1 776 ? -14.658 -39.469 -8.939 1.00 59.31 1124 ILE A O 1
ATOM 11937 N N . ASP A 1 777 ? -14.647 -39.333 -6.695 1.00 64.25 1125 ASP A N 1
ATOM 11938 C CA . ASP A 1 777 ? -15.317 -38.036 -6.657 1.00 69.15 1125 ASP A CA 1
ATOM 11939 C C . ASP A 1 777 ? -14.533 -36.983 -7.428 1.00 63.26 1125 ASP A C 1
ATOM 11940 O O . ASP A 1 777 ? -15.112 -36.134 -8.103 1.00 56.07 1125 ASP A O 1
ATOM 11949 N N . LYS A 1 778 ? -13.210 -37.048 -7.320 1.00 59.80 1126 LYS A N 1
ATOM 11950 C CA . LYS A 1 778 ? -12.339 -36.016 -7.871 1.00 62.56 1126 LYS A CA 1
ATOM 11951 C C . LYS A 1 778 ? -12.277 -36.047 -9.397 1.00 61.08 1126 LYS A C 1
ATOM 11952 O O . LYS A 1 778 ? -11.752 -35.121 -10.016 1.00 54.20 1126 LYS A O 1
ATOM 11971 N N . TYR A 1 779 ? -12.808 -37.105 -10.002 1.00 49.35 1127 TYR A N 1
ATOM 11972 C CA . TYR A 1 779 ? -12.807 -37.222 -11.457 1.00 46.68 1127 TYR A CA 1
ATOM 11973 C C . TYR A 1 779 ? -14.117 -36.744 -12.065 1.00 46.19 1127 TYR A C 1
ATOM 11974 O O . TYR A 1 779 ? -14.264 -36.722 -13.286 1.00 47.41 1127 TYR A O 1
ATOM 11992 N N . LYS A 1 780 ? -15.069 -36.366 -11.218 1.00 49.98 1128 LYS A N 1
ATOM 11993 C CA . LYS A 1 780 ? -16.416 -36.062 -11.684 1.00 47.14 1128 LYS A CA 1
ATOM 11994 C C . LYS A 1 780 ? -16.461 -34.790 -12.522 1.00 57.83 1128 LYS A C 1
ATOM 11995 O O . LYS A 1 780 ? -15.760 -33.819 -12.240 1.00 53.86 1128 LYS A O 1
ATOM 12014 N N . ILE A 1 781 ? -17.297 -34.814 -13.554 1.00 59.85 1129 ILE A N 1
ATOM 12015 C CA . ILE A 1 781 ? -17.488 -33.671 -14.435 1.00 52.04 1129 ILE A CA 1
ATOM 12016 C C . ILE A 1 781 ? -18.978 -33.446 -14.651 1.00 61.72 1129 ILE A C 1
ATOM 12017 O O . ILE A 1 781 ? -19.683 -34.336 -15.129 1.00 58.81 1129 ILE A O 1
ATOM 12033 N N . ASN A 1 782 ? -19.457 -32.259 -14.292 1.00 61.21 1130 ASN A N 1
ATOM 12034 C CA . ASN A 1 782 ? -20.859 -31.915 -14.493 1.00 64.35 1130 ASN A CA 1
ATOM 12035 C C . ASN A 1 782 ? -21.069 -31.205 -15.824 1.00 65.83 1130 ASN A C 1
ATOM 12036 O O . ASN A 1 782 ? -20.193 -30.482 -16.298 1.00 70.54 1130 ASN A O 1
ATOM 12047 N N . MET A 1 783 ? -22.234 -31.420 -16.423 1.00 67.49 1131 MET A N 1
ATOM 12048 C CA . MET A 1 783 ? -22.567 -30.803 -17.699 1.00 71.24 1131 MET A CA 1
ATOM 12049 C C . MET A 1 783 ? -24.080 -30.698 -17.834 1.00 73.60 1131 MET A C 1
ATOM 12050 O O . MET A 1 783 ? -24.784 -31.707 -17.822 1.00 78.33 1131 MET A O 1
ATOM 12064 N N . LYS A 1 784 ? -24.576 -29.472 -17.959 1.00 82.45 1132 LYS A N 1
ATOM 12065 C CA . LYS A 1 784 ? -26.010 -29.239 -18.057 1.00 80.99 1132 LYS A CA 1
ATOM 12066 C C . LYS A 1 784 ? -26.470 -29.343 -19.505 1.00 87.87 1132 LYS A C 1
ATOM 12067 O O . LYS A 1 784 ? -25.768 -28.920 -20.422 1.00 91.04 1132 LYS A O 1
ATOM 12086 N N . LEU A 1 785 ? -27.654 -29.914 -19.703 1.00 88.94 1133 LEU A N 1
ATOM 12087 C CA . LEU A 1 785 ? -28.209 -30.089 -21.038 1.00 95.66 1133 LEU A CA 1
ATOM 12088 C C . LEU A 1 785 ? -29.123 -28.922 -21.395 1.00 100.69 1133 LEU A C 1
ATOM 12089 O O . LEU A 1 785 ? -30.198 -28.765 -20.818 1.00 101.34 1133 LEU A O 1
ATOM 12105 N N . SER A 1 786 ? -28.689 -28.102 -22.347 1.00 104.45 1134 SER A N 1
ATOM 12106 C CA . SER A 1 786 ? -29.475 -26.953 -22.782 1.00 106.27 1134 SER A CA 1
ATOM 12107 C C . SER A 1 786 ? -30.717 -27.406 -23.542 1.00 105.98 1134 SER A C 1
ATOM 12108 O O . SER A 1 786 ? -31.771 -26.777 -23.459 1.00 111.76 1134 SER A O 1
ATOM 12116 N N . LYS A 1 787 ? -30.583 -28.502 -24.282 1.00 110.65 1135 LYS A N 1
ATOM 12117 C CA . LYS A 1 787 ? -31.693 -29.049 -25.053 1.00 109.63 1135 LYS A CA 1
ATOM 12118 C C . LYS A 1 787 ? -31.802 -30.555 -24.840 1.00 108.14 1135 LYS A C 1
ATOM 12119 O O . LYS A 1 787 ? -30.917 -31.173 -24.251 1.00 106.69 1135 LYS A O 1
ATOM 12138 N N . ASP A 1 788 ? -32.895 -31.139 -25.320 1.00 109.24 1136 ASP A N 1
ATOM 12139 C CA . ASP A 1 788 ? -33.130 -32.570 -25.166 1.00 108.25 1136 ASP A CA 1
ATOM 12140 C C . ASP A 1 788 ? -31.989 -33.360 -25.803 1.00 113.19 1136 ASP A C 1
ATOM 12141 O O . ASP A 1 788 ? -31.502 -32.994 -26.874 1.00 113.58 1136 ASP A O 1
ATOM 12150 N N . PRO A 1 789 ? -31.556 -34.447 -25.144 1.00 112.22 1137 PRO A N 1
ATOM 12151 C CA . PRO A 1 789 ? -30.419 -35.242 -25.626 1.00 116.36 1137 PRO A CA 1
ATOM 12152 C C . PRO A 1 789 ? -30.596 -35.772 -27.047 1.00 117.18 1137 PRO A C 1
ATOM 12153 O O . PRO A 1 789 ? -29.622 -35.832 -27.798 1.00 117.97 1137 PRO A O 1
ATOM 12164 N N . LYS A 1 790 ? -31.817 -36.148 -27.410 1.00 118.86 1138 LYS A N 1
ATOM 12165 C CA . LYS A 1 790 ? -32.080 -36.696 -28.738 1.00 122.32 1138 LYS A CA 1
ATOM 12166 C C . LYS A 1 790 ? -32.015 -35.627 -29.828 1.00 125.61 1138 LYS A C 1
ATOM 12167 O O . LYS A 1 790 ? -32.012 -35.948 -31.017 1.00 123.87 1138 LYS A O 1
ATOM 12186 N N . ALA A 1 791 ? -31.963 -34.361 -29.423 1.00 122.79 1139 ALA A N 1
ATOM 12187 C CA . ALA A 1 791 ? -31.942 -33.256 -30.376 1.00 122.80 1139 ALA A CA 1
ATOM 12188 C C . ALA A 1 791 ? -30.616 -32.499 -30.354 1.00 123.10 1139 ALA A C 1
ATOM 12189 O O . ALA A 1 791 ? -30.480 -31.461 -31.000 1.00 122.60 1139 ALA A O 1
ATOM 12196 N N . TYR A 1 792 ? -29.641 -33.018 -29.614 1.00 123.19 1140 TYR A N 1
ATOM 12197 C CA . TYR A 1 792 ? -28.331 -32.379 -29.526 1.00 121.59 1140 TYR A CA 1
ATOM 12198 C C . TYR A 1 792 ? -27.496 -32.673 -30.769 1.00 115.74 1140 TYR A C 1
ATOM 12199 O O . TYR A 1 792 ? -27.166 -33.829 -31.036 1.00 108.75 1140 TYR A O 1
ATOM 12217 N N . PRO A 1 793 ? -27.151 -31.626 -31.537 1.00 115.77 1141 PRO A N 1
ATOM 12218 C CA . PRO A 1 793 ? -26.293 -31.821 -32.711 1.00 109.06 1141 PRO A CA 1
ATOM 12219 C C . PRO A 1 793 ? -24.885 -32.255 -32.316 1.00 105.96 1141 PRO A C 1
ATOM 12220 O O . PRO A 1 793 ? -24.252 -31.604 -31.484 1.00 105.13 1141 PRO A O 1
ATOM 12231 N N . GLY A 1 794 ? -24.404 -33.343 -32.907 1.00 107.44 1142 GLY A N 1
ATOM 12232 C CA . GLY A 1 794 ? -23.087 -33.862 -32.587 1.00 108.74 1142 GLY A CA 1
ATOM 12233 C C . GLY A 1 794 ? -23.054 -34.501 -31.212 1.00 109.16 1142 GLY A C 1
ATOM 12234 O O . GLY A 1 794 ? -22.042 -34.442 -30.514 1.00 110.98 1142 GLY A O 1
ATOM 12238 N N . GLY A 1 795 ? -24.168 -35.114 -30.825 1.00 106.44 1143 GLY A N 1
ATOM 12239 C CA . GLY A 1 795 ? -24.285 -35.743 -29.522 1.00 103.81 1143 GLY A CA 1
ATOM 12240 C C . GLY A 1 795 ? -23.284 -36.865 -29.317 1.00 105.78 1143 GLY A C 1
ATOM 12241 O O . GLY A 1 795 ? -22.853 -37.124 -28.194 1.00 105.67 1143 GLY A O 1
ATOM 12245 N N . LYS A 1 796 ? -22.915 -37.534 -30.404 1.00 107.45 1144 LYS A N 1
ATOM 12246 C CA . LYS A 1 796 ? -21.956 -38.630 -30.337 1.00 110.76 1144 LYS A CA 1
ATOM 12247 C C . LYS A 1 796 ? -20.611 -38.161 -29.784 1.00 107.33 1144 LYS A C 1
ATOM 12248 O O . LYS A 1 796 ? -19.833 -38.961 -29.266 1.00 102.85 1144 LYS A O 1
ATOM 12267 N N . ASN A 1 797 ? -20.343 -36.863 -29.897 1.00 109.15 1145 ASN A N 1
ATOM 12268 C CA . ASN A 1 797 ? -19.099 -36.292 -29.393 1.00 110.26 1145 ASN A CA 1
ATOM 12269 C C . ASN A 1 797 ? -19.201 -35.857 -27.934 1.00 108.94 1145 ASN A C 1
ATOM 12270 O O . ASN A 1 797 ? -18.197 -35.799 -27.225 1.00 102.77 1145 ASN A O 1
ATOM 12281 N N . MET A 1 798 ? -20.417 -35.550 -27.492 1.00 104.74 1146 MET A N 1
ATOM 12282 C CA . MET A 1 798 ? -20.645 -35.071 -26.132 1.00 92.43 1146 MET A CA 1
ATOM 12283 C C . MET A 1 798 ? -20.835 -36.231 -25.157 1.00 89.54 1146 MET A C 1
ATOM 12284 O O . MET A 1 798 ? -21.780 -37.008 -25.294 1.00 93.23 1146 MET A O 1
ATOM 12298 N N . PRO A 1 799 ? -19.939 -36.348 -24.163 1.00 86.86 1147 PRO A N 1
ATOM 12299 C CA . PRO A 1 799 ? -20.026 -37.424 -23.168 1.00 82.76 1147 PRO A CA 1
ATOM 12300 C C . PRO A 1 799 ? -21.322 -37.383 -22.362 1.00 83.07 1147 PRO A C 1
ATOM 12301 O O . PRO A 1 799 ? -21.915 -38.429 -22.098 1.00 82.06 1147 PRO A O 1
ATOM 12312 N N . ALA A 1 800 ? -21.750 -36.185 -21.978 1.00 76.74 1148 ALA A N 1
ATOM 12313 C CA . ALA A 1 800 ? -22.946 -36.027 -21.158 1.00 79.94 1148 ALA A CA 1
ATOM 12314 C C . ALA A 1 800 ? -24.180 -36.578 -21.866 1.00 83.44 1148 ALA A C 1
ATOM 12315 O O . ALA A 1 800 ? -25.052 -37.176 -21.237 1.00 80.13 1148 ALA A O 1
ATOM 12322 N N . VAL A 1 801 ? -24.248 -36.373 -23.178 1.00 87.17 1149 VAL A N 1
ATOM 12323 C CA . VAL A 1 801 ? -25.392 -36.824 -23.961 1.00 85.72 1149 VAL A CA 1
ATOM 12324 C C . VAL A 1 801 ? -25.418 -38.344 -24.072 1.00 88.08 1149 VAL A C 1
ATOM 12325 O O . VAL A 1 801 ? -26.476 -38.961 -23.962 1.00 90.17 1149 VAL A O 1
ATOM 12338 N N . GLN A 1 802 ? -24.252 -38.943 -24.291 1.00 90.39 1150 GLN A N 1
ATOM 12339 C CA . GLN A 1 802 ? -24.153 -40.393 -24.416 1.00 85.22 1150 GLN A CA 1
ATOM 12340 C C . GLN A 1 802 ? -24.584 -41.079 -23.124 1.00 84.88 1150 GLN A C 1
ATOM 12341 O O . GLN A 1 802 ? -25.220 -42.133 -23.153 1.00 86.62 1150 GLN A O 1
ATOM 12355 N N . VAL A 1 803 ? -24.234 -40.478 -21.992 1.00 81.61 1151 VAL A N 1
ATOM 12356 C CA . VAL A 1 803 ? -24.619 -41.015 -20.693 1.00 82.66 1151 VAL A CA 1
ATOM 12357 C C . VAL A 1 803 ? -26.111 -40.807 -20.454 1.00 83.07 1151 VAL A C 1
ATOM 12358 O O . VAL A 1 803 ? -26.775 -41.648 -19.850 1.00 89.79 1151 VAL A O 1
ATOM 12371 N N . ALA A 1 804 ? -26.631 -39.682 -20.934 1.00 79.14 1152 ALA A N 1
ATOM 12372 C CA . ALA A 1 804 ? -28.045 -39.363 -20.776 1.00 86.22 1152 ALA A CA 1
ATOM 12373 C C . ALA A 1 804 ? -28.908 -40.308 -21.605 1.00 90.47 1152 ALA A C 1
ATOM 12374 O O . ALA A 1 804 ? -29.931 -40.803 -21.133 1.00 89.63 1152 ALA A O 1
ATOM 12381 N N . LEU A 1 805 ? -28.490 -40.552 -22.842 1.00 91.86 1153 LEU A N 1
ATOM 12382 C CA . LEU A 1 805 ? -29.219 -41.445 -23.734 1.00 91.40 1153 LEU A CA 1
ATOM 12383 C C . LEU A 1 805 ? -29.183 -42.878 -23.213 1.00 88.18 1153 LEU A C 1
ATOM 12384 O O . LEU A 1 805 ? -30.131 -43.639 -23.400 1.00 96.20 1153 LEU A O 1
ATOM 12400 N N . ARG A 1 806 ? -28.086 -43.240 -22.555 1.00 88.64 1154 ARG A N 1
ATOM 12401 C CA . ARG A 1 806 ? -27.940 -44.578 -21.998 1.00 88.06 1154 ARG A CA 1
ATOM 12402 C C . ARG A 1 806 ? -28.923 -44.785 -20.849 1.00 93.74 1154 ARG A C 1
ATOM 12403 O O . ARG A 1 806 ? -29.313 -45.912 -20.548 1.00 98.26 1154 ARG A O 1
ATOM 12424 N N . MET A 1 807 ? -29.321 -43.688 -20.211 1.00 95.97 1155 MET A N 1
ATOM 12425 C CA . MET A 1 807 ? -30.304 -43.737 -19.134 1.00 104.11 1155 MET A CA 1
ATOM 12426 C C . MET A 1 807 ? -31.712 -43.896 -19.701 1.00 105.76 1155 MET A C 1
ATOM 12427 O O . MET A 1 807 ? -32.556 -44.569 -19.110 1.00 108.41 1155 MET A O 1
ATOM 12441 N N . ARG A 1 808 ? -31.958 -43.266 -20.845 1.00 101.50 1156 ARG A N 1
ATOM 12442 C CA . ARG A 1 808 ? -33.242 -43.379 -21.526 1.00 102.78 1156 ARG A CA 1
ATOM 12443 C C . ARG A 1 808 ? -33.502 -44.817 -21.958 1.00 107.01 1156 ARG A C 1
ATOM 12444 O O . ARG A 1 808 ? -34.468 -45.444 -21.520 1.00 105.81 1156 ARG A O 1
ATOM 12465 N N . LYS A 1 809 ? -32.634 -45.331 -22.823 1.00 105.03 1157 LYS A N 1
ATOM 12466 C CA . LYS A 1 809 ? -32.777 -46.686 -23.341 1.00 109.44 1157 LYS A CA 1
ATOM 12467 C C . LYS A 1 809 ? -32.831 -47.700 -22.204 1.00 114.56 1157 LYS A C 1
ATOM 12468 O O . LYS A 1 809 ? -33.392 -48.786 -22.355 1.00 119.44 1157 LYS A O 1
ATOM 12487 N N . ALA A 1 810 ? -32.245 -47.343 -21.066 1.00 110.00 1158 ALA A N 1
ATOM 12488 C CA . ALA A 1 810 ? -32.300 -48.191 -19.882 1.00 107.27 1158 ALA A CA 1
ATOM 12489 C C . ALA A 1 810 ? -33.674 -48.093 -19.227 1.00 109.38 1158 ALA A C 1
ATOM 12490 O O . ALA A 1 810 ? -34.240 -49.100 -18.802 1.00 116.11 1158 ALA A O 1
ATOM 12497 N N . GLY A 1 811 ? -34.206 -46.877 -19.148 1.00 108.41 1159 GLY A N 1
ATOM 12498 C CA . GLY A 1 811 ? -35.533 -46.664 -18.598 1.00 105.77 1159 GLY A CA 1
ATOM 12499 C C . GLY A 1 811 ? -35.703 -45.329 -17.895 1.00 112.89 1159 GLY A C 1
ATOM 12500 O O . GLY A 1 811 ? -36.762 -44.707 -17.984 1.00 110.27 1159 GLY A O 1
ATOM 12504 N N . ARG A 1 812 ? -34.663 -44.888 -17.194 1.00 116.96 1160 ARG A N 1
ATOM 12505 C CA . ARG A 1 812 ? -34.736 -43.658 -16.408 1.00 115.72 1160 ARG A CA 1
ATOM 12506 C C . ARG A 1 812 ? -34.988 -42.427 -17.275 1.00 104.99 1160 ARG A C 1
ATOM 12507 O O . ARG A 1 812 ? -34.578 -42.374 -18.435 1.00 104.32 1160 ARG A O 1
ATOM 12528 N N . VAL A 1 813 ? -35.666 -41.441 -16.696 1.00 106.44 1161 VAL A N 1
ATOM 12529 C CA . VAL A 1 813 ? -36.055 -40.237 -17.422 1.00 105.18 1161 VAL A CA 1
ATOM 12530 C C . VAL A 1 813 ? -35.033 -39.116 -17.245 1.00 106.09 1161 VAL A C 1
ATOM 12531 O O . VAL A 1 813 ? -34.498 -38.911 -16.154 1.00 103.74 1161 VAL A O 1
ATOM 12544 N N . VAL A 1 814 ? -34.769 -38.395 -18.329 1.00 98.60 1162 VAL A N 1
ATOM 12545 C CA . VAL A 1 814 ? -33.818 -37.290 -18.314 1.00 94.95 1162 VAL A CA 1
ATOM 12546 C C . VAL A 1 814 ? -34.132 -36.320 -19.451 1.00 98.12 1162 VAL A C 1
ATOM 12547 O O . VAL A 1 814 ? -34.198 -36.714 -20.615 1.00 99.54 1162 VAL A O 1
ATOM 12560 N N . LYS A 1 815 ? -34.328 -35.051 -19.103 1.00 102.37 1163 LYS A N 1
ATOM 12561 C CA . LYS A 1 815 ? -34.742 -34.042 -20.073 1.00 99.55 1163 LYS A CA 1
ATOM 12562 C C . LYS A 1 815 ? -33.789 -32.850 -20.070 1.00 97.98 1163 LYS A C 1
ATOM 12563 O O . LYS A 1 815 ? -32.755 -32.870 -19.400 1.00 94.52 1163 LYS A O 1
ATOM 12582 N N . ALA A 1 816 ? -34.143 -31.815 -20.825 1.00 95.94 1164 ALA A N 1
ATOM 12583 C CA . ALA A 1 816 ? -33.346 -30.596 -20.877 1.00 93.57 1164 ALA A CA 1
ATOM 12584 C C . ALA A 1 816 ? -33.331 -29.915 -19.513 1.00 90.49 1164 ALA A C 1
ATOM 12585 O O . ALA A 1 816 ? -34.367 -29.789 -18.860 1.00 82.87 1164 ALA A O 1
ATOM 12592 N N . GLY A 1 817 ? -32.149 -29.478 -19.089 1.00 85.60 1165 GLY A N 1
ATOM 12593 C CA . GLY A 1 817 ? -31.983 -28.855 -17.789 1.00 89.09 1165 GLY A CA 1
ATOM 12594 C C . GLY A 1 817 ? -31.388 -29.819 -16.780 1.00 86.36 1165 GLY A C 1
ATOM 12595 O O . GLY A 1 817 ? -30.979 -29.420 -15.689 1.00 81.33 1165 GLY A O 1
ATOM 12599 N N . SER A 1 818 ? -31.340 -31.096 -17.147 1.00 86.49 1166 SER A N 1
ATOM 12600 C CA . SER A 1 818 ? -30.781 -32.121 -16.277 1.00 82.02 1166 SER A CA 1
ATOM 12601 C C . SER A 1 818 ? -29.260 -32.026 -16.245 1.00 81.30 1166 SER A C 1
ATOM 12602 O O . SER A 1 818 ? -28.616 -31.853 -17.280 1.00 77.76 1166 SER A O 1
ATOM 12610 N N . VAL A 1 819 ? -28.691 -32.139 -15.049 1.00 72.31 1167 VAL A N 1
ATOM 12611 C CA . VAL A 1 819 ? -27.245 -32.088 -14.881 1.00 69.58 1167 VAL A CA 1
ATOM 12612 C C . VAL A 1 819 ? -26.659 -33.498 -14.880 1.00 73.05 1167 VAL A C 1
ATOM 12613 O O . VAL A 1 819 ? -26.985 -34.317 -14.020 1.00 66.13 1167 VAL A O 1
ATOM 12626 N N . ILE A 1 820 ? -25.792 -33.772 -15.848 1.00 70.64 1168 ILE A N 1
ATOM 12627 C CA . ILE A 1 820 ? -25.162 -35.081 -15.964 1.00 63.63 1168 ILE A CA 1
ATOM 12628 C C . ILE A 1 820 ? -23.775 -35.071 -15.336 1.00 58.52 1168 ILE A C 1
ATOM 12629 O O . ILE A 1 820 ? -22.893 -34.331 -15.769 1.00 60.48 1168 ILE A O 1
ATOM 12645 N N . THR A 1 821 ? -23.591 -35.897 -14.312 1.00 54.83 1169 THR A N 1
ATOM 12646 C CA . THR A 1 821 ? -22.293 -36.061 -13.674 1.00 48.96 1169 THR A CA 1
ATOM 12647 C C . THR A 1 821 ? -21.673 -37.366 -14.155 1.00 52.52 1169 THR A C 1
ATOM 12648 O O . THR A 1 821 ? -22.273 -38.432 -14.014 1.00 57.04 1169 THR A O 1
ATOM 12659 N N . PHE A 1 822 ? -20.473 -37.285 -14.722 1.00 50.86 1170 PHE A N 1
ATOM 12660 C CA . PHE A 1 822 ? -19.856 -38.454 -15.337 1.00 51.19 1170 PHE A CA 1
ATOM 12661 C C . PHE A 1 822 ? -18.350 -38.527 -15.116 1.00 53.74 1170 PHE A C 1
ATOM 12662 O O . PHE A 1 822 ? -17.719 -37.569 -14.667 1.00 54.55 1170 PHE A O 1
ATOM 12679 N N . VAL A 1 823 ? -17.790 -39.686 -15.443 1.00 53.33 1171 VAL A N 1
ATOM 12680 C CA . VAL A 1 823 ? -16.355 -39.908 -15.387 1.00 49.95 1171 VAL A CA 1
ATOM 12681 C C . VAL A 1 823 ? -15.936 -40.654 -16.647 1.00 58.29 1171 VAL A C 1
ATOM 12682 O O . VAL A 1 823 ? -16.607 -41.596 -17.066 1.00 58.75 1171 VAL A O 1
ATOM 12695 N N . ILE A 1 824 ? -14.836 -40.225 -17.255 1.00 58.74 1172 ILE A N 1
ATOM 12696 C CA . ILE A 1 824 ? -14.322 -40.887 -18.446 1.00 53.75 1172 ILE A CA 1
ATOM 12697 C C . ILE A 1 824 ? -13.539 -42.122 -18.024 1.00 61.09 1172 ILE A C 1
ATOM 12698 O O . ILE A 1 824 ? -12.613 -42.031 -17.217 1.00 60.02 1172 ILE A O 1
ATOM 12714 N N . THR A 1 825 ? -13.912 -43.274 -18.572 1.00 58.48 1173 THR A N 1
ATOM 12715 C CA . THR A 1 825 ? -13.349 -44.547 -18.132 1.00 64.71 1173 THR A CA 1
ATOM 12716 C C . THR A 1 825 ? -12.423 -45.165 -19.175 1.00 52.16 1173 THR A C 1
ATOM 12717 O O . THR A 1 825 ? -12.437 -44.776 -20.343 1.00 56.06 1173 THR A O 1
ATOM 12728 N N . LYS A 1 826 ? -11.618 -46.129 -18.738 1.00 57.67 1174 LYS A N 1
ATOM 12729 C CA . LYS A 1 826 ? -10.722 -46.860 -19.629 1.00 67.93 1174 LYS A CA 1
ATOM 12730 C C . LYS A 1 826 ? -11.328 -48.211 -19.997 1.00 73.64 1174 LYS A C 1
ATOM 12731 O O . LYS A 1 826 ? -12.261 -48.679 -19.344 1.00 72.75 1174 LYS A O 1
ATOM 12750 N N . GLN A 1 827 ? -10.795 -48.834 -21.044 1.00 89.98 1175 GLN A N 1
ATOM 12751 C CA . GLN A 1 827 ? -11.282 -50.134 -21.496 1.00 94.94 1175 GLN A CA 1
ATOM 12752 C C . GLN A 1 827 ? -10.529 -51.270 -20.810 1.00 99.26 1175 GLN A C 1
ATOM 12753 O O . GLN A 1 827 ? -10.480 -52.391 -21.319 1.00 107.16 1175 GLN A O 1
ATOM 12767 N N . ALA A 1 838 ? -10.866 -49.605 -30.486 1.00 88.10 1186 ALA A N 1
ATOM 12768 C CA . ALA A 1 838 ? -10.768 -48.310 -29.822 1.00 103.02 1186 ALA A CA 1
ATOM 12769 C C . ALA A 1 838 ? -12.150 -47.689 -29.654 1.00 99.37 1186 ALA A C 1
ATOM 12770 O O . ALA A 1 838 ? -12.948 -47.667 -30.591 1.00 102.92 1186 ALA A O 1
ATOM 12776 N N . LEU A 1 839 ? -12.425 -47.186 -28.455 1.00 96.16 1187 LEU A N 1
ATOM 12777 C CA . LEU A 1 839 ? -13.715 -46.576 -28.155 1.00 97.74 1187 LEU A CA 1
ATOM 12778 C C . LEU A 1 839 ? -13.569 -45.075 -27.935 1.00 86.60 1187 LEU A C 1
ATOM 12779 O O . LEU A 1 839 ? -12.591 -44.614 -27.347 1.00 82.96 1187 LEU A O 1
ATOM 12795 N N . SER A 1 840 ? -14.552 -44.317 -28.410 1.00 91.82 1188 SER A N 1
ATOM 12796 C CA . SER A 1 840 ? -14.534 -42.866 -28.287 1.00 83.55 1188 SER A CA 1
ATOM 12797 C C . SER A 1 840 ? -14.589 -42.433 -26.826 1.00 86.40 1188 SER A C 1
ATOM 12798 O O . SER A 1 840 ? -15.060 -43.177 -25.965 1.00 82.75 1188 SER A O 1
ATOM 12806 N N . VAL A 1 841 ? -14.101 -41.226 -26.555 1.00 79.74 1189 VAL A N 1
ATOM 12807 C CA . VAL A 1 841 ? -14.140 -40.663 -25.210 1.00 74.99 1189 VAL A CA 1
ATOM 12808 C C . VAL A 1 841 ? -15.574 -40.582 -24.701 1.00 74.69 1189 VAL A C 1
ATOM 12809 O O . VAL A 1 841 ? -15.848 -40.881 -23.540 1.00 71.48 1189 VAL A O 1
ATOM 12822 N N . ALA A 1 842 ? -16.484 -40.174 -25.579 1.00 71.77 1190 ALA A N 1
ATOM 12823 C CA . ALA A 1 842 ? -17.891 -40.050 -25.222 1.00 81.56 1190 ALA A CA 1
ATOM 12824 C C . ALA A 1 842 ? -18.496 -41.412 -24.890 1.00 80.05 1190 ALA A C 1
ATOM 12825 O O . ALA A 1 842 ? -19.279 -41.538 -23.949 1.00 81.99 1190 ALA A O 1
ATOM 12832 N N . GLU A 1 843 ? -18.130 -42.428 -25.665 1.00 81.97 1191 GLU A N 1
ATOM 12833 C CA . GLU A 1 843 ? -18.629 -43.781 -25.439 1.00 86.26 1191 GLU A CA 1
ATOM 12834 C C . GLU A 1 843 ? -18.136 -44.342 -24.109 1.00 83.67 1191 GLU A C 1
ATOM 12835 O O . GLU A 1 843 ? -18.842 -45.103 -23.447 1.00 85.31 1191 GLU A O 1
ATOM 12847 N N . ARG A 1 844 ? -16.921 -43.964 -23.724 1.00 74.65 1192 ARG A N 1
ATOM 12848 C CA . ARG A 1 844 ? -16.318 -44.455 -22.489 1.00 67.34 1192 ARG A CA 1
ATOM 12849 C C . ARG A 1 844 ? -16.807 -43.689 -21.261 1.00 65.85 1192 ARG A C 1
ATOM 12850 O O . ARG A 1 844 ? -16.440 -44.015 -20.132 1.00 62.75 1192 ARG A O 1
ATOM 12871 N N . ALA A 1 845 ? -17.639 -42.676 -21.481 1.00 69.19 1193 ALA A N 1
ATOM 12872 C CA . ALA A 1 845 ? -18.182 -41.886 -20.381 1.00 67.65 1193 ALA A CA 1
ATOM 12873 C C . ALA A 1 845 ? -19.295 -42.644 -19.664 1.00 66.66 1193 ALA A C 1
ATOM 12874 O O . ALA A 1 845 ? -20.166 -43.237 -20.301 1.00 67.53 1193 ALA A O 1
ATOM 12881 N N . HIS A 1 846 ? -19.259 -42.620 -18.335 1.00 59.66 1194 HIS A N 1
ATOM 12882 C CA . HIS A 1 846 ? -20.276 -43.281 -17.526 1.00 60.36 1194 HIS A CA 1
ATOM 12883 C C . HIS A 1 846 ? -20.661 -42.421 -16.327 1.00 62.31 1194 HIS A C 1
ATOM 12884 O O . HIS A 1 846 ? -19.859 -41.629 -15.835 1.00 56.72 1194 HIS A O 1
ATOM 12899 N N . ALA A 1 847 ? -21.896 -42.583 -15.864 1.00 59.06 1195 ALA A N 1
ATOM 12900 C CA . ALA A 1 847 ? -22.382 -41.846 -14.705 1.00 58.13 1195 ALA A CA 1
ATOM 12901 C C . ALA A 1 847 ? -21.483 -42.095 -13.499 1.00 54.97 1195 ALA A C 1
ATOM 12902 O O . ALA A 1 847 ? -21.018 -43.213 -13.278 1.00 57.01 1195 ALA A O 1
ATOM 12909 N N . LEU A 1 848 ? -21.243 -41.044 -12.722 1.00 51.07 1196 LEU A N 1
ATOM 12910 C CA . LEU A 1 848 ? -20.372 -41.134 -11.556 1.00 51.08 1196 LEU A CA 1
ATOM 12911 C C . LEU A 1 848 ? -20.793 -42.262 -10.617 1.00 49.47 1196 LEU A C 1
ATOM 12912 O O . LEU A 1 848 ? -19.974 -43.099 -10.239 1.00 55.09 1196 LEU A O 1
ATOM 12928 N N . ASN A 1 849 ? -22.068 -42.282 -10.241 1.00 53.83 1197 ASN A N 1
ATOM 12929 C CA . ASN A 1 849 ? -22.564 -43.282 -9.302 1.00 57.13 1197 ASN A CA 1
ATOM 12930 C C . ASN A 1 849 ? -22.269 -44.706 -9.765 1.00 57.16 1197 ASN A C 1
ATOM 12931 O O . ASN A 1 849 ? -22.008 -45.589 -8.949 1.00 57.40 1197 ASN A O 1
ATOM 12942 N N . GLU A 1 850 ? -22.305 -44.923 -11.076 1.00 54.99 1198 GLU A N 1
ATOM 12943 C CA . GLU A 1 850 ? -21.953 -46.221 -11.641 1.00 54.18 1198 GLU A CA 1
ATOM 12944 C C . GLU A 1 850 ? -20.475 -46.527 -11.419 1.00 58.68 1198 GLU A C 1
ATOM 12945 O O . GLU A 1 850 ? -20.118 -47.628 -11.003 1.00 52.81 1198 GLU A O 1
ATOM 12957 N N . VAL A 1 851 ? -19.617 -45.550 -11.691 1.00 57.00 1199 VAL A N 1
ATOM 12958 C CA . VAL A 1 851 ? -18.177 -45.761 -11.594 1.00 45.24 1199 VAL A CA 1
ATOM 12959 C C . VAL A 1 851 ? -17.733 -45.991 -10.151 1.00 47.68 1199 VAL A C 1
ATOM 12960 O O . VAL A 1 851 ? -16.749 -46.687 -9.903 1.00 51.65 1199 VAL A O 1
ATOM 12973 N N . MET A 1 852 ? -18.459 -45.411 -9.201 1.00 46.28 1200 MET A N 1
ATOM 12974 C CA . MET A 1 852 ? -18.098 -45.532 -7.791 1.00 48.76 1200 MET A CA 1
ATOM 12975 C C . MET A 1 852 ? -18.324 -46.946 -7.252 1.00 53.87 1200 MET A C 1
ATOM 12976 O O . MET A 1 852 ? -17.638 -47.381 -6.327 1.00 49.32 1200 MET A O 1
ATOM 12990 N N . ILE A 1 853 ? -19.289 -47.659 -7.825 1.00 57.33 1201 ILE A N 1
ATOM 12991 C CA . ILE A 1 853 ? -19.543 -49.042 -7.436 1.00 56.66 1201 ILE A CA 1
ATOM 12992 C C . ILE A 1 853 ? -18.443 -49.937 -7.999 1.00 52.82 1201 ILE A C 1
ATOM 12993 O O . ILE A 1 853 ? -18.398 -50.205 -9.199 1.00 56.08 1201 ILE A O 1
ATOM 13009 N N . LYS A 1 854 ? -17.554 -50.391 -7.122 1.00 48.97 1202 LYS A N 1
ATOM 13010 C CA . LYS A 1 854 ? -16.379 -51.150 -7.535 1.00 60.08 1202 LYS A CA 1
ATOM 13011 C C . LYS A 1 854 ? -16.735 -52.365 -8.389 1.00 63.28 1202 LYS A C 1
ATOM 13012 O O . LYS A 1 854 ? -16.037 -52.676 -9.355 1.00 58.00 1202 LYS A O 1
ATOM 13031 N N . SER A 1 855 ? -17.821 -53.045 -8.038 1.00 68.51 1203 SER A N 1
ATOM 13032 C CA . SER A 1 855 ? -18.203 -54.278 -8.723 1.00 65.42 1203 SER A CA 1
ATOM 13033 C C . SER A 1 855 ? -18.555 -54.052 -10.195 1.00 66.49 1203 SER A C 1
ATOM 13034 O O . SER A 1 855 ? -18.703 -55.011 -10.953 1.00 59.63 1203 SER A O 1
ATOM 13042 N N . ASN A 1 856 ? -18.691 -52.793 -10.600 1.00 61.64 1204 ASN A N 1
ATOM 13043 C CA . ASN A 1 856 ? -18.917 -52.472 -12.007 1.00 59.12 1204 ASN A CA 1
ATOM 13044 C C . ASN A 1 856 ? -17.624 -52.522 -12.819 1.00 54.58 1204 ASN A C 1
ATOM 13045 O O . ASN A 1 856 ? -17.650 -52.450 -14.048 1.00 55.14 1204 ASN A O 1
ATOM 13056 N N . ASN A 1 857 ? -16.496 -52.644 -12.124 1.00 57.74 1205 ASN A N 1
ATOM 13057 C CA . ASN A 1 857 ? -15.189 -52.737 -12.770 1.00 64.95 1205 ASN A CA 1
ATOM 13058 C C . ASN A 1 857 ? -14.907 -51.573 -13.718 1.00 63.97 1205 ASN A C 1
ATOM 13059 O O . ASN A 1 857 ? -14.409 -51.770 -14.828 1.00 55.76 1205 ASN A O 1
ATOM 13070 N N . LEU A 1 858 ? -15.226 -50.363 -13.272 1.00 60.58 1206 LEU A N 1
ATOM 13071 C CA . LEU A 1 858 ? -14.955 -49.163 -14.054 1.00 57.95 1206 LEU A CA 1
ATOM 13072 C C . LEU A 1 858 ? -13.864 -48.333 -13.384 1.00 54.02 1206 LEU A C 1
ATOM 13073 O O . LEU A 1 858 ? -13.905 -48.098 -12.176 1.00 58.01 1206 LEU A O 1
ATOM 13089 N N . ILE A 1 859 ? -12.882 -47.903 -14.169 1.00 58.60 1207 ILE A N 1
ATOM 13090 C CA . ILE A 1 859 ? -11.812 -47.054 -13.657 1.00 55.77 1207 ILE A CA 1
ATOM 13091 C C . ILE A 1 859 ? -11.613 -45.838 -14.552 1.00 57.51 1207 ILE A C 1
ATOM 13092 O O . ILE A 1 859 ? -11.871 -45.899 -15.756 1.00 52.04 1207 ILE A O 1
ATOM 13108 N N . PRO A 1 860 ? -11.149 -44.724 -13.965 1.00 60.64 1208 PRO A N 1
ATOM 13109 C CA . PRO A 1 860 ? -10.890 -43.511 -14.747 1.00 57.65 1208 PRO A CA 1
ATOM 13110 C C . PRO A 1 860 ? -9.825 -43.754 -15.808 1.00 52.79 1208 PRO A C 1
ATOM 13111 O O . PRO A 1 860 ? -8.914 -44.549 -15.580 1.00 54.89 1208 PRO A O 1
ATOM 13122 N N . ASP A 1 861 ? -9.943 -43.086 -16.950 1.00 51.00 1209 ASP A N 1
ATOM 13123 C CA . ASP A 1 861 ? -8.953 -43.215 -18.013 1.00 60.75 1209 ASP A CA 1
ATOM 13124 C C . ASP A 1 861 ? -7.815 -42.220 -17.806 1.00 59.33 1209 ASP A C 1
ATOM 13125 O O . ASP A 1 861 ? -8.014 -41.014 -17.942 1.00 51.94 1209 ASP A O 1
ATOM 13134 N N . PRO A 1 862 ? -6.613 -42.723 -17.477 1.00 55.47 1210 PRO A N 1
ATOM 13135 C CA . PRO A 1 862 ? -5.468 -41.833 -17.252 1.00 59.86 1210 PRO A CA 1
ATOM 13136 C C . PRO A 1 862 ? -5.164 -40.953 -18.460 1.00 58.07 1210 PRO A C 1
ATOM 13137 O O . PRO A 1 862 ? -4.921 -39.757 -18.302 1.00 58.23 1210 PRO A O 1
ATOM 13148 N N . GLN A 1 863 ? -5.183 -41.544 -19.650 1.00 62.62 1211 GLN A N 1
ATOM 13149 C CA . GLN A 1 863 ? -4.871 -40.815 -20.874 1.00 63.47 1211 GLN A CA 1
ATOM 13150 C C . GLN A 1 863 ? -5.670 -39.520 -20.979 1.00 64.57 1211 GLN A C 1
ATOM 13151 O O . GLN A 1 863 ? -5.112 -38.458 -21.257 1.00 65.79 1211 GLN A O 1
ATOM 13165 N N . TYR A 1 864 ? -6.977 -39.610 -20.753 1.00 61.82 1212 TYR A N 1
ATOM 13166 C CA . TYR A 1 864 ? -7.849 -38.452 -20.909 1.00 59.45 1212 TYR A CA 1
ATOM 13167 C C . TYR A 1 864 ? -7.641 -37.415 -19.813 1.00 53.89 1212 TYR A C 1
ATOM 13168 O O . TYR A 1 864 ? -7.588 -36.219 -20.090 1.00 54.46 1212 TYR A O 1
ATOM 13186 N N . TYR A 1 865 ? -7.536 -37.872 -18.570 1.00 53.17 1213 TYR A N 1
ATOM 13187 C CA . TYR A 1 865 ? -7.454 -36.962 -17.432 1.00 48.80 1213 TYR A CA 1
ATOM 13188 C C . TYR A 1 865 ? -6.080 -36.311 -17.307 1.00 58.97 1213 TYR A C 1
ATOM 13189 O O . TYR A 1 865 ? -5.951 -35.220 -16.751 1.00 52.02 1213 TYR A O 1
ATOM 13207 N N . LEU A 1 866 ? -5.055 -36.978 -17.825 1.00 50.04 1214 LEU A N 1
ATOM 13208 C CA . LEU A 1 866 ? -3.703 -36.438 -17.775 1.00 54.96 1214 LEU A CA 1
ATOM 13209 C C . LEU A 1 866 ? -3.467 -35.452 -18.917 1.00 58.41 1214 LEU A C 1
ATOM 13210 O O . LEU A 1 866 ? -2.708 -34.495 -18.773 1.00 54.85 1214 LEU A O 1
ATOM 13226 N N . GLU A 1 867 ? -4.133 -35.678 -20.044 1.00 63.60 1215 GLU A N 1
ATOM 13227 C CA . GLU A 1 867 ? -3.983 -34.811 -21.207 1.00 62.94 1215 GLU A CA 1
ATOM 13228 C C . GLU A 1 867 ? -4.976 -33.649 -21.197 1.00 71.19 1215 GLU A C 1
ATOM 13229 O O . GLU A 1 867 ? -4.582 -32.484 -21.239 1.00 70.04 1215 GLU A O 1
ATOM 13241 N N . LYS A 1 868 ? -6.264 -33.971 -21.144 1.00 54.92 1216 LYS A N 1
ATOM 13242 C CA . LYS A 1 868 ? -7.310 -32.967 -21.313 1.00 59.35 1216 LYS A CA 1
ATOM 13243 C C . LYS A 1 868 ? -7.678 -32.232 -20.024 1.00 64.53 1216 LYS A C 1
ATOM 13244 O O . LYS A 1 868 ? -8.235 -31.134 -20.074 1.00 66.99 1216 LYS A O 1
ATOM 13263 N N . GLN A 1 869 ? -7.366 -32.825 -18.875 1.00 58.47 1217 GLN A N 1
ATOM 13264 C CA . GLN A 1 869 ? -7.803 -32.269 -17.595 1.00 53.20 1217 GLN A CA 1
ATOM 13265 C C . GLN A 1 869 ? -6.675 -31.668 -16.758 1.00 59.80 1217 GLN A C 1
ATOM 13266 O O . GLN A 1 869 ? -6.917 -30.789 -15.931 1.00 53.45 1217 GLN A O 1
ATOM 13280 N N . ILE A 1 870 ? -5.450 -32.141 -16.963 1.00 57.44 1218 ILE A N 1
ATOM 13281 C CA . ILE A 1 870 ? -4.323 -31.691 -16.152 1.00 63.09 1218 ILE A CA 1
ATOM 13282 C C . ILE A 1 870 ? -3.255 -30.977 -16.976 1.00 73.84 1218 ILE A C 1
ATOM 13283 O O . ILE A 1 870 ? -2.670 -29.994 -16.521 1.00 67.70 1218 ILE A O 1
ATOM 13299 N N . PHE A 1 871 ? -3.000 -31.466 -18.184 1.00 77.56 1219 PHE A N 1
ATOM 13300 C CA . PHE A 1 871 ? -1.969 -30.880 -19.031 1.00 78.70 1219 PHE A CA 1
ATOM 13301 C C . PHE A 1 871 ? -2.422 -29.559 -19.649 1.00 73.20 1219 PHE A C 1
ATOM 13302 O O . PHE A 1 871 ? -1.793 -28.523 -19.439 1.00 80.58 1219 PHE A O 1
ATOM 13319 N N . ALA A 1 872 ? -3.512 -29.596 -20.407 1.00 71.89 1220 ALA A N 1
ATOM 13320 C CA . ALA A 1 872 ? -3.974 -28.417 -21.136 1.00 80.77 1220 ALA A CA 1
ATOM 13321 C C . ALA A 1 872 ? -4.110 -27.185 -20.239 1.00 84.46 1220 ALA A C 1
ATOM 13322 O O . ALA A 1 872 ? -3.626 -26.108 -20.590 1.00 84.76 1220 ALA A O 1
ATOM 13329 N N . PRO A 1 873 ? -4.769 -27.332 -19.078 1.00 81.48 1221 PRO A N 1
ATOM 13330 C CA . PRO A 1 873 ? -4.916 -26.175 -18.188 1.00 84.44 1221 PRO A CA 1
ATOM 13331 C C . PRO A 1 873 ? -3.576 -25.657 -17.672 1.00 76.16 1221 PRO A C 1
ATOM 13332 O O . PRO A 1 873 ? -3.377 -24.445 -17.597 1.00 82.62 1221 PRO A O 1
ATOM 13343 N N . VAL A 1 874 ? -2.672 -26.566 -17.319 1.00 77.38 1222 VAL A N 1
ATOM 13344 C CA . VAL A 1 874 ? -1.362 -26.177 -16.804 1.00 85.87 1222 VAL A CA 1
ATOM 13345 C C . VAL A 1 874 ? -0.488 -25.586 -17.909 1.00 82.16 1222 VAL A C 1
ATOM 13346 O O . VAL A 1 874 ? 0.335 -24.708 -17.657 1.00 78.10 1222 VAL A O 1
ATOM 13359 N N . GLU A 1 875 ? -0.680 -26.067 -19.133 1.00 86.11 1223 GLU A N 1
ATOM 13360 C CA . GLU A 1 875 ? 0.063 -25.563 -20.283 1.00 87.64 1223 GLU A CA 1
ATOM 13361 C C . GLU A 1 875 ? -0.135 -24.056 -20.427 1.00 94.19 1223 GLU A C 1
ATOM 13362 O O . GLU A 1 875 ? 0.697 -23.364 -21.015 1.00 98.69 1223 GLU A O 1
ATOM 13374 N N . ARG A 1 876 ? -1.240 -23.556 -19.884 1.00 90.42 1224 ARG A N 1
ATOM 13375 C CA . ARG A 1 876 ? -1.537 -22.129 -19.912 1.00 83.70 1224 ARG A CA 1
ATOM 13376 C C . ARG A 1 876 ? -1.036 -21.442 -18.644 1.00 86.93 1224 ARG A C 1
ATOM 13377 O O . ARG A 1 876 ? -0.539 -20.317 -18.697 1.00 88.61 1224 ARG A O 1
ATOM 13398 N N . LEU A 1 877 ? -1.164 -22.121 -17.508 1.00 74.45 1225 LEU A N 1
ATOM 13399 C CA . LEU A 1 877 ? -0.717 -21.567 -16.233 1.00 79.94 1225 LEU A CA 1
ATOM 13400 C C . LEU A 1 877 ? 0.777 -21.261 -16.237 1.00 91.36 1225 LEU A C 1
ATOM 13401 O O . LEU A 1 877 ? 1.213 -20.266 -15.659 1.00 92.24 1225 LEU A O 1
ATOM 13417 N N . LEU A 1 878 ? 1.557 -22.119 -16.885 1.00 88.82 1226 LEU A N 1
ATOM 13418 C CA . LEU A 1 878 ? 3.010 -22.005 -16.844 1.00 86.39 1226 LEU A CA 1
ATOM 13419 C C . LEU A 1 878 ? 3.609 -21.674 -18.208 1.00 95.06 1226 LEU A C 1
ATOM 13420 O O . LEU A 1 878 ? 4.749 -22.040 -18.496 1.00 100.96 1226 LEU A O 1
ATOM 13436 N N . GLU A 1 879 ? 2.847 -20.977 -19.045 1.00 94.54 1227 GLU A N 1
ATOM 13437 C CA . GLU A 1 879 ? 3.338 -20.582 -20.360 1.00 93.18 1227 GLU A CA 1
ATOM 13438 C C . GLU A 1 879 ? 4.476 -19.573 -20.233 1.00 105.15 1227 GLU A C 1
ATOM 13439 O O . GLU A 1 879 ? 5.432 -19.603 -21.008 1.00 109.24 1227 GLU A O 1
ATOM 13451 N N . ARG A 1 880 ? 4.366 -18.682 -19.252 1.00 97.48 1228 ARG A N 1
ATOM 13452 C CA . ARG A 1 880 ? 5.378 -17.657 -19.033 1.00 91.18 1228 ARG A CA 1
ATOM 13453 C C . ARG A 1 880 ? 5.962 -17.766 -17.628 1.00 84.88 1228 ARG A C 1
ATOM 13454 O O . ARG A 1 880 ? 6.591 -18.766 -17.283 1.00 78.26 1228 ARG A O 1
#

InterPro domains:
  IPR006133 DNA-directed DNA polymerase, family B, exonuclease domain [PF03104] (472-719)
  IPR006134 DNA-directed DNA polymerase, family B, multifunctional domain [PF00136] (784-1229)
  IPR006172 DNA-directed DNA polymerase, family B [PR00106] (860-873)
  IPR006172 DNA-directed DNA polymerase, family B [PR00106] (940-952)
  IPR006172 DNA-directed DNA polymerase, family B [PR00106] (992-1000)
  IPR006172 DNA-directed DNA polymerase, family B [SM00486] (534-1006)
  IPR012337 Ribonuclease H-like superfamily [SSF53098] (348-813)
  IPR015088 Zinc finger, DNA-directed DNA polymerase, family B, alpha [PF08996] (1270-1463)
  IPR017964 DNA-directed DNA polymerase, family B, conserved site [PS00116] (994-1002)
  IPR023211 DNA polymerase, palm domain superfamily [G3DSA:3.90.1600.10] (773-977)
  IPR023211 DNA polymerase, palm domain superfamily [G3DSA:3.90.1600.10] (811-1053)
  IPR024647 DNA polymerase alpha catalytic subunit, N-terminal domain [PF12254] (11-76)
  IPR036397 Ribonuclease H superfamily [G3DSA:3.30.420.10] (534-769)
  IPR038256 DNA polymerase alpha, zinc finger domain superfamily [G3DSA:1.10.3200.20] (1263-1452)
  IPR042087 DNA polymerase family B, thumb domain [G3DSA:1.10.132.60] (1071-1258)
  IPR043502 DNA/RNA polymerase superfamily [SSF56672] (794-1249)
  IPR045846 DNA polymerase alpha catalytic subunit, catalytic domain [cd05532] (837-1244)

Nearest PDB structures (foldseek):
  4fvm-assembly1_A  TM=1.001E+00  e=0.000E+00  Saccharomyces cerevisiae S288C
  4b08-assembly1_A  TM=9.983E-01  e=0.000E+00  Saccharomyces cerevisiae
  8foc-assembly1_1  TM=9.945E-01  e=0.000E+00  Saccharomyces cerevisiae
  4fxd-assembly2_B  TM=9.470E-01  e=0.000E+00  Saccharomyces cerevisiae S288C
  8foe-assembly1_1  TM=1.000E+00  e=0.000E+00  Saccharomyces cerevisiae

B-factor: mean 69.0, std 23.52, range [26.16, 179.57]

Sequence (829 aa):
TDTFQMFWLDYCCEVNNTLILFGKVKLKDDNCVSAMVQINGLCRELFFLPREGKTPTDIHEEIIPLLMDKYGLDNIRAKPQKMKYSFELPDIPSESDYLKVLLPYQTPKSSRDTIPSDLSSDTFYHVFGGNSNIFESFVIQNRIMGPCWLDIKGADFNSIRNASHCAVEVSVDKPQNITPTTTKTMPNLRCLSLSIQTLMNPKENKQEIVSITLSAYRNISLDSPIPENIKPDDLCTLVRPPQSTSFPLGLAALAKQKLPGRVRLFNNEKAMLSCFCAMLKVEDPDVIIGHRLQNVYLDVLAHRMHDLNIPTFSSIGRRLRRTWPEKFGNSNMNHFFISDICSGRLICDIANEMGQSLTPKCQSWDLSEMYQVTCEKEHKPLDIDYQNPQYQNDVNNSMTMALQENITNCMISAEVSYRIQLLTLTKQLTNLAGNAWAQQTLGGTRAGRNEYILLHEFSRNGFIVPDKVFEPEKGLHKNYVLVMDFNSLYPSIIQEFNICFTTVDRNKEDIDELPSVPPSEVDQGVLPRLLANLVDRRREVKKVMKTETDPHKRVQCDIRQQQALKLTANSMYGCLGYVNSRFYAKPLAMLVTNKGREILMNTRQLAESMNLLVVYGDTDSVMIDTGCDNYADAIKIGLGFKRLVNERRYRLLEIDIDNVFKKLLLHHAKKKYAALTVNTTVLEVKGLDMKRREFCPLSRDVSIHVLNTILSDKDPEEEALQEVYDYLEDIRIKVETNNIRIDKYKINMKLSKDPKAYPGGKNMPAVQVALRMRKAGRVVKAGSVITFVITKQALSVAERAHALNEVMIKSNNLIPDPQYYLEKQIFAPVERLLER

Organism: Saccharomyces cerevisiae (strain ATCC 204508 / S288c) (NCBI:txid559292)

Foldseek 3Di:
DQWFKWFFAFWFDDLLWIKTKTWGADPVRDIWIEIEIEFDAWFKKWFAFDVPAAQVNVCVPCQVVVCVQQVNPGWDKDKDKFAAQAQDFPDDRIGIIIITTGRCNTPHPSVDWDDQQDDDPTGGGMPRRPPDRVLRLLQVQVFFETAMKTAPPWAQPPDDPWWLTPGYTYDHHSVRIHGDDDDFDFFFKEKFKFWDWAQDPVVRAIGTFKMKIFIAGGHGLLFADDFPDHGPAIEMEGEQLPAQDAAPCLLVVCVVPPPGYYYYGRDRLVRLLVVLVVLSVSVGQEYFYAPCLPPVLLNSLVNCVVSVRQSSLSLAITDDRDADPPPVPPVVVNVSSLNSNTNHAYQHLHAPLNCVLPVQADPSDLQRLLCRQVVDGDDADQDHSVDPCRRHPSVSVSVVRNNRSVSRSSRVSSSSSSPSQSLLSLLSSQQSAHSNCSNHHDLLRSLARNVSNQQVVVRHRAFDQWDFFDFFKFQFKKFKKFQLCLLLLLCQVLLQDSSAWDDNSVDLQDATDGHDPPDDRDRSNVSLVVLVVVLVVLVVVLVVDDDPGVNVSSVSNNVSSVVSSSSNLCQQQVPNHSRHGSNRNVNSVVVLVVLVVVLQVLCVVVPWHFRIDDNGITMIRQVHQDPVSSVVSVVVSQVSSCVVRVSGGMDTDWIFSMWRDDGPQAIWTFTDVVTDTDGGPLCDDPQQAFQLLVVLLVQLVCLCRDPDPNPVSVVVNVVVLVVVLVCQVVVVDQLNRQKHKDAAQFFLVPDVPSVQPLQSLQQVVCVVVPDDDGHGDIAIWAQWDDVPHSSNSIYGSVLQNPVVNVTGHDSVCCVPVHHCVSVCVVPVD